Protein AF-0000000071900090 (afdb_homodimer)

Structure (mmCIF, N/CA/C/O backbone):
data_AF-0000000071900090-model_v1
#
loop_
_entity.id
_entity.type
_entity.pdbx_description
1 polymer 'Peptidase A1 domain-containing protein'
#
loop_
_atom_site.group_PDB
_atom_site.id
_atom_site.type_symbol
_atom_site.label_atom_id
_atom_site.label_alt_id
_atom_site.label_comp_id
_atom_site.label_asym_id
_atom_site.label_entity_id
_atom_site.label_seq_id
_atom_site.pdbx_PDB_ins_code
_atom_site.Cartn_x
_atom_site.Cartn_y
_atom_site.Cartn_z
_atom_site.occupancy
_atom_site.B_iso_or_equiv
_atom_site.auth_seq_id
_atom_site.auth_comp_id
_atom_site.auth_asym_id
_atom_site.auth_atom_id
_atom_site.pdbx_PDB_model_num
ATOM 1 N N . MET A 1 1 ? -19.812 -39.156 -26.391 1 20.19 1 MET A N 1
ATOM 2 C CA . MET A 1 1 ? -20.562 -38.875 -25.172 1 20.19 1 MET A CA 1
ATOM 3 C C . MET A 1 1 ? -20.594 -37.375 -24.891 1 20.19 1 MET A C 1
ATOM 5 O O . MET A 1 1 ? -19.562 -36.75 -24.641 1 20.19 1 MET A O 1
ATOM 9 N N . ALA A 1 2 ? -21.547 -36.656 -25.375 1 21.92 2 ALA A N 1
ATOM 10 C CA . ALA A 1 2 ? -21.875 -35.25 -25.453 1 21.92 2 ALA A CA 1
ATOM 11 C C . ALA A 1 2 ? -22.156 -34.688 -24.062 1 21.92 2 ALA A C 1
ATOM 13 O O . ALA A 1 2 ? -23.188 -34.969 -23.469 1 21.92 2 ALA A O 1
ATOM 14 N N . ALA A 1 3 ? -21.109 -34.5 -23.25 1 26.72 3 ALA A N 1
ATOM 15 C CA . ALA A 1 3 ? -21.359 -34.062 -21.875 1 26.72 3 ALA A CA 1
ATOM 16 C C . ALA A 1 3 ? -22.172 -32.781 -21.844 1 26.72 3 ALA A C 1
ATOM 18 O O . ALA A 1 3 ? -21.734 -31.734 -22.328 1 26.72 3 ALA A O 1
ATOM 19 N N . ARG A 1 4 ? -23.438 -32.844 -21.844 1 25.53 4 ARG A N 1
ATOM 20 C CA . ARG A 1 4 ? -24.484 -31.844 -21.641 1 25.53 4 ARG A CA 1
ATOM 21 C C . ARG A 1 4 ? -24.188 -30.984 -20.406 1 25.53 4 ARG A C 1
ATOM 23 O O . ARG A 1 4 ? -23.859 -31.516 -19.344 1 25.53 4 ARG A O 1
ATOM 30 N N . LEU A 1 5 ? -24.078 -29.734 -20.594 1 29.59 5 LEU A N 1
ATOM 31 C CA . LEU A 1 5 ? -23.922 -28.672 -19.609 1 29.59 5 LEU A CA 1
ATOM 32 C C . LEU A 1 5 ? -25.125 -28.609 -18.672 1 29.59 5 LEU A C 1
ATOM 34 O O . LEU A 1 5 ? -26.156 -28.047 -19.031 1 29.59 5 LEU A O 1
ATOM 38 N N . LEU A 1 6 ? -25.562 -29.75 -18.141 1 29.55 6 LEU A N 1
ATOM 39 C CA . LEU A 1 6 ? -26.781 -29.672 -17.344 1 29.55 6 LEU A CA 1
ATOM 40 C C . LEU A 1 6 ? -26.562 -28.75 -16.141 1 29.55 6 LEU A C 1
ATOM 42 O O . LEU A 1 6 ? -25.609 -28.922 -15.383 1 29.55 6 LEU A O 1
ATOM 46 N N . PHE A 1 7 ? -27.109 -27.531 -16.203 1 32.09 7 PHE A N 1
ATOM 47 C CA . PHE A 1 7 ? -27.266 -26.641 -15.062 1 32.09 7 PHE A CA 1
ATOM 48 C C . PHE A 1 7 ? -28.094 -27.297 -13.969 1 32.09 7 PHE A C 1
ATOM 50 O O . PHE A 1 7 ? -29.297 -27.5 -14.133 1 32.09 7 PHE A O 1
ATOM 57 N N . SER A 1 8 ? -27.781 -28.391 -13.422 1 30.91 8 SER A N 1
ATOM 58 C CA . SER A 1 8 ? -28.781 -28.797 -12.43 1 30.91 8 SER A CA 1
ATOM 59 C C . SER A 1 8 ? -28.906 -27.75 -11.328 1 30.91 8 SER A C 1
ATOM 61 O O . SER A 1 8 ? -28 -26.938 -11.125 1 30.91 8 SER A O 1
ATOM 63 N N . ALA A 1 9 ? -29.984 -27.75 -10.562 1 34.5 9 ALA A N 1
ATOM 64 C CA . ALA A 1 9 ? -30.297 -26.844 -9.461 1 34.5 9 ALA A CA 1
ATOM 65 C C . ALA A 1 9 ? -29.062 -26.547 -8.617 1 34.5 9 ALA A C 1
ATOM 67 O O . ALA A 1 9 ? -29.078 -25.672 -7.758 1 34.5 9 ALA A O 1
ATOM 68 N N . SER A 1 10 ? -28.188 -27.438 -8.312 1 38.09 10 SER A N 1
ATOM 69 C CA . SER A 1 10 ? -27.047 -27.516 -7.391 1 38.09 10 SER A CA 1
ATOM 70 C C . SER A 1 10 ? -25.844 -26.75 -7.934 1 38.09 10 SER A C 1
ATOM 72 O O . SER A 1 10 ? -25.828 -26.359 -9.102 1 38.09 10 SER A O 1
ATOM 74 N N . GLY A 1 11 ? -24.297 -26.922 -7.41 1 47.25 11 GLY A N 1
ATOM 75 C CA . GLY A 1 11 ? -23.062 -26.141 -7.418 1 47.25 11 GLY A CA 1
ATOM 76 C C . GLY A 1 11 ? -22.5 -25.938 -8.805 1 47.25 11 GLY A C 1
ATOM 77 O O . GLY A 1 11 ? -22.547 -26.844 -9.641 1 47.25 11 GLY A O 1
ATOM 78 N N . ARG A 1 12 ? -22.438 -24.75 -9.414 1 55.28 12 ARG A N 1
ATOM 79 C CA . ARG A 1 12 ? -21.969 -24.156 -10.664 1 55.28 12 ARG A CA 1
ATOM 80 C C . ARG A 1 12 ? -20.547 -24.641 -11 1 55.28 12 ARG A C 1
ATOM 82 O O . ARG A 1 12 ? -19.625 -24.406 -10.227 1 55.28 12 ARG A O 1
ATOM 89 N N . ALA A 1 13 ? -20.359 -25.766 -11.898 1 68.06 13 ALA A N 1
ATOM 90 C CA . ALA A 1 13 ? -19.062 -26.219 -12.391 1 68.06 13 ALA A CA 1
ATOM 91 C C . ALA A 1 13 ? -18.625 -25.406 -13.602 1 68.06 13 ALA A C 1
ATOM 93 O O . ALA A 1 13 ? -19.453 -25.016 -14.43 1 68.06 13 ALA A O 1
ATOM 94 N N . ALA A 1 14 ? -17.438 -24.812 -13.562 1 80.94 14 ALA A N 1
ATOM 95 C CA . ALA A 1 14 ? -16.828 -24.109 -14.688 1 80.94 14 ALA A CA 1
ATOM 96 C C . ALA A 1 14 ? -15.383 -24.547 -14.898 1 80.94 14 ALA A C 1
ATOM 98 O O . ALA A 1 14 ? -14.773 -25.141 -14 1 80.94 14 ALA A O 1
ATOM 99 N N . SER A 1 15 ? -15.016 -24.547 -16.141 1 87.94 15 SER A N 1
ATOM 100 C CA . SER A 1 15 ? -13.617 -24.797 -16.453 1 87.94 15 SER A CA 1
ATOM 101 C C . SER A 1 15 ? -13.055 -23.719 -17.375 1 87.94 15 SER A C 1
ATOM 103 O O . SER A 1 15 ? -13.805 -23.031 -18.062 1 87.94 15 SER A O 1
ATOM 105 N N . ALA A 1 16 ? -11.828 -23.484 -17.266 1 92.12 16 ALA A N 1
ATOM 106 C CA . ALA A 1 16 ? -11.141 -22.531 -18.125 1 92.12 16 ALA A CA 1
ATOM 107 C C . ALA A 1 16 ? -9.773 -23.062 -18.562 1 92.12 16 ALA A C 1
ATOM 109 O O . ALA A 1 16 ? -9.133 -23.797 -17.812 1 92.12 16 ALA A O 1
ATOM 110 N N . ARG A 1 17 ? -9.383 -22.672 -19.719 1 93.06 17 ARG A N 1
ATOM 111 C CA . ARG A 1 17 ? -8.086 -23.062 -20.25 1 93.06 17 ARG A CA 1
ATOM 112 C C . ARG A 1 17 ? -6.949 -22.375 -19.484 1 93.06 17 ARG A C 1
ATOM 114 O O . ARG A 1 17 ? -7.062 -21.219 -19.109 1 93.06 17 ARG A O 1
ATOM 121 N N . VAL A 1 18 ? -5.867 -23.109 -19.281 1 95.44 18 VAL A N 1
ATOM 122 C CA . VAL A 1 18 ? -4.652 -22.609 -18.656 1 95.44 18 VAL A CA 1
ATOM 123 C C . VAL A 1 18 ? -3.439 -22.953 -19.5 1 95.44 18 VAL A C 1
ATOM 125 O O . VAL A 1 18 ? -3.281 -24.109 -19.922 1 95.44 18 VAL A O 1
ATOM 128 N N . ASP A 1 19 ? -2.598 -21.906 -19.781 1 93.5 19 ASP A N 1
ATOM 129 C CA . ASP A 1 19 ? -1.373 -22.094 -20.547 1 93.5 19 ASP A CA 1
ATOM 130 C C . ASP A 1 19 ? -0.159 -21.562 -19.797 1 93.5 19 ASP A C 1
ATOM 132 O O . ASP A 1 19 ? -0.25 -20.562 -19.094 1 93.5 19 ASP A O 1
ATOM 136 N N . PRO A 1 20 ? 0.984 -22.375 -19.969 1 94.06 20 PRO A N 1
ATOM 137 C CA . PRO A 1 20 ? 2.193 -21.688 -19.516 1 94.06 20 PRO A CA 1
ATOM 138 C C . PRO A 1 20 ? 2.484 -20.406 -20.297 1 94.06 20 PRO A C 1
ATOM 140 O O . PRO A 1 20 ? 2.283 -20.375 -21.516 1 94.06 20 PRO A O 1
ATOM 143 N N . GLY A 1 21 ? 2.881 -19.391 -19.625 1 91.94 21 GLY A N 1
ATOM 144 C CA . GLY A 1 21 ? 3.309 -18.172 -20.312 1 91.94 21 GLY A CA 1
ATOM 145 C C . GLY A 1 21 ? 4.645 -18.312 -21.016 1 91.94 21 GLY A C 1
ATOM 146 O O . GLY A 1 21 ? 5.391 -19.266 -20.75 1 91.94 21 GLY A O 1
ATOM 147 N N . PRO A 1 22 ? 4.852 -17.375 -21.891 1 87.75 22 PRO A N 1
ATOM 148 C CA . PRO A 1 22 ? 6.184 -17.375 -22.5 1 87.75 22 PRO A CA 1
ATOM 149 C C . PRO A 1 22 ? 7.281 -16.938 -21.531 1 87.75 22 PRO A C 1
ATOM 151 O O . PRO A 1 22 ? 6.992 -16.312 -20.5 1 87.75 22 PRO A O 1
ATOM 154 N N . TYR A 1 23 ? 8.438 -17.422 -21.734 1 78.06 23 TYR A N 1
ATOM 155 C CA . TYR A 1 23 ? 9.578 -16.953 -20.953 1 78.06 23 TYR A CA 1
ATOM 156 C C . TYR A 1 23 ? 10.734 -16.562 -21.859 1 78.06 23 TYR A C 1
ATOM 158 O O . TYR A 1 23 ? 10.766 -16.938 -23.031 1 78.06 23 TYR A O 1
ATOM 166 N N . ALA A 1 24 ? 11.469 -15.633 -21.297 1 66.81 24 ALA A N 1
ATOM 167 C CA . ALA A 1 24 ? 12.594 -15.102 -22.062 1 66.81 24 ALA A CA 1
ATOM 168 C C . ALA A 1 24 ? 13.906 -15.766 -21.641 1 66.81 24 ALA A C 1
ATOM 170 O O . ALA A 1 24 ? 14.016 -16.281 -20.531 1 66.81 24 ALA A O 1
ATOM 171 N N . ASN A 1 25 ? 14.805 -15.727 -22.469 1 63.78 25 ASN A N 1
ATOM 172 C CA . ASN A 1 25 ? 16.234 -15.992 -22.281 1 63.78 25 ASN A CA 1
ATOM 173 C C . ASN A 1 25 ? 16.469 -17.438 -21.828 1 63.78 25 ASN A C 1
ATOM 175 O O . ASN A 1 25 ? 17.422 -17.703 -21.094 1 63.78 25 ASN A O 1
ATOM 179 N N . GLY A 1 26 ? 15.547 -18.234 -22.203 1 64.25 26 GLY A N 1
ATOM 180 C CA . GLY A 1 26 ? 15.773 -19.641 -21.891 1 64.25 26 GLY A CA 1
ATOM 181 C C . GLY A 1 26 ? 15.477 -19.984 -20.453 1 64.25 26 GLY A C 1
ATOM 182 O O . GLY A 1 26 ? 15.516 -21.156 -20.062 1 64.25 26 GLY A O 1
ATOM 183 N N . VAL A 1 27 ? 15.227 -18.969 -19.656 1 65.12 27 VAL A N 1
ATOM 184 C CA . VAL A 1 27 ? 14.906 -19.234 -18.266 1 65.12 27 VAL A CA 1
ATOM 185 C C . VAL A 1 27 ? 13.391 -19.281 -18.078 1 65.12 27 VAL A C 1
ATOM 187 O O . VAL A 1 27 ? 12.695 -18.297 -18.359 1 65.12 27 VAL A O 1
ATOM 190 N N . PRO A 1 28 ? 13.016 -20.453 -17.656 1 75.81 28 PRO A N 1
ATOM 191 C CA . PRO A 1 28 ? 11.562 -20.609 -17.609 1 75.81 28 PRO A CA 1
ATOM 192 C C . PRO A 1 28 ? 10.938 -20 -16.359 1 75.81 28 PRO A C 1
ATOM 194 O O . PRO A 1 28 ? 10.109 -20.641 -15.703 1 75.81 28 PRO A O 1
ATOM 197 N N . ASP A 1 29 ? 11.344 -18.766 -16.031 1 76.38 29 ASP A N 1
ATOM 198 C CA . ASP A 1 29 ? 10.688 -18.062 -14.938 1 76.38 29 ASP A CA 1
ATOM 199 C C . ASP A 1 29 ? 9.43 -17.344 -15.422 1 76.38 29 ASP A C 1
ATOM 201 O O . ASP A 1 29 ? 9.477 -16.172 -15.789 1 76.38 29 ASP A O 1
ATOM 205 N N . THR A 1 30 ? 8.352 -18.094 -15.484 1 86.19 30 THR A N 1
ATOM 206 C CA . THR A 1 30 ? 7.074 -17.594 -15.984 1 86.19 30 THR A CA 1
ATOM 207 C C . THR A 1 30 ? 5.914 -18.141 -15.148 1 86.19 30 THR A C 1
ATOM 209 O O . THR A 1 30 ? 6.133 -18.812 -14.148 1 86.19 30 THR A O 1
ATOM 212 N N . GLU A 1 31 ? 4.703 -17.609 -15.531 1 93.62 31 GLU A N 1
ATOM 213 C CA . GLU A 1 31 ? 3.498 -17.969 -14.789 1 93.62 31 GLU A CA 1
ATOM 214 C C . GLU A 1 31 ? 2.494 -18.688 -15.68 1 93.62 31 GLU A C 1
ATOM 216 O O . GLU A 1 31 ? 2.654 -18.734 -16.891 1 93.62 31 GLU A O 1
ATOM 221 N N . TYR A 1 32 ? 1.593 -19.406 -15.039 1 96.75 32 TYR A N 1
ATOM 222 C CA . TYR A 1 32 ? 0.483 -20.031 -15.75 1 96.75 32 TYR A CA 1
ATOM 223 C C . TYR A 1 32 ? -0.664 -19.047 -15.945 1 96.75 32 TYR A C 1
ATOM 225 O O . TYR A 1 32 ? -1.052 -18.344 -15.008 1 96.75 32 TYR A O 1
ATOM 233 N N . LEU A 1 33 ? -1.207 -19.031 -17.219 1 96.75 33 LEU A N 1
ATOM 234 C CA . LEU A 1 33 ? -2.238 -18.062 -17.578 1 96.75 33 LEU A CA 1
ATOM 235 C C . LEU A 1 33 ? -3.592 -18.75 -17.734 1 96.75 33 LEU A C 1
ATOM 237 O O . LEU A 1 33 ? -3.73 -19.688 -18.516 1 96.75 33 LEU A O 1
ATOM 241 N N . VAL A 1 34 ? -4.539 -18.312 -17.016 1 97.06 34 VAL A N 1
ATOM 242 C CA . VAL A 1 34 ? -5.918 -18.75 -17.219 1 97.06 34 VAL A CA 1
ATOM 243 C C . VAL A 1 34 ? -6.621 -17.797 -18.188 1 97.06 34 VAL A C 1
ATOM 245 O O . VAL A 1 34 ? -6.473 -16.578 -18.094 1 97.06 34 VAL A O 1
ATOM 248 N N . HIS A 1 35 ? -7.348 -18.375 -19.141 1 95.94 35 HIS A N 1
ATOM 249 C CA . HIS A 1 35 ? -8.039 -17.609 -20.172 1 95.94 35 HIS A CA 1
ATOM 250 C C . HIS A 1 35 ? -9.523 -17.469 -19.844 1 95.94 35 HIS A C 1
ATOM 252 O O . HIS A 1 35 ? -10.234 -18.453 -19.703 1 95.94 35 HIS A O 1
ATOM 258 N N . LEU A 1 36 ? -9.945 -16.203 -19.719 1 96.81 36 LEU A N 1
ATOM 259 C CA . LEU A 1 36 ? -11.328 -15.82 -19.438 1 96.81 36 LEU A CA 1
ATOM 260 C C . LEU A 1 36 ? -11.781 -14.711 -20.375 1 96.81 36 LEU A C 1
ATOM 262 O O . LEU A 1 36 ? -11.062 -14.352 -21.312 1 96.81 36 LEU A O 1
ATOM 266 N N . ALA A 1 37 ? -13 -14.375 -20.203 1 97.56 37 ALA A N 1
ATOM 267 C CA . ALA A 1 37 ? -13.508 -13.148 -20.828 1 97.56 37 ALA A CA 1
ATOM 268 C C . ALA A 1 37 ? -14.359 -12.352 -19.844 1 97.56 37 ALA A C 1
ATOM 270 O O . ALA A 1 37 ? -15.008 -12.93 -18.969 1 97.56 37 ALA A O 1
ATOM 271 N N . ILE A 1 38 ? -14.258 -11.031 -19.984 1 98.38 38 ILE A N 1
ATOM 272 C CA . ILE A 1 38 ? -14.961 -10.133 -19.078 1 98.38 38 ILE A CA 1
ATOM 273 C C . ILE A 1 38 ? -15.766 -9.117 -19.875 1 98.38 38 ILE A C 1
ATOM 275 O O . ILE A 1 38 ? -15.273 -8.547 -20.844 1 98.38 38 ILE A O 1
ATOM 279 N N . GLY A 1 39 ? -17.094 -8.977 -19.469 1 98.38 39 GLY A N 1
ATOM 280 C CA . GLY A 1 39 ? -17.922 -7.965 -20.094 1 98.38 39 GLY A CA 1
ATOM 281 C C . GLY A 1 39 ? -18.984 -8.547 -21 1 98.38 39 GLY A C 1
ATOM 282 O O . GLY A 1 39 ? -19.016 -9.758 -21.25 1 98.38 39 GLY A O 1
ATOM 283 N N . THR A 1 40 ? -19.828 -7.637 -21.438 1 98.19 40 THR A N 1
ATOM 284 C CA . THR A 1 40 ? -20.859 -7.902 -22.422 1 98.19 40 THR A CA 1
ATOM 285 C C . THR A 1 40 ? -20.812 -6.867 -23.547 1 98.19 40 THR A C 1
ATOM 287 O O . THR A 1 40 ? -21.266 -5.73 -23.359 1 98.19 40 THR A O 1
ATOM 290 N N . PRO A 1 41 ? -20.453 -7.234 -24.812 1 97.75 41 PRO A N 1
ATOM 291 C CA . PRO A 1 41 ? -20 -8.586 -25.141 1 97.75 41 PRO A CA 1
ATOM 292 C C . PRO A 1 41 ? -18.688 -8.953 -24.453 1 97.75 41 PRO A C 1
ATOM 294 O O . PRO A 1 41 ? -18 -8.078 -23.922 1 97.75 41 PRO A O 1
ATOM 297 N N . PRO A 1 42 ? -18.375 -10.242 -24.438 1 97.25 42 PRO A N 1
ATOM 298 C CA . PRO A 1 42 ? -17.172 -10.695 -23.75 1 97.25 42 PRO A CA 1
ATOM 299 C C . PRO A 1 42 ? -15.891 -10.172 -24.391 1 97.25 42 PRO A C 1
ATOM 301 O O . PRO A 1 42 ? -15.766 -10.18 -25.625 1 97.25 42 PRO A O 1
ATOM 304 N N . GLN A 1 43 ? -14.945 -9.656 -23.594 1 97.81 43 GLN A N 1
ATOM 305 C CA . GLN A 1 43 ? -13.594 -9.273 -23.984 1 97.81 43 GLN A CA 1
ATOM 306 C C . GLN A 1 43 ? -12.562 -10.234 -23.391 1 97.81 43 GLN A C 1
ATOM 308 O O . GLN A 1 43 ? -12.5 -10.422 -22.172 1 97.81 43 GLN A O 1
ATOM 313 N N . PRO A 1 44 ? -11.75 -10.867 -24.25 1 96.81 44 PRO A N 1
ATOM 314 C CA . PRO A 1 44 ? -10.805 -11.867 -23.766 1 96.81 44 PRO A CA 1
ATOM 315 C C . PRO A 1 44 ? -9.742 -11.266 -22.844 1 96.81 44 PRO A C 1
ATOM 317 O O . PRO A 1 44 ? -9.273 -10.148 -23.078 1 96.81 44 PRO A O 1
ATOM 320 N N . VAL A 1 45 ? -9.43 -11.992 -21.812 1 97.31 45 VAL A N 1
ATOM 321 C CA . VAL A 1 45 ? -8.312 -11.688 -20.922 1 97.31 45 VAL A CA 1
ATOM 322 C C . VAL A 1 45 ? -7.504 -12.953 -20.656 1 97.31 45 VAL A C 1
ATOM 324 O O . VAL A 1 45 ? -8.031 -14.062 -20.75 1 97.31 45 VAL A O 1
ATOM 327 N N . GLN A 1 46 ? -6.234 -12.859 -20.422 1 96.81 46 GLN A N 1
ATOM 328 C CA . GLN A 1 46 ? -5.355 -13.93 -19.969 1 96.81 46 GLN A CA 1
ATOM 329 C C . GLN A 1 46 ? -4.637 -13.531 -18.672 1 96.81 46 GLN A C 1
ATOM 331 O O . GLN A 1 46 ? -3.75 -12.672 -18.703 1 96.81 46 GLN A O 1
ATOM 336 N N . LEU A 1 47 ? -4.992 -14.18 -17.625 1 97.88 47 LEU A N 1
ATOM 337 C CA . LEU A 1 47 ? -4.605 -13.758 -16.281 1 97.88 47 LEU A CA 1
ATOM 338 C C . LEU A 1 47 ? -3.705 -14.797 -15.617 1 97.88 47 LEU A C 1
ATOM 340 O O . LEU A 1 47 ? -3.916 -16 -15.789 1 97.88 47 LEU A O 1
ATOM 344 N N . ILE A 1 48 ? -2.697 -14.32 -14.859 1 97.5 48 ILE A N 1
ATOM 345 C CA . ILE A 1 48 ? -1.915 -15.25 -14.047 1 97.5 48 ILE A CA 1
ATOM 346 C C . ILE A 1 48 ? -2.826 -15.945 -13.039 1 97.5 48 ILE A C 1
ATOM 348 O O . ILE A 1 48 ? -3.537 -15.289 -12.273 1 97.5 48 ILE A O 1
ATOM 352 N N . LEU A 1 49 ? -2.877 -17.281 -13.078 1 98.19 49 LEU A N 1
ATOM 353 C CA . LEU A 1 49 ? -3.586 -18.016 -12.039 1 98.19 49 LEU A CA 1
ATOM 354 C C . LEU A 1 49 ? -2.818 -17.969 -10.719 1 98.19 49 LEU A C 1
ATOM 356 O O . LEU A 1 49 ? -1.775 -18.625 -10.586 1 98.19 49 LEU A O 1
ATOM 360 N N . ASP A 1 50 ? -3.346 -17.219 -9.75 1 98.19 50 ASP A N 1
ATOM 361 C CA . ASP A 1 50 ? -2.576 -16.891 -8.555 1 98.19 50 ASP A CA 1
ATOM 362 C C . ASP A 1 50 ? -3.305 -17.359 -7.293 1 98.19 50 ASP A C 1
ATOM 364 O O . ASP A 1 50 ? -4.246 -16.703 -6.84 1 98.19 50 ASP A O 1
ATOM 368 N N . THR A 1 51 ? -2.779 -18.375 -6.645 1 98.06 51 THR A N 1
ATOM 369 C CA . THR A 1 51 ? -3.383 -18.891 -5.418 1 98.06 51 THR A CA 1
ATOM 370 C C . THR A 1 51 ? -2.826 -18.172 -4.199 1 98.06 51 THR A C 1
ATOM 372 O O . THR A 1 51 ? -3.248 -18.422 -3.068 1 98.06 51 THR A O 1
ATOM 375 N N . GLY A 1 52 ? -1.919 -17.234 -4.402 1 96.5 52 GLY A N 1
ATOM 376 C CA . GLY A 1 52 ? -1.323 -16.484 -3.311 1 96.5 52 GLY A CA 1
ATOM 377 C C . GLY A 1 52 ? -2.004 -15.141 -3.066 1 96.5 52 GLY A C 1
ATOM 378 O O . GLY A 1 52 ? -1.681 -14.445 -2.104 1 96.5 52 GLY A O 1
ATOM 379 N N . SER A 1 53 ? -2.969 -14.773 -3.896 1 95.94 53 SER A N 1
ATOM 380 C CA . SER A 1 53 ? -3.705 -13.523 -3.725 1 95.94 53 SER A CA 1
ATOM 381 C C . SER A 1 53 ? -5.184 -13.703 -4.059 1 95.94 53 SER A C 1
ATOM 383 O O . SER A 1 53 ? -5.586 -14.758 -4.566 1 95.94 53 SER A O 1
ATOM 385 N N . ASP A 1 54 ? -6.102 -12.719 -3.744 1 95.31 54 ASP A N 1
ATOM 386 C CA . ASP A 1 54 ? -7.523 -13.039 -3.812 1 95.31 54 ASP A CA 1
ATOM 387 C C . ASP A 1 54 ? -8.25 -12.102 -4.781 1 95.31 54 ASP A C 1
ATOM 389 O O . ASP A 1 54 ? -9.461 -12.234 -4.988 1 95.31 54 ASP A O 1
ATOM 393 N N . LEU A 1 55 ? -7.695 -11.148 -5.449 1 97.81 55 LEU A N 1
ATOM 394 C CA . LEU A 1 55 ? -8.422 -10.258 -6.344 1 97.81 55 LEU A CA 1
ATOM 395 C C . LEU A 1 55 ? -8.133 -10.594 -7.801 1 97.81 55 LEU A C 1
ATOM 397 O O . LEU A 1 55 ? -6.973 -10.797 -8.172 1 97.81 55 LEU A O 1
ATOM 401 N N . VAL A 1 56 ? -9.266 -10.727 -8.578 1 98.62 56 VAL A N 1
ATOM 402 C CA . VAL A 1 56 ? -9.109 -10.719 -10.023 1 98.62 56 VAL A CA 1
ATOM 403 C C . VAL A 1 56 ? -8.977 -9.273 -10.516 1 98.62 56 VAL A C 1
ATOM 405 O O . VAL A 1 56 ? -9.758 -8.406 -10.125 1 98.62 56 VAL A O 1
ATOM 408 N N . TRP A 1 57 ? -7.98 -9.039 -11.289 1 98.69 57 TRP A N 1
ATOM 409 C CA . TRP A 1 57 ? -7.879 -7.73 -11.922 1 98.69 57 TRP A CA 1
ATOM 410 C C . TRP A 1 57 ? -7.227 -7.836 -13.297 1 98.69 57 TRP A C 1
ATOM 412 O O . TRP A 1 57 ? -6.523 -8.812 -13.586 1 98.69 57 TRP A O 1
ATOM 422 N N . THR A 1 58 ? -7.512 -6.961 -14.188 1 98.56 58 THR A N 1
ATOM 423 C CA . THR A 1 58 ? -6.875 -6.789 -15.492 1 98.56 58 THR A CA 1
ATOM 424 C C . THR A 1 58 ? -6.688 -5.305 -15.805 1 98.56 58 THR A C 1
ATOM 426 O O . THR A 1 58 ? -7.309 -4.449 -15.18 1 98.56 58 THR A O 1
ATOM 429 N N . GLN A 1 59 ? -5.781 -5.016 -16.719 1 97.69 59 GLN A N 1
ATOM 430 C CA . GLN A 1 59 ? -5.602 -3.637 -17.156 1 97.69 59 GLN A CA 1
ATOM 431 C C . GLN A 1 59 ? -6.84 -3.123 -17.875 1 97.69 59 GLN A C 1
ATOM 433 O O . GLN A 1 59 ? -7.461 -3.854 -18.656 1 97.69 59 GLN A O 1
ATOM 438 N N . CYS A 1 60 ? -7.195 -1.896 -17.578 1 96.5 60 CYS A N 1
ATOM 439 C CA . CYS A 1 60 ? -8.398 -1.323 -18.172 1 96.5 60 CYS A CA 1
ATOM 440 C C . CYS A 1 60 ? -8.07 -0.032 -18.922 1 96.5 60 CYS A C 1
ATOM 442 O O . CYS A 1 60 ? -7.129 0.676 -18.562 1 96.5 60 CYS A O 1
ATOM 444 N N . ARG A 1 61 ? -8.883 0.21 -19.922 1 92.88 61 ARG A N 1
ATOM 445 C CA . ARG A 1 61 ? -8.836 1.497 -20.609 1 92.88 61 ARG A CA 1
ATOM 446 C C . ARG A 1 61 ? -9.625 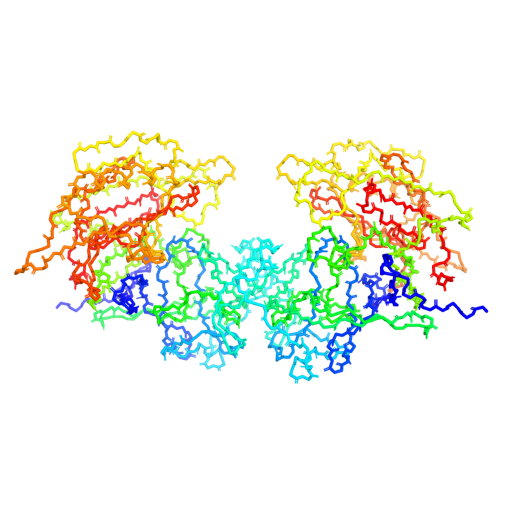2.555 -19.844 1 92.88 61 ARG A C 1
ATOM 448 O O . ARG A 1 61 ? -10.703 2.271 -19.328 1 92.88 61 ARG A O 1
ATOM 455 N N . PRO A 1 62 ? -9.164 3.846 -19.938 1 88.31 62 PRO A N 1
ATOM 456 C CA . PRO A 1 62 ? -7.793 4.227 -20.297 1 88.31 62 PRO A CA 1
ATOM 457 C C . PRO A 1 62 ? -6.758 3.705 -19.312 1 88.31 62 PRO A C 1
ATOM 459 O O . PRO A 1 62 ? -7.039 3.6 -18.109 1 88.31 62 PRO A O 1
ATOM 462 N N . CYS A 1 63 ? -5.699 3.342 -19.859 1 88.12 63 CYS A N 1
ATOM 463 C CA . CYS A 1 63 ? -4.652 2.76 -19.031 1 88.12 63 CYS A CA 1
ATOM 464 C C . CYS A 1 63 ? -3.406 3.637 -19.031 1 88.12 63 CYS A C 1
ATOM 466 O O . CYS A 1 63 ? -2.465 3.389 -19.797 1 88.12 63 CYS A O 1
ATOM 468 N N . PRO A 1 64 ? -3.334 4.547 -18.141 1 85.44 64 PRO A N 1
ATOM 469 C CA . PRO A 1 64 ? -2.219 5.5 -18.156 1 85.44 64 PRO A CA 1
ATOM 470 C C . PRO A 1 64 ? -0.881 4.844 -17.812 1 85.44 64 PRO A C 1
ATOM 472 O O . PRO A 1 64 ? 0.161 5.27 -18.328 1 85.44 64 PRO A O 1
ATOM 475 N N . VAL A 1 65 ? -0.917 3.945 -16.891 1 91.19 65 VAL A N 1
ATOM 476 C CA . VAL A 1 65 ? 0.288 3.201 -16.547 1 91.19 65 VAL A CA 1
ATOM 477 C C . VAL A 1 65 ? 0.041 1.705 -16.719 1 91.19 65 VAL A C 1
ATOM 479 O O . VAL A 1 65 ? -0.336 1.017 -15.766 1 91.19 65 VAL A O 1
ATOM 482 N N . CYS A 1 66 ? 0.329 1.271 -17.953 1 91.75 66 CYS A N 1
ATOM 483 C CA . CYS A 1 66 ? 0.093 -0.117 -18.328 1 91.75 66 CYS A CA 1
ATOM 484 C C . CYS A 1 66 ? 1.393 -0.797 -18.734 1 91.75 66 CYS A C 1
ATOM 486 O O . CYS A 1 66 ? 2.357 -0.128 -19.109 1 91.75 66 CYS A O 1
ATOM 488 N N . PHE A 1 67 ? 1.403 -2.076 -18.562 1 89.88 67 PHE A N 1
ATOM 489 C CA . PHE A 1 67 ? 2.502 -2.85 -19.125 1 89.88 67 PHE A CA 1
ATOM 490 C C . PHE A 1 67 ? 2.09 -3.484 -20.453 1 89.88 67 PHE A C 1
ATOM 492 O O . PHE A 1 67 ? 0.898 -3.617 -20.734 1 89.88 67 PHE A O 1
ATOM 499 N N . SER A 1 68 ? 3.148 -3.729 -21.297 1 80.56 68 SER A N 1
ATOM 500 C CA . SER A 1 68 ? 2.908 -4.234 -22.641 1 80.56 68 SER A CA 1
ATOM 501 C C . SER A 1 68 ? 2.449 -5.688 -22.625 1 80.56 68 SER A C 1
ATOM 503 O O . SER A 1 68 ? 2.977 -6.496 -21.844 1 80.56 68 SER A O 1
ATOM 505 N N . ARG A 1 69 ? 1.439 -5.883 -23.469 1 77.56 69 ARG A N 1
ATOM 506 C CA . ARG A 1 69 ? 0.88 -7.223 -23.625 1 77.56 69 ARG A CA 1
ATOM 507 C C . ARG A 1 69 ? 0.288 -7.41 -25.016 1 77.56 69 ARG A C 1
ATOM 509 O O . ARG A 1 69 ? 0.109 -6.441 -25.75 1 77.56 69 ARG A O 1
ATOM 516 N N . ALA A 1 70 ? 0.102 -8.734 -25.281 1 81.62 70 ALA A N 1
ATOM 517 C CA . ALA A 1 70 ? -0.475 -9.047 -26.578 1 81.62 70 ALA A CA 1
ATOM 518 C C . ALA A 1 70 ? -1.945 -8.641 -26.641 1 81.62 70 ALA A C 1
ATOM 520 O O . ALA A 1 70 ? -2.381 -8.008 -27.609 1 81.62 70 ALA A O 1
ATOM 521 N N . LEU A 1 71 ? -2.674 -9.008 -25.625 1 88.19 71 LEU A N 1
ATOM 522 C CA . LEU A 1 71 ? -4.078 -8.625 -25.531 1 88.19 71 LEU A CA 1
ATOM 523 C C . LEU A 1 71 ? -4.215 -7.23 -24.922 1 88.19 71 LEU A C 1
ATOM 525 O O . LEU A 1 71 ? -3.617 -6.941 -23.875 1 88.19 71 LEU A O 1
ATOM 529 N N . GLY A 1 72 ? -4.93 -6.355 -25.547 1 88.62 72 GLY A N 1
ATOM 530 C CA . GLY A 1 72 ? -5.125 -5.004 -25.047 1 88.62 72 GLY A CA 1
ATOM 531 C C . GLY A 1 72 ? -5.902 -4.965 -23.734 1 88.62 72 GLY A C 1
ATOM 532 O O . GLY A 1 72 ? -6.508 -5.965 -23.344 1 88.62 72 GLY A O 1
ATOM 533 N N . PRO A 1 73 ? -5.934 -3.811 -23.109 1 95.31 73 PRO A N 1
ATOM 534 C CA . PRO A 1 73 ? -6.691 -3.656 -21.875 1 95.31 73 PRO A CA 1
ATOM 535 C C . PRO A 1 73 ? -8.195 -3.787 -22.078 1 95.31 73 PRO A C 1
ATOM 537 O O . PRO A 1 73 ? -8.695 -3.541 -23.188 1 95.31 73 PRO A O 1
ATOM 540 N N . LEU A 1 74 ? -8.859 -4.25 -21.078 1 97.75 74 LEU A N 1
ATOM 541 C CA . LEU A 1 74 ? -10.32 -4.27 -21.078 1 97.75 74 LEU A CA 1
ATOM 542 C C . LEU A 1 74 ? -10.883 -2.865 -21.266 1 97.75 74 LEU A C 1
ATOM 544 O O . LEU A 1 74 ? -10.398 -1.91 -20.656 1 97.75 74 LEU A O 1
ATOM 548 N N . ASP A 1 75 ? -11.852 -2.752 -22.172 1 97.38 75 ASP A N 1
ATOM 549 C CA . ASP A 1 75 ? -12.531 -1.477 -22.375 1 97.38 75 ASP A CA 1
ATOM 550 C C . ASP A 1 75 ? -13.906 -1.469 -21.719 1 97.38 75 ASP A C 1
ATOM 552 O O . ASP A 1 75 ? -14.875 -1.982 -22.281 1 97.38 75 ASP A O 1
ATOM 556 N N . PRO A 1 76 ? -14.008 -0.839 -20.547 1 96.62 76 PRO A N 1
ATOM 557 C CA . PRO A 1 76 ? -15.297 -0.835 -19.859 1 96.62 76 PRO A CA 1
ATOM 558 C C . PRO A 1 76 ? -16.406 -0.209 -20.703 1 96.62 76 PRO A C 1
ATOM 560 O O . PRO A 1 76 ? -17.578 -0.612 -20.578 1 96.62 76 PRO A O 1
ATOM 563 N N . SER A 1 77 ? -16.125 0.725 -21.531 1 96.38 77 SER A N 1
ATOM 564 C CA . SER A 1 77 ? -17.141 1.429 -22.328 1 96.38 77 SER A CA 1
ATOM 565 C C . SER A 1 77 ? -17.766 0.508 -23.375 1 96.38 77 SER A C 1
ATOM 567 O O . SER A 1 77 ? -18.812 0.823 -23.922 1 96.38 77 SER A O 1
ATOM 569 N N . ASN A 1 78 ? -17.109 -0.591 -23.609 1 97.56 78 ASN A N 1
ATOM 570 C CA . ASN A 1 78 ? -17.609 -1.545 -24.594 1 97.56 78 ASN A CA 1
ATOM 571 C C . ASN A 1 78 ? -18.453 -2.641 -23.938 1 97.56 78 ASN A C 1
ATOM 573 O O . ASN A 1 78 ? -18.75 -3.656 -24.562 1 97.56 78 ASN A O 1
ATOM 577 N N . SER A 1 79 ? -18.75 -2.469 -22.719 1 98.25 79 SER A N 1
ATOM 578 C CA . SER A 1 79 ? -19.531 -3.48 -22.016 1 98.25 79 SER A CA 1
ATOM 579 C C . SER A 1 79 ? -20.828 -2.896 -21.469 1 98.25 79 SER A C 1
ATOM 581 O O . SER A 1 79 ? -20.828 -1.827 -20.859 1 98.25 79 SER A O 1
ATOM 583 N N . SER A 1 80 ? -21.953 -3.557 -21.641 1 98.38 80 SER A N 1
ATOM 584 C CA . SER A 1 80 ? -23.25 -3.115 -21.141 1 98.38 80 SER A CA 1
ATOM 585 C C . SER A 1 80 ? -23.469 -3.541 -19.688 1 98.38 80 SER A C 1
ATOM 587 O O . SER A 1 80 ? -24.422 -3.111 -19.047 1 98.38 80 SER A O 1
ATOM 589 N N . THR A 1 81 ? -22.547 -4.355 -19.078 1 98.38 81 THR A N 1
ATOM 590 C CA . THR A 1 81 ? -22.781 -4.883 -17.75 1 98.38 81 THR A CA 1
ATOM 591 C C . THR A 1 81 ? -21.781 -4.32 -16.75 1 98.38 81 THR A C 1
ATOM 593 O O . THR A 1 81 ? -21.781 -4.688 -15.578 1 98.38 81 THR A O 1
ATOM 596 N N . PHE A 1 82 ? -20.969 -3.438 -17.25 1 97.75 82 PHE A N 1
ATOM 597 C CA . PHE A 1 82 ? -19.938 -2.836 -16.406 1 97.75 82 PHE A CA 1
ATOM 598 C C . PHE A 1 82 ? -20.578 -1.956 -15.336 1 97.75 82 PHE A C 1
ATOM 600 O O . PHE A 1 82 ? -21.422 -1.117 -15.641 1 97.75 82 PHE A O 1
ATOM 607 N N . ASP A 1 83 ? -20.156 -2.188 -14.07 1 97.06 83 ASP A N 1
ATOM 608 C CA . ASP A 1 83 ? -20.688 -1.389 -12.961 1 97.06 83 ASP A CA 1
ATOM 609 C C . ASP A 1 83 ? -19.578 -1.011 -11.984 1 97.06 83 ASP A C 1
ATOM 611 O O . ASP A 1 83 ? -18.922 -1.886 -11.406 1 97.06 83 ASP A O 1
ATOM 615 N N . VAL A 1 84 ? -19.359 0.314 -11.773 1 96.62 84 VAL A N 1
ATOM 616 C CA . VAL A 1 84 ? -18.391 0.792 -10.812 1 96.62 84 VAL A CA 1
ATOM 617 C C . VAL A 1 84 ? -18.938 0.648 -9.391 1 96.62 84 VAL A C 1
ATOM 619 O O . VAL A 1 84 ? -20.047 1.113 -9.102 1 96.62 84 VAL A O 1
ATOM 622 N N . LEU A 1 85 ? -18.188 0.025 -8.516 1 97.62 85 LEU A N 1
ATOM 623 C CA . LEU A 1 85 ? -18.672 -0.23 -7.168 1 97.62 85 LEU A CA 1
ATOM 624 C C . LEU A 1 85 ? -18.375 0.943 -6.242 1 97.62 85 LEU A C 1
ATOM 626 O O . LEU A 1 85 ? -17.234 1.428 -6.203 1 97.62 85 LEU A O 1
ATOM 630 N N . PRO A 1 86 ? -19.391 1.399 -5.492 1 96.81 86 PRO A N 1
ATOM 631 C CA . PRO A 1 86 ? -19.172 2.494 -4.547 1 96.81 86 PRO A CA 1
ATOM 632 C C . PRO A 1 86 ? -18.484 2.035 -3.262 1 96.81 86 PRO A C 1
ATOM 634 O O . PRO A 1 86 ? -18.469 0.839 -2.957 1 96.81 86 PRO A O 1
ATOM 637 N N . CYS A 1 87 ? -17.969 2.959 -2.549 1 95.56 87 CYS A N 1
ATOM 638 C CA . CYS A 1 87 ? -17.328 2.678 -1.269 1 95.56 87 CYS A CA 1
ATOM 639 C C . CYS A 1 87 ? -18.328 2.066 -0.285 1 95.56 87 CYS A C 1
ATOM 641 O O . CYS A 1 87 ? -17.922 1.343 0.631 1 95.56 87 CYS A O 1
ATOM 643 N N . SER A 1 88 ? -19.531 2.332 -0.512 1 95.19 88 SER A N 1
ATOM 644 C CA . SER A 1 88 ? -20.547 1.819 0.398 1 95.19 88 SER A CA 1
ATOM 645 C C . SER A 1 88 ? -20.875 0.362 0.094 1 95.19 88 SER A C 1
ATOM 647 O O . SER A 1 88 ? -21.594 -0.289 0.859 1 95.19 88 SER A O 1
ATOM 649 N N . SER A 1 89 ? -20.344 -0.136 -1.008 1 95.5 89 SER A N 1
ATOM 650 C CA . SER A 1 89 ? -20.594 -1.536 -1.341 1 95.5 89 SER A CA 1
ATOM 651 C C . SER A 1 89 ? -19.953 -2.465 -0.311 1 95.5 89 SER A C 1
ATOM 653 O O . SER A 1 89 ? -18.797 -2.279 0.071 1 95.5 89 SER A O 1
ATOM 655 N N . PRO A 1 90 ? -20.672 -3.529 0.132 1 95.75 90 PRO A N 1
ATOM 656 C CA . PRO A 1 90 ? -20.062 -4.508 1.045 1 95.75 90 PRO A CA 1
ATOM 657 C C . PRO A 1 90 ? -18.828 -5.18 0.46 1 95.75 90 PRO A C 1
ATOM 659 O O . PRO A 1 90 ? -17.953 -5.609 1.206 1 95.75 90 PRO A O 1
ATOM 662 N N . VAL A 1 91 ? -18.766 -5.234 -0.857 1 96.62 91 VAL A N 1
ATOM 663 C CA . VAL A 1 91 ? -17.609 -5.836 -1.521 1 96.62 91 VAL A CA 1
ATOM 664 C C . VAL A 1 91 ? -16.359 -5.027 -1.203 1 96.62 91 VAL A C 1
ATOM 666 O O . VAL A 1 91 ? -15.266 -5.59 -1.057 1 96.62 91 VAL A O 1
ATOM 669 N N . CYS A 1 92 ? -16.5 -3.736 -1.052 1 96.69 92 CYS A N 1
ATOM 670 C CA . CYS A 1 92 ? -15.375 -2.863 -0.748 1 96.69 92 CYS A CA 1
ATOM 671 C C . CYS A 1 92 ? -14.781 -3.189 0.62 1 96.69 92 CYS A C 1
ATOM 673 O O . CYS A 1 92 ? -13.57 -3.082 0.82 1 96.69 92 CYS A O 1
ATOM 675 N N . ASP A 1 93 ? -15.602 -3.678 1.504 1 94.31 93 ASP A N 1
ATOM 676 C CA . ASP A 1 93 ? -15.18 -4.031 2.855 1 94.31 93 ASP A CA 1
ATOM 677 C C . ASP A 1 93 ? -14.297 -5.277 2.846 1 94.31 93 ASP A C 1
ATOM 679 O O . ASP A 1 93 ? -13.602 -5.562 3.826 1 94.31 93 ASP A O 1
ATOM 683 N N . ASN A 1 94 ? -14.312 -6.008 1.739 1 94.62 94 ASN A N 1
ATOM 684 C CA . ASN A 1 94 ? -13.539 -7.246 1.65 1 94.62 94 ASN A CA 1
ATOM 685 C C . ASN A 1 94 ? -12.094 -6.977 1.262 1 94.62 94 ASN A C 1
ATOM 687 O O . ASN A 1 94 ? -11.25 -7.871 1.33 1 94.62 94 ASN A O 1
ATOM 691 N N . LEU A 1 95 ? -11.82 -5.699 0.865 1 95.19 95 LEU A N 1
ATOM 692 C CA . LEU A 1 95 ? -10.445 -5.312 0.573 1 95.19 95 LEU A CA 1
ATOM 693 C C . LEU A 1 95 ? -9.648 -5.145 1.859 1 95.19 95 LEU A C 1
ATOM 695 O O . LEU A 1 95 ? -10.18 -4.68 2.871 1 95.19 95 LEU A O 1
ATOM 699 N N . THR A 1 96 ? -8.352 -5.574 1.783 1 88.75 96 THR A N 1
ATOM 700 C CA . THR A 1 96 ? -7.484 -5.332 2.928 1 88.75 96 THR A CA 1
ATOM 701 C C . THR A 1 96 ? -7.316 -3.834 3.168 1 88.75 96 THR A C 1
ATOM 703 O O . THR A 1 96 ? -7.176 -3.396 4.312 1 88.75 96 THR A O 1
ATOM 706 N N . TRP A 1 97 ? -7.328 -3.078 2.125 1 90.62 97 TRP A N 1
ATOM 707 C CA . TRP A 1 97 ? -7.246 -1.621 2.15 1 90.62 97 TRP A CA 1
ATOM 708 C C . TRP A 1 97 ? -7.961 -1.017 0.946 1 90.62 97 TRP A C 1
ATOM 710 O O . TRP A 1 97 ? -7.879 -1.55 -0.164 1 90.62 97 TRP A O 1
ATOM 720 N N . SER A 1 98 ? -8.648 0.048 1.202 1 94.94 98 SER A N 1
ATOM 721 C CA . SER A 1 98 ? -9.359 0.72 0.118 1 94.94 98 SER A CA 1
ATOM 722 C C . SER A 1 98 ? -9.297 2.236 0.272 1 94.94 98 SER A C 1
ATOM 724 O O . SER A 1 98 ? -9.023 2.744 1.361 1 94.94 98 SER A O 1
ATOM 726 N N . SER A 1 99 ? -9.344 2.902 -0.814 1 96.06 99 SER A N 1
ATOM 727 C CA . SER A 1 99 ? -9.445 4.355 -0.877 1 96.06 99 SER A CA 1
ATOM 728 C C . SER A 1 99 ? -10.75 4.793 -1.53 1 96.06 99 SER A C 1
ATOM 730 O O . SER A 1 99 ? -11.258 4.113 -2.428 1 96.06 99 SER A O 1
ATOM 732 N N . CYS A 1 100 ? -11.289 5.82 -0.991 1 94.25 100 CYS A N 1
ATOM 733 C CA . CYS A 1 100 ? -12.516 6.375 -1.551 1 94.25 100 CYS A CA 1
ATOM 734 C C . CYS A 1 100 ? -12.297 7.805 -2.025 1 94.25 100 CYS A C 1
ATOM 736 O O . CYS A 1 100 ? -11.586 8.578 -1.38 1 94.25 100 CYS A O 1
ATOM 738 N N . GLY A 1 101 ? -12.734 8.086 -3.119 1 90.5 101 GLY A N 1
ATOM 739 C CA . GLY A 1 101 ? -12.602 9.422 -3.674 1 90.5 101 GLY A CA 1
ATOM 740 C C . GLY A 1 101 ? -13.516 9.664 -4.863 1 90.5 101 GLY A C 1
ATOM 741 O O . GLY A 1 101 ? -14.406 8.859 -5.145 1 90.5 101 GLY A O 1
ATOM 742 N N . LYS A 1 102 ? -13.312 10.867 -5.426 1 88.25 102 LYS A N 1
ATOM 743 C CA . LYS A 1 102 ? -14.141 11.281 -6.551 1 88.25 102 LYS A CA 1
ATOM 744 C C . LYS A 1 102 ? -13.305 11.469 -7.812 1 88.25 102 LYS A C 1
ATOM 746 O O . LYS A 1 102 ? -12.273 12.148 -7.777 1 88.25 102 LYS A O 1
ATOM 751 N N . HIS A 1 103 ? -13.719 10.82 -8.867 1 90.5 103 HIS A N 1
ATOM 752 C CA . HIS A 1 103 ? -13.133 10.992 -10.188 1 90.5 103 HIS A CA 1
ATOM 753 C C . HIS A 1 103 ? -14.195 10.898 -11.281 1 90.5 103 HIS A C 1
ATOM 755 O O . HIS A 1 103 ? -15.391 10.875 -10.984 1 90.5 103 HIS A O 1
ATOM 761 N N . ASN A 1 104 ? -13.68 10.969 -12.531 1 84.12 104 ASN A N 1
ATOM 762 C CA . ASN A 1 104 ? -14.602 10.945 -13.664 1 84.12 104 ASN A CA 1
ATOM 763 C C . ASN A 1 104 ? -15.375 9.633 -13.719 1 84.12 104 ASN A C 1
ATOM 765 O O . ASN A 1 104 ? -16.453 9.57 -14.312 1 84.12 104 ASN A O 1
ATOM 769 N N . TRP A 1 105 ? -14.859 8.602 -13.07 1 84.69 105 TRP A N 1
ATOM 770 C CA . TRP A 1 105 ? -15.531 7.309 -13.109 1 84.69 105 TRP A CA 1
ATOM 771 C C . TRP A 1 105 ? -16.562 7.191 -11.992 1 84.69 105 TRP A C 1
ATOM 773 O O . TRP A 1 105 ? -17.328 6.223 -11.938 1 84.69 105 TRP A O 1
ATOM 783 N N . GLY A 1 106 ? -16.547 8.133 -11.078 1 86.06 106 GLY A N 1
ATOM 784 C CA . GLY A 1 106 ? -17.594 8.102 -10.07 1 86.06 106 GLY A CA 1
ATOM 785 C C . GLY A 1 106 ? -17.234 8.859 -8.812 1 86.06 106 GLY A C 1
ATOM 786 O O . GLY A 1 106 ? -16.109 9.336 -8.672 1 86.06 106 GLY A O 1
ATOM 787 N N . ASN A 1 107 ? -18.328 8.992 -7.98 1 89.38 107 ASN A N 1
ATOM 788 C CA . ASN A 1 107 ? -18.188 9.586 -6.66 1 89.38 107 ASN A CA 1
ATOM 789 C C . ASN A 1 107 ? -18.188 8.531 -5.559 1 89.38 107 ASN A C 1
ATOM 791 O O . ASN A 1 107 ? -19.047 7.645 -5.547 1 89.38 107 ASN A O 1
ATOM 795 N N . GLN A 1 108 ? -17.203 8.688 -4.703 1 92.62 108 GLN A N 1
ATOM 796 C CA . GLN A 1 108 ? -17.062 7.723 -3.617 1 92.62 108 GLN A CA 1
ATOM 797 C C . GLN A 1 108 ? -16.953 6.301 -4.156 1 92.62 108 GLN A C 1
ATOM 799 O O . GLN A 1 108 ? -17.688 5.406 -3.723 1 92.62 108 GLN A O 1
ATOM 804 N N . THR A 1 109 ? -16.094 6.199 -5.121 1 95.31 109 THR A N 1
ATOM 805 C CA . THR A 1 109 ? -15.82 4.906 -5.746 1 95.31 109 THR A CA 1
ATOM 806 C C . THR A 1 109 ? -14.766 4.133 -4.957 1 95.31 109 THR A C 1
ATOM 808 O O . THR A 1 109 ? -13.797 4.715 -4.473 1 95.31 109 THR A O 1
ATOM 811 N N . CYS A 1 11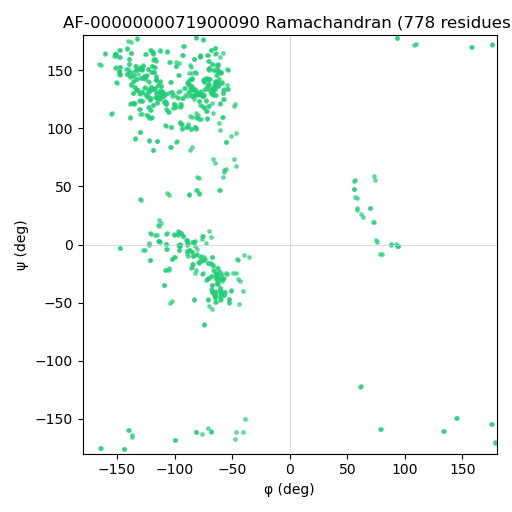0 ? -15 2.803 -4.906 1 97 110 CYS A N 1
ATOM 812 C CA . CYS A 1 110 ? -14.062 1.926 -4.211 1 97 110 CYS A CA 1
ATOM 813 C C . CYS A 1 110 ? -12.789 1.737 -5.023 1 97 110 CYS A C 1
ATOM 815 O O . CYS A 1 110 ? -12.828 1.233 -6.148 1 97 110 CYS A O 1
ATOM 817 N N . VAL A 1 111 ? -11.648 2.188 -4.445 1 97.31 111 VAL A N 1
ATOM 818 C CA . VAL A 1 111 ? -10.344 2.047 -5.082 1 97.31 111 VAL A CA 1
ATOM 819 C C . VAL A 1 111 ? -9.508 1.025 -4.316 1 97.31 111 VAL A C 1
ATOM 821 O O . VAL A 1 111 ? -9.453 1.051 -3.084 1 97.31 111 VAL A O 1
ATOM 824 N N . TYR A 1 112 ? -8.906 0.073 -5.086 1 97.12 112 TYR A N 1
ATOM 825 C CA . TYR A 1 112 ? -8.078 -0.962 -4.484 1 97.12 112 TYR A CA 1
ATOM 826 C C . TYR A 1 112 ? -6.598 -0.677 -4.723 1 97.12 112 TYR A C 1
ATOM 828 O O . TYR A 1 112 ? -6.242 0.089 -5.621 1 97.12 112 TYR A O 1
ATOM 836 N N . VAL A 1 113 ? -5.777 -1.262 -3.846 1 95.44 113 VAL A N 1
ATOM 837 C CA . VAL A 1 113 ? -4.332 -1.352 -4.023 1 95.44 113 VAL A CA 1
ATOM 838 C C . VAL A 1 113 ? -3.854 -2.76 -3.676 1 95.44 113 VAL A C 1
ATOM 840 O O . VAL A 1 113 ? -4.125 -3.262 -2.582 1 95.44 113 VAL A O 1
ATOM 843 N N . TYR A 1 114 ? -3.23 -3.381 -4.633 1 96.19 114 TYR A N 1
ATOM 844 C CA . TYR A 1 114 ? -2.623 -4.684 -4.387 1 96.19 114 TYR A CA 1
ATOM 845 C C . TYR A 1 114 ? -1.127 -4.652 -4.672 1 96.19 114 TYR A C 1
ATOM 847 O O . TYR A 1 114 ? -0.702 -4.215 -5.742 1 96.19 114 TYR A O 1
ATOM 855 N N . ALA A 1 115 ? -0.365 -5.039 -3.693 1 93.62 115 ALA A N 1
ATOM 856 C CA . ALA A 1 115 ? 1.08 -5.223 -3.809 1 93.62 115 ALA A CA 1
ATOM 857 C C . ALA A 1 115 ? 1.457 -6.695 -3.666 1 93.62 115 ALA A C 1
ATOM 859 O O . ALA A 1 115 ? 0.887 -7.414 -2.84 1 93.62 115 ALA A O 1
ATOM 860 N N . TYR A 1 116 ? 2.369 -7.047 -4.457 1 92.5 116 TYR A N 1
ATOM 861 C CA . TYR A 1 116 ? 2.752 -8.453 -4.484 1 92.5 116 TYR A CA 1
ATOM 862 C C . TYR A 1 116 ? 4.168 -8.648 -3.949 1 92.5 116 TYR A C 1
ATOM 864 O O . TYR A 1 116 ? 4.902 -7.672 -3.762 1 92.5 116 TYR A O 1
ATOM 872 N N . ALA A 1 117 ? 4.562 -9.922 -3.668 1 86 117 ALA A N 1
ATOM 873 C CA . ALA A 1 117 ? 5.832 -10.258 -3.029 1 86 117 ALA A CA 1
ATOM 874 C C . ALA A 1 117 ? 7.012 -9.859 -3.912 1 86 117 ALA A C 1
ATOM 876 O O . ALA A 1 117 ? 8.086 -9.539 -3.408 1 86 117 ALA A O 1
ATOM 877 N N . ASP A 1 118 ? 6.824 -9.797 -5.203 1 86.31 118 ASP A N 1
ATOM 878 C CA . ASP A 1 118 ? 7.93 -9.469 -6.098 1 86.31 118 ASP A CA 1
ATOM 879 C C . ASP A 1 118 ? 8.031 -7.957 -6.316 1 86.31 118 ASP A C 1
ATOM 881 O O . ASP A 1 118 ? 8.789 -7.496 -7.168 1 86.31 118 ASP A O 1
ATOM 885 N N . GLY A 1 119 ? 7.184 -7.234 -5.629 1 91.38 119 GLY A N 1
ATOM 886 C CA . GLY A 1 119 ? 7.234 -5.781 -5.695 1 91.38 119 GLY A CA 1
ATOM 887 C C . GLY A 1 119 ? 6.297 -5.199 -6.734 1 91.38 119 GLY A C 1
ATOM 888 O O . GLY A 1 119 ? 6.199 -3.979 -6.879 1 91.38 119 GLY A O 1
ATOM 889 N N . SER A 1 120 ? 5.582 -6.043 -7.453 1 94.88 120 SER A N 1
ATOM 890 C CA . SER A 1 120 ? 4.602 -5.535 -8.406 1 94.88 120 SER A CA 1
ATOM 891 C C . SER A 1 120 ? 3.404 -4.914 -7.691 1 94.88 120 SER A C 1
ATOM 893 O O . SER A 1 120 ? 3.09 -5.289 -6.559 1 94.88 120 SER A O 1
ATOM 895 N N . ILE A 1 121 ? 2.811 -3.959 -8.391 1 96.31 121 ILE A N 1
ATOM 896 C CA . ILE A 1 121 ? 1.669 -3.279 -7.789 1 96.31 121 ILE A CA 1
ATOM 897 C C . ILE A 1 121 ? 0.604 -3.016 -8.852 1 96.31 121 ILE A C 1
ATOM 899 O O . ILE A 1 121 ? 0.924 -2.848 -10.031 1 96.31 121 ILE A O 1
ATOM 903 N N . THR A 1 122 ? -0.627 -3.066 -8.43 1 97.12 122 THR A N 1
ATOM 904 C CA . THR A 1 122 ? -1.755 -2.609 -9.234 1 97.12 122 THR A CA 1
ATOM 905 C C . THR A 1 122 ? -2.707 -1.763 -8.398 1 97.12 122 THR A C 1
ATOM 907 O O . THR A 1 122 ? -2.938 -2.057 -7.223 1 97.12 122 THR A O 1
ATOM 910 N N . THR A 1 123 ? -3.123 -0.68 -8.969 1 96.44 123 THR A N 1
ATOM 911 C CA . THR A 1 123 ? -4.141 0.178 -8.367 1 96.44 123 THR A CA 1
ATOM 912 C C . THR A 1 123 ? -5.195 0.564 -9.398 1 96.44 123 THR A C 1
ATOM 914 O O . THR A 1 123 ? -4.883 0.752 -10.578 1 96.44 123 THR A O 1
ATOM 917 N N . GLY A 1 124 ? -6.406 0.623 -8.977 1 96.44 124 GLY A N 1
ATOM 918 C CA . GLY A 1 124 ? -7.547 0.98 -9.805 1 96.44 124 GLY A CA 1
ATOM 919 C C . GLY A 1 124 ? -8.867 0.929 -9.062 1 96.44 124 GLY A C 1
ATOM 920 O O . GLY A 1 124 ? -8.891 0.916 -7.828 1 96.44 124 GLY A O 1
ATOM 921 N N . HIS A 1 125 ? -9.938 1.047 -9.789 1 96.38 125 HIS A N 1
ATOM 922 C CA . HIS A 1 125 ? -11.227 0.991 -9.109 1 96.38 125 HIS A CA 1
ATOM 923 C C . HIS A 1 125 ? -11.82 -0.411 -9.172 1 96.38 125 HIS A C 1
ATOM 925 O O . HIS A 1 125 ? -11.57 -1.154 -10.125 1 96.38 125 HIS A O 1
ATOM 931 N N . LEU A 1 126 ? -12.516 -0.782 -8.125 1 97.94 126 LEU A N 1
ATOM 932 C CA . LEU A 1 126 ? -13.219 -2.055 -8.023 1 97.94 126 LEU A CA 1
ATOM 933 C C . LEU A 1 126 ? -14.57 -1.989 -8.734 1 97.94 126 LEU A C 1
ATOM 935 O O . LEU A 1 126 ? -15.328 -1.031 -8.555 1 97.94 126 LEU A O 1
ATOM 939 N N . ASP A 1 127 ? -14.852 -3.002 -9.562 1 98.25 127 ASP A N 1
ATOM 940 C CA . ASP A 1 127 ? -16.047 -3.004 -10.406 1 98.25 127 ASP A CA 1
ATOM 941 C C . ASP A 1 127 ? -16.703 -4.379 -10.414 1 98.25 127 ASP A C 1
ATOM 943 O O . ASP A 1 127 ? -16.156 -5.344 -9.875 1 98.25 127 ASP A O 1
ATOM 947 N N . ALA A 1 128 ? -17.922 -4.398 -10.875 1 98.44 128 ALA A N 1
ATOM 948 C CA . ALA A 1 128 ? -18.625 -5.648 -11.125 1 98.44 128 ALA A CA 1
ATOM 949 C C . ALA A 1 128 ? -18.844 -5.871 -12.617 1 98.44 128 ALA A C 1
ATOM 951 O O . ALA A 1 128 ? -19.141 -4.926 -13.352 1 98.44 128 ALA A O 1
ATOM 952 N N . GLU A 1 129 ? -18.625 -7.055 -13.055 1 98.56 129 GLU A N 1
ATOM 953 C CA . GLU A 1 129 ? -18.781 -7.395 -14.461 1 98.56 129 GLU A CA 1
ATOM 954 C C . GLU A 1 129 ? -19.234 -8.836 -14.633 1 98.56 129 GLU A C 1
ATOM 956 O O . GLU A 1 129 ? -19.234 -9.617 -13.672 1 98.56 129 GLU A O 1
ATOM 961 N N . THR A 1 130 ? -19.656 -9.156 -15.852 1 98.44 130 THR A N 1
ATOM 962 C CA . THR A 1 130 ? -19.969 -10.516 -16.266 1 98.44 130 THR A CA 1
ATOM 963 C C . THR A 1 130 ? -18.719 -11.242 -16.734 1 98.44 130 THR A C 1
ATOM 965 O O . THR A 1 130 ? -17.953 -10.727 -17.562 1 98.44 130 THR A O 1
ATOM 968 N N . PHE A 1 131 ? -18.5 -12.438 -16.156 1 98 131 PHE A N 1
ATOM 969 C CA . PHE A 1 131 ? -17.375 -13.273 -16.562 1 98 131 PHE A CA 1
ATOM 970 C C . PHE A 1 131 ? -17.844 -14.422 -17.453 1 98 131 PHE A C 1
ATOM 972 O O . PHE A 1 131 ? -18.891 -15.016 -17.203 1 98 131 PHE A O 1
ATOM 979 N N . THR A 1 132 ? -17.078 -14.688 -18.422 1 96.31 132 THR A N 1
ATOM 980 C CA . THR A 1 132 ? -17.312 -15.836 -19.297 1 96.31 132 THR A CA 1
ATOM 981 C C . THR A 1 132 ? -16.172 -16.844 -19.172 1 96.31 132 THR A C 1
ATOM 983 O O . THR A 1 132 ? -15 -16.484 -19.281 1 96.31 132 THR A O 1
ATOM 986 N N . PHE A 1 133 ? -16.578 -18.078 -18.875 1 92.94 133 PHE A N 1
ATOM 987 C CA . PHE A 1 133 ? -15.656 -19.219 -18.812 1 92.94 133 PHE A CA 1
ATOM 988 C C . PHE A 1 133 ? -15.844 -20.141 -20 1 92.94 133 PHE A C 1
ATOM 990 O O . PHE A 1 133 ? -16.969 -20.578 -20.281 1 92.94 133 PHE A O 1
ATOM 997 N N . ALA A 1 134 ? -14.805 -20.281 -20.703 1 86.06 134 ALA A N 1
ATOM 998 C CA . ALA A 1 134 ? -14.875 -21.234 -21.797 1 86.06 134 ALA A CA 1
ATOM 999 C C . ALA A 1 134 ? -13.992 -22.453 -21.531 1 86.06 134 ALA A C 1
ATOM 1001 O O . ALA A 1 134 ? -12.82 -22.312 -21.188 1 86.06 134 ALA A O 1
ATOM 1002 N N . ALA A 1 135 ? -14.688 -23.578 -21.656 1 76.5 135 ALA A N 1
ATOM 1003 C CA . ALA A 1 135 ? -13.953 -24.812 -21.438 1 76.5 135 ALA A CA 1
ATOM 1004 C C . ALA A 1 135 ? -12.859 -25 -22.484 1 76.5 135 ALA A C 1
ATOM 1006 O O . ALA A 1 135 ? -13.031 -24.609 -23.641 1 76.5 135 ALA A O 1
ATOM 1007 N N . ALA A 1 136 ? -11.742 -25.594 -22.062 1 70 136 ALA A N 1
ATOM 1008 C CA . ALA A 1 136 ? -10.594 -25.797 -22.938 1 70 136 ALA A CA 1
ATOM 1009 C C . ALA A 1 136 ? -10.961 -26.656 -24.141 1 70 136 ALA A C 1
ATOM 1011 O O . ALA A 1 136 ? -10.406 -26.484 -25.234 1 70 136 ALA A O 1
ATOM 1012 N N . ASP A 1 137 ? -11.914 -27.531 -23.938 1 67.12 137 ASP A N 1
ATOM 1013 C CA . ASP A 1 137 ? -12.234 -28.469 -25 1 67.12 137 ASP A CA 1
ATOM 1014 C C . ASP A 1 137 ? -13.352 -27.938 -25.891 1 67.12 137 ASP A C 1
ATOM 1016 O O . ASP A 1 137 ? -13.82 -28.641 -26.781 1 67.12 137 ASP A O 1
ATOM 1020 N N . GLY A 1 138 ? -13.711 -26.766 -25.688 1 68.06 138 GLY A N 1
ATOM 1021 C CA . GLY A 1 138 ? -14.695 -26.109 -26.531 1 68.06 138 GLY A CA 1
ATOM 1022 C C . GLY A 1 138 ? -16.109 -26.578 -26.281 1 68.06 138 GLY A C 1
ATOM 1023 O O . GLY A 1 138 ? -17.031 -26.219 -27 1 68.06 138 GLY A O 1
ATOM 1024 N N . THR A 1 139 ? -16.328 -27.438 -25.328 1 66.19 139 THR A N 1
ATOM 1025 C CA . THR A 1 139 ? -17.609 -28.125 -25.141 1 66.19 139 THR A CA 1
ATOM 1026 C C . THR A 1 139 ? -18.641 -27.188 -24.531 1 66.19 139 THR A C 1
ATOM 1028 O O . THR A 1 139 ? -19.844 -27.438 -24.625 1 66.19 139 THR A O 1
ATOM 1031 N N . GLY A 1 140 ? -18.094 -26.141 -23.797 1 76.12 140 GLY A N 1
ATOM 1032 C CA . GLY A 1 140 ? -19.125 -25.328 -23.156 1 76.12 140 GLY A CA 1
ATOM 1033 C C . GLY A 1 140 ? -18.594 -24 -22.656 1 76.12 140 GLY A C 1
ATOM 1034 O O . GLY A 1 140 ? -17.391 -23.781 -22.609 1 76.12 140 GLY A O 1
ATOM 1035 N N . GLN A 1 141 ? -19.625 -23.094 -22.594 1 85.62 141 GLN A N 1
ATOM 1036 C CA . GLN A 1 141 ? -19.375 -21.75 -22.062 1 85.62 141 GLN A CA 1
ATOM 1037 C C . GLN A 1 141 ? -20.328 -21.422 -20.922 1 85.62 141 GLN A C 1
ATOM 1039 O O . GLN A 1 141 ? -21.5 -21.797 -20.953 1 85.62 141 GLN A O 1
ATOM 1044 N N . ALA A 1 142 ? -19.703 -20.984 -19.844 1 89.06 142 ALA A N 1
ATOM 1045 C CA . ALA A 1 142 ? -20.516 -20.5 -18.719 1 89.06 142 ALA A CA 1
ATOM 1046 C C . ALA A 1 142 ? -20.297 -19 -18.5 1 89.06 142 ALA A C 1
ATOM 1048 O O . ALA A 1 142 ? -19.188 -18.5 -18.656 1 89.06 142 ALA A O 1
ATOM 1049 N N . THR A 1 143 ? -21.453 -18.328 -18.25 1 93.69 143 THR A N 1
ATOM 1050 C CA . THR A 1 143 ? -21.391 -16.906 -17.953 1 93.69 143 THR A CA 1
ATOM 1051 C C . THR A 1 143 ? -21.891 -16.641 -16.531 1 93.69 143 THR A C 1
ATOM 1053 O O . THR A 1 143 ? -22.891 -17.219 -16.094 1 93.69 143 THR A O 1
ATOM 1056 N N . VAL A 1 144 ? -21.156 -15.898 -15.781 1 95.75 144 VAL A N 1
ATOM 1057 C CA . VAL A 1 144 ? -21.516 -15.523 -14.422 1 95.75 144 VAL A CA 1
ATOM 1058 C C . VAL A 1 144 ? -21.531 -14 -14.289 1 95.75 144 VAL A C 1
ATOM 1060 O O . VAL A 1 144 ? -20.516 -13.344 -14.477 1 95.75 144 VAL A O 1
ATOM 1063 N N . PRO A 1 145 ? -22.688 -13.375 -13.961 1 97.25 145 PRO A N 1
ATOM 1064 C CA . PRO A 1 145 ? -22.766 -11.922 -13.805 1 97.25 145 PRO A CA 1
ATOM 1065 C C . PRO A 1 145 ? -22.328 -11.453 -12.422 1 97.25 145 PRO A C 1
ATOM 1067 O O . PRO A 1 145 ? -22.188 -12.266 -11.508 1 97.25 145 PRO A O 1
ATOM 1070 N N . ASP A 1 146 ? -21.969 -10.18 -12.281 1 97.5 146 ASP A N 1
ATOM 1071 C CA . ASP A 1 146 ? -21.844 -9.438 -11.031 1 97.5 146 ASP A CA 1
ATOM 1072 C C . ASP A 1 146 ? -20.656 -9.922 -10.211 1 97.5 146 ASP A C 1
ATOM 1074 O O . ASP A 1 146 ? -20.734 -9.992 -8.977 1 97.5 146 ASP A O 1
ATOM 1078 N N . LEU A 1 147 ? -19.594 -10.383 -10.914 1 98.06 147 LEU A N 1
ATOM 1079 C CA . LEU A 1 147 ? -18.359 -10.68 -10.195 1 98.06 147 LEU A CA 1
ATOM 1080 C C . LEU A 1 147 ? -17.516 -9.422 -10.031 1 98.06 147 LEU A C 1
ATOM 1082 O O . LEU A 1 147 ? -17.359 -8.641 -10.977 1 98.06 147 LEU A O 1
ATOM 1086 N N . ALA A 1 148 ? -17.031 -9.25 -8.789 1 98.62 148 ALA A N 1
ATOM 1087 C CA . ALA A 1 148 ? -16.141 -8.117 -8.508 1 98.62 148 ALA A CA 1
ATOM 1088 C C . ALA A 1 148 ? -14.758 -8.352 -9.094 1 98.62 148 ALA A C 1
ATOM 1090 O O . ALA A 1 148 ? -14.227 -9.461 -9.023 1 98.62 148 ALA A O 1
ATOM 1091 N N . PHE A 1 149 ? -14.203 -7.391 -9.75 1 98.62 149 PHE A N 1
ATOM 1092 C CA . PHE A 1 149 ? -12.828 -7.414 -10.242 1 98.62 149 PHE A CA 1
ATOM 1093 C C . PHE A 1 149 ? -12.227 -6.012 -10.227 1 98.62 149 PHE A C 1
ATOM 1095 O O . PHE A 1 149 ? -12.945 -5.023 -10.086 1 98.62 149 PHE A O 1
ATOM 1102 N N . GLY A 1 150 ? -10.914 -5.945 -10.281 1 98.5 150 GLY A N 1
ATOM 1103 C CA . GLY A 1 150 ? -10.227 -4.664 -10.344 1 98.5 150 GLY A CA 1
ATOM 1104 C C . GLY A 1 150 ? -9.93 -4.215 -11.758 1 98.5 150 GLY A C 1
ATOM 1105 O O . GLY A 1 150 ? -9.336 -4.961 -12.539 1 98.5 150 GLY A O 1
ATOM 1106 N N . CYS A 1 151 ? -10.352 -3.023 -12.086 1 97.31 151 CYS A N 1
ATOM 1107 C CA . CYS A 1 151 ? -9.875 -2.348 -13.289 1 97.31 151 CYS A CA 1
ATOM 1108 C C . CYS A 1 151 ? -8.578 -1.596 -13.016 1 97.31 151 CYS A C 1
ATOM 1110 O O . CYS A 1 151 ? -8.602 -0.486 -12.477 1 97.31 151 CYS A O 1
ATOM 1112 N N . GLY A 1 152 ? -7.457 -2.246 -13.406 1 96.94 152 GLY A N 1
ATOM 1113 C CA . GLY A 1 152 ? -6.145 -1.689 -13.117 1 96.94 152 GLY A CA 1
ATOM 1114 C C . GLY A 1 152 ? -5.809 -0.479 -13.969 1 96.94 152 GLY A C 1
ATOM 1115 O O . GLY A 1 152 ? -5.797 -0.562 -15.203 1 96.94 152 GLY A O 1
ATOM 1116 N N . LEU A 1 153 ? -5.492 0.628 -13.32 1 95.5 153 LEU A N 1
ATOM 1117 C CA . LEU A 1 153 ? -5.164 1.875 -14 1 95.5 153 LEU A CA 1
ATOM 1118 C C . LEU A 1 153 ? -3.68 2.199 -13.859 1 95.5 153 LEU A C 1
ATOM 1120 O O . LEU A 1 153 ? -3.098 2.867 -14.711 1 95.5 153 LEU A O 1
ATOM 1124 N N . PHE A 1 154 ? -3.154 1.868 -12.773 1 95.62 154 PHE A N 1
ATOM 1125 C CA . PHE A 1 154 ? -1.726 1.981 -12.508 1 95.62 154 PHE A CA 1
ATOM 1126 C C . PHE A 1 154 ? -1.126 0.619 -12.18 1 95.62 154 PHE A C 1
ATOM 1128 O O . PHE A 1 154 ? -1.371 0.067 -11.109 1 95.62 154 PHE A O 1
ATOM 1135 N N . ASN A 1 155 ? -0.346 0.091 -13.062 1 96.81 155 ASN A N 1
ATOM 1136 C CA . ASN A 1 155 ? 0.246 -1.238 -12.961 1 96.81 155 ASN A CA 1
ATOM 1137 C C . ASN A 1 155 ? 1.748 -1.206 -13.227 1 96.81 155 ASN A C 1
ATOM 1139 O O . ASN A 1 155 ? 2.182 -0.849 -14.32 1 96.81 155 ASN A O 1
ATOM 1143 N N . ASN A 1 156 ? 2.479 -1.567 -12.188 1 95.88 156 ASN A N 1
ATOM 1144 C CA . ASN A 1 156 ? 3.932 -1.515 -12.289 1 95.88 156 ASN A CA 1
ATOM 1145 C C . ASN A 1 156 ? 4.582 -2.742 -11.656 1 95.88 156 ASN A C 1
ATOM 1147 O O . ASN A 1 156 ? 4.145 -3.211 -10.609 1 95.88 156 ASN A O 1
ATOM 1151 N N . GLY A 1 157 ? 5.57 -3.266 -12.312 1 94.31 157 GLY A N 1
ATOM 1152 C CA . GLY A 1 157 ? 6.297 -4.395 -11.758 1 94.31 157 GLY A CA 1
ATOM 1153 C C . GLY A 1 157 ? 6.762 -5.387 -12.805 1 94.31 157 GLY A C 1
ATOM 1154 O O . GLY A 1 157 ? 7.148 -4.996 -13.906 1 94.31 157 GLY A O 1
ATOM 1155 N N . ILE A 1 158 ? 6.828 -6.609 -12.383 1 87.75 158 ILE A N 1
ATOM 1156 C CA . ILE A 1 158 ? 7.324 -7.684 -13.234 1 87.75 158 ILE A CA 1
ATOM 1157 C C . ILE A 1 158 ? 6.148 -8.438 -13.859 1 87.75 158 ILE A C 1
ATOM 1159 O O . ILE A 1 158 ? 5.652 -9.406 -13.289 1 87.75 158 ILE A O 1
ATOM 1163 N N . PHE A 1 159 ? 5.695 -7.953 -15.039 1 88.06 159 PHE A N 1
ATOM 1164 C CA . PHE A 1 159 ? 4.629 -8.562 -15.82 1 88.06 159 PHE A CA 1
ATOM 1165 C C . PHE A 1 159 ? 5.137 -8.992 -17.188 1 88.06 159 PHE A C 1
ATOM 1167 O O . PHE A 1 159 ? 4.941 -8.281 -18.188 1 88.06 159 PHE A O 1
ATOM 1174 N N . THR A 1 160 ? 5.801 -10.203 -17.172 1 86.12 160 THR A N 1
ATOM 1175 C CA . THR A 1 160 ? 6.527 -10.578 -18.391 1 86.12 160 THR A CA 1
ATOM 1176 C C . THR A 1 160 ? 6.004 -11.898 -18.938 1 86.12 160 THR A C 1
ATOM 1178 O O . THR A 1 160 ? 6.586 -12.461 -19.875 1 86.12 160 THR A O 1
ATOM 1181 N N . SER A 1 161 ? 4.934 -12.422 -18.453 1 87.19 161 SER A N 1
ATOM 1182 C CA . SER A 1 161 ? 4.418 -13.719 -18.875 1 87.19 161 SER A CA 1
ATOM 1183 C C . SER A 1 161 ? 3.322 -13.562 -19.922 1 87.19 161 SER A C 1
ATOM 1185 O O . SER A 1 161 ? 2.609 -14.516 -20.234 1 87.19 161 SER A O 1
ATOM 1187 N N . ASN A 1 162 ? 3.15 -12.344 -20.469 1 91 162 ASN A N 1
ATOM 1188 C CA . ASN A 1 162 ? 2.133 -12 -21.453 1 91 162 ASN A CA 1
ATOM 1189 C C . ASN A 1 162 ? 0.742 -11.938 -20.828 1 91 162 ASN A C 1
ATOM 1191 O O . ASN A 1 162 ? -0.263 -12.109 -21.516 1 91 162 ASN A O 1
ATOM 1195 N N . GLU A 1 163 ? 0.657 -11.812 -19.562 1 96.06 163 GLU A N 1
ATOM 1196 C CA . GLU A 1 163 ? -0.596 -11.648 -18.828 1 96.06 163 GLU A CA 1
ATOM 1197 C C . GLU A 1 163 ? -1.213 -10.281 -19.094 1 96.06 163 GLU A C 1
ATOM 1199 O O . GLU A 1 163 ? -0.517 -9.352 -19.5 1 96.06 163 GLU A O 1
ATOM 1204 N N . THR A 1 164 ? -2.52 -10.164 -18.875 1 97.31 164 THR A N 1
ATOM 1205 C CA . THR A 1 164 ? -3.193 -8.867 -18.844 1 97.31 164 THR A CA 1
ATOM 1206 C C . THR A 1 164 ? -3.477 -8.43 -17.406 1 97.31 164 THR A C 1
ATOM 1208 O O . THR A 1 164 ? -3.869 -7.289 -17.172 1 97.31 164 THR A O 1
ATOM 1211 N N . GLY A 1 165 ? -3.33 -9.305 -16.516 1 97.81 165 GLY A N 1
ATOM 1212 C CA . GLY A 1 165 ? -3.59 -9.125 -15.086 1 97.81 165 GLY A CA 1
ATOM 1213 C C . GLY A 1 165 ? -3.422 -10.398 -14.289 1 97.81 165 GLY A C 1
ATOM 1214 O O . GLY A 1 165 ? -2.605 -11.25 -14.633 1 97.81 165 GLY A O 1
ATOM 1215 N N . ILE A 1 166 ? -4.094 -10.469 -13.172 1 98.25 166 ILE A N 1
ATOM 1216 C CA . ILE A 1 166 ? -3.961 -11.602 -12.258 1 98.25 166 ILE A CA 1
ATOM 1217 C C . ILE A 1 166 ? -5.344 -12.094 -11.852 1 98.25 166 ILE A C 1
ATOM 1219 O O . ILE A 1 166 ? -6.246 -11.297 -11.586 1 98.25 166 ILE A O 1
ATOM 1223 N N . ALA A 1 167 ? -5.559 -13.391 -11.898 1 98.5 167 ALA A N 1
ATOM 1224 C CA . ALA A 1 167 ? -6.734 -14.031 -11.312 1 98.5 167 ALA A CA 1
ATOM 1225 C C . ALA A 1 167 ? -6.441 -14.555 -9.914 1 98.5 167 ALA A C 1
ATOM 1227 O O . ALA A 1 167 ? -5.836 -15.617 -9.758 1 98.5 167 ALA A O 1
ATOM 1228 N N . GLY A 1 168 ? -6.992 -13.789 -8.953 1 98.38 168 GLY A N 1
ATOM 1229 C CA . GLY A 1 168 ? -6.816 -14.258 -7.586 1 98.38 168 GLY A CA 1
ATOM 1230 C C . GLY A 1 168 ? -7.625 -15.5 -7.273 1 98.38 168 GLY A C 1
ATOM 1231 O O . GLY A 1 168 ? -8.852 -15.484 -7.348 1 98.38 168 GLY A O 1
ATOM 1232 N N . PHE A 1 169 ? -6.914 -16.578 -6.918 1 98.19 169 PHE A N 1
ATOM 1233 C CA . PHE A 1 169 ? -7.516 -17.844 -6.531 1 98.19 169 PHE A CA 1
ATOM 1234 C C . PHE A 1 169 ? -7.234 -18.156 -5.066 1 98.19 169 PHE A C 1
ATOM 1236 O O . PHE A 1 169 ? -7.383 -19.297 -4.625 1 98.19 169 PHE A O 1
ATOM 1243 N N . GLY A 1 170 ? -6.824 -17.125 -4.332 1 96.88 170 GLY A N 1
ATOM 1244 C CA . GLY A 1 170 ? -6.539 -17.312 -2.92 1 96.88 170 GLY A CA 1
ATOM 1245 C C . GLY A 1 170 ? -7.777 -17.609 -2.094 1 96.88 170 GLY A C 1
ATOM 1246 O O . GLY A 1 170 ? -8.789 -18.062 -2.627 1 96.88 170 GLY A O 1
ATOM 1247 N N . ARG A 1 171 ? -7.676 -17.391 -0.806 1 94 171 ARG A N 1
ATOM 1248 C CA . ARG A 1 171 ? -8.727 -17.797 0.123 1 94 171 ARG A CA 1
ATOM 1249 C C . ARG A 1 171 ? -9.609 -16.625 0.503 1 94 171 ARG A C 1
ATOM 1251 O O . ARG A 1 171 ? -10.656 -16.797 1.132 1 94 171 ARG A O 1
ATOM 1258 N N . GLY A 1 172 ? -9.203 -15.461 0.152 1 93.69 172 GLY A N 1
ATOM 1259 C CA . GLY A 1 172 ? -9.961 -14.281 0.531 1 93.69 172 GLY A CA 1
ATOM 1260 C C . GLY A 1 172 ? -11.305 -14.188 -0.163 1 93.69 172 GLY A C 1
ATOM 1261 O O . GLY A 1 172 ? -11.547 -14.883 -1.151 1 93.69 172 GLY A O 1
ATOM 1262 N N . ALA A 1 173 ? -12.125 -13.297 0.324 1 95 173 ALA A N 1
ATOM 1263 C CA . ALA A 1 173 ? -13.508 -13.156 -0.127 1 95 173 ALA A CA 1
ATOM 1264 C C . ALA A 1 173 ? -13.57 -12.688 -1.577 1 95 173 ALA A C 1
ATOM 1266 O O . ALA A 1 173 ? -14.531 -12.984 -2.293 1 95 173 ALA A O 1
ATOM 1267 N N . LEU A 1 174 ? -12.531 -12.07 -2.045 1 97.19 174 LEU A N 1
ATOM 1268 C CA . LEU A 1 174 ? -12.57 -11.484 -3.381 1 97.19 174 LEU A CA 1
ATOM 1269 C C . LEU A 1 174 ? -11.969 -12.438 -4.406 1 97.19 174 LEU A C 1
ATOM 1271 O O . LEU A 1 174 ? -11.977 -12.156 -5.605 1 97.19 174 LEU A O 1
ATOM 1275 N N . SER A 1 175 ? -11.516 -13.578 -3.99 1 97.44 175 SER A N 1
ATOM 1276 C CA . SER A 1 175 ? -10.969 -14.547 -4.93 1 97.44 175 SER A CA 1
ATOM 1277 C C . SER A 1 175 ? -12.055 -15.109 -5.84 1 97.44 175 SER A C 1
ATOM 1279 O O . SER A 1 175 ? -13.242 -15.086 -5.492 1 97.44 175 SER A O 1
ATOM 1281 N N . LEU A 1 176 ? -11.617 -15.562 -6.992 1 97.56 176 LEU A N 1
ATOM 1282 C CA . LEU A 1 176 ? -12.57 -16.094 -7.965 1 97.56 176 LEU A CA 1
ATOM 1283 C C . LEU A 1 176 ? -13.328 -17.281 -7.391 1 97.56 176 LEU A C 1
ATOM 1285 O O . LEU A 1 176 ? -14.562 -17.328 -7.449 1 97.56 176 LEU A O 1
ATOM 1289 N N . PRO A 1 177 ? -12.688 -18.297 -6.746 1 96.5 177 PRO A N 1
ATOM 1290 C CA . PRO A 1 177 ? -13.438 -19.406 -6.164 1 96.5 177 PRO A CA 1
ATOM 1291 C C . PRO A 1 177 ? -14.438 -18.953 -5.098 1 96.5 177 PRO A C 1
ATOM 1293 O O . PRO A 1 177 ? -15.555 -19.469 -5.031 1 96.5 177 PRO A O 1
ATOM 1296 N N . SER A 1 178 ? -14.055 -17.984 -4.254 1 95.56 178 SER A N 1
ATOM 1297 C CA . SER A 1 178 ? -14.945 -17.5 -3.205 1 95.56 178 SER A CA 1
ATOM 1298 C C . SER A 1 178 ? -16.172 -16.812 -3.795 1 95.56 178 SER A C 1
ATOM 1300 O O . SER A 1 178 ? -17.297 -17.031 -3.338 1 95.56 178 SER A O 1
ATOM 1302 N N . GLN A 1 179 ? -15.914 -16 -4.785 1 96.38 179 GLN A N 1
ATOM 1303 C CA . GLN A 1 179 ? -17.031 -15.273 -5.379 1 96.38 179 GLN A CA 1
ATOM 1304 C C . GLN A 1 179 ? -17.984 -16.219 -6.105 1 96.38 179 GLN A C 1
ATOM 1306 O O . GLN A 1 179 ? -19.188 -15.984 -6.137 1 96.38 179 GLN A O 1
ATOM 1311 N N . LEU A 1 180 ? -17.438 -17.266 -6.707 1 95.62 180 LEU A N 1
ATOM 1312 C CA . LEU A 1 180 ? -18.25 -18.25 -7.406 1 95.62 180 LEU A CA 1
ATOM 1313 C C . LEU A 1 180 ? -18.922 -19.203 -6.418 1 95.62 180 LEU A C 1
ATOM 1315 O O . LEU A 1 180 ? -19.766 -20.016 -6.805 1 95.62 180 LEU A O 1
ATOM 1319 N N . LYS A 1 181 ? -18.531 -19.156 -5.172 1 93.94 181 LYS A N 1
ATOM 1320 C CA . LYS A 1 181 ? -19.078 -19.969 -4.086 1 93.94 181 LYS A CA 1
ATOM 1321 C C . LYS A 1 181 ? -18.938 -21.453 -4.387 1 93.94 181 LYS A C 1
ATOM 1323 O O . LYS A 1 181 ? -19.891 -22.219 -4.203 1 93.94 181 LYS A O 1
ATOM 1328 N N . VAL A 1 182 ? -17.797 -21.75 -4.941 1 94.25 182 VAL A N 1
ATOM 1329 C CA . VAL A 1 182 ? -17.547 -23.156 -5.207 1 94.25 182 VAL A CA 1
ATOM 1330 C C . VAL A 1 182 ? -16.953 -23.828 -3.967 1 94.25 182 VAL A C 1
ATOM 1332 O O . VAL A 1 182 ? -16.219 -23.188 -3.209 1 94.25 182 VAL A O 1
ATOM 1335 N N . ASP A 1 183 ? -17.203 -25.141 -3.859 1 93.19 183 ASP A N 1
ATOM 1336 C CA . ASP A 1 183 ? -16.734 -25.891 -2.703 1 93.19 183 ASP A CA 1
ATOM 1337 C C . ASP A 1 183 ? -15.289 -26.359 -2.889 1 93.19 183 ASP A C 1
ATOM 1339 O O . ASP A 1 183 ? -14.625 -26.734 -1.924 1 93.19 183 ASP A O 1
ATOM 1343 N N . ASN A 1 184 ? -14.906 -26.359 -4.145 1 94.12 184 ASN A N 1
ATOM 1344 C CA . ASN A 1 184 ? -13.555 -26.781 -4.484 1 94.12 184 ASN A CA 1
ATOM 1345 C C . ASN A 1 184 ? -13.125 -26.281 -5.859 1 94.12 184 ASN A C 1
ATOM 1347 O O . ASN A 1 184 ? -13.953 -25.766 -6.617 1 94.12 184 ASN A O 1
ATOM 1351 N N . PHE A 1 185 ? -11.852 -26.328 -6.117 1 95.31 185 PHE A N 1
ATOM 1352 C CA . PHE A 1 185 ? -11.305 -26.156 -7.453 1 95.31 185 PHE A CA 1
ATOM 1353 C C . PHE A 1 185 ? -9.992 -26.906 -7.609 1 95.31 185 PHE A C 1
ATOM 1355 O O . PHE A 1 185 ? -9.422 -27.375 -6.621 1 95.31 185 PHE A O 1
ATOM 1362 N N . SER A 1 186 ? -9.594 -27.094 -8.859 1 94.38 186 SER A N 1
ATOM 1363 C CA . SER A 1 186 ? -8.352 -27.828 -9.102 1 94.38 186 SER A CA 1
ATOM 1364 C C . SER A 1 186 ? -7.656 -27.328 -10.367 1 94.38 186 SER A C 1
ATOM 1366 O O . SER A 1 186 ? -8.297 -26.75 -11.242 1 94.38 186 SER A O 1
ATOM 1368 N N . HIS A 1 187 ? -6.422 -27.406 -10.336 1 94.75 187 HIS A N 1
ATOM 1369 C CA . HIS A 1 187 ? -5.629 -27.203 -11.547 1 94.75 187 HIS A CA 1
ATOM 1370 C C . HIS A 1 187 ? -4.668 -28.359 -11.773 1 94.75 187 HIS A C 1
ATOM 1372 O O . HIS A 1 187 ? -4.367 -29.125 -10.852 1 94.75 187 HIS A O 1
ATOM 1378 N N . CYS A 1 188 ? -4.301 -28.578 -12.977 1 92.81 188 CYS A N 1
ATOM 1379 C CA . CYS A 1 188 ? -3.301 -29.547 -13.406 1 92.81 188 CYS A CA 1
ATOM 1380 C C . CYS A 1 188 ? -2.344 -28.938 -14.422 1 92.81 188 CYS A C 1
ATOM 1382 O O . CYS A 1 188 ? -2.553 -29.047 -15.633 1 92.81 188 CYS A O 1
ATOM 1384 N N . PHE A 1 189 ? -1.24 -28.375 -13.914 1 95.81 189 PHE A N 1
ATOM 1385 C CA . PHE A 1 189 ? -0.328 -27.625 -14.758 1 95.81 189 PHE A CA 1
ATOM 1386 C C . PHE A 1 189 ? 0.545 -28.547 -15.594 1 95.81 189 PHE A C 1
ATOM 1388 O O . PHE A 1 189 ? 1.062 -29.547 -15.086 1 95.81 189 PHE A O 1
ATOM 1395 N N . THR A 1 190 ? 0.632 -28.281 -16.828 1 94.94 190 THR A N 1
ATOM 1396 C CA . THR A 1 190 ? 1.614 -28.953 -17.688 1 94.94 190 THR A CA 1
ATOM 1397 C C . THR A 1 190 ? 3.012 -28.391 -17.438 1 94.94 190 THR A C 1
ATOM 1399 O O . THR A 1 190 ? 3.189 -27.5 -16.609 1 94.94 190 THR A O 1
ATOM 1402 N N . ALA A 1 191 ? 3.965 -28.984 -18.109 1 93 191 ALA A N 1
ATOM 1403 C CA . ALA A 1 191 ? 5.336 -28.516 -17.938 1 93 191 ALA A CA 1
ATOM 1404 C C . ALA A 1 191 ? 5.457 -27.031 -18.297 1 93 191 ALA A C 1
ATOM 1406 O O . ALA A 1 191 ? 5.008 -26.609 -19.359 1 93 191 ALA A O 1
ATOM 1407 N N . ILE A 1 192 ? 6.082 -26.266 -17.406 1 92.19 192 ILE A N 1
ATOM 1408 C CA . ILE A 1 192 ? 6.199 -24.812 -17.562 1 92.19 192 ILE A CA 1
ATOM 1409 C C . ILE A 1 192 ? 7.039 -24.5 -18.797 1 92.19 192 ILE A C 1
ATOM 1411 O O . ILE A 1 192 ? 6.91 -23.422 -19.375 1 92.19 192 ILE A O 1
ATOM 1415 N N . THR A 1 193 ? 7.914 -25.391 -19.219 1 87.06 193 THR A N 1
ATOM 1416 C CA . THR A 1 193 ? 8.797 -25.203 -20.359 1 87.06 193 THR A CA 1
ATOM 1417 C C . THR A 1 193 ? 8.109 -25.625 -21.656 1 87.06 193 THR A C 1
ATOM 1419 O O . THR A 1 193 ? 8.672 -25.453 -22.734 1 87.06 193 THR A O 1
ATOM 1422 N N . GLY A 1 194 ? 6.949 -26.141 -21.516 1 88.06 194 GLY A N 1
ATOM 1423 C CA . GLY A 1 194 ? 6.207 -26.578 -22.688 1 88.06 194 GLY A CA 1
ATOM 1424 C C . GLY A 1 194 ? 5.156 -25.578 -23.141 1 88.06 194 GLY A C 1
ATOM 1425 O O . GLY A 1 194 ? 5.152 -24.438 -22.688 1 88.06 194 GLY A O 1
ATOM 1426 N N . SER A 1 195 ? 4.293 -26.094 -24.062 1 88.06 195 SER A N 1
ATOM 1427 C CA . SER A 1 195 ? 3.248 -25.234 -24.609 1 88.06 195 SER A CA 1
ATOM 1428 C C . SER A 1 195 ? 1.874 -25.875 -24.469 1 88.06 195 SER A C 1
ATOM 1430 O O . SER A 1 195 ? 0.86 -25.266 -24.828 1 88.06 195 SER A O 1
ATOM 1432 N N . GLU A 1 196 ? 1.875 -27.078 -23.984 1 91 196 GLU A N 1
ATOM 1433 C CA . GLU A 1 196 ? 0.609 -27.797 -23.891 1 91 196 GLU A CA 1
ATOM 1434 C C . GLU A 1 196 ? -0.331 -27.156 -22.891 1 91 196 GLU A C 1
ATOM 1436 O O . GLU A 1 196 ? 0.065 -26.875 -21.75 1 91 196 GLU A O 1
ATOM 1441 N N . PRO A 1 197 ? -1.554 -26.953 -23.297 1 91 197 PRO A N 1
ATOM 1442 C CA . PRO A 1 197 ? -2.523 -26.359 -22.375 1 91 197 PRO A CA 1
ATOM 1443 C C . PRO A 1 197 ? -3.055 -27.359 -21.359 1 91 197 PRO A C 1
ATOM 1445 O O . PRO A 1 197 ? -2.863 -28.562 -21.516 1 91 197 PRO A O 1
ATOM 1448 N N . SER A 1 198 ? -3.607 -26.844 -20.328 1 90.75 198 SER A N 1
ATOM 1449 C CA . SER A 1 198 ? -4.359 -27.562 -19.312 1 90.75 198 SER A CA 1
ATOM 1450 C C . SER A 1 198 ? -5.629 -26.812 -18.922 1 90.75 198 SER A C 1
ATOM 1452 O O . SER A 1 198 ? -6.156 -26.031 -19.703 1 90.75 198 SER A O 1
ATOM 1454 N N . SER A 1 199 ? -6.219 -27.266 -17.75 1 88.38 199 SER A N 1
ATOM 1455 C CA . SER A 1 199 ? -7.457 -26.609 -17.344 1 88.38 199 SER A CA 1
ATOM 1456 C C . SER A 1 199 ? -7.48 -26.375 -15.836 1 88.38 199 SER A C 1
ATOM 1458 O O . SER A 1 199 ? -6.816 -27.078 -15.078 1 88.38 199 SER A O 1
ATOM 1460 N N . VAL A 1 200 ? -8.055 -25.312 -15.5 1 93.19 200 VAL A N 1
ATOM 1461 C CA . VAL A 1 200 ? -8.523 -25.156 -14.125 1 93.19 200 VAL A CA 1
ATOM 1462 C C . VAL A 1 200 ? -10.008 -25.516 -14.055 1 93.19 200 VAL A C 1
ATOM 1464 O O . VAL A 1 200 ? -10.781 -25.188 -14.953 1 93.19 200 VAL A O 1
ATOM 1467 N N . LEU A 1 201 ? -10.352 -26.344 -13.094 1 91.12 201 LEU A N 1
ATOM 1468 C CA . LEU A 1 201 ? -11.727 -26.781 -12.875 1 91.12 201 LEU A CA 1
ATOM 1469 C C . LEU A 1 201 ? -12.297 -26.156 -11.602 1 91.12 201 LEU A C 1
ATOM 1471 O O . LEU A 1 201 ? -11.656 -26.188 -10.547 1 91.12 201 LEU A O 1
ATOM 1475 N N . LEU A 1 202 ? -13.461 -25.547 -11.734 1 91.88 202 LEU A N 1
ATOM 1476 C CA . LEU A 1 202 ? -14.148 -24.938 -10.609 1 91.88 202 LEU A CA 1
ATOM 1477 C C . LEU A 1 202 ? -15.445 -25.656 -10.289 1 91.88 202 LEU A C 1
ATOM 1479 O O . LEU A 1 202 ? -16.328 -25.781 -11.156 1 91.88 202 LEU A O 1
ATOM 1483 N N . GLY A 1 203 ? -15.656 -26.094 -9.07 1 86.25 203 GLY A N 1
ATOM 1484 C CA . GLY A 1 203 ? -16.859 -26.812 -8.672 1 86.25 203 GLY A CA 1
ATOM 1485 C C . GLY A 1 203 ? -16.906 -28.234 -9.188 1 86.25 203 GLY A C 1
ATOM 1486 O O . GLY A 1 203 ? -17.859 -28.625 -9.859 1 86.25 203 GLY A O 1
ATOM 1487 N N . LEU A 1 204 ? -15.875 -28.984 -8.875 1 75.5 204 LEU A N 1
ATOM 1488 C CA . LEU A 1 204 ? -15.773 -30.375 -9.328 1 75.5 204 LEU A CA 1
ATOM 1489 C C . LEU A 1 204 ? -16.516 -31.312 -8.383 1 75.5 204 LEU A C 1
ATOM 1491 O O . LEU A 1 204 ? -16.719 -30.984 -7.211 1 75.5 204 LEU A O 1
ATOM 1495 N N . PRO A 1 205 ? -17.031 -32.375 -9.195 1 64.56 205 PRO A N 1
ATOM 1496 C CA . PRO A 1 205 ? -17.625 -33.375 -8.297 1 64.56 205 PRO A CA 1
ATOM 1497 C C . PRO A 1 205 ? -16.594 -33.969 -7.34 1 64.56 205 PRO A C 1
ATOM 1499 O O . PRO A 1 205 ? -15.391 -33.906 -7.594 1 64.56 205 PRO A O 1
ATOM 1502 N N . ALA A 1 206 ? -16.953 -34.344 -6.172 1 55.59 206 ALA A N 1
ATOM 1503 C CA . ALA A 1 206 ? -16.172 -34.875 -5.055 1 55.59 206 ALA A CA 1
ATOM 1504 C C . ALA A 1 206 ? -15.219 -35.969 -5.52 1 55.59 206 ALA A C 1
ATOM 1506 O O . ALA A 1 206 ? -14.172 -36.188 -4.906 1 55.59 206 ALA A O 1
ATOM 1507 N N . ASN A 1 207 ? -15.453 -36.656 -6.59 1 57.97 207 ASN A N 1
ATOM 1508 C CA . ASN A 1 207 ? -14.68 -37.844 -6.898 1 57.97 207 ASN A CA 1
ATOM 1509 C C . ASN A 1 207 ? -13.695 -37.594 -8.039 1 57.97 207 ASN A C 1
ATOM 1511 O O . ASN A 1 207 ? -13.469 -38.469 -8.867 1 57.97 207 ASN A O 1
ATOM 1515 N N . LEU A 1 208 ? -13.039 -36.5 -7.98 1 63.12 208 LEU A N 1
ATOM 1516 C CA . LEU A 1 208 ? -12.195 -36.125 -9.102 1 63.12 208 LEU A CA 1
ATOM 1517 C C . LEU A 1 208 ? -11.062 -37.125 -9.305 1 63.12 208 LEU A C 1
ATOM 1519 O O . LEU A 1 208 ? -10.648 -37.375 -10.438 1 63.12 208 LEU A O 1
ATOM 1523 N N . TYR A 1 209 ? -10.656 -37.75 -8.188 1 65.62 209 TYR A N 1
ATOM 1524 C CA . TYR A 1 209 ? -9.469 -38.594 -8.312 1 65.62 209 TYR A CA 1
ATOM 1525 C C . TYR A 1 209 ? -9.844 -40.062 -8.43 1 65.62 209 TYR A C 1
ATOM 1527 O O . TYR A 1 209 ? -9 -40.938 -8.258 1 65.62 209 TYR A O 1
ATOM 1535 N N . SER A 1 210 ? -11.062 -40.312 -8.57 1 59.12 210 SER A N 1
ATOM 1536 C CA . SER A 1 210 ? -11.484 -41.688 -8.57 1 59.12 210 SER A CA 1
ATOM 1537 C C . SER A 1 210 ? -10.719 -42.5 -9.609 1 59.12 210 SER A C 1
ATOM 1539 O O . SER A 1 210 ? -10.453 -43.688 -9.406 1 59.12 210 SER A O 1
ATOM 1541 N N . ASP A 1 211 ? -10.258 -41.875 -10.594 1 57.19 211 ASP A N 1
ATOM 1542 C CA . ASP A 1 211 ? -9.609 -42.625 -11.648 1 57.19 211 ASP A CA 1
ATOM 1543 C C . ASP A 1 211 ? -8.109 -42.344 -11.695 1 57.19 211 ASP A C 1
ATOM 1545 O O . ASP A 1 211 ? -7.438 -42.656 -12.68 1 57.19 211 ASP A O 1
ATOM 1549 N N . ALA A 1 212 ? -7.688 -41.844 -10.633 1 66 212 ALA A N 1
ATOM 1550 C CA . ALA A 1 212 ? -6.273 -41.469 -10.664 1 66 212 ALA A CA 1
ATOM 1551 C C . ALA A 1 212 ? -5.383 -42.688 -10.484 1 66 212 ALA A C 1
ATOM 1553 O O . ALA A 1 212 ? -5.699 -43.594 -9.695 1 66 212 ALA A O 1
ATOM 1554 N N . ASP A 1 213 ? -4.418 -42.906 -11.305 1 64.31 213 ASP A N 1
ATOM 1555 C CA . ASP A 1 213 ? -3.494 -44.031 -11.281 1 64.31 213 ASP A CA 1
ATOM 1556 C C . ASP A 1 213 ? -2.48 -43.906 -10.148 1 64.31 213 ASP A C 1
ATOM 1558 O O . ASP A 1 213 ? -1.908 -44.875 -9.695 1 64.31 213 ASP A O 1
ATOM 1562 N N . GLY A 1 214 ? -2.441 -42.719 -9.578 1 70.94 214 GLY A N 1
ATOM 1563 C CA . GLY A 1 214 ? -1.396 -42.531 -8.578 1 70.94 214 GLY A CA 1
ATOM 1564 C C . GLY A 1 214 ? -1.938 -42.281 -7.184 1 70.94 214 GLY A C 1
ATOM 1565 O O . GLY A 1 214 ? -3.145 -42.094 -7.004 1 70.94 214 GLY A O 1
ATOM 1566 N N . ALA A 1 215 ? -1.063 -42.562 -6.152 1 83.69 215 ALA A N 1
ATOM 1567 C CA . ALA A 1 215 ? -1.404 -42.344 -4.746 1 83.69 215 ALA A CA 1
ATOM 1568 C C . ALA A 1 215 ? -1.783 -40.875 -4.5 1 83.69 215 ALA A C 1
ATOM 1570 O O . ALA A 1 215 ? -1.076 -39.969 -4.93 1 83.69 215 ALA A O 1
ATOM 1571 N N . VAL A 1 216 ? -2.906 -40.688 -3.959 1 90.12 216 VAL A N 1
ATOM 1572 C CA . VAL A 1 216 ? -3.355 -39.375 -3.568 1 90.12 216 VAL A CA 1
ATOM 1573 C C . VAL A 1 216 ? -2.652 -38.938 -2.281 1 90.12 216 VAL A C 1
ATOM 1575 O O . VAL A 1 216 ? -2.631 -39.688 -1.302 1 90.12 216 VAL A O 1
ATOM 1578 N N . GLN A 1 217 ? -1.904 -37.844 -2.326 1 94.19 217 GLN A N 1
ATOM 1579 C CA . GLN A 1 217 ? -1.307 -37.219 -1.144 1 94.19 217 GLN A CA 1
ATOM 1580 C C . GLN A 1 217 ? -2.131 -36.031 -0.663 1 94.19 217 GLN A C 1
ATOM 1582 O O . GLN A 1 217 ? -2.287 -35.062 -1.387 1 94.19 217 GLN A O 1
ATOM 1587 N N . SER A 1 218 ? -2.637 -36.125 0.584 1 95.44 218 SER A N 1
ATOM 1588 C CA . SER A 1 218 ? -3.494 -35.062 1.087 1 95.44 218 SER A CA 1
ATOM 1589 C C . SER A 1 218 ? -2.934 -34.469 2.371 1 95.44 218 SER A C 1
ATOM 1591 O O . SER A 1 218 ? -2.389 -35.156 3.213 1 95.44 218 SER A O 1
ATOM 1593 N N . THR A 1 219 ? -2.996 -33.188 2.541 1 97.75 219 THR A N 1
ATOM 1594 C CA . THR A 1 219 ? -2.561 -32.469 3.727 1 97.75 219 THR A CA 1
ATOM 1595 C C . THR A 1 219 ? -3.6 -31.422 4.129 1 97.75 219 THR A C 1
ATOM 1597 O O . THR A 1 219 ? -4.215 -30.781 3.271 1 97.75 219 THR A O 1
ATOM 1600 N N . PRO A 1 220 ? -3.844 -31.25 5.473 1 96.75 220 PRO A N 1
ATOM 1601 C CA . PRO A 1 220 ? -4.789 -30.219 5.891 1 96.75 220 PRO A CA 1
ATOM 1602 C C . PRO A 1 220 ? -4.242 -28.797 5.68 1 96.75 220 PRO A C 1
ATOM 1604 O O . PRO A 1 220 ? -3.047 -28.562 5.871 1 96.75 220 PRO A O 1
ATOM 1607 N N . LEU A 1 221 ? -5.125 -27.875 5.262 1 96 221 LEU A N 1
ATOM 1608 C CA . LEU A 1 221 ? -4.801 -26.453 5.246 1 96 221 LEU A CA 1
ATOM 1609 C C . LEU A 1 221 ? -4.801 -25.875 6.656 1 96 221 LEU A C 1
ATOM 1611 O O . LEU A 1 221 ? -5.648 -26.234 7.477 1 96 221 LEU A O 1
ATOM 1615 N N . VAL A 1 222 ? -3.854 -25.016 6.902 1 92.81 222 VAL A N 1
ATOM 1616 C CA . VAL A 1 222 ? -3.781 -24.359 8.211 1 92.81 222 VAL A CA 1
ATOM 1617 C C . VAL A 1 222 ? -4.984 -23.438 8.398 1 92.81 222 VAL A C 1
ATOM 1619 O O . VAL A 1 222 ? -5.352 -22.688 7.488 1 92.81 222 VAL A O 1
ATOM 1622 N N . GLN A 1 223 ? -5.715 -23.438 9.562 1 83.88 223 GLN A N 1
ATOM 1623 C CA . GLN A 1 223 ? -6.957 -22.703 9.766 1 83.88 223 GLN A CA 1
ATOM 1624 C C . GLN A 1 223 ? -6.828 -21.719 10.938 1 83.88 223 GLN A C 1
ATOM 1626 O O . GLN A 1 223 ? -7.68 -20.859 11.117 1 83.88 223 GLN A O 1
ATOM 1631 N N . ASN A 1 224 ? -5.988 -21.719 11.688 1 66.75 224 ASN A N 1
ATOM 1632 C CA . ASN A 1 224 ? -6.008 -21.078 12.992 1 66.75 224 ASN A CA 1
ATOM 1633 C C . ASN A 1 224 ? -5.824 -19.562 12.875 1 66.75 224 ASN A C 1
ATOM 1635 O O . ASN A 1 224 ? -5.797 -18.859 13.891 1 66.75 224 ASN A O 1
ATOM 1639 N N . PHE A 1 225 ? -5.836 -19.156 11.719 1 66.69 225 PHE A N 1
ATOM 1640 C CA . PHE A 1 225 ? -5.68 -17.719 11.633 1 66.69 225 PHE A CA 1
ATOM 1641 C C . PHE A 1 225 ? -6.754 -17.109 10.734 1 66.69 225 PHE A C 1
ATOM 1643 O O . PHE A 1 225 ? -6.914 -17.516 9.586 1 66.69 225 PHE A O 1
ATOM 1650 N N . SER A 1 226 ? -7.836 -16.609 11.312 1 58.81 226 SER A N 1
ATOM 1651 C CA . SER A 1 226 ? -9.086 -16.172 10.695 1 58.81 226 SER A CA 1
ATOM 1652 C C . SER A 1 226 ? -8.836 -15.328 9.453 1 58.81 226 SER A C 1
ATOM 1654 O O . SER A 1 226 ? -9.68 -15.266 8.562 1 58.81 226 SER A O 1
ATOM 1656 N N . SER A 1 227 ? -7.754 -14.914 9.234 1 66.38 227 SER A N 1
ATOM 1657 C CA . SER A 1 227 ? -7.699 -13.891 8.195 1 66.38 227 SER A CA 1
ATOM 1658 C C . SER A 1 227 ? -6.645 -14.219 7.148 1 66.38 227 SER A C 1
ATOM 1660 O O . SER A 1 227 ? -6.125 -13.328 6.477 1 66.38 227 SER A O 1
ATOM 1662 N N . LEU A 1 228 ? -6.723 -15.562 6.988 1 76.62 228 LEU A N 1
ATOM 1663 C CA . LEU A 1 228 ? -5.676 -15.914 6.035 1 76.62 228 LEU A CA 1
ATOM 1664 C C . LEU A 1 228 ? -6.172 -15.773 4.602 1 76.62 228 LEU A C 1
ATOM 1666 O O . LEU A 1 228 ? -7.238 -16.297 4.258 1 76.62 228 LEU A O 1
ATOM 1670 N N . ARG A 1 229 ? -5.402 -15.172 3.73 1 87 229 ARG A N 1
ATOM 1671 C CA . ARG A 1 229 ? -5.793 -14.914 2.348 1 87 229 ARG A CA 1
ATOM 1672 C C . ARG A 1 229 ? -5.043 -15.828 1.388 1 87 229 ARG A C 1
ATOM 1674 O O . ARG A 1 229 ? -5.344 -15.867 0.193 1 87 229 ARG A O 1
ATOM 1681 N N . ALA A 1 230 ? -4.152 -16.609 1.916 1 93.5 230 ALA A N 1
ATOM 1682 C CA . ALA A 1 230 ? -3.422 -17.609 1.146 1 93.5 230 ALA A CA 1
ATOM 1683 C C . ALA A 1 230 ? -3.66 -19.016 1.709 1 93.5 230 ALA A C 1
ATOM 1685 O O . ALA A 1 230 ? -4.309 -19.172 2.744 1 93.5 230 ALA A O 1
ATOM 1686 N N . TYR A 1 231 ? -3.266 -20.016 0.959 1 96.94 231 TYR A N 1
ATOM 1687 C CA . TYR A 1 231 ? -3.357 -21.391 1.4 1 96.94 231 TYR A CA 1
ATOM 1688 C C . TYR A 1 231 ? -2.088 -21.828 2.127 1 96.94 231 TYR A C 1
ATOM 1690 O O . TYR A 1 231 ? -1.087 -22.156 1.494 1 96.94 231 TYR A O 1
ATOM 1698 N N . TYR A 1 232 ? -2.189 -21.844 3.457 1 96.56 232 TYR A N 1
ATOM 1699 C CA . TYR A 1 232 ? -1.054 -22.203 4.293 1 96.56 232 TYR A CA 1
ATOM 1700 C C . TYR A 1 232 ? -1.021 -23.719 4.535 1 96.56 232 TYR A C 1
ATOM 1702 O O . TYR A 1 232 ? -2.064 -24.344 4.746 1 96.56 232 TYR A O 1
ATOM 1710 N N . LEU A 1 233 ? 0.168 -24.25 4.477 1 97.38 233 LEU A N 1
ATOM 1711 C CA . LEU A 1 233 ? 0.409 -25.688 4.684 1 97.38 233 LEU A CA 1
ATOM 1712 C C . LEU A 1 233 ? 1.327 -25.906 5.879 1 97.38 233 LEU A C 1
ATOM 1714 O O . LEU A 1 233 ? 1.969 -24.969 6.363 1 97.38 233 LEU A O 1
ATOM 1718 N N . SER A 1 234 ? 1.302 -27.156 6.293 1 96.88 234 SER A N 1
ATOM 1719 C CA . SER A 1 234 ? 2.225 -27.578 7.34 1 96.88 234 SER A CA 1
ATOM 1720 C C . SER A 1 234 ? 3.383 -28.391 6.77 1 96.88 234 SER A C 1
ATOM 1722 O O . SER A 1 234 ? 3.344 -29.625 6.766 1 96.88 234 SER A O 1
ATOM 1724 N N . LEU A 1 235 ? 4.363 -27.688 6.309 1 98.5 235 LEU A N 1
ATOM 1725 C CA . LEU A 1 235 ? 5.602 -28.328 5.891 1 98.5 235 LEU A CA 1
ATOM 1726 C C . LEU A 1 235 ? 6.43 -28.75 7.102 1 98.5 235 LEU A C 1
ATOM 1728 O O . LEU A 1 235 ? 6.711 -27.938 7.98 1 98.5 235 LEU A O 1
ATOM 1732 N N . LYS A 1 236 ? 6.832 -30.016 7.137 1 98.19 236 LYS A N 1
ATOM 1733 C CA . LYS A 1 236 ? 7.488 -30.578 8.312 1 98.19 236 LYS A CA 1
ATOM 1734 C C . LYS A 1 236 ? 8.977 -30.812 8.055 1 98.19 236 LYS A C 1
ATOM 1736 O O . LYS A 1 236 ? 9.766 -30.922 9 1 98.19 236 LYS A O 1
ATOM 1741 N N . GLY A 1 237 ? 9.258 -30.906 6.797 1 98.5 237 GLY A N 1
ATOM 1742 C CA . GLY A 1 237 ? 10.656 -31.172 6.488 1 98.5 237 GLY A CA 1
ATOM 1743 C C . GLY A 1 237 ? 10.914 -31.375 5.008 1 98.5 237 GLY A C 1
ATOM 1744 O O . GLY A 1 237 ? 9.969 -31.422 4.211 1 98.5 237 GLY A O 1
ATOM 1745 N N . ILE A 1 238 ? 12.211 -31.453 4.691 1 98.88 238 ILE A N 1
ATOM 1746 C CA . ILE A 1 238 ? 12.688 -31.641 3.326 1 98.88 238 ILE A CA 1
ATOM 1747 C C . ILE A 1 238 ? 13.758 -32.719 3.301 1 98.88 238 ILE A C 1
ATOM 1749 O O . ILE A 1 238 ? 14.625 -32.781 4.176 1 98.88 238 ILE A O 1
ATOM 1753 N N . THR A 1 239 ? 13.641 -33.625 2.375 1 98.81 239 THR A N 1
ATOM 1754 C CA . THR A 1 239 ? 14.664 -34.625 2.133 1 98.81 239 THR A CA 1
ATOM 1755 C C . THR A 1 239 ? 15.336 -34.406 0.78 1 98.81 239 THR A C 1
ATOM 1757 O O . THR A 1 239 ? 14.656 -34.156 -0.22 1 98.81 239 THR A O 1
ATOM 1760 N N . VAL A 1 240 ? 16.594 -34.438 0.707 1 98.69 240 VAL A N 1
ATOM 1761 C CA . VAL A 1 240 ? 17.391 -34.406 -0.511 1 98.69 240 VAL A CA 1
ATOM 1762 C C . VAL A 1 240 ? 18.156 -35.719 -0.66 1 98.69 240 VAL A C 1
ATOM 1764 O O . VAL A 1 240 ? 18.953 -36.094 0.208 1 98.69 240 VAL A O 1
ATOM 1767 N N . GLY A 1 241 ? 17.859 -36.344 -1.847 1 97.94 241 GLY A N 1
ATOM 1768 C CA . GLY A 1 241 ? 18.375 -37.719 -1.92 1 97.94 241 GLY A CA 1
ATOM 1769 C C . GLY A 1 241 ? 17.797 -38.625 -0.86 1 97.94 241 GLY A C 1
ATOM 1770 O O . GLY A 1 241 ? 16.578 -38.781 -0.761 1 97.94 241 GLY A O 1
ATOM 1771 N N . SER A 1 242 ? 18.688 -39.156 -0.119 1 96.88 242 SER A N 1
ATOM 1772 C CA . SER A 1 242 ? 18.25 -40 0.975 1 96.88 242 SER A CA 1
ATOM 1773 C C . SER A 1 242 ? 18.422 -39.312 2.324 1 96.88 242 SER A C 1
ATOM 1775 O O . SER A 1 242 ? 18.203 -39.938 3.373 1 96.88 242 SER A O 1
ATOM 1777 N N . THR A 1 243 ? 18.719 -38.094 2.314 1 96.94 243 THR A N 1
ATOM 1778 C CA . THR A 1 243 ? 19.062 -37.375 3.543 1 96.94 243 THR A CA 1
ATOM 1779 C C . THR A 1 243 ? 17.906 -36.469 3.977 1 96.94 243 THR A C 1
ATOM 1781 O O . THR A 1 243 ? 17.578 -35.5 3.291 1 96.94 243 THR A O 1
ATOM 1784 N N . ARG A 1 244 ? 17.328 -36.812 5.113 1 98.12 244 ARG A N 1
ATOM 1785 C CA . ARG A 1 244 ? 16.422 -35.875 5.758 1 98.12 244 ARG A CA 1
ATOM 1786 C C . ARG A 1 244 ? 17.172 -34.688 6.371 1 98.12 244 ARG A C 1
ATOM 1788 O O . ARG A 1 244 ? 17.969 -34.875 7.297 1 98.12 244 ARG A O 1
ATOM 1795 N N . LEU A 1 245 ? 16.953 -33.469 5.852 1 98.69 245 LEU A N 1
ATOM 1796 C CA . LEU A 1 245 ? 17.734 -32.344 6.285 1 98.69 245 LEU A CA 1
ATOM 1797 C C . LEU A 1 245 ? 17.344 -31.906 7.699 1 98.69 245 LEU A C 1
ATOM 1799 O O . LEU A 1 245 ? 16.188 -32.031 8.086 1 98.69 245 LEU A O 1
ATOM 1803 N N . PRO A 1 246 ? 18.297 -31.484 8.516 1 98.38 246 PRO A N 1
ATOM 1804 C CA . PRO A 1 246 ? 18.016 -31.094 9.906 1 98.38 246 PRO A CA 1
ATOM 1805 C C . PRO A 1 246 ? 17.422 -29.688 10.016 1 98.38 246 PRO A C 1
ATOM 1807 O O . PRO A 1 246 ? 17.969 -28.828 10.695 1 98.38 246 PRO A O 1
ATOM 1810 N N . ILE A 1 247 ? 16.328 -29.469 9.367 1 98.38 247 ILE A N 1
ATOM 1811 C CA . ILE A 1 247 ? 15.602 -28.203 9.445 1 98.38 247 ILE A CA 1
ATOM 1812 C C . ILE A 1 247 ? 14.508 -28.281 10.508 1 98.38 247 ILE A C 1
ATOM 1814 O O . ILE A 1 247 ? 13.648 -29.172 10.453 1 98.38 247 ILE A O 1
ATOM 1818 N N . PRO A 1 248 ? 14.578 -27.406 11.508 1 97.88 248 PRO A N 1
ATOM 1819 C CA . PRO A 1 248 ? 13.484 -27.438 12.484 1 97.88 248 PRO A CA 1
ATOM 1820 C C . PRO A 1 248 ? 12.117 -27.188 11.852 1 97.88 248 PRO A C 1
ATOM 1822 O O . PRO A 1 248 ? 11.984 -26.312 10.992 1 97.88 248 PRO A O 1
ATOM 1825 N N . GLU A 1 249 ? 11.156 -27.938 12.297 1 97 249 GLU A N 1
ATOM 1826 C CA . GLU A 1 249 ? 9.805 -27.781 11.773 1 97 249 GLU A CA 1
ATOM 1827 C C . GLU A 1 249 ? 9.297 -26.359 11.953 1 97 249 GLU A C 1
ATOM 1829 O O . GLU A 1 249 ? 8.523 -25.859 11.133 1 97 249 GLU A O 1
ATOM 1834 N N . SER A 1 250 ? 9.773 -25.656 12.992 1 96.62 250 SER A N 1
ATOM 1835 C CA . SER A 1 250 ? 9.336 -24.297 13.328 1 96.62 250 SER A CA 1
ATOM 1836 C C . SER A 1 250 ? 9.758 -23.297 12.258 1 96.62 250 SER A C 1
ATOM 1838 O O . SER A 1 250 ? 9.18 -22.219 12.164 1 96.62 250 SER A O 1
ATOM 1840 N N . THR A 1 25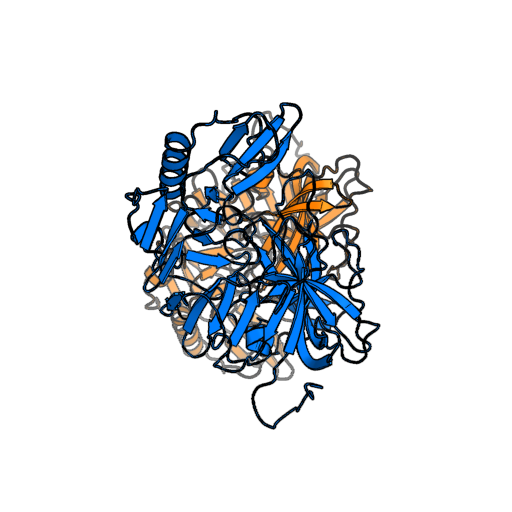1 ? 10.734 -23.688 11.422 1 97.56 251 THR A N 1
ATOM 1841 C CA . THR A 1 251 ? 11.211 -22.828 10.336 1 97.56 251 THR A CA 1
ATOM 1842 C C . THR A 1 251 ? 10.094 -22.562 9.336 1 97.56 251 THR A C 1
ATOM 1844 O O . THR A 1 251 ? 10.047 -21.5 8.719 1 97.56 251 THR A O 1
ATOM 1847 N N . PHE A 1 252 ? 9.172 -23.531 9.273 1 97.75 252 PHE A N 1
ATOM 1848 C CA . PHE A 1 252 ? 8.148 -23.469 8.234 1 97.75 252 PHE A CA 1
ATOM 1849 C C . PHE A 1 252 ? 6.797 -23.094 8.828 1 97.75 252 PHE A C 1
ATOM 1851 O O . PHE A 1 252 ? 5.797 -23.016 8.109 1 97.75 252 PHE A O 1
ATOM 1858 N N . ALA A 1 253 ? 6.758 -22.875 10.125 1 94.88 253 ALA A N 1
ATOM 1859 C CA . ALA A 1 253 ? 5.488 -22.688 10.82 1 94.88 253 ALA A CA 1
ATOM 1860 C C . ALA A 1 253 ? 5.047 -21.219 10.758 1 94.88 253 ALA A C 1
ATOM 1862 O O . ALA A 1 253 ? 5.879 -20.312 10.773 1 94.88 253 ALA A O 1
ATOM 1863 N N . LEU A 1 254 ? 3.771 -21.047 10.617 1 92.75 254 LEU A N 1
ATOM 1864 C CA . LEU A 1 254 ? 3.186 -19.719 10.758 1 92.75 254 LEU A CA 1
ATOM 1865 C C . LEU A 1 254 ? 3.27 -19.234 12.203 1 92.75 254 LEU A C 1
ATOM 1867 O O . LEU A 1 254 ? 2.879 -19.953 13.125 1 92.75 254 LEU A O 1
ATOM 1871 N N . LYS A 1 255 ? 3.746 -18.047 12.367 1 89.81 255 LYS A N 1
ATOM 1872 C CA . LYS A 1 255 ? 3.932 -17.5 13.703 1 89.81 255 LYS A CA 1
ATOM 1873 C C . LYS A 1 255 ? 2.699 -16.719 14.156 1 89.81 255 LYS A C 1
ATOM 1875 O O . LYS A 1 255 ? 1.864 -16.344 13.336 1 89.81 255 LYS A O 1
ATOM 1880 N N . GLN A 1 256 ? 2.68 -16.344 15.406 1 83.31 256 GLN A N 1
ATOM 1881 C CA . GLN A 1 256 ? 1.521 -15.695 16 1 83.31 256 GLN A CA 1
ATOM 1882 C C . GLN A 1 256 ? 1.36 -14.273 15.469 1 83.31 256 GLN A C 1
ATOM 1884 O O . GLN A 1 256 ? 0.243 -13.758 15.375 1 83.31 256 GLN A O 1
ATOM 1889 N N . ASP A 1 257 ? 2.459 -13.688 15.117 1 78.88 257 ASP A N 1
ATOM 1890 C CA . ASP A 1 257 ? 2.395 -12.312 14.648 1 78.88 257 ASP A CA 1
ATOM 1891 C C . ASP A 1 257 ? 2.037 -12.25 13.164 1 78.88 257 ASP A C 1
ATOM 1893 O O . ASP A 1 257 ? 2.006 -11.172 12.57 1 78.88 257 ASP A O 1
ATOM 1897 N N . GLY A 1 258 ? 1.811 -13.469 12.578 1 83.62 258 GLY A N 1
ATOM 1898 C CA . GLY A 1 258 ? 1.353 -13.539 11.203 1 83.62 258 GLY A CA 1
ATOM 1899 C C . GLY A 1 258 ? 2.486 -13.688 10.203 1 83.62 258 GLY A C 1
ATOM 1900 O O . GLY A 1 258 ? 2.25 -13.75 8.992 1 83.62 258 GLY A O 1
ATOM 1901 N N . THR A 1 259 ? 3.711 -13.711 10.719 1 87.31 259 THR A N 1
ATOM 1902 C CA . THR A 1 259 ? 4.852 -13.867 9.82 1 87.31 259 THR A CA 1
ATOM 1903 C C . THR A 1 259 ? 5.234 -15.336 9.672 1 87.31 259 THR A C 1
ATOM 1905 O O . THR A 1 259 ? 4.727 -16.188 10.398 1 87.31 259 THR A O 1
ATOM 1908 N N . GLY A 1 260 ? 5.969 -15.609 8.68 1 92.31 260 GLY A N 1
ATOM 1909 C CA . GLY A 1 260 ? 6.391 -16.984 8.438 1 92.31 260 GLY A CA 1
ATOM 1910 C C . GLY A 1 260 ? 5.312 -17.828 7.785 1 92.31 260 GLY A C 1
ATOM 1911 O O . GLY A 1 260 ? 4.473 -17.312 7.043 1 92.31 260 GLY A O 1
ATOM 1912 N N . GLY A 1 261 ? 5.516 -19.188 7.984 1 95.19 261 GLY A N 1
ATOM 1913 C CA . GLY A 1 261 ? 4.578 -20.141 7.402 1 95.19 261 GLY A CA 1
ATOM 1914 C C . GLY A 1 261 ? 5.008 -20.641 6.035 1 95.19 261 GLY A C 1
ATOM 1915 O O . GLY A 1 261 ? 6.086 -20.281 5.555 1 95.19 261 GLY A O 1
ATOM 1916 N N . THR A 1 262 ? 4.176 -21.531 5.539 1 97.31 262 THR A N 1
ATOM 1917 C CA . THR A 1 262 ? 4.359 -22.109 4.207 1 97.31 262 THR A CA 1
ATOM 1918 C C . THR A 1 262 ? 3.082 -21.984 3.385 1 97.31 262 THR A C 1
ATOM 1920 O O . THR A 1 262 ? 2.016 -22.422 3.816 1 97.31 262 THR A O 1
ATOM 1923 N N . ILE A 1 263 ? 3.236 -21.344 2.238 1 97.12 263 ILE A N 1
ATOM 1924 C CA . ILE A 1 263 ? 2.068 -21.281 1.369 1 97.12 263 ILE A CA 1
ATOM 1925 C C . ILE A 1 263 ? 2.361 -21.984 0.049 1 97.12 263 ILE A C 1
ATOM 1927 O O . ILE A 1 263 ? 3.523 -22.125 -0.342 1 97.12 263 ILE A O 1
ATOM 1931 N N . ILE A 1 264 ? 1.329 -22.562 -0.533 1 97.94 264 ILE A N 1
ATOM 1932 C CA . ILE A 1 264 ? 1.403 -22.953 -1.937 1 97.94 264 ILE A CA 1
ATOM 1933 C C . ILE A 1 264 ? 0.913 -21.812 -2.818 1 97.94 264 ILE A C 1
ATOM 1935 O O . ILE A 1 264 ? -0.153 -21.25 -2.57 1 97.94 264 ILE A O 1
ATOM 1939 N N . ASP A 1 265 ? 1.704 -21.469 -3.775 1 97.5 265 ASP A N 1
ATOM 1940 C CA . ASP A 1 265 ? 1.426 -20.266 -4.574 1 97.5 265 ASP A CA 1
ATOM 1941 C C . ASP A 1 265 ? 1.701 -20.531 -6.055 1 97.5 265 ASP A C 1
ATOM 1943 O O . ASP A 1 265 ? 2.855 -20.5 -6.488 1 97.5 265 ASP A O 1
ATOM 1947 N N . SER A 1 266 ? 0.622 -20.594 -6.863 1 97.5 266 SER A N 1
ATOM 1948 C CA . SER A 1 266 ? 0.758 -20.844 -8.297 1 97.5 266 SER A CA 1
ATOM 1949 C C . SER A 1 266 ? 1.202 -19.594 -9.031 1 97.5 266 SER A C 1
ATOM 1951 O O . SER A 1 266 ? 1.606 -19.656 -10.195 1 97.5 266 SER A O 1
ATOM 1953 N N . GLY A 1 267 ? 1.136 -18.406 -8.43 1 96.19 267 GLY A N 1
ATOM 1954 C CA . GLY A 1 267 ? 1.514 -17.156 -9.055 1 96.19 267 GLY A CA 1
ATOM 1955 C C . GLY A 1 267 ? 2.979 -16.812 -8.867 1 96.19 267 GLY A C 1
ATOM 1956 O O . GLY A 1 267 ? 3.408 -15.703 -9.188 1 96.19 267 GLY A O 1
ATOM 1957 N N . THR A 1 268 ? 3.688 -17.672 -8.25 1 93.62 268 THR A N 1
ATOM 1958 C CA . THR A 1 268 ? 5.129 -17.562 -8.078 1 93.62 268 THR A CA 1
ATOM 1959 C C . THR A 1 268 ? 5.848 -18.719 -8.781 1 93.62 268 THR A C 1
ATOM 1961 O O . THR A 1 268 ? 5.445 -19.875 -8.656 1 93.62 268 THR A O 1
ATOM 1964 N N . GLY A 1 269 ? 6.926 -18.391 -9.523 1 91.06 269 GLY A N 1
ATOM 1965 C CA . GLY A 1 269 ? 7.652 -19.422 -10.242 1 91.06 269 GLY A CA 1
ATOM 1966 C C . GLY A 1 269 ? 8.508 -20.297 -9.344 1 91.06 269 GLY A C 1
ATOM 1967 O O . GLY A 1 269 ? 8.117 -21.406 -8.992 1 91.06 269 GLY A O 1
ATOM 1968 N N . MET A 1 270 ? 9.539 -19.734 -8.805 1 91.56 270 MET A N 1
ATOM 1969 C CA . MET A 1 270 ? 10.508 -20.484 -8.008 1 91.56 270 MET A CA 1
ATOM 1970 C C . MET A 1 270 ? 10.062 -20.547 -6.547 1 91.56 270 MET A C 1
ATOM 1972 O O . MET A 1 270 ? 9.562 -19.578 -6 1 91.56 270 MET A O 1
ATOM 1976 N N . THR A 1 271 ? 10.242 -21.734 -6.016 1 95.75 271 THR A N 1
ATOM 1977 C CA . THR A 1 271 ? 10.047 -21.891 -4.582 1 95.75 271 THR A CA 1
ATOM 1978 C C . THR A 1 271 ? 11.062 -21.062 -3.803 1 95.75 271 THR A C 1
ATOM 1980 O O . THR A 1 271 ? 12.234 -21 -4.18 1 95.75 271 THR A O 1
ATOM 1983 N N . THR A 1 272 ? 10.609 -20.438 -2.734 1 95.94 272 THR A N 1
ATOM 1984 C CA . THR A 1 272 ? 11.516 -19.719 -1.851 1 95.94 272 THR A CA 1
ATOM 1985 C C . THR A 1 272 ? 11.461 -20.297 -0.436 1 95.94 272 THR A C 1
ATOM 1987 O O . THR A 1 272 ? 10.383 -20.609 0.073 1 95.94 272 THR A O 1
ATOM 1990 N N . LEU A 1 273 ? 12.656 -20.484 0.179 1 97.56 273 LEU A N 1
ATOM 1991 C CA . LEU A 1 273 ? 12.82 -20.953 1.547 1 97.56 273 LEU A CA 1
ATOM 1992 C C . LEU A 1 273 ? 13.516 -19.906 2.412 1 97.56 273 LEU A C 1
ATOM 1994 O O . LEU A 1 273 ? 14.305 -19.109 1.909 1 97.56 273 LEU A O 1
ATOM 1998 N N . PRO A 1 274 ? 13.18 -20 3.701 1 97.31 274 PRO A N 1
ATOM 1999 C CA . PRO A 1 274 ? 14.008 -19.188 4.582 1 97.31 274 PRO A CA 1
ATOM 2000 C C . PRO A 1 274 ? 15.5 -19.453 4.41 1 97.31 274 PRO A C 1
ATOM 2002 O O . PRO A 1 274 ? 15.898 -20.578 4.121 1 97.31 274 PRO A O 1
ATOM 2005 N N . GLN A 1 275 ? 16.281 -18.453 4.66 1 96.38 275 GLN A N 1
ATOM 2006 C CA . GLN A 1 275 ? 17.703 -18.453 4.332 1 96.38 275 GLN A CA 1
ATOM 2007 C C . GLN A 1 275 ? 18.406 -19.688 4.91 1 96.38 275 GLN A C 1
ATOM 2009 O O . GLN A 1 275 ? 19.141 -20.359 4.207 1 96.38 275 GLN A O 1
ATOM 2014 N N . ASP A 1 276 ? 18.141 -19.984 6.16 1 96.81 276 ASP A N 1
ATOM 2015 C CA . ASP A 1 276 ? 18.828 -21.094 6.805 1 96.81 276 ASP A CA 1
ATOM 2016 C C . ASP A 1 276 ? 18.406 -22.422 6.199 1 96.81 276 ASP A C 1
ATOM 2018 O O . ASP A 1 276 ? 19.219 -23.328 6.027 1 96.81 276 ASP A O 1
ATOM 2022 N N . ALA A 1 277 ? 17.156 -22.547 5.938 1 98.19 277 ALA A N 1
ATOM 2023 C CA . ALA A 1 277 ? 16.672 -23.766 5.301 1 98.19 277 ALA A CA 1
ATOM 2024 C C . ALA A 1 277 ? 17.234 -23.922 3.893 1 98.19 277 ALA A C 1
ATOM 2026 O O . ALA A 1 277 ? 17.641 -25.016 3.498 1 98.19 277 ALA A O 1
ATOM 2027 N N . TYR A 1 278 ? 17.266 -22.797 3.119 1 97.94 278 TYR A N 1
ATOM 2028 C CA . TYR A 1 278 ? 17.812 -22.828 1.764 1 97.94 278 TYR A CA 1
ATOM 2029 C C . TYR A 1 278 ? 19.266 -23.266 1.77 1 97.94 278 TYR A C 1
ATOM 2031 O O . TYR A 1 278 ? 19.703 -24.031 0.906 1 97.94 278 TYR A O 1
ATOM 2039 N N . LYS A 1 279 ? 20 -22.75 2.691 1 97.12 279 LYS A N 1
ATOM 2040 C CA . LYS A 1 279 ? 21.406 -23.094 2.771 1 97.12 279 LYS A CA 1
ATOM 2041 C C . LYS A 1 279 ? 21.594 -24.609 2.908 1 97.12 279 LYS A C 1
ATOM 2043 O O . LYS A 1 279 ? 22.484 -25.188 2.279 1 97.12 279 LYS A O 1
ATOM 2048 N N . LEU A 1 280 ? 20.781 -25.25 3.76 1 98.31 280 LEU A N 1
ATOM 2049 C CA . LEU A 1 280 ? 20.875 -26.703 3.947 1 98.31 280 LEU A CA 1
ATOM 2050 C C . LEU A 1 280 ? 20.516 -27.438 2.662 1 98.31 280 LEU A C 1
ATOM 2052 O O . LEU A 1 280 ? 21.156 -28.422 2.311 1 98.31 280 LEU A O 1
ATOM 2056 N N . VAL A 1 281 ? 19.531 -27 1.938 1 98.25 281 VAL A N 1
ATOM 2057 C CA . VAL A 1 281 ? 19.141 -27.594 0.663 1 98.25 281 VAL A CA 1
ATOM 2058 C C . VAL A 1 281 ? 20.266 -27.406 -0.355 1 98.25 281 VAL A C 1
ATOM 2060 O O . VAL A 1 281 ? 20.672 -28.359 -1.026 1 98.25 281 VAL A O 1
ATOM 2063 N N . HIS A 1 282 ? 20.719 -26.141 -0.424 1 96.25 282 HIS A N 1
ATOM 2064 C CA . HIS A 1 282 ? 21.812 -25.781 -1.313 1 96.25 282 HIS A CA 1
ATOM 2065 C C . HIS A 1 282 ? 23.016 -26.688 -1.095 1 96.25 282 HIS A C 1
ATOM 2067 O O . HIS A 1 282 ? 23.562 -27.25 -2.049 1 96.25 282 HIS A O 1
ATOM 2073 N N . ASP A 1 283 ? 23.406 -26.828 0.134 1 96.94 283 ASP A N 1
ATOM 2074 C CA . ASP A 1 283 ? 24.578 -27.625 0.468 1 96.94 283 ASP A CA 1
ATOM 2075 C C . ASP A 1 283 ? 24.359 -29.109 0.134 1 96.94 283 ASP A C 1
ATOM 2077 O O . ASP A 1 283 ? 25.281 -29.781 -0.351 1 96.94 283 ASP A O 1
ATOM 2081 N N . ALA A 1 284 ? 23.219 -29.609 0.458 1 98.06 284 ALA A N 1
ATOM 2082 C CA . ALA A 1 284 ? 22.906 -31.016 0.172 1 98.06 284 ALA A CA 1
ATOM 2083 C C . ALA A 1 284 ? 22.969 -31.297 -1.326 1 98.06 284 ALA A C 1
ATOM 2085 O O . ALA A 1 284 ? 23.531 -32.312 -1.751 1 98.06 284 ALA A O 1
ATOM 2086 N N . PHE A 1 285 ? 22.406 -30.438 -2.162 1 97.19 285 PHE A N 1
ATOM 2087 C CA . PHE A 1 285 ? 22.453 -30.609 -3.609 1 97.19 285 PHE A CA 1
ATOM 2088 C C . PHE A 1 285 ? 23.891 -30.5 -4.117 1 97.19 285 PHE A C 1
ATOM 2090 O O . PHE A 1 285 ? 24.312 -31.281 -4.965 1 97.19 285 PHE A O 1
ATOM 2097 N N . THR A 1 286 ? 24.562 -29.5 -3.635 1 95.19 286 THR A N 1
ATOM 2098 C CA . THR A 1 286 ? 25.953 -29.328 -4.039 1 95.19 286 THR A CA 1
ATOM 2099 C C . THR A 1 286 ? 26.766 -30.578 -3.746 1 95.19 286 THR A C 1
ATOM 2101 O O . THR A 1 286 ? 27.594 -30.984 -4.559 1 95.19 286 THR A O 1
ATOM 2104 N N . ALA A 1 287 ? 26.547 -31.188 -2.637 1 96.12 287 ALA A N 1
ATOM 2105 C CA . ALA A 1 287 ? 27.297 -32.375 -2.205 1 96.12 287 ALA A CA 1
ATOM 2106 C C . ALA A 1 287 ? 26.922 -33.594 -3.027 1 96.12 287 ALA A C 1
ATOM 2108 O O . ALA A 1 287 ? 27.75 -34.469 -3.26 1 96.12 287 ALA A O 1
ATOM 2109 N N . GLN A 1 288 ? 25.719 -33.594 -3.477 1 96.19 288 GLN A N 1
ATOM 2110 C CA . GLN A 1 288 ? 25.219 -34.875 -4.023 1 96.19 288 GLN A CA 1
ATOM 2111 C C . GLN A 1 288 ? 25.188 -34.844 -5.547 1 96.19 288 GLN A C 1
ATOM 2113 O O . GLN A 1 288 ? 25.125 -35.875 -6.199 1 96.19 288 GLN A O 1
ATOM 2118 N N . VAL A 1 289 ? 25.156 -33.562 -6.082 1 92.94 289 VAL A N 1
ATOM 2119 C CA . VAL A 1 289 ? 25.188 -33.438 -7.539 1 92.94 289 VAL A CA 1
ATOM 2120 C C . VAL A 1 289 ? 26.609 -33.594 -8.047 1 92.94 289 VAL A C 1
ATOM 2122 O O . VAL A 1 289 ? 27.516 -32.906 -7.574 1 92.94 289 VAL A O 1
ATOM 2125 N N . ARG A 1 290 ? 27.062 -34.531 -8.719 1 89.06 290 ARG A N 1
ATOM 2126 C CA . ARG A 1 290 ? 28.406 -34.812 -9.219 1 89.06 290 ARG A CA 1
ATOM 2127 C C . ARG A 1 290 ? 28.703 -33.969 -10.461 1 89.06 290 ARG A C 1
ATOM 2129 O O . ARG A 1 290 ? 29.156 -34.5 -11.477 1 89.06 290 ARG A O 1
ATOM 2136 N N . LEU A 1 291 ? 28.344 -32.75 -10.406 1 90.62 291 LEU A N 1
ATOM 2137 C CA . LEU A 1 291 ? 28.656 -31.766 -11.445 1 90.62 291 LEU A CA 1
ATOM 2138 C C . LEU A 1 291 ? 29.266 -30.5 -10.844 1 90.62 291 LEU A C 1
ATOM 2140 O O . LEU A 1 291 ? 29 -30.172 -9.68 1 90.62 291 LEU A O 1
ATOM 2144 N N . PRO A 1 292 ? 30.125 -29.797 -11.648 1 89.75 292 PRO A N 1
ATOM 2145 C CA . PRO A 1 292 ? 30.656 -28.531 -11.141 1 89.75 292 PRO A CA 1
ATOM 2146 C C . PRO A 1 292 ? 29.594 -27.453 -10.984 1 89.75 292 PRO A C 1
ATOM 2148 O O . PRO A 1 292 ? 28.75 -27.281 -11.867 1 89.75 292 PRO A O 1
ATOM 2151 N N . VAL A 1 293 ? 29.656 -26.766 -9.812 1 89.88 293 VAL A N 1
ATOM 2152 C CA . VAL A 1 293 ? 28.781 -25.609 -9.602 1 89.88 293 VAL A CA 1
ATOM 2153 C C . VAL A 1 293 ? 29.125 -24.5 -10.594 1 89.88 293 VAL A C 1
ATOM 2155 O O . VAL A 1 293 ? 30.297 -24.203 -10.812 1 89.88 293 VAL A O 1
ATOM 2158 N N . ASP A 1 294 ? 28.094 -24.062 -11.227 1 85.31 294 ASP A N 1
ATOM 2159 C CA . ASP A 1 294 ? 28.266 -22.953 -12.148 1 85.31 294 ASP A CA 1
ATOM 2160 C C . ASP A 1 294 ? 27.984 -21.609 -11.469 1 85.31 294 ASP A C 1
ATOM 2162 O O . ASP A 1 294 ? 26.828 -21.203 -11.336 1 85.31 294 ASP A O 1
ATOM 2166 N N . ASN A 1 295 ? 28.938 -20.906 -11.055 1 71.5 295 ASN A N 1
ATOM 2167 C CA . ASN A 1 295 ? 28.766 -19.656 -10.32 1 71.5 295 ASN A CA 1
ATOM 2168 C C . ASN A 1 295 ? 28.484 -18.484 -11.258 1 71.5 295 ASN A C 1
ATOM 2170 O O . ASN A 1 295 ? 28.031 -17.422 -10.82 1 71.5 295 ASN A O 1
ATOM 2174 N N . ALA A 1 296 ? 28.875 -18.703 -12.453 1 58.75 296 ALA A N 1
ATOM 2175 C CA . ALA A 1 296 ? 28.781 -17.594 -13.414 1 58.75 296 ALA A CA 1
ATOM 2176 C C . ALA A 1 296 ? 27.328 -17.297 -13.742 1 58.75 296 ALA A C 1
ATOM 2178 O O . ALA A 1 296 ? 26.938 -16.125 -13.867 1 58.75 296 ALA A O 1
ATOM 2179 N N . THR A 1 297 ? 26.781 -18.359 -14.109 1 55.22 297 THR A N 1
ATOM 2180 C CA . THR A 1 297 ? 25.422 -18.203 -14.602 1 55.22 297 THR A CA 1
ATOM 2181 C C . THR A 1 297 ? 24.469 -17.922 -13.445 1 55.22 297 THR A C 1
ATOM 2183 O O . THR A 1 297 ? 23.25 -17.906 -13.633 1 55.22 297 THR A O 1
ATOM 2186 N N . SER A 1 298 ? 25.109 -17.859 -12.25 1 48.31 298 SER A N 1
ATOM 2187 C CA . SER A 1 298 ? 24.125 -17.562 -11.211 1 48.31 298 SER A CA 1
ATOM 2188 C C . SER A 1 298 ? 23.234 -16.391 -11.609 1 48.31 298 SER A C 1
ATOM 2190 O O . SER A 1 298 ? 23.734 -15.281 -11.828 1 48.31 298 SER A O 1
ATOM 2192 N N . SER A 1 299 ? 22.375 -16.688 -12.523 1 53.41 299 SER A N 1
ATOM 2193 C CA . SER A 1 299 ? 21.375 -15.734 -12.984 1 53.41 299 SER A CA 1
ATOM 2194 C C . SER A 1 299 ? 20.469 -15.289 -11.836 1 53.41 299 SER A C 1
ATOM 2196 O O . SER A 1 299 ? 20.469 -15.914 -10.773 1 53.41 299 SER A O 1
ATOM 2198 N N . SER A 1 300 ? 20.078 -14.117 -11.953 1 55.22 300 SER A N 1
ATOM 2199 C CA . SER A 1 300 ? 19.125 -13.453 -11.07 1 55.22 300 SER A CA 1
ATOM 2200 C C . SER A 1 300 ? 18 -14.391 -10.664 1 55.22 300 SER A C 1
ATOM 2202 O O . SER A 1 300 ? 17.375 -14.203 -9.617 1 55.22 300 SER A O 1
ATOM 2204 N N . LEU A 1 301 ? 17.922 -15.586 -11.297 1 58.94 301 LEU A N 1
ATOM 2205 C CA . LEU A 1 301 ? 16.719 -16.375 -11.109 1 58.94 301 LEU A CA 1
ATOM 2206 C C . LEU A 1 301 ? 16.969 -17.531 -10.156 1 58.94 301 LEU A C 1
ATOM 2208 O O . LEU A 1 301 ? 16.172 -17.766 -9.242 1 58.94 301 LEU A O 1
ATOM 2212 N N . SER A 1 302 ? 18.141 -18.344 -10.469 1 67.5 302 SER A N 1
ATOM 2213 C CA . SER A 1 302 ? 18.438 -19.422 -9.539 1 67.5 302 SER A CA 1
ATOM 2214 C C . SER A 1 302 ? 19.781 -19.203 -8.844 1 67.5 302 SER A C 1
ATOM 2216 O O . SER A 1 302 ? 20.766 -18.797 -9.477 1 67.5 302 SER A O 1
ATOM 2218 N N . ARG A 1 303 ? 19.703 -19.641 -7.617 1 73.62 303 ARG A N 1
ATOM 2219 C CA . ARG A 1 303 ? 20.891 -19.406 -6.805 1 73.62 303 ARG A CA 1
ATOM 2220 C C . ARG A 1 303 ? 21.781 -20.641 -6.77 1 73.62 303 ARG A C 1
ATOM 2222 O O . ARG A 1 303 ? 22.766 -20.688 -6.027 1 73.62 303 ARG A O 1
ATOM 2229 N N . LEU A 1 304 ? 21.422 -21.641 -7.621 1 90.31 304 LEU A N 1
ATOM 2230 C CA . LEU A 1 304 ? 22.25 -22.844 -7.676 1 90.31 304 LEU A CA 1
ATOM 2231 C C . LEU A 1 304 ? 22.109 -23.547 -9.023 1 90.31 304 LEU A C 1
ATOM 2233 O O . LEU A 1 304 ? 21.062 -24.125 -9.328 1 90.31 304 LEU A O 1
ATOM 2237 N N . CYS A 1 305 ? 23.25 -23.516 -9.781 1 90.56 305 CYS A N 1
ATOM 2238 C CA . CYS A 1 305 ? 23.297 -24.141 -11.102 1 90.56 305 CYS A CA 1
ATOM 2239 C C . CYS A 1 305 ? 24.562 -24.969 -11.266 1 90.56 305 CYS A C 1
ATOM 2241 O O . CYS A 1 305 ? 25.562 -24.734 -10.586 1 90.56 305 CYS A O 1
ATOM 2243 N N . PHE A 1 306 ? 24.469 -25.969 -12.133 1 90.69 306 PHE A N 1
ATOM 2244 C CA . PHE A 1 306 ? 25.562 -26.875 -12.422 1 90.69 306 PHE A CA 1
ATOM 2245 C C . PHE A 1 306 ? 25.844 -26.938 -13.922 1 90.69 306 PHE A C 1
ATOM 2247 O O . PHE A 1 306 ? 24.906 -26.969 -14.727 1 90.69 306 PHE A O 1
ATOM 2254 N N . SER A 1 307 ? 27.109 -26.875 -14.258 1 88.38 307 SER A N 1
ATOM 2255 C CA . SER A 1 307 ? 27.5 -27.016 -15.664 1 88.38 307 SER A CA 1
ATOM 2256 C C . SER A 1 307 ? 27.734 -28.469 -16.031 1 88.38 307 SER A C 1
ATOM 2258 O O . SER A 1 307 ? 28.266 -29.25 -15.227 1 88.38 307 SER A O 1
ATOM 2260 N N . PHE A 1 308 ? 27.281 -28.812 -17.203 1 86.06 308 PHE A N 1
ATOM 2261 C CA . PHE A 1 308 ? 27.547 -30.172 -17.656 1 86.06 308 PHE A CA 1
ATOM 2262 C C . PHE A 1 308 ? 27.703 -30.203 -19.172 1 86.06 308 PHE A C 1
ATOM 2264 O O . PHE A 1 308 ? 27.359 -29.234 -19.859 1 86.06 308 PHE A O 1
ATOM 2271 N N . SER A 1 309 ? 28.609 -31.125 -19.703 1 77.75 309 SER A N 1
ATOM 2272 C CA . SER A 1 309 ? 28.828 -31.297 -21.141 1 77.75 309 SER A CA 1
ATOM 2273 C C . SER A 1 309 ? 27.812 -32.25 -21.75 1 77.75 309 SER A C 1
ATOM 2275 O O . SER A 1 309 ? 27.453 -33.25 -21.125 1 77.75 309 SER A O 1
ATOM 2277 N N . VAL A 1 310 ? 26.938 -31.734 -22.516 1 62.81 310 VAL A N 1
ATOM 2278 C CA . VAL A 1 310 ? 25.844 -32.5 -23.109 1 62.81 310 VAL A CA 1
ATOM 2279 C C . VAL A 1 310 ? 26.406 -33.688 -23.891 1 62.81 310 VAL A C 1
ATOM 2281 O O . VAL A 1 310 ? 27.078 -33.5 -24.906 1 62.81 310 VAL A O 1
ATOM 2284 N N . PRO A 1 311 ? 27.078 -34.75 -23.375 1 55.66 311 PRO A N 1
ATOM 2285 C CA . PRO A 1 311 ? 27.016 -35.781 -24.406 1 55.66 311 PRO A CA 1
ATOM 2286 C C . PRO A 1 311 ? 25.609 -35.969 -24.969 1 55.66 311 PRO A C 1
ATOM 2288 O O . PRO A 1 311 ? 24.641 -35.438 -24.406 1 55.66 311 PRO A O 1
ATOM 2291 N N . ARG A 1 312 ? 25.422 -37.031 -25.703 1 54.38 312 ARG A N 1
ATOM 2292 C CA . ARG A 1 312 ? 24.141 -37.344 -26.328 1 54.38 312 ARG A CA 1
ATOM 2293 C C . ARG A 1 312 ? 22.984 -37 -25.391 1 54.38 312 ARG A C 1
ATOM 2295 O O . ARG A 1 312 ? 23.203 -36.719 -24.219 1 54.38 312 ARG A O 1
ATOM 2302 N N . ARG A 1 313 ? 21.766 -37.688 -25.406 1 55.91 313 ARG A N 1
ATOM 2303 C CA . ARG A 1 313 ? 20.344 -37.5 -25.125 1 55.91 313 ARG A CA 1
ATOM 2304 C C . ARG A 1 313 ? 20.094 -37.5 -23.609 1 55.91 313 ARG A C 1
ATOM 2306 O O . ARG A 1 313 ? 18.953 -37.406 -23.172 1 55.91 313 ARG A O 1
ATOM 2313 N N . ALA A 1 314 ? 21.156 -37.562 -22.5 1 67.56 314 ALA A N 1
ATOM 2314 C CA . ALA A 1 314 ? 20.656 -37.906 -21.172 1 67.56 314 ALA A CA 1
ATOM 2315 C C . ALA A 1 314 ? 20.828 -36.75 -20.203 1 67.56 314 ALA A C 1
ATOM 2317 O O . ALA A 1 314 ? 21.844 -36.031 -20.25 1 67.56 314 ALA A O 1
ATOM 2318 N N . LYS A 1 315 ? 19.797 -36.219 -19.406 1 81.06 315 LYS A N 1
ATOM 2319 C CA . LYS A 1 315 ? 19.844 -35.25 -18.297 1 81.06 315 LYS A CA 1
ATOM 2320 C C . LYS A 1 315 ? 20.672 -35.812 -17.141 1 81.06 315 LYS A C 1
ATOM 2322 O O . LYS A 1 315 ? 20.625 -37 -16.844 1 81.06 315 LYS A O 1
ATOM 2327 N N . PRO A 1 316 ? 21.516 -34.906 -16.594 1 86.44 316 PRO A N 1
ATOM 2328 C CA . PRO A 1 316 ? 22.328 -35.375 -15.477 1 86.44 316 PRO A CA 1
ATOM 2329 C C . PRO A 1 316 ? 21.5 -35.875 -14.289 1 86.44 316 PRO A C 1
ATOM 2331 O O . PRO A 1 316 ? 20.375 -35.375 -14.086 1 86.44 316 PRO A O 1
ATOM 2334 N N . ASP A 1 317 ? 22.094 -36.844 -13.625 1 90.06 317 ASP A N 1
ATOM 2335 C CA . ASP A 1 317 ? 21.453 -37.312 -12.406 1 90.06 317 ASP A CA 1
ATOM 2336 C C . ASP A 1 317 ? 21.531 -36.25 -11.297 1 90.06 317 ASP A C 1
ATOM 2338 O O . ASP A 1 317 ? 22.547 -35.594 -11.133 1 90.06 317 ASP A O 1
ATOM 2342 N N . VAL A 1 318 ? 20.438 -36.031 -10.641 1 95.06 318 VAL A N 1
ATOM 2343 C CA . VAL A 1 318 ? 20.375 -35.156 -9.461 1 95.06 318 VAL A CA 1
ATOM 2344 C C . VAL A 1 318 ? 19.656 -35.906 -8.328 1 95.06 318 VAL A C 1
ATOM 2346 O O . VAL A 1 318 ? 18.906 -36.844 -8.562 1 95.06 318 VAL A O 1
ATOM 2349 N N . PRO A 1 319 ? 20.016 -35.5 -7.051 1 97.62 319 PRO A N 1
ATOM 2350 C CA . PRO A 1 319 ? 19.312 -36.156 -5.945 1 97.62 319 PRO A CA 1
ATOM 2351 C C . PRO A 1 319 ? 17.812 -35.875 -5.941 1 97.62 319 PRO A C 1
ATOM 2353 O O . PRO A 1 319 ? 17.375 -34.844 -6.453 1 97.62 319 PRO A O 1
ATOM 2356 N N . LYS A 1 320 ? 17.094 -36.844 -5.363 1 97.69 320 LYS A N 1
ATOM 2357 C CA . LYS A 1 320 ? 15.656 -36.625 -5.184 1 97.69 320 LYS A CA 1
ATOM 2358 C C . LYS A 1 320 ? 15.375 -35.438 -4.277 1 97.69 320 LYS A C 1
ATOM 2360 O O . LYS A 1 320 ? 16.188 -35.094 -3.408 1 97.69 320 LYS A O 1
ATOM 2365 N N . LEU A 1 321 ? 14.297 -34.812 -4.523 1 98.44 321 LEU A N 1
ATOM 2366 C CA . LEU A 1 321 ? 13.758 -33.812 -3.627 1 98.44 321 LEU A CA 1
ATOM 2367 C C . LEU A 1 321 ? 12.375 -34.219 -3.115 1 98.44 321 LEU A C 1
ATOM 2369 O O . LEU A 1 321 ? 11.453 -34.406 -3.902 1 98.44 321 LEU A O 1
ATOM 2373 N N . VAL A 1 322 ? 12.258 -34.344 -1.855 1 98.56 322 VAL A N 1
ATOM 2374 C CA . VAL A 1 322 ? 11.008 -34.781 -1.242 1 98.56 322 VAL A CA 1
ATOM 2375 C C . VAL A 1 322 ? 10.539 -33.75 -0.228 1 98.56 322 VAL A C 1
ATOM 2377 O O . VAL A 1 322 ? 11.312 -33.312 0.634 1 98.56 322 VAL A O 1
ATOM 2380 N N . LEU A 1 323 ? 9.336 -33.281 -0.319 1 98.69 323 LEU A N 1
ATOM 2381 C CA . LEU A 1 323 ? 8.703 -32.406 0.646 1 98.69 323 LEU A CA 1
ATOM 2382 C C . LEU A 1 323 ? 7.758 -33.188 1.561 1 98.69 323 LEU A C 1
ATOM 2384 O O . LEU A 1 323 ? 6.902 -33.906 1.084 1 98.69 323 LEU A O 1
ATOM 2388 N N . HIS A 1 324 ? 7.965 -32.969 2.852 1 98.62 324 HIS A N 1
ATOM 2389 C CA . HIS A 1 324 ? 7.141 -33.688 3.836 1 98.62 324 HIS A CA 1
ATOM 2390 C C . HIS A 1 324 ? 6.137 -32.719 4.48 1 98.62 324 HIS A C 1
ATOM 2392 O O . HIS A 1 324 ? 6.523 -31.797 5.188 1 98.62 324 HIS A O 1
ATOM 2398 N N . PHE A 1 325 ? 4.875 -33 4.238 1 98.44 325 PHE A N 1
ATOM 2399 C CA . PHE A 1 325 ? 3.805 -32.25 4.871 1 98.44 325 PHE A CA 1
ATOM 2400 C C . PHE A 1 325 ? 3.121 -33.062 5.957 1 98.44 325 PHE A C 1
ATOM 2402 O O . PHE A 1 325 ? 3.391 -34.25 6.102 1 98.44 325 PHE A O 1
ATOM 2409 N N . GLU A 1 326 ? 2.314 -32.312 6.785 1 97.88 326 GLU A N 1
ATOM 2410 C CA . GLU A 1 326 ? 1.426 -33.062 7.672 1 97.88 326 GLU A CA 1
ATOM 2411 C C . GLU A 1 326 ? 0.486 -33.969 6.875 1 97.88 326 GLU A C 1
ATOM 2413 O O . GLU A 1 326 ? -0.346 -33.5 6.105 1 97.88 326 GLU A O 1
ATOM 2418 N N . GLY A 1 327 ? 0.669 -35.219 6.934 1 96.88 327 GLY A N 1
ATOM 2419 C CA . GLY A 1 327 ? -0.245 -36.188 6.32 1 96.88 327 GLY A CA 1
ATOM 2420 C C . GLY A 1 327 ? 0.089 -36.5 4.875 1 96.88 327 GLY A C 1
ATOM 2421 O O . GLY A 1 327 ? -0.594 -37.281 4.23 1 96.88 327 GLY A O 1
ATOM 2422 N N . ALA A 1 328 ? 1.104 -35.906 4.332 1 97.06 328 ALA A N 1
ATOM 2423 C CA . ALA A 1 328 ? 1.423 -36.094 2.924 1 97.06 328 ALA A CA 1
ATOM 2424 C C . ALA A 1 328 ? 2.926 -36 2.68 1 97.06 328 ALA A C 1
ATOM 2426 O O . ALA A 1 328 ? 3.629 -35.281 3.383 1 97.06 328 ALA A O 1
ATOM 2427 N N . THR A 1 329 ? 3.391 -36.75 1.734 1 97.12 329 THR A N 1
ATOM 2428 C CA . THR A 1 329 ? 4.766 -36.688 1.25 1 97.12 329 THR A CA 1
ATOM 2429 C C . THR A 1 329 ? 4.797 -36.594 -0.271 1 97.12 329 THR A C 1
ATOM 2431 O O . THR A 1 329 ? 4.227 -37.406 -0.978 1 97.12 329 THR A O 1
ATOM 2434 N N . LEU A 1 330 ? 5.461 -35.562 -0.726 1 96.94 330 LEU A N 1
ATOM 2435 C CA . LEU A 1 330 ? 5.59 -35.344 -2.164 1 96.94 330 LEU A CA 1
ATOM 2436 C C . LEU A 1 330 ? 7.008 -35.656 -2.637 1 96.94 330 LEU A C 1
ATOM 2438 O O . LEU A 1 330 ? 7.93 -34.875 -2.383 1 96.94 330 LEU A O 1
ATOM 2442 N N . ASP A 1 331 ? 7.133 -36.781 -3.221 1 96.5 331 ASP A N 1
ATOM 2443 C CA . ASP A 1 331 ? 8.352 -37.125 -3.947 1 96.5 331 ASP A CA 1
ATOM 2444 C C . ASP A 1 331 ? 8.328 -36.531 -5.359 1 96.5 331 ASP A C 1
ATOM 2446 O O . ASP A 1 331 ? 7.707 -37.094 -6.258 1 96.5 331 ASP A O 1
ATOM 2450 N N . LEU A 1 332 ? 9.023 -35.438 -5.566 1 97 332 LEU A N 1
ATOM 2451 C CA . LEU A 1 332 ? 8.867 -34.656 -6.781 1 97 332 LEU A CA 1
ATOM 2452 C C . LEU A 1 332 ? 9.688 -35.219 -7.926 1 97 332 LEU A C 1
ATOM 2454 O O . LEU A 1 332 ? 10.828 -35.656 -7.727 1 97 332 LEU A O 1
ATOM 2458 N N . PRO A 1 333 ? 9.055 -35.344 -9.078 1 94.25 333 PRO A N 1
ATOM 2459 C CA . PRO A 1 333 ? 9.906 -35.656 -10.234 1 94.25 333 PRO A CA 1
ATOM 2460 C C . PRO A 1 333 ? 10.93 -34.562 -10.523 1 94.25 333 PRO A C 1
ATOM 2462 O O . PRO A 1 333 ? 10.703 -33.406 -10.203 1 94.25 333 PRO A O 1
ATOM 2465 N N . ARG A 1 334 ? 11.961 -34.906 -11.125 1 94.44 334 ARG A N 1
ATOM 2466 C CA . ARG A 1 334 ? 13.102 -34.031 -11.391 1 94.44 334 ARG A CA 1
ATOM 2467 C C . ARG A 1 334 ? 12.648 -32.719 -12.047 1 94.44 334 ARG A C 1
ATOM 2469 O O . ARG A 1 334 ? 13.141 -31.656 -11.719 1 94.44 334 ARG A O 1
ATOM 2476 N N . GLU A 1 335 ? 11.688 -32.781 -12.977 1 92.31 335 GLU A N 1
ATOM 2477 C CA . GLU A 1 335 ? 11.234 -31.641 -13.758 1 92.31 335 GLU A CA 1
ATOM 2478 C C . GLU A 1 335 ? 10.516 -30.625 -12.883 1 92.31 335 GLU A C 1
ATOM 2480 O O . GLU A 1 335 ? 10.289 -29.484 -13.297 1 92.31 335 GLU A O 1
ATOM 2485 N N . ASN A 1 336 ? 10.227 -31 -11.648 1 96.25 336 ASN A N 1
ATOM 2486 C CA . ASN A 1 336 ? 9.516 -30.109 -10.742 1 96.25 336 ASN A CA 1
ATOM 2487 C C . ASN A 1 336 ? 10.469 -29.328 -9.844 1 96.25 336 ASN A C 1
ATOM 2489 O O . ASN A 1 336 ? 10.039 -28.547 -9 1 96.25 336 ASN A O 1
ATOM 2493 N N . TYR A 1 337 ? 11.773 -29.578 -10 1 95.69 337 TYR A N 1
ATOM 2494 C CA . TYR A 1 337 ? 12.664 -28.797 -9.141 1 95.69 337 TYR A CA 1
ATOM 2495 C C . TYR A 1 337 ? 13.992 -28.516 -9.844 1 95.69 337 TYR A C 1
ATOM 2497 O O . TYR A 1 337 ? 14.852 -27.828 -9.289 1 95.69 337 TYR A O 1
ATOM 2505 N N . MET A 1 338 ? 14.156 -29.031 -11.023 1 92.62 338 MET A N 1
ATOM 2506 C CA . MET A 1 338 ? 15.312 -28.719 -11.859 1 92.62 338 MET A CA 1
ATOM 2507 C C . MET A 1 338 ? 14.875 -28.188 -13.219 1 92.62 338 MET A C 1
ATOM 2509 O O . MET A 1 338 ? 13.859 -28.625 -13.766 1 92.62 338 MET A O 1
ATOM 2513 N N . PHE A 1 339 ? 15.617 -27.297 -13.781 1 88.94 339 PHE A N 1
ATOM 2514 C CA . PHE A 1 339 ? 15.43 -26.859 -15.156 1 88.94 339 PHE A CA 1
ATOM 2515 C C . PHE A 1 339 ? 16.766 -26.672 -15.859 1 88.94 339 PHE A C 1
ATOM 2517 O O . PHE A 1 339 ? 17.797 -26.469 -15.203 1 88.94 339 PHE A O 1
ATOM 2524 N N . GLU A 1 340 ? 16.734 -26.781 -17.141 1 85.12 340 GLU A N 1
ATOM 2525 C CA . GLU A 1 340 ? 17.953 -26.688 -17.938 1 85.12 340 GLU A CA 1
ATOM 2526 C C . GLU A 1 340 ? 17.875 -25.531 -18.938 1 85.12 340 GLU A C 1
ATOM 2528 O O . GLU A 1 340 ? 16.781 -25.188 -19.406 1 85.12 340 GLU A O 1
ATOM 2533 N N . PHE A 1 341 ? 18.984 -24.984 -19.188 1 81.06 341 PHE A N 1
ATOM 2534 C CA . PHE A 1 341 ? 19.109 -24.078 -20.328 1 81.06 341 PHE A CA 1
ATOM 2535 C C . PHE A 1 341 ? 20.531 -24.094 -20.875 1 81.06 341 PHE A C 1
ATOM 2537 O O . PHE A 1 341 ? 21.438 -24.672 -20.281 1 81.06 341 PHE A O 1
ATOM 2544 N N . GLU A 1 342 ? 20.656 -23.562 -22.109 1 78.12 342 GLU A N 1
ATOM 2545 C CA . GLU A 1 342 ? 21.953 -23.516 -22.781 1 78.12 342 GLU A CA 1
ATOM 2546 C C . GLU A 1 342 ? 22.609 -22.141 -22.609 1 78.12 342 GLU A C 1
ATOM 2548 O O . GLU A 1 342 ? 21.922 -21.125 -22.688 1 78.12 342 GLU A O 1
ATOM 2553 N N . ASP A 1 343 ? 23.828 -22.172 -22.125 1 73.19 343 ASP A N 1
ATOM 2554 C CA . ASP A 1 343 ? 24.609 -20.938 -22.094 1 73.19 343 ASP A CA 1
ATOM 2555 C C . ASP A 1 343 ? 25.875 -21.062 -22.906 1 73.19 343 ASP A C 1
ATOM 2557 O O . ASP A 1 343 ? 26.141 -22.109 -23.5 1 73.19 343 ASP A O 1
ATOM 2561 N N . ALA A 1 344 ? 26.672 -19.891 -23.297 1 67.31 344 ALA A N 1
ATOM 2562 C CA . ALA A 1 344 ? 27.859 -19.844 -24.141 1 67.31 344 ALA A CA 1
ATOM 2563 C C . ALA A 1 344 ? 28.828 -20.984 -23.781 1 67.31 344 ALA A C 1
ATOM 2565 O O . ALA A 1 344 ? 29.547 -21.484 -24.641 1 67.31 344 ALA A O 1
ATOM 2566 N N . GLY A 1 345 ? 28.812 -21.359 -22.516 1 65.69 345 GLY A N 1
ATOM 2567 C CA . GLY A 1 345 ? 29.797 -22.344 -22.078 1 65.69 345 GLY A CA 1
ATOM 2568 C C . GLY A 1 345 ? 29.266 -23.766 -22.078 1 65.69 345 GLY A C 1
ATOM 2569 O O . GLY A 1 345 ? 30 -24.703 -21.797 1 65.69 345 GLY A O 1
ATOM 2570 N N . GLY A 1 346 ? 27.984 -23.891 -22.453 1 78 346 GLY A N 1
ATOM 2571 C CA . GLY A 1 346 ? 27.422 -25.234 -22.484 1 78 346 GLY A CA 1
ATOM 2572 C C . GLY A 1 346 ? 26.062 -25.328 -21.828 1 78 346 GLY A C 1
ATOM 2573 O O . GLY A 1 346 ? 25.328 -24.344 -21.766 1 78 346 GLY A O 1
ATOM 2574 N N . SER A 1 347 ? 25.719 -26.703 -21.453 1 82.44 347 SER A N 1
ATOM 2575 C CA . SER A 1 347 ? 24.422 -26.953 -20.828 1 82.44 347 SER A CA 1
ATOM 2576 C C . SER A 1 347 ? 24.469 -26.734 -19.328 1 82.44 347 SER A C 1
ATOM 2578 O O . SER A 1 347 ? 25.453 -27.094 -18.672 1 82.44 347 SER A O 1
ATOM 2580 N N . VAL A 1 348 ? 23.484 -26.094 -18.812 1 86.56 348 VAL A N 1
ATOM 2581 C CA . VAL A 1 348 ? 23.391 -25.812 -17.375 1 86.56 348 VAL A CA 1
ATOM 2582 C C . VAL A 1 348 ? 22.078 -26.391 -16.828 1 86.56 348 VAL A C 1
ATOM 2584 O O . VAL A 1 348 ? 21.047 -26.359 -17.516 1 86.56 348 VAL A O 1
ATOM 2587 N N . THR A 1 349 ? 22.156 -27.062 -15.719 1 89.12 349 THR A N 1
ATOM 2588 C CA . THR A 1 349 ? 20.969 -27.469 -14.977 1 89.12 349 THR A CA 1
ATOM 2589 C C . THR A 1 349 ? 20.891 -26.719 -13.648 1 89.12 349 THR A C 1
ATOM 2591 O O . THR A 1 349 ? 21.891 -26.562 -12.953 1 89.12 349 THR A O 1
ATOM 2594 N N . CYS A 1 350 ? 19.719 -26.156 -13.344 1 90.81 350 CYS A N 1
ATOM 2595 C CA . CYS A 1 350 ? 19.578 -25.281 -12.18 1 90.81 350 CYS A CA 1
ATOM 2596 C C . CYS A 1 350 ? 18.453 -25.766 -11.266 1 90.81 350 CYS A C 1
ATOM 2598 O O . CYS A 1 350 ? 17.469 -26.328 -11.734 1 90.81 350 CYS A O 1
ATOM 2600 N N . LEU A 1 351 ? 18.688 -25.578 -9.961 1 93.88 351 LEU A N 1
ATOM 2601 C CA . LEU A 1 351 ? 17.672 -25.844 -8.953 1 93.88 351 LEU A CA 1
ATOM 2602 C C . LEU A 1 351 ? 16.609 -24.734 -8.945 1 93.88 351 LEU A C 1
ATOM 2604 O O . LEU A 1 351 ? 16.953 -23.547 -8.922 1 93.88 351 LEU A O 1
ATOM 2608 N N . ALA A 1 352 ? 15.32 -25.078 -9.008 1 93.38 352 ALA A N 1
ATOM 2609 C CA . ALA A 1 352 ? 14.219 -24.109 -9.023 1 93.38 352 ALA A CA 1
ATOM 2610 C C . ALA A 1 352 ? 13.781 -23.75 -7.605 1 93.38 352 ALA A C 1
ATOM 2612 O O . ALA A 1 352 ? 12.586 -23.75 -7.297 1 93.38 352 ALA A O 1
ATOM 2613 N N . ILE A 1 353 ? 14.711 -23.531 -6.707 1 95.19 353 ILE A N 1
ATOM 2614 C CA . ILE A 1 353 ? 14.516 -23.125 -5.324 1 95.19 353 ILE A CA 1
ATOM 2615 C C . ILE A 1 353 ? 15.516 -22.031 -4.965 1 95.19 353 ILE A C 1
ATOM 2617 O O . ILE A 1 353 ? 16.703 -22.141 -5.254 1 95.19 353 ILE A O 1
ATOM 2621 N N . ASN A 1 354 ? 15 -20.953 -4.391 1 93.19 354 ASN A N 1
ATOM 2622 C CA . ASN A 1 354 ? 15.844 -19.828 -3.992 1 93.19 354 ASN A CA 1
ATOM 2623 C C . ASN A 1 354 ? 15.656 -19.484 -2.518 1 93.19 354 ASN A C 1
ATOM 2625 O O . ASN A 1 354 ? 14.719 -19.969 -1.878 1 93.19 354 ASN A O 1
ATOM 2629 N N . ALA A 1 355 ? 16.641 -18.703 -2.01 1 94.19 355 ALA A N 1
ATOM 2630 C CA . ALA A 1 355 ? 16.469 -18.141 -0.671 1 94.19 355 ALA A CA 1
ATOM 2631 C C . ALA A 1 355 ? 15.469 -16.984 -0.681 1 94.19 355 ALA A C 1
ATOM 2633 O O . ALA A 1 355 ? 15.398 -16.234 -1.647 1 94.19 355 ALA A O 1
ATOM 2634 N N . GLY A 1 356 ? 14.688 -16.906 0.297 1 92.25 356 GLY A N 1
ATOM 2635 C CA . GLY A 1 356 ? 13.742 -15.82 0.472 1 92.25 356 GLY A CA 1
ATOM 2636 C C . GLY A 1 356 ? 13.633 -15.352 1.911 1 92.25 356 GLY A C 1
ATOM 2637 O O . GLY A 1 356 ? 14.562 -15.523 2.701 1 92.25 356 GLY A O 1
ATOM 2638 N N . ASP A 1 357 ? 12.578 -14.727 2.176 1 90.12 357 ASP A N 1
ATOM 2639 C CA . ASP A 1 357 ? 12.305 -14.234 3.521 1 90.12 357 ASP A CA 1
ATOM 2640 C C . ASP A 1 357 ? 11.742 -15.336 4.414 1 90.12 357 ASP A C 1
ATOM 2642 O O . ASP A 1 357 ? 11.93 -16.531 4.129 1 90.12 357 ASP A O 1
ATOM 2646 N N . ASP A 1 358 ? 11.125 -14.961 5.496 1 93.5 358 ASP A N 1
ATOM 2647 C CA . ASP A 1 358 ? 10.648 -15.906 6.5 1 93.5 358 ASP A CA 1
ATOM 2648 C C . ASP A 1 358 ? 9.5 -16.75 5.953 1 93.5 358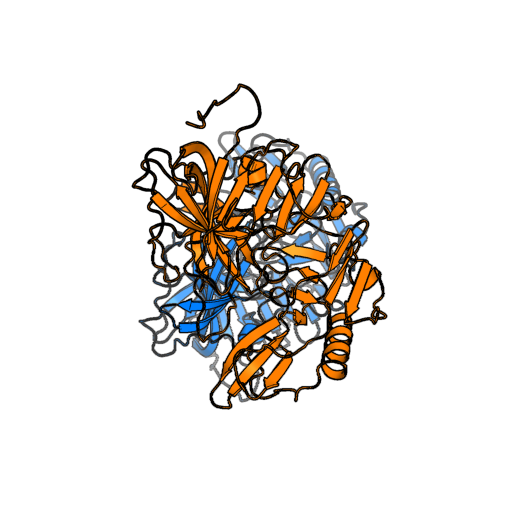 ASP A C 1
ATOM 2650 O O . ASP A 1 358 ? 9.281 -17.875 6.414 1 93.5 358 ASP A O 1
ATOM 2654 N N . LEU A 1 359 ? 8.781 -16.25 5.027 1 94.94 359 LEU A N 1
ATOM 2655 C CA . LEU A 1 359 ? 7.676 -16.984 4.418 1 94.94 359 LEU A CA 1
ATOM 2656 C C . LEU A 1 359 ? 8.195 -18 3.393 1 94.94 359 LEU A C 1
ATOM 2658 O O . LEU A 1 359 ? 8.938 -17.625 2.48 1 94.94 359 LEU A O 1
ATOM 2662 N N . THR A 1 360 ? 7.832 -19.219 3.6 1 97.62 360 THR A N 1
ATOM 2663 C CA . THR A 1 360 ? 8.102 -20.25 2.598 1 97.62 360 THR A CA 1
ATOM 2664 C C . THR A 1 360 ? 7.031 -20.234 1.51 1 97.62 360 THR A C 1
ATOM 2666 O O . THR A 1 360 ? 5.836 -20.266 1.807 1 97.62 360 THR A O 1
ATOM 2669 N N . ILE A 1 361 ? 7.457 -20.188 0.28 1 97.06 361 ILE A N 1
ATOM 2670 C CA . ILE A 1 361 ? 6.52 -20.234 -0.837 1 97.06 361 ILE A CA 1
ATOM 2671 C C . ILE A 1 361 ? 6.828 -21.422 -1.731 1 97.06 361 ILE A C 1
ATOM 2673 O O . ILE A 1 361 ? 7.922 -21.531 -2.295 1 97.06 361 ILE A O 1
ATOM 2677 N N . ILE A 1 362 ? 5.887 -22.359 -1.806 1 98.12 362 ILE A N 1
ATOM 2678 C CA . ILE A 1 362 ? 5.988 -23.422 -2.797 1 98.12 362 ILE A CA 1
ATOM 2679 C C . ILE A 1 362 ? 5.5 -22.922 -4.152 1 98.12 362 ILE A C 1
ATOM 2681 O O . ILE A 1 362 ? 4.297 -22.734 -4.355 1 98.12 362 ILE A O 1
ATOM 2685 N N . GLY A 1 363 ? 6.391 -22.734 -5.062 1 96.56 363 GLY A N 1
ATOM 2686 C CA . GLY A 1 363 ? 6.105 -22.125 -6.355 1 96.56 363 GLY A CA 1
ATOM 2687 C C . GLY A 1 363 ? 5.504 -23.109 -7.348 1 96.56 363 GLY A C 1
ATOM 2688 O O . GLY A 1 363 ? 5.355 -24.297 -7.051 1 96.56 363 GLY A O 1
ATOM 2689 N N . ASN A 1 364 ? 5.199 -22.578 -8.531 1 96.38 364 ASN A N 1
ATOM 2690 C CA . ASN A 1 364 ? 4.453 -23.359 -9.5 1 96.38 364 ASN A CA 1
ATOM 2691 C C . ASN A 1 364 ? 5.336 -24.422 -10.156 1 96.38 364 ASN A C 1
ATOM 2693 O O . ASN A 1 364 ? 4.832 -25.391 -10.727 1 96.38 364 ASN A O 1
ATOM 2697 N N . TYR A 1 365 ? 6.672 -24.375 -10.016 1 94.25 365 TYR A N 1
ATOM 2698 C CA . TYR A 1 365 ? 7.551 -25.438 -10.5 1 94.25 365 TYR A CA 1
ATOM 2699 C C . TYR A 1 365 ? 7.23 -26.766 -9.82 1 94.25 365 TYR A C 1
ATOM 2701 O O . TYR A 1 365 ? 7.305 -27.828 -10.445 1 94.25 365 TYR A O 1
ATOM 2709 N N . GLN A 1 366 ? 6.926 -26.641 -8.617 1 96.88 366 GLN A N 1
ATOM 2710 C CA . GLN A 1 366 ? 6.691 -27.844 -7.832 1 96.88 366 GLN A CA 1
ATOM 2711 C C . GLN A 1 366 ? 5.27 -28.359 -8.031 1 96.88 366 GLN A C 1
ATOM 2713 O O . GLN A 1 366 ? 4.898 -29.391 -7.461 1 96.88 366 GLN A O 1
ATOM 2718 N N . GLN A 1 367 ? 4.531 -27.719 -8.867 1 96.75 367 GLN A N 1
ATOM 2719 C CA . GLN A 1 367 ? 3.121 -28.062 -9.016 1 96.75 367 GLN A CA 1
ATOM 2720 C C . GLN A 1 367 ? 2.842 -28.672 -10.391 1 96.75 367 GLN A C 1
ATOM 2722 O O . GLN A 1 367 ? 1.709 -29.047 -10.688 1 96.75 367 GLN A O 1
ATOM 2727 N N . GLN A 1 368 ? 3.906 -28.828 -11.188 1 95.62 368 GLN A N 1
ATOM 2728 C CA . GLN A 1 368 ? 3.77 -29.344 -12.547 1 95.62 368 GLN A CA 1
ATOM 2729 C C . GLN A 1 368 ? 3.402 -30.828 -12.547 1 95.62 368 GLN A C 1
ATOM 2731 O O . GLN A 1 368 ? 3.908 -31.594 -11.727 1 95.62 368 GLN A O 1
ATOM 2736 N N . ASN A 1 369 ? 2.496 -31.156 -13.422 1 93.06 369 ASN A N 1
ATOM 2737 C CA . ASN A 1 369 ? 2.086 -32.531 -13.664 1 93.06 369 ASN A CA 1
ATOM 2738 C C . ASN A 1 369 ? 1.544 -33.188 -12.391 1 93.06 369 ASN A C 1
ATOM 2740 O O . ASN A 1 369 ? 1.81 -34.375 -12.125 1 93.06 369 ASN A O 1
ATOM 2744 N N . LEU A 1 370 ? 1.005 -32.438 -11.586 1 93.19 370 LEU A N 1
ATOM 2745 C CA . LEU A 1 370 ? 0.194 -32.812 -10.438 1 93.19 370 LEU A CA 1
ATOM 2746 C C . LEU A 1 370 ? -1.212 -32.219 -10.547 1 93.19 370 LEU A C 1
ATOM 2748 O O . LEU A 1 370 ? -1.378 -31.062 -10.898 1 93.19 370 LEU A O 1
ATOM 2752 N N . HIS A 1 371 ? -2.113 -33.094 -10.438 1 93.06 371 HIS A N 1
ATOM 2753 C CA . HIS A 1 371 ? -3.465 -32.594 -10.234 1 93.06 371 HIS A CA 1
ATOM 2754 C C . HIS A 1 371 ? -3.682 -32.125 -8.797 1 93.06 371 HIS A C 1
ATOM 2756 O O . HIS A 1 371 ? -3.756 -32.969 -7.887 1 93.06 371 HIS A O 1
ATOM 2762 N N . VAL A 1 372 ? -3.762 -30.875 -8.617 1 95.06 372 VAL A N 1
ATOM 2763 C CA . VAL A 1 372 ? -3.863 -30.266 -7.289 1 95.06 372 VAL A CA 1
ATOM 2764 C C . VAL A 1 372 ? -5.312 -29.875 -7.012 1 95.06 372 VAL A C 1
ATOM 2766 O O . VAL A 1 372 ? -5.891 -29.062 -7.727 1 95.06 372 VAL A O 1
ATOM 2769 N N . LEU A 1 373 ? -5.895 -30.484 -5.996 1 94.81 373 LEU A N 1
ATOM 2770 C CA . LEU A 1 373 ? -7.281 -30.219 -5.625 1 94.81 373 LEU A CA 1
ATOM 2771 C C . LEU A 1 373 ? -7.355 -29.422 -4.328 1 94.81 373 LEU A C 1
ATOM 2773 O O . LEU A 1 373 ? -6.797 -29.828 -3.309 1 94.81 373 LEU A O 1
ATOM 2777 N N . TYR A 1 374 ? -7.98 -28.281 -4.398 1 96.06 374 TYR A N 1
ATOM 2778 C CA . TYR A 1 374 ? -8.312 -27.484 -3.23 1 96.06 374 TYR A CA 1
ATOM 2779 C C . TYR A 1 374 ? -9.727 -27.781 -2.742 1 96.06 374 TYR A C 1
ATOM 2781 O O . TYR A 1 374 ? -10.703 -27.391 -3.375 1 96.06 374 TYR A O 1
ATOM 2789 N N . ASP A 1 375 ? -9.812 -28.531 -1.675 1 94.5 375 ASP A N 1
ATOM 2790 C CA . ASP A 1 375 ? -11.094 -28.781 -1.021 1 94.5 375 ASP A CA 1
ATOM 2791 C C . ASP A 1 375 ? -11.391 -27.703 0.03 1 94.5 375 ASP A C 1
ATOM 2793 O O . ASP A 1 375 ? -10.883 -27.766 1.149 1 94.5 375 ASP A O 1
ATOM 2797 N N . LEU A 1 376 ? -12.242 -26.797 -0.267 1 93.44 376 LEU A N 1
ATOM 2798 C CA . LEU A 1 376 ? -12.438 -25.594 0.543 1 93.44 376 LEU A CA 1
ATOM 2799 C C . LEU A 1 376 ? -13.406 -25.859 1.689 1 93.44 376 LEU A C 1
ATOM 2801 O O . LEU A 1 376 ? -13.461 -25.094 2.654 1 93.44 376 LEU A O 1
ATOM 2805 N N . VAL A 1 377 ? -14.133 -26.906 1.585 1 92.25 377 VAL A N 1
ATOM 2806 C CA . VAL A 1 377 ? -15.07 -27.281 2.641 1 92.25 377 VAL A CA 1
ATOM 2807 C C . VAL A 1 377 ? -14.336 -28.047 3.738 1 92.25 377 VAL A C 1
ATOM 2809 O O . VAL A 1 377 ? -14.453 -27.719 4.922 1 92.25 377 VAL A O 1
ATOM 2812 N N . ARG A 1 378 ? -13.539 -29 3.338 1 94.12 378 ARG A N 1
ATOM 2813 C CA . ARG A 1 378 ? -12.836 -29.844 4.305 1 94.12 378 ARG A CA 1
ATOM 2814 C C . ARG A 1 378 ? -11.492 -29.234 4.676 1 94.12 378 ARG A C 1
ATOM 2816 O O . ARG A 1 378 ? -10.781 -29.75 5.535 1 94.12 378 ARG A O 1
ATOM 2823 N N . ASN A 1 379 ? -11.148 -28.156 4.004 1 93.94 379 ASN A N 1
ATOM 2824 C CA . ASN A 1 379 ? -9.867 -27.484 4.219 1 93.94 379 ASN A CA 1
ATOM 2825 C C . ASN A 1 379 ? -8.695 -28.438 4.02 1 93.94 379 ASN A C 1
ATOM 2827 O O . ASN A 1 379 ? -7.836 -28.578 4.898 1 93.94 379 ASN A O 1
ATOM 2831 N N . MET A 1 380 ? -8.688 -29.047 2.842 1 95.12 380 MET A N 1
ATOM 2832 C CA . MET A 1 380 ? -7.664 -30.016 2.473 1 95.12 380 MET A CA 1
ATOM 2833 C C . MET A 1 380 ? -7.062 -29.672 1.112 1 95.12 380 MET A C 1
ATOM 2835 O O . MET A 1 380 ? -7.766 -29.203 0.216 1 95.12 380 MET A O 1
ATOM 2839 N N . LEU A 1 381 ? -5.824 -29.891 0.985 1 96.56 381 LEU A N 1
ATOM 2840 C CA . LEU A 1 381 ? -5.117 -29.859 -0.289 1 96.56 381 LEU A CA 1
ATOM 2841 C C . LEU A 1 381 ? -4.637 -31.25 -0.682 1 96.56 381 LEU A C 1
ATOM 2843 O O . LEU A 1 381 ? -4.027 -31.953 0.127 1 96.56 381 LEU A O 1
ATOM 2847 N N . SER A 1 382 ? -4.906 -31.688 -1.936 1 95 382 SER A N 1
ATOM 2848 C CA . SER A 1 382 ? -4.512 -33 -2.396 1 95 382 SER A CA 1
ATOM 2849 C C . SER A 1 382 ? -3.707 -32.938 -3.689 1 95 382 SER A C 1
ATOM 2851 O O . SER A 1 382 ? -3.992 -32.094 -4.555 1 95 382 SER A O 1
ATOM 2853 N N . PHE A 1 383 ? -2.756 -33.844 -3.779 1 94.44 383 PHE A N 1
ATOM 2854 C CA . PHE A 1 383 ? -1.884 -33.938 -4.941 1 94.44 383 PHE A CA 1
ATOM 2855 C C . PHE A 1 383 ? -1.973 -35.344 -5.555 1 94.44 383 PHE A C 1
ATOM 2857 O O . PHE A 1 383 ? -1.905 -36.344 -4.84 1 94.44 383 PHE A O 1
ATOM 2864 N N . VAL A 1 384 ? -2.146 -35.375 -6.852 1 91.19 384 VAL A N 1
ATOM 2865 C CA . VAL A 1 384 ? -2.123 -36.625 -7.578 1 91.19 384 VAL A CA 1
ATOM 2866 C C . VAL A 1 384 ? -1.296 -36.469 -8.852 1 91.19 384 VAL A C 1
ATOM 2868 O O . VAL A 1 384 ? -1.567 -35.594 -9.68 1 91.19 384 VAL A O 1
ATOM 2871 N N . PRO A 1 385 ? -0.257 -37.312 -8.945 1 90.75 385 PRO A N 1
ATOM 2872 C CA . PRO A 1 385 ? 0.41 -37.281 -10.25 1 90.75 385 PRO A CA 1
ATOM 2873 C C . PRO A 1 385 ? -0.552 -37.531 -11.406 1 90.75 385 PRO A C 1
ATOM 2875 O O . PRO A 1 385 ? -1.431 -38.406 -11.312 1 90.75 385 PRO A O 1
ATOM 2878 N N . ALA A 1 386 ? -0.437 -36.688 -12.438 1 88.69 386 ALA A N 1
ATOM 2879 C CA . ALA A 1 386 ? -1.377 -36.781 -13.547 1 88.69 386 ALA A CA 1
ATOM 2880 C C . ALA A 1 386 ? -0.744 -36.312 -14.852 1 88.69 386 ALA A C 1
ATOM 2882 O O . ALA A 1 386 ? 0.264 -35.594 -14.836 1 88.69 386 ALA A O 1
ATOM 2883 N N . GLN A 1 387 ? -1.302 -36.906 -15.977 1 87.12 387 GLN A N 1
ATOM 2884 C CA . GLN A 1 387 ? -1.026 -36.312 -17.281 1 87.12 387 GLN A CA 1
ATOM 2885 C C . GLN A 1 387 ? -1.94 -35.125 -17.562 1 87.12 387 GLN A C 1
ATOM 2887 O O . GLN A 1 387 ? -3.039 -35.281 -18.094 1 87.12 387 GLN A O 1
ATOM 2892 N N . CYS A 1 388 ? -1.462 -33.969 -17.359 1 88.88 388 CYS A N 1
ATOM 2893 C CA . CYS A 1 388 ? -2.301 -32.781 -17.203 1 88.88 388 CYS A CA 1
ATOM 2894 C C . CYS A 1 388 ? -2.779 -32.25 -18.562 1 88.88 388 CYS A C 1
ATOM 2896 O O . CYS A 1 388 ? -3.73 -31.484 -18.625 1 88.88 388 CYS A O 1
ATOM 2898 N N . ASN A 1 389 ? -2.172 -32.688 -19.641 1 85.62 389 ASN A N 1
ATOM 2899 C CA . ASN A 1 389 ? -2.654 -32.281 -20.953 1 85.62 389 ASN A CA 1
ATOM 2900 C C . ASN A 1 389 ? -3.84 -33.156 -21.391 1 85.62 389 ASN A C 1
ATOM 2902 O O . ASN A 1 389 ? -4.426 -32.906 -22.453 1 85.62 389 ASN A O 1
ATOM 2906 N N . ARG A 1 390 ? -4.227 -34.125 -20.562 1 77.94 390 ARG A N 1
ATOM 2907 C CA . ARG A 1 390 ? -5.281 -35.062 -20.953 1 77.94 390 ARG A CA 1
ATOM 2908 C C . ARG A 1 390 ? -6.492 -34.938 -20.031 1 77.94 390 ARG A C 1
ATOM 2910 O O . ARG A 1 390 ? -7.387 -35.781 -20.062 1 77.94 390 ARG A O 1
ATOM 2917 N N . LEU A 1 391 ? -6.457 -34 -19.234 1 74.25 391 LEU A N 1
ATOM 2918 C CA . LEU A 1 391 ? -7.582 -33.844 -18.312 1 74.25 391 LEU A CA 1
ATOM 2919 C C . LEU A 1 391 ? -8.656 -32.938 -18.938 1 74.25 391 LEU A C 1
ATOM 2921 O O . LEU A 1 391 ? -8.352 -32.031 -19.703 1 74.25 391 LEU A O 1
ATOM 2925 N N . MET B 1 1 ? 16.125 48.031 6.824 1 20.55 1 MET B N 1
ATOM 2926 C CA . MET B 1 1 ? 17.125 47.031 7.234 1 20.55 1 MET B CA 1
ATOM 2927 C C . MET B 1 1 ? 17.094 45.812 6.316 1 20.55 1 MET B C 1
ATOM 2929 O O . MET B 1 1 ? 16.125 45.062 6.301 1 20.55 1 MET B O 1
ATOM 2933 N N . ALA B 1 2 ? 17.797 45.812 5.266 1 23.11 2 ALA B N 1
ATOM 2934 C CA . ALA B 1 2 ? 18 45 4.055 1 23.11 2 ALA B CA 1
ATOM 2935 C C . ALA B 1 2 ? 18.562 43.625 4.391 1 23.11 2 ALA B C 1
ATOM 2937 O O . ALA B 1 2 ? 19.75 43.5 4.727 1 23.11 2 ALA B O 1
ATOM 2938 N N . ALA B 1 3 ? 17.766 42.75 5.016 1 27.7 3 ALA B N 1
ATOM 2939 C CA . ALA B 1 3 ? 18.297 41.469 5.484 1 27.7 3 ALA B CA 1
ATOM 2940 C C . ALA B 1 3 ? 18.953 40.688 4.34 1 27.7 3 ALA B C 1
ATOM 2942 O O . ALA B 1 3 ? 18.281 40.312 3.379 1 27.7 3 ALA B O 1
ATOM 2943 N N . ARG B 1 4 ? 20.172 40.875 4.07 1 26.25 4 ARG B N 1
ATOM 2944 C CA . ARG B 1 4 ? 21.109 40.188 3.186 1 26.25 4 ARG B CA 1
ATOM 2945 C C . ARG B 1 4 ? 21.047 38.688 3.4 1 26.25 4 ARG B C 1
ATOM 2947 O O . ARG B 1 4 ? 21.078 38.219 4.539 1 26.25 4 ARG B O 1
ATOM 2954 N N . LEU B 1 5 ? 20.703 37.969 2.393 1 29.38 5 LEU B N 1
ATOM 2955 C CA . LEU B 1 5 ? 20.672 36.531 2.27 1 29.38 5 LEU B CA 1
ATOM 2956 C C . LEU B 1 5 ? 22.078 35.938 2.471 1 29.38 5 LEU B C 1
ATOM 2958 O O . LEU B 1 5 ? 22.875 35.906 1.539 1 29.38 5 LEU B O 1
ATOM 2962 N N . LEU B 1 6 ? 22.781 36.375 3.502 1 30.06 6 LEU B N 1
ATOM 2963 C CA . LEU B 1 6 ? 24.141 35.906 3.615 1 30.06 6 LEU B CA 1
ATOM 2964 C C . LEU B 1 6 ? 24.156 34.375 3.758 1 30.06 6 LEU B C 1
ATOM 2966 O O . LEU B 1 6 ? 23.5 33.812 4.637 1 30.06 6 LEU B O 1
ATOM 2970 N N . PHE B 1 7 ? 24.406 33.656 2.617 1 32.25 7 PHE B N 1
ATOM 2971 C CA . PHE B 1 7 ? 24.734 32.219 2.646 1 32.25 7 PHE B CA 1
ATOM 2972 C C . PHE B 1 7 ? 25.969 31.984 3.523 1 32.25 7 PHE B C 1
ATOM 2974 O O . PHE B 1 7 ? 27.047 32.469 3.238 1 32.25 7 PHE B O 1
ATOM 2981 N N . SER B 1 8 ? 26 32.219 4.801 1 31.28 8 SER B N 1
ATOM 2982 C CA . SER B 1 8 ? 27.281 31.859 5.387 1 31.28 8 SER B CA 1
ATOM 2983 C C . SER B 1 8 ? 27.594 30.391 5.145 1 31.28 8 SER B C 1
ATOM 2985 O O . SER B 1 8 ? 26.688 29.594 4.875 1 31.28 8 SER B O 1
ATOM 2987 N N . ALA B 1 9 ? 28.844 29.953 5.332 1 33.78 9 ALA B N 1
ATOM 2988 C CA . ALA B 1 9 ? 29.375 28.609 5.129 1 33.78 9 ALA B CA 1
ATOM 2989 C C . ALA B 1 9 ? 28.422 27.562 5.695 1 33.78 9 ALA B C 1
ATOM 2991 O O . ALA B 1 9 ? 28.578 26.375 5.422 1 33.78 9 ALA B O 1
ATOM 2992 N N . SER B 1 10 ? 28 27.703 6.902 1 39.25 10 SER B N 1
ATOM 2993 C CA . SER B 1 10 ? 27.297 26.703 7.703 1 39.25 10 SER B CA 1
ATOM 2994 C C . SER B 1 10 ? 25.875 26.484 7.18 1 39.25 10 SER B C 1
ATOM 2996 O O . SER B 1 10 ? 25.391 27.234 6.332 1 39.25 10 SER B O 1
ATOM 2998 N N . GLY B 1 11 ? 24.641 25.891 7.98 1 46.31 11 GLY B N 1
ATOM 2999 C CA . GLY B 1 11 ? 23.391 25.203 7.652 1 46.31 11 GLY B CA 1
ATOM 3000 C C . GLY B 1 11 ? 22.406 26.094 6.922 1 46.31 11 GLY B C 1
ATOM 3001 O O . GLY B 1 11 ? 22.312 27.281 7.188 1 46.31 11 GLY B O 1
ATOM 3002 N N . ARG B 1 12 ? 21.859 25.844 5.668 1 56.38 12 ARG B N 1
ATOM 3003 C CA . ARG B 1 12 ? 20.938 26.375 4.668 1 56.38 12 ARG B CA 1
ATOM 3004 C C . ARG B 1 12 ? 19.594 26.734 5.301 1 56.38 12 ARG B C 1
ATOM 3006 O O . ARG B 1 12 ? 18.922 25.891 5.867 1 56.38 12 ARG B O 1
ATOM 3013 N N . ALA B 1 13 ? 19.359 28.109 5.762 1 69.88 13 ALA B N 1
ATOM 3014 C CA . ALA B 1 13 ? 18.078 28.609 6.238 1 69.88 13 ALA B CA 1
ATOM 3015 C C . ALA B 1 13 ? 17.156 28.938 5.074 1 69.88 13 ALA B C 1
ATOM 3017 O O . ALA B 1 13 ? 17.594 29.453 4.043 1 69.88 13 ALA B O 1
ATOM 3018 N N . ALA B 1 14 ? 15.898 28.438 5.051 1 81.19 14 ALA B N 1
ATOM 3019 C CA . ALA B 1 14 ? 14.867 28.75 4.07 1 81.19 14 ALA B CA 1
ATOM 3020 C C . ALA B 1 14 ? 13.516 28.984 4.746 1 81.19 14 ALA B C 1
ATOM 3022 O O . ALA B 1 14 ? 13.32 28.594 5.906 1 81.19 14 ALA B O 1
ATOM 3023 N N . SER B 1 15 ? 12.758 29.844 4.141 1 87.88 15 SER B N 1
ATOM 3024 C CA . SER B 1 15 ? 11.383 30.031 4.594 1 87.88 15 SER B CA 1
ATOM 3025 C C . SER B 1 15 ? 10.398 29.938 3.43 1 87.88 15 SER B C 1
ATOM 3027 O O . SER B 1 15 ? 10.773 30.141 2.273 1 87.88 15 SER B O 1
ATOM 3029 N N . ALA B 1 16 ? 9.258 29.531 3.707 1 92.12 16 ALA B N 1
ATOM 3030 C CA . ALA B 1 16 ? 8.195 29.453 2.707 1 92.12 16 ALA B CA 1
ATOM 3031 C C . ALA B 1 16 ? 6.863 29.906 3.291 1 92.12 16 ALA B C 1
ATOM 3033 O O . ALA B 1 16 ? 6.605 29.734 4.484 1 92.12 16 ALA B O 1
ATOM 3034 N N . ARG B 1 17 ? 6.074 30.469 2.449 1 93.06 17 ARG B N 1
ATOM 3035 C CA . ARG B 1 17 ? 4.746 30.922 2.848 1 93.06 17 ARG B CA 1
ATOM 3036 C C . ARG B 1 17 ? 3.826 29.734 3.143 1 93.06 17 ARG B C 1
ATOM 3038 O O . ARG B 1 17 ? 3.877 28.719 2.451 1 93.06 17 ARG B O 1
ATOM 3045 N N . VAL B 1 18 ? 2.986 29.891 4.16 1 95.38 18 VAL B N 1
ATOM 3046 C CA . VAL B 1 18 ? 1.974 28.906 4.531 1 95.38 18 VAL B CA 1
ATOM 3047 C C . VAL B 1 18 ? 0.621 29.609 4.695 1 95.38 18 VAL B C 1
ATOM 3049 O O . VAL B 1 18 ? 0.52 30.641 5.359 1 95.38 18 VAL B O 1
ATOM 3052 N N . ASP B 1 19 ? -0.412 29.016 4.027 1 93.44 19 ASP B N 1
ATOM 3053 C CA . ASP B 1 19 ? -1.772 29.531 4.129 1 93.44 19 ASP B CA 1
ATOM 3054 C C . ASP B 1 19 ? -2.752 28.438 4.527 1 93.44 19 ASP B C 1
ATOM 3056 O O . ASP B 1 19 ? -2.594 27.281 4.125 1 93.44 19 ASP B O 1
ATOM 3060 N N . PRO B 1 20 ? -3.77 28.891 5.383 1 93.81 20 PRO B N 1
ATOM 3061 C CA . PRO B 1 20 ? -4.855 27.922 5.512 1 93.81 20 PRO B CA 1
ATOM 3062 C C . PRO B 1 20 ? -5.566 27.656 4.188 1 93.81 20 PRO B C 1
ATOM 3064 O O . PRO B 1 20 ? -5.777 28.578 3.396 1 93.81 20 PRO B O 1
ATOM 3067 N N . GLY B 1 21 ? -5.871 26.422 3.934 1 91.88 21 GLY B N 1
ATOM 3068 C CA . GLY B 1 21 ? -6.672 26.094 2.766 1 91.88 21 GLY B CA 1
ATOM 3069 C C . GLY B 1 21 ? -8.125 26.516 2.898 1 91.88 21 GLY B C 1
ATOM 3070 O O . GLY B 1 21 ? -8.586 26.812 4 1 91.88 21 GLY B O 1
ATOM 3071 N N . PRO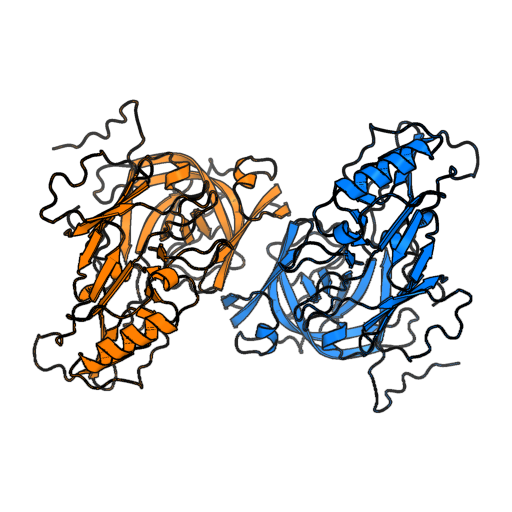 B 1 22 ? -8.742 26.547 1.749 1 87.56 22 PRO B N 1
ATOM 3072 C CA . PRO B 1 22 ? -10.18 26.797 1.817 1 87.56 22 PRO B CA 1
ATOM 3073 C C . PRO B 1 22 ? -10.961 25.625 2.404 1 87.56 22 PRO B C 1
ATOM 3075 O O . PRO B 1 22 ? -10.469 24.5 2.426 1 87.56 22 PRO B O 1
ATOM 3078 N N . TYR B 1 23 ? -12.031 25.906 3.027 1 77.81 23 TYR B N 1
ATOM 3079 C CA . TYR B 1 23 ? -12.914 24.844 3.486 1 77.81 23 TYR B CA 1
ATOM 3080 C C . TYR B 1 23 ? -14.352 25.094 3.029 1 77.81 23 TYR B C 1
ATOM 3082 O O . TYR B 1 23 ? -14.703 26.219 2.666 1 77.81 23 TYR B O 1
ATOM 3090 N N . ALA B 1 24 ? -14.969 23.938 2.873 1 65.44 24 ALA B N 1
ATOM 3091 C CA . ALA B 1 24 ? -16.344 23.984 2.381 1 65.44 24 ALA B CA 1
ATOM 3092 C C . ALA B 1 24 ? -17.344 23.922 3.533 1 65.44 24 ALA B C 1
ATOM 3094 O O . ALA B 1 24 ? -17.031 23.422 4.609 1 65.44 24 ALA B O 1
ATOM 3095 N N . ASN B 1 25 ? -18.453 24.391 3.305 1 63.22 25 ASN B N 1
ATOM 3096 C CA . ASN B 1 25 ? -19.688 24.203 4.066 1 63.22 25 ASN B CA 1
ATOM 3097 C C . ASN B 1 25 ? -19.562 24.781 5.477 1 63.22 25 ASN B C 1
ATOM 3099 O O . ASN B 1 25 ? -20.188 24.281 6.41 1 63.22 25 ASN B O 1
ATOM 3103 N N . GLY B 1 26 ? -18.672 25.688 5.555 1 64 26 GLY B N 1
ATOM 3104 C CA . GLY B 1 26 ? -18.578 26.344 6.855 1 64 26 GLY B CA 1
ATOM 3105 C C . GLY B 1 26 ? -17.797 25.516 7.871 1 64 26 GLY B C 1
ATOM 3106 O O . GLY B 1 26 ? -17.547 25.984 8.984 1 64 26 GLY B O 1
ATOM 3107 N N . VAL B 1 27 ? -17.484 24.312 7.488 1 64.69 27 VAL B N 1
ATOM 3108 C CA . VAL B 1 27 ? -16.703 23.484 8.398 1 64.69 27 VAL B CA 1
ATOM 3109 C C . VAL B 1 27 ? -15.219 23.609 8.07 1 64.69 27 VAL B C 1
ATOM 3111 O O . VAL B 1 27 ? -14.805 23.312 6.945 1 64.69 27 VAL B O 1
ATOM 3114 N N . PRO B 1 28 ? -14.57 24.094 9.086 1 74.94 28 PRO B N 1
ATOM 3115 C CA . PRO B 1 28 ? -13.164 24.391 8.789 1 74.94 28 PRO B CA 1
ATOM 3116 C C . PRO B 1 28 ? -12.281 23.141 8.852 1 74.94 28 PRO B C 1
ATOM 3118 O O . PRO B 1 28 ? -11.211 23.172 9.461 1 74.94 28 PRO B O 1
ATOM 3121 N N . ASP B 1 29 ? -12.742 22.062 8.211 1 76.06 29 ASP B N 1
ATOM 3122 C CA . ASP B 1 29 ? -11.875 20.875 8.117 1 76.06 29 ASP B CA 1
ATOM 3123 C C . ASP B 1 29 ? -10.953 20.969 6.91 1 76.06 29 ASP B C 1
ATOM 3125 O O . ASP B 1 29 ? -11.266 20.469 5.836 1 76.06 29 ASP B O 1
ATOM 3129 N N . THR B 1 30 ? -9.867 21.703 7.102 1 85.75 30 THR B N 1
ATOM 3130 C CA . THR B 1 30 ? -8.906 21.953 6.035 1 85.75 30 THR B CA 1
ATOM 3131 C C . THR B 1 30 ? -7.477 21.844 6.559 1 85.75 30 THR B C 1
ATOM 3133 O O . THR B 1 30 ? -7.262 21.5 7.727 1 85.75 30 THR B O 1
ATOM 3136 N N . GLU B 1 31 ? -6.547 21.953 5.559 1 93.5 31 GLU B N 1
ATOM 3137 C CA . GLU B 1 31 ? -5.129 21.797 5.867 1 93.5 31 GLU B CA 1
ATOM 3138 C C . GLU B 1 31 ? -4.359 23.094 5.586 1 93.5 31 GLU B C 1
ATOM 3140 O O . GLU B 1 31 ? -4.891 24.016 4.965 1 93.5 31 GLU B O 1
ATOM 3145 N N . TYR B 1 32 ? -3.203 23.203 6.207 1 96.69 32 TYR B N 1
ATOM 3146 C CA . TYR B 1 32 ? -2.297 24.312 5.91 1 96.69 32 TYR B CA 1
ATOM 3147 C C . TYR B 1 32 ? -1.433 23.984 4.695 1 96.69 32 TYR B C 1
ATOM 3149 O O . TYR B 1 32 ? -0.877 22.891 4.59 1 96.69 32 TYR B O 1
ATOM 3157 N N . LEU B 1 33 ? -1.338 25.016 3.773 1 96.75 33 LEU B N 1
ATOM 3158 C CA . LEU B 1 33 ? -0.637 24.828 2.508 1 96.75 33 LEU B CA 1
ATOM 3159 C C . LEU B 1 33 ? 0.687 25.578 2.504 1 96.75 33 LEU B C 1
ATOM 3161 O O . LEU B 1 33 ? 0.714 26.797 2.727 1 96.75 33 LEU B O 1
ATOM 3165 N N . VAL B 1 34 ? 1.746 24.906 2.289 1 97.06 34 VAL B N 1
ATOM 3166 C CA . VAL B 1 34 ? 3.035 25.547 2.061 1 97.06 34 VAL B CA 1
ATOM 3167 C C . VAL B 1 34 ? 3.242 25.781 0.564 1 97.06 34 VAL B C 1
ATOM 3169 O O . VAL B 1 34 ? 2.941 24.891 -0.25 1 97.06 34 VAL B O 1
ATOM 3172 N N . HIS B 1 35 ? 3.705 26.984 0.217 1 95.88 35 HIS B N 1
ATOM 3173 C CA . HIS B 1 35 ? 3.908 27.359 -1.176 1 95.88 35 HIS B CA 1
ATOM 3174 C C . HIS B 1 35 ? 5.379 27.25 -1.569 1 95.88 35 HIS B C 1
ATOM 3176 O O . HIS B 1 35 ? 6.242 27.891 -0.962 1 95.88 35 HIS B O 1
ATOM 3182 N N . LEU B 1 36 ? 5.617 26.406 -2.57 1 96.81 36 LEU B N 1
ATOM 3183 C CA . LEU B 1 36 ? 6.941 26.156 -3.139 1 96.81 36 LEU B CA 1
ATOM 3184 C C . LEU B 1 36 ? 6.895 26.219 -4.664 1 96.81 36 LEU B C 1
ATOM 3186 O O . LEU B 1 36 ? 5.871 26.578 -5.246 1 96.81 36 LEU B O 1
ATOM 3190 N N . ALA B 1 37 ? 8.047 26.062 -5.207 1 97.5 37 ALA B N 1
ATOM 3191 C CA . ALA B 1 37 ? 8.141 25.812 -6.641 1 97.5 37 ALA B CA 1
ATOM 3192 C C . ALA B 1 37 ? 9.125 24.688 -6.941 1 97.5 37 ALA B C 1
ATOM 3194 O O . ALA B 1 37 ? 10.102 24.5 -6.211 1 97.5 37 ALA B O 1
ATOM 3195 N N . ILE B 1 38 ? 8.781 23.922 -7.992 1 98.38 38 ILE B N 1
ATOM 3196 C CA . ILE B 1 38 ? 9.594 22.781 -8.359 1 98.38 38 ILE B CA 1
ATOM 3197 C C . ILE B 1 38 ? 9.945 22.844 -9.844 1 98.38 38 ILE B C 1
ATOM 3199 O O . ILE B 1 38 ? 9.078 23.141 -10.68 1 98.38 38 ILE B O 1
ATOM 3203 N N . GLY B 1 39 ? 11.297 22.641 -10.133 1 98.38 39 GLY B N 1
ATOM 3204 C CA . GLY B 1 39 ? 11.727 22.578 -11.523 1 98.38 39 GLY B CA 1
ATOM 3205 C C . GLY B 1 39 ? 12.508 23.812 -11.953 1 98.38 39 GLY B C 1
ATOM 3206 O O . GLY B 1 39 ? 12.641 24.766 -11.195 1 98.38 39 GLY B O 1
ATOM 3207 N N . THR B 1 40 ? 13.039 23.688 -13.148 1 98.19 40 THR B N 1
ATOM 3208 C CA . THR B 1 40 ? 13.727 24.75 -13.852 1 98.19 40 THR B CA 1
ATOM 3209 C C . THR B 1 40 ? 13.172 24.922 -15.266 1 98.19 40 THR B C 1
ATOM 3211 O O . THR B 1 40 ? 13.469 24.109 -16.156 1 98.19 40 THR B O 1
ATOM 3214 N N . PRO B 1 41 ? 12.477 26.047 -15.602 1 97.69 41 PRO B N 1
ATOM 3215 C CA . PRO B 1 41 ? 12.148 27.094 -14.633 1 97.69 41 PRO B CA 1
ATOM 3216 C C . PRO B 1 41 ? 11.195 26.625 -13.539 1 97.69 41 PRO B C 1
ATOM 3218 O O . PRO B 1 41 ? 10.586 25.562 -13.672 1 97.69 41 PRO B O 1
ATOM 3221 N N . PRO B 1 42 ? 11.109 27.391 -12.469 1 97.25 42 PRO B N 1
ATOM 3222 C CA . PRO B 1 42 ? 10.258 26.984 -11.344 1 97.25 42 PRO B CA 1
ATOM 3223 C C . PRO B 1 42 ? 8.781 26.938 -11.711 1 97.25 42 PRO B C 1
ATOM 3225 O O . PRO B 1 42 ? 8.281 27.844 -12.383 1 97.25 42 PRO B O 1
ATOM 3228 N N . GLN B 1 43 ? 8.086 25.859 -11.328 1 97.75 43 GLN B N 1
ATOM 3229 C CA . GLN B 1 43 ? 6.637 25.703 -11.414 1 97.75 43 GLN B CA 1
ATOM 3230 C C . GLN B 1 43 ? 6 25.734 -10.031 1 97.75 43 GLN B C 1
ATOM 3232 O O . GLN B 1 43 ? 6.355 24.938 -9.156 1 97.75 43 GLN B O 1
ATOM 3237 N N . PRO B 1 44 ? 5.062 26.656 -9.797 1 96.81 44 PRO B N 1
ATOM 3238 C CA . PRO B 1 44 ? 4.484 26.781 -8.453 1 96.81 44 PRO B CA 1
ATOM 3239 C C . PRO B 1 44 ? 3.691 25.547 -8.031 1 96.81 44 PRO B C 1
ATOM 3241 O O . PRO B 1 44 ? 3.004 24.938 -8.859 1 96.81 44 PRO B O 1
ATOM 3244 N N . VAL B 1 45 ? 3.834 25.188 -6.785 1 97.25 45 VAL B N 1
ATOM 3245 C CA . VAL B 1 45 ? 3.025 24.156 -6.145 1 97.25 45 VAL B CA 1
ATOM 3246 C C . VAL B 1 45 ? 2.539 24.656 -4.781 1 97.25 45 VAL B C 1
ATOM 3248 O O . VAL B 1 45 ? 3.166 25.531 -4.172 1 97.25 45 VAL B O 1
ATOM 3251 N N . GLN B 1 46 ? 1.416 24.234 -4.316 1 96.81 46 GLN B N 1
ATOM 3252 C CA . GLN B 1 46 ? 0.902 24.438 -2.967 1 96.81 46 GLN B CA 1
ATOM 3253 C C . GLN B 1 46 ? 0.573 23.109 -2.295 1 96.81 46 GLN B C 1
ATOM 3255 O O . GLN B 1 46 ? -0.391 22.438 -2.67 1 96.81 46 GLN B O 1
ATOM 3260 N N . LEU B 1 47 ? 1.339 22.781 -1.31 1 97.88 47 LEU B N 1
ATOM 3261 C CA . LEU B 1 47 ? 1.341 21.438 -0.725 1 97.88 47 LEU B CA 1
ATOM 3262 C C . LEU B 1 47 ? 0.865 21.484 0.724 1 97.88 47 LEU B C 1
ATOM 3264 O O . LEU B 1 47 ? 1.19 22.422 1.463 1 97.88 47 LEU B O 1
ATOM 3268 N N . ILE B 1 48 ? 0.097 20.453 1.122 1 97.44 48 ILE B N 1
ATOM 3269 C CA . ILE B 1 48 ? -0.235 20.312 2.537 1 97.44 48 ILE B CA 1
ATOM 3270 C C . ILE B 1 48 ? 1.044 20.141 3.354 1 97.44 48 ILE B C 1
ATOM 3272 O O . ILE B 1 48 ? 1.855 19.266 3.072 1 97.44 48 ILE B O 1
ATOM 3276 N N . LEU B 1 49 ? 1.283 21.047 4.316 1 98.19 49 LEU B N 1
ATOM 3277 C CA . LEU B 1 49 ? 2.389 20.844 5.246 1 98.19 49 LEU B CA 1
ATOM 3278 C C . LEU B 1 49 ? 2.082 19.719 6.219 1 98.19 49 LEU B C 1
ATOM 3280 O O . LEU B 1 49 ? 1.249 19.875 7.117 1 98.19 49 LEU B O 1
ATOM 3284 N N . ASP B 1 50 ? 2.768 18.562 6.051 1 98.12 50 ASP B N 1
ATOM 3285 C CA . ASP B 1 50 ? 2.379 17.344 6.742 1 98.12 50 ASP B CA 1
ATOM 3286 C C . ASP B 1 50 ? 3.529 16.797 7.59 1 98.12 50 ASP B C 1
ATOM 3288 O O . ASP B 1 50 ? 4.457 16.188 7.066 1 98.12 50 ASP B O 1
ATOM 3292 N N . THR B 1 51 ? 3.395 16.906 8.906 1 98.06 51 THR B N 1
ATOM 3293 C CA . THR B 1 51 ? 4.426 16.406 9.805 1 98.06 51 THR B CA 1
ATOM 3294 C C . THR B 1 51 ? 4.18 14.938 10.148 1 98.06 51 THR B C 1
ATOM 3296 O O . THR B 1 51 ? 4.973 14.32 10.859 1 98.06 51 THR B O 1
ATOM 3299 N N . GLY B 1 52 ? 3.123 14.352 9.602 1 96.44 52 GLY B N 1
ATOM 3300 C CA . GLY B 1 52 ? 2.799 12.953 9.859 1 96.44 52 GLY B CA 1
ATOM 3301 C C . GLY B 1 52 ? 3.316 12.016 8.789 1 96.44 52 GLY B C 1
ATOM 3302 O O . GLY B 1 52 ? 3.219 10.797 8.93 1 96.44 52 GLY B O 1
ATOM 3303 N N . SER B 1 53 ? 3.9 12.555 7.734 1 95.88 53 SER B N 1
ATOM 3304 C CA . SER B 1 53 ? 4.453 11.734 6.66 1 95.88 53 SER B CA 1
ATOM 3305 C C . SER B 1 53 ? 5.758 12.32 6.133 1 95.88 53 SER B C 1
ATOM 3307 O O . SER B 1 53 ? 6.141 13.43 6.504 1 95.88 53 SER B O 1
ATOM 3309 N N . ASP B 1 54 ? 6.578 11.602 5.281 1 95.12 54 ASP B N 1
ATOM 3310 C CA . ASP B 1 54 ? 7.938 12.07 5.027 1 95.12 54 ASP B CA 1
ATOM 3311 C C . ASP B 1 54 ? 8.164 12.297 3.533 1 95.12 54 ASP B C 1
ATOM 3313 O O . ASP B 1 54 ? 9.258 12.695 3.123 1 95.12 54 ASP B O 1
ATOM 3317 N N . LEU B 1 55 ? 7.273 12.125 2.605 1 97.75 55 LEU B N 1
ATOM 3318 C CA . LEU B 1 55 ? 7.535 12.328 1.186 1 97.75 55 LEU B CA 1
ATOM 3319 C C . LEU B 1 55 ? 6.848 13.594 0.682 1 97.75 55 LEU B C 1
ATOM 3321 O O . LEU B 1 55 ? 5.676 13.828 0.988 1 97.75 55 LEU B O 1
ATOM 3325 N N . VAL B 1 56 ? 7.688 14.438 -0.018 1 98.62 56 VAL B N 1
ATOM 3326 C CA . VAL B 1 56 ? 7.074 15.492 -0.818 1 98.62 56 VAL B CA 1
ATOM 3327 C C . VAL B 1 56 ? 6.578 14.914 -2.143 1 98.62 56 VAL B C 1
ATOM 3329 O O . VAL B 1 56 ? 7.305 14.18 -2.816 1 98.62 56 VAL B O 1
ATOM 3332 N N . TRP B 1 57 ? 5.375 15.188 -2.451 1 98.69 57 TRP B N 1
ATOM 3333 C CA . TRP B 1 57 ? 4.879 14.797 -3.77 1 98.69 57 TRP B CA 1
ATOM 3334 C C . TRP B 1 57 ? 3.846 15.805 -4.277 1 98.69 57 TRP B C 1
ATOM 3336 O O . TRP B 1 57 ? 3.246 16.531 -3.488 1 98.69 57 TRP B O 1
ATOM 3346 N N . THR B 1 58 ? 3.699 15.953 -5.543 1 98.56 58 THR B N 1
ATOM 3347 C CA . THR B 1 58 ? 2.666 16.719 -6.223 1 98.56 58 THR B CA 1
ATOM 3348 C C . THR B 1 58 ? 2.166 15.984 -7.461 1 98.56 58 THR B C 1
ATOM 3350 O O . THR B 1 58 ? 2.82 15.055 -7.941 1 98.56 58 THR B O 1
ATOM 3353 N N . GLN B 1 59 ? 0.978 16.344 -7.922 1 97.69 59 GLN B N 1
ATOM 3354 C CA . GLN B 1 59 ? 0.463 15.758 -9.156 1 97.69 59 GLN B CA 1
ATOM 3355 C C . GLN B 1 59 ? 1.316 16.156 -10.352 1 97.69 59 GLN B C 1
ATOM 3357 O O . GLN B 1 59 ? 1.767 17.297 -10.445 1 97.69 59 GLN B O 1
ATOM 3362 N N . CYS B 1 60 ? 1.562 15.188 -11.211 1 96.5 60 CYS B N 1
ATOM 3363 C CA . CYS B 1 60 ? 2.406 15.453 -12.367 1 96.5 60 CYS B CA 1
ATOM 3364 C C . CYS B 1 60 ? 1.67 15.133 -13.664 1 96.5 60 CYS B C 1
ATOM 3366 O O . CYS B 1 60 ? 0.801 14.258 -13.688 1 96.5 60 CYS B O 1
ATOM 3368 N N . ARG B 1 61 ? 2.08 15.875 -14.68 1 92.81 61 ARG B N 1
ATOM 3369 C CA . ARG B 1 61 ? 1.625 15.555 -16.031 1 92.81 61 ARG B CA 1
ATOM 3370 C C . ARG B 1 61 ? 2.445 14.422 -16.625 1 92.81 61 ARG B C 1
ATOM 3372 O O . ARG B 1 61 ? 3.664 14.367 -16.438 1 92.81 61 ARG B O 1
ATOM 3379 N N . PRO B 1 62 ? 1.79 13.578 -17.5 1 88.25 62 PRO B N 1
ATOM 3380 C CA . PRO B 1 62 ? 0.338 13.391 -17.578 1 88.25 62 PRO B CA 1
ATOM 3381 C C . PRO B 1 62 ? -0.244 12.828 -16.281 1 88.25 62 PRO B C 1
ATOM 3383 O O . PRO B 1 62 ? 0.413 12.039 -15.594 1 88.25 62 PRO B O 1
ATOM 3386 N N . CYS B 1 63 ? -1.351 13.328 -15.984 1 88 63 CYS B N 1
ATOM 3387 C CA . CYS B 1 63 ? -1.984 12.922 -14.734 1 88 63 CYS B CA 1
ATOM 3388 C C . CYS B 1 63 ? -3.287 12.18 -15 1 88 63 CYS B C 1
ATOM 3390 O O . CYS B 1 63 ? -4.367 12.773 -14.953 1 88 63 CYS B O 1
ATOM 3392 N N . PRO B 1 64 ? -3.213 10.906 -15.156 1 84.88 64 PRO B N 1
ATOM 3393 C CA . PRO B 1 64 ? -4.41 10.148 -15.523 1 84.88 64 PRO B CA 1
ATOM 3394 C C . PRO B 1 64 ? -5.457 10.117 -14.414 1 84.88 64 PRO B C 1
ATOM 3396 O O . PRO B 1 64 ? -6.656 10.078 -14.688 1 84.88 64 PRO B O 1
ATOM 3399 N N . VAL B 1 65 ? -4.988 9.992 -13.211 1 91.25 65 VAL B N 1
ATOM 3400 C CA . VAL B 1 65 ? -5.887 10.016 -12.07 1 91.25 65 VAL B CA 1
ATOM 3401 C C . VAL B 1 65 ? -5.484 11.148 -11.117 1 91.25 65 VAL B C 1
ATOM 3403 O O . VAL B 1 65 ? -4.719 10.93 -10.172 1 91.25 65 VAL B O 1
ATOM 3406 N N . CYS B 1 66 ? -6.074 12.305 -11.398 1 91.81 66 CYS B N 1
ATOM 3407 C CA . CYS B 1 66 ? -5.766 13.516 -10.648 1 91.81 66 CYS B CA 1
ATOM 3408 C C . CYS B 1 66 ? -7.012 14.07 -9.969 1 91.81 66 CYS B C 1
ATOM 3410 O O . CYS B 1 66 ? -8.133 13.781 -10.391 1 91.81 66 CYS B O 1
ATOM 3412 N N . PHE B 1 67 ? -6.777 14.758 -8.906 1 89.81 67 PHE B N 1
ATOM 3413 C CA . PHE B 1 67 ? -7.867 15.516 -8.312 1 89.81 67 PHE B CA 1
ATOM 3414 C C . PHE B 1 67 ? -7.801 16.984 -8.727 1 89.81 67 PHE B C 1
ATOM 3416 O O . PHE B 1 67 ? -6.75 17.453 -9.164 1 89.81 67 PHE B O 1
ATOM 3423 N N . SER B 1 68 ? -9.008 17.609 -8.719 1 80.5 68 SER B N 1
ATOM 3424 C CA . SER B 1 68 ? -9.133 18.984 -9.195 1 80.5 68 SER B CA 1
ATOM 3425 C C . SER B 1 68 ? -8.484 19.969 -8.227 1 80.5 68 SER B C 1
ATOM 3427 O O . SER B 1 68 ? -8.633 19.844 -7.012 1 80.5 68 SER B O 1
ATOM 3429 N N . ARG B 1 69 ? -7.773 20.875 -8.891 1 77.62 69 ARG B N 1
ATOM 3430 C CA . ARG B 1 69 ? -7.109 21.938 -8.141 1 77.62 69 ARG B CA 1
ATOM 3431 C C . ARG B 1 69 ? -6.961 23.203 -9 1 77.62 69 ARG B C 1
ATOM 3433 O O . ARG B 1 69 ? -7.172 23.156 -10.211 1 77.62 69 ARG B O 1
ATOM 3440 N N . ALA B 1 70 ? -6.676 24.266 -8.211 1 81.62 70 ALA B N 1
ATOM 3441 C CA . ALA B 1 70 ? -6.5 25.531 -8.914 1 81.62 70 ALA B CA 1
ATOM 3442 C C . ALA B 1 70 ? -5.203 25.547 -9.719 1 81.62 70 ALA B C 1
ATOM 3444 O O . ALA B 1 70 ? -5.191 25.938 -10.891 1 81.62 70 ALA B O 1
ATOM 3445 N N . LEU B 1 71 ? -4.141 25.125 -9.078 1 87.94 71 LEU B N 1
ATOM 3446 C CA . LEU B 1 71 ? -2.855 25.016 -9.758 1 87.94 71 LEU B CA 1
ATOM 3447 C C . LEU B 1 71 ? -2.746 23.688 -10.5 1 87.94 71 LEU B C 1
ATOM 3449 O O . LEU B 1 71 ? -3.02 22.625 -9.93 1 87.94 71 LEU B O 1
ATOM 3453 N N . GLY B 1 72 ? -2.424 23.688 -11.75 1 88.69 72 GLY B N 1
ATOM 3454 C CA . GLY B 1 72 ? -2.281 22.469 -12.531 1 88.69 72 GLY B CA 1
ATOM 3455 C C . GLY B 1 72 ? -1.144 21.594 -12.055 1 88.69 72 GLY B C 1
ATOM 3456 O O . GLY B 1 72 ? -0.303 22.016 -11.258 1 88.69 72 GLY B O 1
ATOM 3457 N N . PRO B 1 73 ? -1.096 20.375 -12.562 1 95.31 73 PRO B N 1
ATOM 3458 C CA . PRO B 1 73 ? -0.01 19.469 -12.203 1 95.31 73 PRO B CA 1
ATOM 3459 C C . PRO B 1 73 ? 1.353 19.938 -12.711 1 95.31 73 PRO B C 1
ATOM 3461 O O . PRO B 1 73 ? 1.428 20.688 -13.688 1 95.31 73 PRO B O 1
ATOM 3464 N N . LEU B 1 74 ? 2.369 19.594 -11.992 1 97.75 74 LEU B N 1
ATOM 3465 C CA . LEU B 1 74 ? 3.736 19.828 -12.438 1 97.75 74 LEU B CA 1
ATOM 3466 C C . LEU B 1 74 ? 3.988 19.156 -13.781 1 97.75 74 LEU B C 1
ATOM 3468 O O . LEU B 1 74 ? 3.58 18 -13.992 1 97.75 74 LEU B O 1
ATOM 3472 N N . ASP B 1 75 ? 4.602 19.891 -14.703 1 97.38 75 ASP B N 1
ATOM 3473 C CA . ASP B 1 75 ? 4.977 19.328 -16 1 97.38 75 ASP B CA 1
ATOM 3474 C C . ASP B 1 75 ? 6.473 19.031 -16.062 1 97.38 75 ASP B C 1
ATOM 3476 O O . ASP B 1 75 ? 7.277 19.938 -16.312 1 97.38 75 ASP B O 1
ATOM 3480 N N . PRO B 1 76 ? 6.832 17.766 -15.883 1 96.62 76 PRO B N 1
ATOM 3481 C CA . PRO B 1 76 ? 8.258 17.438 -15.891 1 96.62 76 PRO B CA 1
ATOM 3482 C C . PRO B 1 76 ? 8.945 17.828 -17.203 1 96.62 76 PRO B C 1
ATOM 3484 O O . PRO B 1 76 ? 10.125 18.188 -17.203 1 96.62 76 PRO B O 1
ATOM 3487 N N . SER B 1 77 ? 8.273 17.828 -18.312 1 96.38 77 SER B N 1
ATOM 3488 C CA . SER B 1 77 ? 8.859 18.125 -19.609 1 96.38 77 SER B CA 1
ATOM 3489 C C . SER B 1 77 ? 9.266 19.594 -19.719 1 96.38 77 SER B C 1
ATOM 3491 O O . SER B 1 77 ? 10.023 19.969 -20.609 1 96.38 77 SER B O 1
ATOM 3493 N N . ASN B 1 78 ? 8.734 20.375 -18.844 1 97.56 78 ASN B N 1
ATOM 3494 C CA . ASN B 1 78 ? 9.039 21.797 -18.859 1 97.56 78 ASN B CA 1
ATOM 3495 C C . ASN B 1 78 ? 10.188 22.141 -17.906 1 97.56 78 ASN B C 1
ATOM 3497 O O . ASN B 1 78 ? 10.422 23.312 -17.594 1 97.56 78 ASN B O 1
ATOM 3501 N N . SER B 1 79 ? 10.82 21.141 -17.422 1 98.25 79 SER B N 1
ATOM 3502 C CA . SER B 1 79 ? 11.93 21.375 -16.5 1 98.25 79 SER B CA 1
ATOM 3503 C C . SER B 1 79 ? 13.234 20.797 -17.047 1 98.25 79 SER B C 1
ATOM 3505 O O . SER B 1 79 ? 13.266 19.656 -17.484 1 98.25 79 SER B O 1
ATOM 3507 N N . SER B 1 80 ? 14.328 21.531 -17 1 98.38 80 SER B N 1
ATOM 3508 C CA . SER B 1 80 ? 15.641 21.062 -17.469 1 98.38 80 SER B CA 1
ATOM 3509 C C . SER B 1 80 ? 16.359 20.281 -16.375 1 98.38 80 SER B C 1
ATOM 3511 O O . SER B 1 80 ? 17.406 19.672 -16.625 1 98.38 80 SER B O 1
ATOM 3513 N N . THR B 1 81 ? 15.828 20.219 -15.109 1 98.44 81 THR B N 1
ATOM 3514 C CA . THR B 1 81 ? 16.562 19.594 -14.008 1 98.44 81 THR B CA 1
ATOM 3515 C C . THR B 1 81 ? 15.836 18.328 -13.539 1 98.44 81 THR B C 1
ATOM 3517 O O . THR B 1 81 ? 16.266 17.688 -12.578 1 98.44 81 THR B O 1
ATOM 3520 N N . PHE B 1 82 ? 14.781 18.016 -14.227 1 97.75 82 PHE B N 1
ATOM 3521 C CA . PHE B 1 82 ? 14 16.844 -13.867 1 97.75 82 PHE B CA 1
ATOM 3522 C C . PHE B 1 82 ? 14.805 15.562 -14.109 1 97.75 82 PHE B C 1
ATOM 3524 O O . PHE B 1 82 ? 15.375 15.383 -15.188 1 97.75 82 PHE B O 1
ATOM 3531 N N . ASP B 1 83 ? 14.852 14.703 -13.062 1 97.06 83 ASP B N 1
ATOM 3532 C CA . ASP B 1 83 ? 15.578 13.438 -13.195 1 97.06 83 ASP B CA 1
ATOM 3533 C C . ASP B 1 83 ? 14.789 12.289 -12.555 1 97.06 83 ASP B C 1
ATOM 3535 O O . ASP B 1 83 ? 14.516 12.312 -11.359 1 97.06 83 ASP B O 1
ATOM 3539 N N . VAL B 1 84 ? 14.461 11.25 -13.375 1 96.69 84 VAL B N 1
ATOM 3540 C CA . VAL B 1 84 ? 13.773 10.062 -12.859 1 96.69 84 VAL B CA 1
ATOM 3541 C C . VAL B 1 84 ? 14.766 9.18 -12.109 1 96.69 84 VAL B C 1
ATOM 3543 O O . VAL B 1 84 ? 15.828 8.836 -12.641 1 96.69 84 VAL B O 1
ATOM 3546 N N . LEU B 1 85 ? 14.43 8.805 -10.891 1 97.62 85 LEU B N 1
ATOM 3547 C CA . LEU B 1 85 ? 15.359 8.031 -10.078 1 97.62 85 LEU B CA 1
ATOM 3548 C C . LEU B 1 85 ? 15.188 6.539 -10.32 1 97.62 85 LEU B C 1
ATOM 3550 O O . LEU B 1 85 ? 14.07 6.027 -10.305 1 97.62 85 LEU B O 1
ATOM 3554 N N . PRO B 1 86 ? 16.312 5.836 -10.555 1 96.81 86 PRO B N 1
ATOM 3555 C CA . PRO B 1 86 ? 16.25 4.387 -10.766 1 96.81 86 PRO B CA 1
ATOM 3556 C C . PRO B 1 86 ? 16.094 3.613 -9.461 1 96.81 86 PRO B C 1
ATOM 3558 O O . PRO B 1 86 ? 16.359 4.148 -8.383 1 96.81 86 PRO B O 1
ATOM 3561 N N . CYS B 1 87 ? 15.688 2.396 -9.578 1 95.69 87 CYS B N 1
ATOM 3562 C CA . CYS B 1 87 ? 15.539 1.515 -8.422 1 95.69 87 CYS B CA 1
ATOM 3563 C C . CYS B 1 87 ? 16.875 1.316 -7.711 1 95.69 87 CYS B C 1
ATOM 3565 O O . CYS B 1 87 ? 16.906 1.027 -6.516 1 95.69 87 CYS B O 1
ATOM 3567 N N . SER B 1 88 ? 17.891 1.508 -8.422 1 95.25 88 SER B N 1
ATOM 3568 C CA . SER B 1 88 ? 19.203 1.309 -7.84 1 95.25 88 SER B CA 1
ATOM 3569 C C . SER B 1 88 ? 19.641 2.523 -7.023 1 95.25 88 SER B C 1
ATOM 3571 O O . SER B 1 88 ? 20.656 2.479 -6.32 1 95.25 88 SER B O 1
ATOM 3573 N N . SER B 1 89 ? 18.875 3.59 -7.121 1 95.5 89 SER B N 1
ATOM 3574 C CA . SER B 1 89 ? 19.203 4.777 -6.34 1 95.5 89 SER B CA 1
ATOM 3575 C C . SER B 1 89 ? 19.078 4.504 -4.844 1 95.5 89 SER B C 1
ATOM 3577 O O . SER B 1 89 ? 18.094 3.92 -4.395 1 95.5 89 SER B O 1
ATOM 3579 N N . PRO B 1 90 ? 20.047 4.973 -4.016 1 95.69 90 PRO B N 1
ATOM 3580 C CA . PRO B 1 90 ? 19.938 4.828 -2.564 1 95.69 90 PRO B CA 1
ATOM 3581 C C . PRO B 1 90 ? 18.688 5.508 -2.004 1 95.69 90 PRO B C 1
ATOM 3583 O O . PRO B 1 90 ? 18.172 5.094 -0.965 1 95.69 90 PRO B O 1
ATOM 3586 N N . VAL B 1 91 ? 18.219 6.52 -2.699 1 96.62 91 VAL B N 1
ATOM 3587 C CA . VAL B 1 91 ? 17.016 7.227 -2.268 1 96.62 91 VAL B CA 1
ATOM 3588 C C . VAL B 1 91 ? 15.82 6.277 -2.291 1 96.62 91 VAL B C 1
ATOM 3590 O O . VAL B 1 91 ? 14.938 6.363 -1.436 1 96.62 91 VAL B O 1
ATOM 3593 N N . CYS B 1 92 ? 15.805 5.363 -3.225 1 96.69 92 CYS B N 1
ATOM 3594 C CA . CYS B 1 92 ? 14.719 4.402 -3.348 1 96.69 92 CYS B CA 1
ATOM 3595 C C . CYS B 1 92 ? 14.648 3.496 -2.123 1 96.69 92 CYS B C 1
ATOM 3597 O O . CYS B 1 92 ? 13.562 3.092 -1.704 1 96.69 92 CYS B O 1
ATOM 3599 N N . ASP B 1 93 ? 15.766 3.266 -1.502 1 94.31 93 ASP B N 1
ATOM 3600 C CA . ASP B 1 93 ? 15.852 2.412 -0.32 1 94.31 93 ASP B CA 1
ATOM 3601 C C . ASP B 1 93 ? 15.211 3.084 0.891 1 94.31 93 ASP B C 1
ATOM 3603 O O . ASP B 1 93 ? 14.922 2.424 1.892 1 94.31 93 ASP B O 1
ATOM 3607 N N . ASN B 1 94 ? 14.984 4.391 0.803 1 94.56 94 ASN B N 1
ATOM 3608 C CA . ASN B 1 94 ? 14.422 5.137 1.925 1 94.56 94 ASN B CA 1
ATOM 3609 C C . ASN B 1 94 ? 12.898 5.035 1.957 1 94.56 94 ASN B C 1
ATOM 3611 O O . ASN B 1 94 ? 12.266 5.426 2.941 1 94.56 94 ASN B O 1
ATOM 3615 N N . LEU B 1 95 ? 12.328 4.465 0.849 1 95.12 95 LEU B N 1
ATOM 3616 C CA . LEU B 1 95 ? 10.883 4.227 0.828 1 95.12 95 LEU B CA 1
ATOM 3617 C C . LEU B 1 95 ? 10.516 3.031 1.702 1 95.12 95 LEU B C 1
ATOM 3619 O O . LEU B 1 95 ? 11.266 2.055 1.771 1 95.12 95 LEU B O 1
ATOM 3623 N N . THR B 1 96 ? 9.352 3.186 2.398 1 88.69 96 THR B N 1
ATOM 3624 C CA . THR B 1 96 ? 8.867 2.037 3.156 1 88.69 96 THR B CA 1
ATOM 3625 C C . THR B 1 96 ? 8.562 0.866 2.227 1 88.69 96 THR B C 1
ATOM 3627 O O . THR B 1 96 ? 8.734 -0.295 2.604 1 88.69 96 THR B O 1
ATOM 3630 N N . TRP B 1 97 ? 8.109 1.17 1.058 1 90.62 97 TRP B N 1
ATOM 3631 C CA . TRP B 1 97 ? 7.824 0.203 0.003 1 90.62 97 TRP B CA 1
ATOM 3632 C C . TRP B 1 97 ? 8.016 0.827 -1.375 1 90.62 97 TRP B C 1
ATOM 3634 O O . TRP B 1 97 ? 7.66 1.987 -1.593 1 90.62 97 TRP B O 1
ATOM 3644 N N . SER B 1 98 ? 8.602 0.056 -2.242 1 94.94 98 SER B N 1
ATOM 3645 C CA . SER B 1 98 ? 8.82 0.546 -3.6 1 94.94 98 SER B CA 1
ATOM 3646 C C . SER B 1 98 ? 8.578 -0.552 -4.629 1 94.94 98 SER B C 1
ATOM 3648 O O . SER B 1 98 ? 8.594 -1.738 -4.293 1 94.94 98 SER B O 1
ATOM 3650 N N . SER B 1 99 ? 8.172 -0.153 -5.777 1 96.12 99 SER B N 1
ATOM 3651 C CA . SER B 1 99 ? 8.023 -1.023 -6.938 1 96.12 99 SER B CA 1
ATOM 3652 C C . SER B 1 99 ? 8.969 -0.616 -8.062 1 96.12 99 SER B C 1
ATOM 3654 O O . SER B 1 99 ? 9.273 0.568 -8.227 1 96.12 99 SER B O 1
ATOM 3656 N N . CYS B 1 100 ? 9.484 -1.6 -8.695 1 94.38 100 CYS B N 1
ATOM 3657 C CA . CYS B 1 100 ? 10.375 -1.348 -9.828 1 94.38 100 CYS B CA 1
ATOM 3658 C C . CYS B 1 100 ? 9.797 -1.943 -11.109 1 94.38 100 CYS B C 1
ATOM 3660 O O . CYS B 1 100 ? 9.227 -3.033 -11.094 1 94.38 100 CYS B O 1
ATOM 3662 N N . GLY B 1 101 ? 9.812 -1.231 -12.094 1 90.81 101 GLY B N 1
ATOM 3663 C CA . GLY B 1 101 ? 9.312 -1.692 -13.375 1 90.81 101 GLY B CA 1
ATOM 3664 C C . GLY B 1 101 ? 9.758 -0.822 -14.539 1 90.81 101 GLY B C 1
ATOM 3665 O O . GLY B 1 101 ? 10.633 0.033 -14.383 1 90.81 101 GLY B O 1
ATOM 3666 N N . LYS B 1 102 ? 9.203 -1.195 -15.703 1 88.5 102 LYS B N 1
ATOM 3667 C CA . LYS B 1 102 ? 9.555 -0.492 -16.938 1 88.5 102 LYS B CA 1
ATOM 3668 C C . LYS B 1 102 ? 8.344 0.201 -17.547 1 88.5 102 LYS B C 1
ATOM 3670 O O . LYS B 1 102 ? 7.289 -0.417 -17.719 1 88.5 102 LYS B O 1
ATOM 3675 N N . HIS B 1 103 ? 8.508 1.477 -17.797 1 90.88 103 HIS B N 1
ATOM 3676 C CA . HIS B 1 103 ? 7.508 2.275 -18.5 1 90.88 103 HIS B CA 1
ATOM 3677 C C . HIS B 1 103 ? 8.172 3.312 -19.406 1 90.88 103 HIS B C 1
ATOM 3679 O O . HIS B 1 103 ? 9.391 3.277 -19.594 1 90.88 103 HIS B O 1
ATOM 3685 N N . ASN B 1 104 ? 7.293 4.148 -20.016 1 84.44 104 ASN B N 1
ATOM 3686 C CA . ASN B 1 104 ? 7.805 5.152 -20.938 1 84.44 104 ASN B CA 1
ATOM 3687 C C . ASN B 1 104 ? 8.719 6.152 -20.234 1 84.44 104 ASN B C 1
ATOM 3689 O O . ASN B 1 104 ? 9.547 6.801 -20.875 1 84.44 104 ASN B O 1
ATOM 3693 N N . TRP B 1 105 ? 8.594 6.238 -18.938 1 85.06 105 TRP B N 1
ATOM 3694 C CA . TRP B 1 105 ? 9.414 7.207 -18.203 1 85.06 105 TRP B CA 1
ATOM 3695 C C . TRP B 1 105 ? 10.742 6.586 -17.781 1 85.06 105 TRP B C 1
ATOM 3697 O O . TRP B 1 105 ? 11.617 7.277 -17.25 1 85.06 105 TRP B O 1
ATOM 3707 N N . GLY B 1 106 ? 10.875 5.293 -17.969 1 86.06 106 GLY B N 1
ATOM 3708 C CA . GLY B 1 106 ? 12.18 4.707 -17.688 1 86.06 106 GLY B CA 1
ATOM 3709 C C . GLY B 1 106 ? 12.117 3.217 -17.406 1 86.06 106 GLY B C 1
ATOM 3710 O O . GLY B 1 106 ? 11.031 2.643 -17.312 1 86.06 106 GLY B O 1
ATOM 3711 N N . ASN B 1 107 ? 13.383 2.674 -17.375 1 89.31 107 ASN B N 1
ATOM 3712 C CA . ASN B 1 107 ? 13.586 1.274 -17.016 1 89.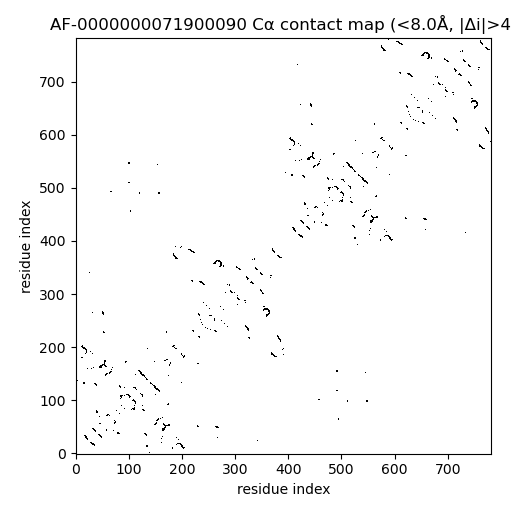31 107 ASN B CA 1
ATOM 3713 C C . ASN B 1 107 ? 14.086 1.129 -15.586 1 89.31 107 ASN B C 1
ATOM 3715 O O . ASN B 1 107 ? 15.023 1.818 -15.18 1 89.31 107 ASN B O 1
ATOM 3719 N N . GLN B 1 108 ? 13.398 0.231 -14.891 1 92.56 108 GLN B N 1
ATOM 3720 C CA . GLN B 1 108 ? 13.758 0.013 -13.492 1 92.56 108 GLN B CA 1
ATOM 3721 C C . GLN B 1 108 ? 13.703 1.317 -12.703 1 92.56 108 GLN B C 1
ATOM 3723 O O . GLN B 1 108 ? 14.664 1.672 -12.016 1 92.56 108 GLN B O 1
ATOM 3728 N N . THR B 1 109 ? 12.609 1.983 -12.914 1 95.38 109 THR B N 1
ATOM 3729 C CA . THR B 1 109 ? 12.359 3.24 -12.219 1 95.38 109 THR B CA 1
ATOM 3730 C C . THR B 1 109 ? 11.742 2.982 -10.844 1 95.38 109 THR B C 1
ATOM 3732 O O . THR B 1 109 ? 10.891 2.102 -10.695 1 95.38 109 THR B O 1
ATOM 3735 N N . CYS B 1 110 ? 12.172 3.838 -9.883 1 97 110 CYS B N 1
ATOM 3736 C CA . CYS B 1 110 ? 11.648 3.736 -8.523 1 97 110 CYS B CA 1
ATOM 3737 C C . CYS B 1 110 ? 10.227 4.273 -8.453 1 97 110 CYS B C 1
ATOM 3739 O O . CYS B 1 110 ? 9.984 5.445 -8.742 1 97 110 CYS B O 1
ATOM 3741 N N . VAL B 1 111 ? 9.281 3.375 -8.086 1 97.31 111 VAL B N 1
ATOM 3742 C CA . VAL B 1 111 ? 7.875 3.744 -7.938 1 97.31 111 VAL B CA 1
ATOM 3743 C C . VAL B 1 111 ? 7.488 3.703 -6.461 1 97.31 111 VAL B C 1
ATOM 3745 O O . VAL B 1 111 ? 7.832 2.756 -5.746 1 97.31 111 VAL B O 1
ATOM 3748 N N . TYR B 1 112 ? 6.836 4.809 -6.004 1 97.12 112 TYR B N 1
ATOM 3749 C CA . TYR B 1 112 ? 6.402 4.898 -4.613 1 97.12 112 TYR B CA 1
ATOM 3750 C C . TYR B 1 112 ? 4.898 4.668 -4.492 1 97.12 112 TYR B C 1
ATOM 3752 O O . TYR B 1 112 ? 4.164 4.797 -5.477 1 97.12 112 TYR B O 1
ATOM 3760 N N . VAL B 1 113 ? 4.488 4.258 -3.291 1 95.44 113 VAL B N 1
ATOM 3761 C CA . VAL B 1 113 ? 3.094 4.23 -2.865 1 95.44 113 VAL B CA 1
ATOM 3762 C C . VAL B 1 113 ? 2.971 4.805 -1.456 1 95.44 113 VAL B C 1
ATOM 3764 O O . VAL B 1 113 ? 3.648 4.348 -0.532 1 95.44 113 VAL B O 1
ATOM 3767 N N . TYR B 1 114 ? 2.186 5.828 -1.337 1 96.19 114 TYR B N 1
ATOM 3768 C CA . TYR B 1 114 ? 1.893 6.391 -0.024 1 96.19 114 TYR B CA 1
ATOM 3769 C C . TYR B 1 114 ? 0.396 6.359 0.262 1 96.19 114 TYR B C 1
ATOM 3771 O O . TYR B 1 114 ? -0.407 6.824 -0.549 1 96.19 114 TYR B O 1
ATOM 3779 N N . ALA B 1 115 ? 0.05 5.754 1.354 1 93.69 115 ALA B N 1
ATOM 3780 C CA . ALA B 1 115 ? -1.311 5.742 1.886 1 93.69 115 ALA B CA 1
ATOM 3781 C C . ALA B 1 115 ? -1.396 6.523 3.193 1 93.69 115 ALA B C 1
ATOM 3783 O O . ALA B 1 115 ? -0.494 6.449 4.031 1 93.69 115 ALA B O 1
ATOM 3784 N N . TYR B 1 116 ? -2.438 7.207 3.291 1 92.5 116 TYR B N 1
ATOM 3785 C CA . TYR B 1 116 ? -2.594 8.07 4.453 1 92.5 116 TYR B CA 1
ATOM 3786 C C . TYR B 1 116 ? -3.717 7.578 5.355 1 92.5 116 TYR B C 1
ATOM 3788 O O . TYR B 1 116 ? -4.496 6.703 4.965 1 92.5 116 TYR B O 1
ATOM 3796 N N . ALA B 1 117 ? -3.799 8.117 6.602 1 86 117 ALA B N 1
ATOM 3797 C CA . ALA B 1 117 ? -4.734 7.668 7.629 1 86 117 ALA B CA 1
ATOM 3798 C C . ALA B 1 117 ? -6.18 7.895 7.191 1 86 117 ALA B C 1
ATOM 3800 O O . ALA B 1 117 ? -7.078 7.148 7.586 1 86 117 ALA B O 1
ATOM 3801 N N . ASP B 1 118 ? -6.426 8.852 6.348 1 86.31 118 ASP B N 1
ATOM 3802 C CA . ASP B 1 118 ? -7.793 9.148 5.934 1 86.31 118 ASP B CA 1
ATOM 3803 C C . ASP B 1 118 ? -8.188 8.328 4.707 1 86.31 118 ASP B C 1
ATOM 3805 O O . ASP B 1 118 ? -9.242 8.562 4.109 1 86.31 118 ASP B O 1
ATOM 3809 N N . GLY B 1 119 ? -7.301 7.473 4.289 1 91.31 119 GLY B N 1
ATOM 3810 C CA . GLY B 1 119 ? -7.594 6.586 3.176 1 91.31 119 GLY B CA 1
ATOM 3811 C C . GLY B 1 119 ? -7.129 7.133 1.839 1 91.31 119 GLY B C 1
ATOM 3812 O O . GLY B 1 119 ? -7.27 6.465 0.81 1 91.31 119 GLY B O 1
ATOM 3813 N N . SER B 1 120 ? -6.562 8.32 1.831 1 94.88 120 SER B N 1
ATOM 3814 C CA . SER B 1 120 ? -6.023 8.859 0.588 1 94.88 120 SER B CA 1
ATOM 3815 C C . SER B 1 120 ? -4.77 8.102 0.156 1 94.88 120 SER B C 1
ATOM 3817 O O . SER B 1 120 ? -4.066 7.531 0.991 1 94.88 120 SER B O 1
ATOM 3819 N N . ILE B 1 121 ? -4.574 8.109 -1.165 1 96.31 121 ILE B N 1
ATOM 3820 C CA . ILE B 1 121 ? -3.418 7.391 -1.688 1 96.31 121 ILE B CA 1
ATOM 3821 C C . ILE B 1 121 ? -2.797 8.18 -2.838 1 96.31 121 ILE B C 1
ATOM 3823 O O . ILE B 1 121 ? -3.492 8.906 -3.545 1 96.31 121 ILE B O 1
ATOM 3827 N N . THR B 1 122 ? -1.502 8.086 -2.945 1 97.06 122 THR B N 1
ATOM 3828 C CA . THR B 1 122 ? -0.768 8.562 -4.113 1 97.06 122 THR B CA 1
ATOM 3829 C C . THR B 1 122 ? 0.26 7.527 -4.566 1 97.06 122 THR B C 1
ATOM 3831 O O . THR B 1 122 ? 0.89 6.867 -3.738 1 97.06 122 THR B O 1
ATOM 3834 N N . THR B 1 123 ? 0.299 7.32 -5.844 1 96.44 123 THR B N 1
ATOM 3835 C CA . THR B 1 123 ? 1.31 6.477 -6.469 1 96.44 123 THR B CA 1
ATOM 3836 C C . THR B 1 123 ? 1.914 7.164 -7.688 1 96.44 123 THR B C 1
ATOM 3838 O O . THR B 1 123 ? 1.218 7.883 -8.406 1 96.44 123 THR B O 1
ATOM 3841 N N . GLY B 1 124 ? 3.172 6.988 -7.867 1 96.5 124 GLY B N 1
ATOM 3842 C CA . GLY B 1 124 ? 3.92 7.559 -8.977 1 96.5 124 GLY B CA 1
ATOM 3843 C C . GLY B 1 124 ? 5.398 7.23 -8.93 1 96.5 124 GLY B C 1
ATOM 3844 O O . GLY B 1 124 ? 5.816 6.32 -8.211 1 96.5 124 GLY B O 1
ATOM 3845 N N . HIS B 1 125 ? 6.16 7.863 -9.773 1 96.44 125 HIS B N 1
ATOM 3846 C CA . HIS B 1 125 ? 7.59 7.586 -9.75 1 96.44 125 HIS B CA 1
ATOM 3847 C C . HIS B 1 125 ? 8.336 8.625 -8.922 1 96.44 125 HIS B C 1
ATOM 3849 O O . HIS B 1 125 ? 7.91 9.781 -8.828 1 96.44 125 HIS B O 1
ATOM 3855 N N . LEU B 1 126 ? 9.367 8.18 -8.266 1 98 126 LEU B N 1
ATOM 3856 C CA . LEU B 1 126 ? 10.258 9.023 -7.473 1 98 126 LEU B CA 1
ATOM 3857 C C . LEU B 1 126 ? 11.281 9.719 -8.367 1 98 126 LEU B C 1
ATOM 3859 O O . LEU B 1 126 ? 11.898 9.086 -9.219 1 98 126 LEU B O 1
ATOM 3863 N N . ASP B 1 127 ? 11.438 11.031 -8.164 1 98.25 127 ASP B N 1
ATOM 3864 C CA . ASP B 1 127 ? 12.289 11.844 -9.031 1 98.25 127 ASP B CA 1
ATOM 3865 C C . ASP B 1 127 ? 13.117 12.836 -8.219 1 98.25 127 ASP B C 1
ATOM 3867 O O . ASP B 1 127 ? 12.914 12.969 -7.008 1 98.25 127 ASP B O 1
ATOM 3871 N N . ALA B 1 128 ? 14.109 13.375 -8.852 1 98.44 128 ALA B N 1
ATOM 3872 C CA . ALA B 1 128 ? 14.883 14.477 -8.289 1 98.44 128 ALA B CA 1
ATOM 3873 C C . ALA B 1 128 ? 14.648 15.773 -9.062 1 98.44 128 ALA B C 1
ATOM 3875 O O . ALA B 1 128 ? 14.539 15.758 -10.289 1 98.44 128 ALA B O 1
ATOM 3876 N N . GLU B 1 129 ? 14.477 16.828 -8.344 1 98.56 129 GLU B N 1
ATOM 3877 C CA . GLU B 1 129 ? 14.227 18.141 -8.961 1 98.56 129 GLU B CA 1
ATOM 3878 C C . GLU B 1 129 ? 14.82 19.266 -8.125 1 98.56 129 GLU B C 1
ATOM 3880 O O . GLU B 1 129 ? 15.25 19.047 -6.988 1 98.56 129 GLU B O 1
ATOM 3885 N N . THR B 1 130 ? 14.867 20.438 -8.727 1 98.44 130 THR B N 1
ATOM 3886 C CA . THR B 1 130 ? 15.234 21.672 -8.039 1 98.44 130 THR B CA 1
ATOM 3887 C C . THR B 1 130 ? 14.023 22.297 -7.359 1 98.44 130 THR B C 1
ATOM 3889 O O . THR B 1 130 ? 12.977 22.469 -7.988 1 98.44 130 THR B O 1
ATOM 3892 N N . PHE B 1 131 ? 14.18 22.609 -6.062 1 97.94 131 PHE B N 1
ATOM 3893 C CA . PHE B 1 131 ? 13.125 23.281 -5.316 1 97.94 131 PHE B CA 1
ATOM 3894 C C . PHE B 1 131 ? 13.461 24.75 -5.109 1 97.94 131 PHE B C 1
ATOM 3896 O O . PHE B 1 131 ? 14.617 25.094 -4.867 1 97.94 131 PHE B O 1
ATOM 3903 N N . THR B 1 132 ? 12.469 25.531 -5.242 1 96.31 132 THR B N 1
ATOM 3904 C CA . THR B 1 132 ? 12.594 26.969 -4.957 1 96.31 132 THR B CA 1
ATOM 3905 C C . THR B 1 132 ? 11.719 27.359 -3.77 1 96.31 132 THR B C 1
ATOM 3907 O O . THR B 1 132 ? 10.531 27.031 -3.736 1 96.31 132 THR B O 1
ATOM 3910 N N . PHE B 1 133 ? 12.375 27.984 -2.807 1 92.88 133 PHE B N 1
ATOM 3911 C CA . PHE B 1 133 ? 11.703 28.516 -1.624 1 92.88 133 PHE B CA 1
ATOM 3912 C C . PHE B 1 133 ? 11.648 30.031 -1.674 1 92.88 133 PHE B C 1
ATOM 3914 O O . PHE B 1 133 ? 12.672 30.703 -1.862 1 92.88 133 PHE B O 1
ATOM 3921 N N . ALA B 1 134 ? 10.469 30.5 -1.642 1 85.94 134 ALA B N 1
ATOM 3922 C CA . ALA B 1 134 ? 10.328 31.953 -1.586 1 85.94 134 ALA B CA 1
ATOM 3923 C C . ALA B 1 134 ? 9.773 32.406 -0.235 1 85.94 134 ALA B C 1
ATOM 3925 O O . ALA B 1 134 ? 8.766 31.859 0.234 1 85.94 134 ALA B O 1
ATOM 3926 N N . ALA B 1 135 ? 10.539 33.312 0.305 1 76.69 135 ALA B N 1
ATOM 3927 C CA . ALA B 1 135 ? 10.109 33.844 1.601 1 76.69 135 ALA B CA 1
ATOM 3928 C C . ALA B 1 135 ? 8.781 34.562 1.479 1 76.69 135 ALA B C 1
ATOM 3930 O O . ALA B 1 135 ? 8.516 35.219 0.464 1 76.69 135 ALA B O 1
ATOM 3931 N N . ALA B 1 136 ? 7.98 34.469 2.52 1 70.06 136 ALA B N 1
ATOM 3932 C CA . ALA B 1 136 ? 6.652 35.094 2.533 1 70.06 136 ALA B CA 1
ATOM 3933 C C . ALA B 1 136 ? 6.746 36.594 2.371 1 70.06 136 ALA B C 1
ATOM 3935 O O . ALA B 1 136 ? 5.855 37.219 1.792 1 70.06 136 ALA B O 1
ATOM 3936 N N . ASP B 1 137 ? 7.832 37.125 2.84 1 67 137 ASP B N 1
ATOM 3937 C CA . ASP B 1 137 ? 7.938 38.594 2.83 1 67 137 ASP B CA 1
ATOM 3938 C C . ASP B 1 137 ? 8.617 39.094 1.557 1 67 137 ASP B C 1
ATOM 3940 O O . ASP B 1 137 ? 8.875 40.281 1.406 1 67 137 ASP B O 1
ATOM 3944 N N . GLY B 1 138 ? 8.844 38.219 0.677 1 68.06 138 GLY B N 1
ATOM 3945 C CA . GLY B 1 138 ? 9.398 38.594 -0.616 1 68.06 138 GLY B CA 1
ATOM 3946 C C . GLY B 1 138 ? 10.875 38.906 -0.559 1 68.06 138 GLY B C 1
ATOM 3947 O O . GLY B 1 138 ? 11.461 39.375 -1.549 1 68.06 138 GLY B O 1
ATOM 3948 N N . THR B 1 139 ? 11.508 38.781 0.562 1 66.31 139 THR B N 1
ATOM 3949 C CA . THR B 1 139 ? 12.859 39.281 0.771 1 66.31 139 THR B CA 1
ATOM 3950 C C . THR B 1 139 ? 13.883 38.375 0.099 1 66.31 139 THR B C 1
ATOM 3952 O O . THR B 1 139 ? 15.016 38.781 -0.156 1 66.31 139 THR B O 1
ATOM 3955 N N . GLY B 1 140 ? 13.453 37.062 -0.067 1 75.94 140 GLY B N 1
ATOM 3956 C CA . GLY B 1 140 ? 14.492 36.219 -0.626 1 75.94 140 GLY B CA 1
ATOM 3957 C C . GLY B 1 140 ? 13.961 34.906 -1.179 1 75.94 140 GLY B C 1
ATOM 3958 O O . GLY B 1 140 ? 12.805 34.562 -0.948 1 75.94 140 GLY B O 1
ATOM 3959 N N . GLN B 1 141 ? 14.82 34.438 -2.152 1 85.62 141 GLN B N 1
ATOM 3960 C CA . GLN B 1 141 ? 14.547 33.125 -2.775 1 85.62 141 GLN B CA 1
ATOM 3961 C C . GLN B 1 141 ? 15.75 32.219 -2.658 1 85.62 141 GLN B C 1
ATOM 3963 O O . GLN B 1 141 ? 16.891 32.656 -2.77 1 85.62 141 GLN B O 1
ATOM 3968 N N . ALA B 1 142 ? 15.445 31.031 -2.168 1 89 142 ALA B N 1
ATOM 3969 C CA . ALA B 1 142 ? 16.484 30 -2.137 1 89 142 ALA B CA 1
ATOM 3970 C C . ALA B 1 142 ? 16.125 28.828 -3.066 1 89 142 ALA B C 1
ATOM 3972 O O . ALA B 1 142 ? 14.961 28.453 -3.186 1 89 142 ALA B O 1
ATOM 3973 N N . THR B 1 143 ? 17.188 28.391 -3.787 1 93.62 143 THR B N 1
ATOM 3974 C CA . THR B 1 143 ? 17.016 27.234 -4.664 1 93.62 143 THR B CA 1
ATOM 3975 C C . THR B 1 143 ? 17.891 26.078 -4.207 1 93.62 143 THR B C 1
ATOM 3977 O O . THR B 1 143 ? 19.047 26.266 -3.84 1 93.62 143 THR B O 1
ATOM 3980 N N . VAL B 1 144 ? 17.312 24.938 -4.09 1 95.69 144 VAL B N 1
ATOM 3981 C CA . VAL B 1 144 ? 18.031 23.719 -3.699 1 95.69 144 VAL B CA 1
ATOM 3982 C C . VAL B 1 144 ? 17.859 22.656 -4.773 1 95.69 144 VAL B C 1
ATOM 3984 O O . VAL B 1 144 ? 16.734 22.203 -5.051 1 95.69 144 VAL B O 1
ATOM 3987 N N . PRO B 1 145 ? 18.953 22.188 -5.414 1 97.19 145 PRO B N 1
ATOM 3988 C CA . PRO B 1 145 ? 18.859 21.141 -6.441 1 97.19 145 PRO B CA 1
ATOM 3989 C C . PRO B 1 145 ? 18.812 19.734 -5.852 1 97.19 145 PRO B C 1
ATOM 3991 O O . PRO B 1 145 ? 19.094 19.547 -4.664 1 97.19 145 PRO B O 1
ATOM 3994 N N . ASP B 1 146 ? 18.328 18.75 -6.613 1 97.5 146 ASP B N 1
ATOM 3995 C CA . ASP B 1 146 ? 18.5 17.328 -6.414 1 97.5 146 ASP B CA 1
ATOM 3996 C C . ASP B 1 146 ? 17.719 16.844 -5.195 1 97.5 146 ASP B C 1
ATOM 3998 O O . ASP B 1 146 ? 18.188 15.977 -4.449 1 97.5 146 ASP B O 1
ATOM 4002 N N . LEU B 1 147 ? 16.562 17.516 -4.914 1 98.06 147 LEU B N 1
ATOM 4003 C CA . LEU B 1 147 ? 15.68 16.984 -3.887 1 98.06 147 LEU B CA 1
ATOM 4004 C C . LEU B 1 147 ? 14.75 15.922 -4.465 1 98.06 147 LEU B C 1
ATOM 4006 O O . LEU B 1 147 ? 14.195 16.094 -5.551 1 98.06 147 LEU B O 1
ATOM 4010 N N . ALA B 1 148 ? 14.672 14.797 -3.719 1 98.62 148 ALA B N 1
ATOM 4011 C CA . ALA B 1 148 ? 13.766 13.727 -4.125 1 98.62 148 ALA B CA 1
ATOM 4012 C C . ALA B 1 148 ? 12.312 14.109 -3.846 1 98.62 148 ALA B C 1
ATOM 4014 O O . ALA B 1 148 ? 12.008 14.695 -2.807 1 98.62 148 ALA B O 1
ATOM 4015 N N . PHE B 1 149 ? 11.438 13.891 -4.773 1 98.62 149 PHE B N 1
ATOM 4016 C CA . PHE B 1 149 ? 10 14.07 -4.602 1 98.62 149 PHE B CA 1
ATOM 4017 C C . PHE B 1 149 ? 9.227 13.07 -5.457 1 98.62 149 PHE B C 1
ATOM 4019 O O . PHE B 1 149 ? 9.797 12.438 -6.348 1 98.62 149 PHE B O 1
ATOM 4026 N N . GLY B 1 150 ? 7.973 12.867 -5.121 1 98.5 150 GLY B N 1
ATOM 4027 C CA . GLY B 1 150 ? 7.117 11.992 -5.906 1 98.5 150 GLY B CA 1
ATOM 4028 C C . GLY B 1 150 ? 6.32 12.719 -6.969 1 98.5 150 GLY B C 1
ATOM 4029 O O . GLY B 1 150 ? 5.621 13.695 -6.668 1 98.5 150 GLY B O 1
ATOM 4030 N N . CYS B 1 151 ? 6.43 12.266 -8.18 1 97.31 151 CYS B N 1
ATOM 4031 C CA . CYS B 1 151 ? 5.5 12.664 -9.234 1 97.31 151 CYS B CA 1
ATOM 4032 C C . CYS B 1 151 ? 4.258 11.781 -9.227 1 97.31 151 CYS B C 1
ATOM 4034 O O . CYS B 1 151 ? 4.273 10.68 -9.773 1 97.31 151 CYS B O 1
ATOM 4036 N N . GLY B 1 152 ? 3.184 12.328 -8.602 1 96.94 152 GLY B N 1
ATOM 4037 C CA . GLY B 1 152 ? 1.963 11.555 -8.438 1 96.94 152 GLY B CA 1
ATOM 4038 C C . GLY B 1 152 ? 1.193 11.367 -9.727 1 96.94 152 GLY B C 1
ATOM 4039 O O . GLY B 1 152 ? 0.795 12.344 -10.367 1 96.94 152 GLY B O 1
ATOM 4040 N N . LEU B 1 153 ? 0.946 10.117 -10.094 1 95.5 153 LEU B N 1
ATOM 4041 C CA . LEU B 1 153 ? 0.232 9.781 -11.32 1 95.5 153 LEU B CA 1
ATOM 4042 C C . LEU B 1 153 ? -1.159 9.242 -11.008 1 95.5 153 LEU B C 1
ATOM 4044 O O . LEU B 1 153 ? -2.076 9.375 -11.82 1 95.5 153 LEU B O 1
ATOM 4048 N N . PHE B 1 154 ? -1.26 8.562 -9.969 1 95.62 154 PHE B N 1
ATOM 4049 C CA . PHE B 1 154 ? -2.529 8.07 -9.445 1 95.62 154 PHE B CA 1
ATOM 4050 C C . PHE B 1 154 ? -2.783 8.617 -8.047 1 95.62 154 PHE B C 1
ATOM 4052 O O . PHE B 1 154 ? -2.129 8.203 -7.086 1 95.62 154 PHE B O 1
ATOM 4059 N N . ASN B 1 155 ? -3.719 9.492 -7.91 1 96.81 155 ASN B N 1
ATOM 4060 C CA . ASN B 1 155 ? -4.039 10.18 -6.664 1 96.81 155 ASN B CA 1
ATOM 4061 C C . ASN B 1 155 ? -5.535 10.125 -6.363 1 96.81 155 ASN B C 1
ATOM 4063 O O . ASN B 1 155 ? -6.344 10.648 -7.133 1 96.81 155 ASN B O 1
ATOM 4067 N N . ASN B 1 156 ? -5.84 9.477 -5.262 1 95.94 156 ASN B N 1
ATOM 4068 C CA . ASN B 1 156 ? -7.242 9.297 -4.898 1 95.94 156 ASN B CA 1
ATOM 4069 C C . ASN B 1 156 ? -7.465 9.516 -3.404 1 95.94 156 ASN B C 1
ATOM 4071 O O . ASN B 1 156 ? -6.648 9.102 -2.582 1 95.94 156 ASN B O 1
ATOM 4075 N N . GLY B 1 157 ? -8.508 10.203 -3.08 1 94.25 157 GLY B N 1
ATOM 4076 C CA . GLY B 1 157 ? -8.844 10.398 -1.677 1 94.25 157 GLY B CA 1
ATOM 4077 C C . GLY B 1 157 ? -9.453 11.75 -1.392 1 94.25 157 GLY B C 1
ATOM 4078 O O . GLY B 1 157 ? -10.219 12.281 -2.203 1 94.25 157 GLY B O 1
ATOM 4079 N N . ILE B 1 158 ? -9.195 12.211 -0.209 1 87.94 158 ILE B N 1
ATOM 4080 C CA . ILE B 1 158 ? -9.766 13.469 0.269 1 87.94 158 ILE B CA 1
ATOM 4081 C C . ILE B 1 158 ? -8.75 14.594 0.103 1 87.94 158 ILE B C 1
ATOM 4083 O O . ILE B 1 158 ? -7.961 14.867 1.012 1 87.94 158 ILE B O 1
ATOM 4087 N N . PHE B 1 159 ? -8.773 15.234 -1.088 1 88.31 159 PHE B N 1
ATOM 4088 C CA . PHE B 1 159 ? -7.93 16.375 -1.415 1 88.31 159 PHE B CA 1
ATOM 4089 C C . PHE B 1 159 ? -8.773 17.609 -1.729 1 88.31 159 PHE B C 1
ATOM 4091 O O . PHE B 1 159 ? -9.008 17.922 -2.898 1 88.31 159 PHE B O 1
ATOM 4098 N N . THR B 1 160 ? -9.211 18.266 -0.596 1 86.12 160 THR B N 1
ATOM 4099 C CA . THR B 1 160 ? -10.219 19.312 -0.783 1 86.12 160 THR B CA 1
ATOM 4100 C C . THR B 1 160 ? -9.711 20.656 -0.283 1 86.12 160 THR B C 1
ATOM 4102 O O . THR B 1 160 ? -10.469 21.625 -0.212 1 86.12 160 THR B O 1
ATOM 4105 N N . SER B 1 161 ? -8.469 20.781 0.058 1 87.25 161 SER B N 1
ATOM 4106 C CA . SER B 1 161 ? -7.926 22.016 0.618 1 87.25 161 SER B CA 1
ATOM 4107 C C . SER B 1 161 ? -7.266 22.875 -0.46 1 87.25 161 SER B C 1
ATOM 4109 O O . SER B 1 161 ? -6.547 23.828 -0.152 1 87.25 161 SER B O 1
ATOM 4111 N N . ASN B 1 162 ? -7.465 22.516 -1.734 1 91.06 162 ASN B N 1
ATOM 4112 C CA . ASN B 1 162 ? -6.879 23.188 -2.891 1 91.06 162 ASN B CA 1
ATOM 4113 C C . ASN B 1 162 ? -5.387 22.891 -3.016 1 91.06 162 ASN B C 1
ATOM 4115 O O . ASN B 1 162 ? -4.637 23.688 -3.596 1 91.06 162 ASN B O 1
ATOM 4119 N N . GLU B 1 163 ? -4.926 21.875 -2.42 1 96 163 GLU B N 1
ATOM 4120 C CA . GLU B 1 163 ? -3.547 21.406 -2.516 1 96 163 GLU B CA 1
ATOM 4121 C C . GLU B 1 163 ? -3.258 20.812 -3.891 1 96 163 GLU B C 1
ATOM 4123 O O . GLU B 1 163 ? -4.18 20.422 -4.605 1 96 163 GLU B O 1
ATOM 4128 N N . THR B 1 164 ? -1.976 20.781 -4.262 1 97.31 164 THR B N 1
ATOM 4129 C CA . THR B 1 164 ? -1.532 20.031 -5.43 1 97.31 164 THR B CA 1
ATOM 4130 C C . THR B 1 164 ? -0.88 18.703 -5.016 1 97.31 164 THR B C 1
ATOM 4132 O O . THR B 1 164 ? -0.607 17.859 -5.859 1 97.31 164 THR B O 1
ATOM 4135 N N . GLY B 1 165 ? -0.611 18.562 -3.797 1 97.75 165 GLY B N 1
ATOM 4136 C CA . GLY B 1 165 ? 0.058 17.422 -3.193 1 97.75 165 GLY B CA 1
ATOM 4137 C C . GLY B 1 165 ? 0.349 17.609 -1.716 1 97.75 165 GLY B C 1
ATOM 4138 O O . GLY B 1 165 ? -0.394 18.297 -1.017 1 97.75 165 GLY B O 1
ATOM 4139 N N . ILE B 1 166 ? 1.348 16.922 -1.235 1 98.25 166 ILE B N 1
ATOM 4140 C CA . ILE B 1 166 ? 1.684 16.938 0.184 1 98.25 166 ILE B CA 1
ATOM 4141 C C . ILE B 1 166 ? 3.186 17.156 0.355 1 98.25 166 ILE B C 1
ATOM 4143 O O . ILE B 1 166 ? 3.99 16.578 -0.377 1 98.25 166 ILE B O 1
ATOM 4147 N N . ALA B 1 167 ? 3.564 18.062 1.232 1 98.5 167 ALA B N 1
ATOM 4148 C CA . ALA B 1 167 ? 4.949 18.219 1.672 1 98.5 167 ALA B CA 1
ATOM 4149 C C . ALA B 1 167 ? 5.199 17.453 2.973 1 98.5 167 ALA B C 1
ATOM 4151 O O . ALA B 1 167 ? 4.852 17.938 4.055 1 98.5 167 ALA B O 1
ATOM 4152 N N . GLY B 1 168 ? 5.898 16.312 2.781 1 98.31 168 GLY B N 1
ATOM 4153 C CA . GLY B 1 168 ? 6.238 15.57 3.979 1 98.31 168 GLY B CA 1
ATOM 4154 C C . GLY B 1 168 ? 7.285 16.25 4.836 1 98.31 168 GLY B C 1
ATOM 4155 O O . GLY B 1 168 ? 8.406 16.484 4.387 1 98.31 168 GLY B O 1
ATOM 4156 N N . PHE B 1 169 ? 6.906 16.578 6.078 1 98.19 169 PHE B N 1
ATOM 4157 C CA . PHE B 1 169 ? 7.785 17.188 7.062 1 98.19 169 PHE B CA 1
ATOM 4158 C C . PHE B 1 169 ? 8.039 16.25 8.227 1 98.19 169 PHE B C 1
ATOM 4160 O O . PHE B 1 169 ? 8.5 16.672 9.289 1 98.19 169 PHE B O 1
ATOM 4167 N N . GLY B 1 170 ? 7.727 14.977 8.008 1 96.81 170 GLY B N 1
ATOM 4168 C CA . GLY B 1 170 ? 7.938 13.992 9.055 1 96.81 170 GLY B CA 1
ATOM 4169 C C . GLY B 1 170 ? 9.406 13.742 9.359 1 96.81 170 GLY B C 1
ATOM 4170 O O . GLY B 1 170 ? 10.25 14.594 9.07 1 96.81 170 GLY B O 1
ATOM 4171 N N . ARG B 1 171 ? 9.688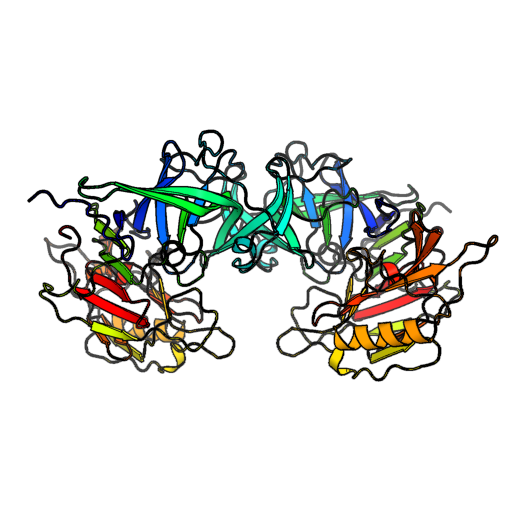 12.633 9.984 1 93.94 171 ARG B N 1
ATOM 4172 C CA . ARG B 1 171 ? 11.023 12.359 10.5 1 93.94 171 ARG B CA 1
ATOM 4173 C C . ARG B 1 171 ? 11.797 11.445 9.555 1 93.94 171 ARG B C 1
ATOM 4175 O O . ARG B 1 171 ? 13 11.25 9.719 1 93.94 171 ARG B O 1
ATOM 4182 N N . GLY B 1 172 ? 11.125 10.898 8.609 1 93.62 172 GLY B N 1
ATOM 4183 C CA . GLY B 1 172 ? 11.781 9.969 7.703 1 93.62 172 GLY B CA 1
ATOM 4184 C C . GLY B 1 172 ? 12.805 10.633 6.805 1 93.62 172 GLY B C 1
ATOM 4185 O O . GLY B 1 172 ? 12.828 11.852 6.676 1 93.62 172 GLY B O 1
ATOM 4186 N N . ALA B 1 173 ? 13.594 9.82 6.156 1 94.94 173 ALA B N 1
ATOM 4187 C CA . ALA B 1 173 ? 14.727 10.281 5.348 1 94.94 173 ALA B CA 1
ATOM 4188 C C . ALA B 1 173 ? 14.242 11.07 4.133 1 94.94 173 ALA B C 1
ATOM 4190 O O . ALA B 1 173 ? 14.961 11.945 3.635 1 94.94 173 ALA B O 1
ATOM 4191 N N . LEU B 1 174 ? 13.023 10.867 3.73 1 97.19 174 LEU B N 1
ATOM 4192 C CA . LEU B 1 174 ? 12.539 11.5 2.51 1 97.19 174 LEU B CA 1
ATOM 4193 C C . LEU B 1 174 ? 11.805 12.797 2.822 1 97.19 174 LEU B C 1
ATOM 4195 O O . LEU B 1 174 ? 11.391 13.516 1.911 1 97.19 174 LEU B O 1
ATOM 4199 N N . SER B 1 175 ? 11.688 13.141 4.059 1 97.44 175 SER B N 1
ATOM 4200 C CA . SER B 1 175 ? 11.023 14.391 4.422 1 97.44 175 SER B CA 1
ATOM 4201 C C . SER B 1 175 ? 11.836 15.602 3.969 1 97.44 175 SER B C 1
ATOM 4203 O O . SER B 1 175 ? 13.047 15.508 3.777 1 97.44 175 SER B O 1
ATOM 4205 N N . LEU B 1 176 ? 11.125 16.688 3.779 1 97.5 176 LEU B N 1
ATOM 4206 C CA . LEU B 1 176 ? 11.789 17.906 3.311 1 97.5 176 LEU B CA 1
ATOM 4207 C C . LEU B 1 176 ? 12.859 18.344 4.293 1 97.5 176 LEU B C 1
ATOM 4209 O O . LEU B 1 176 ? 14 18.609 3.898 1 97.5 176 LEU B O 1
ATOM 4213 N N . PRO B 1 177 ? 12.617 18.406 5.637 1 96.44 177 PRO B N 1
ATOM 4214 C CA . PRO B 1 177 ? 13.68 18.797 6.566 1 96.44 177 PRO B CA 1
ATOM 4215 C C . PRO B 1 177 ? 14.883 17.859 6.52 1 96.44 177 PRO B C 1
ATOM 4217 O O . PRO B 1 177 ? 16.031 18.312 6.586 1 96.44 177 PRO B O 1
ATOM 4220 N N . SER B 1 178 ? 14.641 16.547 6.41 1 95.5 178 SER B N 1
ATOM 4221 C CA . SER B 1 178 ? 15.742 15.586 6.371 1 95.5 178 SER B CA 1
ATOM 4222 C C . SER B 1 178 ? 16.594 15.766 5.117 1 95.5 178 SER B C 1
ATOM 4224 O O . SER B 1 178 ? 17.828 15.734 5.188 1 95.5 178 SER B O 1
ATOM 4226 N N . GLN B 1 179 ? 15.914 15.953 4.016 1 96.31 179 GLN B N 1
ATOM 4227 C CA . GLN B 1 179 ? 16.656 16.094 2.77 1 96.31 179 GLN B CA 1
ATOM 4228 C C . GLN B 1 179 ? 17.469 17.406 2.756 1 96.31 179 GLN B C 1
ATOM 4230 O O . GLN B 1 179 ? 18.547 17.453 2.18 1 96.31 179 GLN B O 1
ATOM 4235 N N . LEU B 1 180 ? 16.922 18.438 3.363 1 95.56 180 LEU B N 1
ATOM 4236 C CA . LEU B 1 180 ? 17.609 19.734 3.443 1 95.56 180 LEU B CA 1
ATOM 4237 C C . LEU B 1 180 ? 18.703 19.703 4.516 1 95.56 180 LEU B C 1
ATOM 4239 O O . LEU B 1 180 ? 19.5 20.641 4.625 1 95.56 180 LEU B O 1
ATOM 4243 N N . LYS B 1 181 ? 18.734 18.672 5.312 1 93.88 181 LYS B N 1
ATOM 4244 C CA . LYS B 1 181 ? 19.703 18.469 6.379 1 93.88 181 LYS B CA 1
ATOM 4245 C C . LYS B 1 181 ? 19.703 19.625 7.363 1 93.88 181 LYS B C 1
ATOM 4247 O O . LYS B 1 181 ? 20.766 20.125 7.742 1 93.88 181 LYS B O 1
ATOM 4252 N N . VAL B 1 182 ? 18.5 20.047 7.629 1 94.25 182 VAL B N 1
ATOM 4253 C CA . VAL B 1 182 ? 18.406 21.125 8.617 1 94.25 182 VAL B CA 1
ATOM 4254 C C . VAL B 1 182 ? 18.344 20.531 10.016 1 94.25 182 VAL B C 1
ATOM 4256 O O . VAL B 1 182 ? 17.797 19.438 10.219 1 94.25 182 VAL B O 1
ATOM 4259 N N . ASP B 1 183 ? 18.781 21.328 11 1 93.12 183 ASP B N 1
ATOM 4260 C CA . ASP B 1 183 ? 18.844 20.875 12.391 1 93.12 183 ASP B CA 1
ATOM 4261 C C . ASP B 1 183 ? 17.5 21.094 13.078 1 93.12 183 ASP B C 1
ATOM 4263 O O . ASP B 1 183 ? 17.234 20.516 14.133 1 93.12 183 ASP B O 1
ATOM 4267 N N . ASN B 1 184 ? 16.734 21.984 12.477 1 94.06 184 ASN B N 1
ATOM 4268 C CA . ASN B 1 184 ? 15.438 22.312 13.031 1 94.06 184 ASN B CA 1
ATOM 4269 C C . ASN B 1 184 ? 14.523 22.953 11.992 1 94.06 184 ASN B C 1
ATOM 4271 O O . ASN B 1 184 ? 14.977 23.312 10.906 1 94.06 184 ASN B O 1
ATOM 4275 N N . PHE B 1 185 ? 13.266 23 12.289 1 95.31 185 PHE B N 1
ATOM 4276 C CA . PHE B 1 185 ? 12.297 23.797 11.547 1 95.31 185 PHE B CA 1
ATOM 4277 C C . PHE B 1 185 ? 11.125 24.203 12.445 1 95.31 185 PHE B C 1
ATOM 4279 O O . PHE B 1 185 ? 10.977 23.672 13.547 1 95.31 185 PHE B O 1
ATOM 4286 N N . SER B 1 186 ? 10.391 25.203 11.992 1 94.38 186 SER B N 1
ATOM 4287 C CA . SER B 1 186 ? 9.258 25.672 12.789 1 94.38 186 SER B CA 1
ATOM 4288 C C . SER B 1 186 ? 8.133 26.188 11.906 1 94.38 186 SER B C 1
ATOM 4290 O O . SER B 1 186 ? 8.367 26.562 10.758 1 94.38 186 SER B O 1
ATOM 4292 N N . HIS B 1 187 ? 7 26.031 12.383 1 94.75 187 HIS B N 1
ATOM 4293 C CA . HIS B 1 187 ? 5.844 26.672 11.781 1 94.75 187 HIS B CA 1
ATOM 4294 C C . HIS B 1 187 ? 5.043 27.453 12.82 1 94.75 187 HIS B C 1
ATOM 4296 O O . HIS B 1 187 ? 5.168 27.203 14.023 1 94.75 187 HIS B O 1
ATOM 4302 N N . CYS B 1 188 ? 4.352 28.438 12.391 1 92.75 188 CYS B N 1
ATOM 4303 C CA . CYS B 1 188 ? 3.424 29.234 13.188 1 92.75 188 CYS B CA 1
ATOM 4304 C C . CYS B 1 188 ? 2.113 29.453 12.445 1 92.75 188 CYS B C 1
ATOM 4306 O O . CYS B 1 188 ? 1.943 30.469 11.766 1 92.75 188 CYS B O 1
ATOM 4308 N N . PHE B 1 189 ? 1.156 28.547 12.688 1 95.81 189 PHE B N 1
ATOM 4309 C CA . PHE B 1 189 ? -0.081 28.547 11.922 1 95.81 189 PHE B CA 1
ATOM 4310 C C . PHE B 1 189 ? -1.023 29.641 12.414 1 95.81 189 PHE B C 1
ATOM 4312 O O . PHE B 1 189 ? -1.194 29.828 13.625 1 95.81 189 PHE B O 1
ATOM 4319 N N . THR B 1 190 ? -1.535 30.391 11.508 1 94.94 190 THR B N 1
ATOM 4320 C CA . THR B 1 190 ? -2.623 31.312 11.836 1 94.94 190 THR B CA 1
ATOM 4321 C C . THR B 1 190 ? -3.936 30.547 12.008 1 94.94 190 THR B C 1
ATOM 4323 O O . THR B 1 190 ? -3.975 29.328 11.867 1 94.94 190 THR B O 1
ATOM 4326 N N . ALA B 1 191 ? -4.965 31.297 12.367 1 92.88 191 ALA B N 1
ATOM 4327 C CA . ALA B 1 191 ? -6.266 30.656 12.547 1 92.88 191 ALA B CA 1
ATOM 4328 C C . ALA B 1 191 ? -6.715 29.953 11.273 1 92.88 191 ALA B C 1
ATOM 4330 O O . ALA B 1 191 ? -6.691 30.547 10.188 1 92.88 191 ALA B O 1
ATOM 4331 N N . ILE B 1 192 ? -7.129 28.688 11.414 1 92.19 192 ILE B N 1
ATOM 4332 C CA . ILE B 1 192 ? -7.504 27.859 10.273 1 92.19 192 ILE B CA 1
ATOM 4333 C C . ILE B 1 192 ? -8.734 28.453 9.586 1 92.19 192 ILE B C 1
ATOM 4335 O O . ILE B 1 192 ? -8.953 28.234 8.398 1 92.19 192 ILE B O 1
ATOM 4339 N N . THR B 1 193 ? -9.547 29.219 10.297 1 86.88 193 THR B N 1
ATOM 4340 C CA . THR B 1 193 ? -10.766 29.812 9.773 1 86.88 193 THR B CA 1
ATOM 4341 C C . THR B 1 193 ? -10.477 31.156 9.117 1 86.88 193 THR B C 1
ATOM 4343 O O . THR B 1 193 ? -11.367 31.781 8.539 1 86.88 193 THR B O 1
ATOM 4346 N N . GLY B 1 194 ? -9.266 31.578 9.219 1 87.75 194 GLY B N 1
ATOM 4347 C CA . GLY B 1 194 ? -8.883 32.844 8.625 1 87.75 194 GLY B CA 1
ATOM 4348 C C . GLY B 1 194 ? -8.188 32.688 7.289 1 87.75 194 GLY B C 1
ATOM 4349 O O . GLY B 1 194 ? -8.219 31.625 6.684 1 87.75 194 GLY B O 1
ATOM 4350 N N . SER B 1 195 ? -7.605 33.844 6.852 1 87.81 195 SER B N 1
ATOM 4351 C CA . SER B 1 195 ? -6.93 33.875 5.559 1 87.81 195 SER B CA 1
ATOM 4352 C C . SER B 1 195 ? -5.504 34.375 5.684 1 87.81 195 SER B C 1
ATOM 4354 O O . SER B 1 195 ? -4.762 34.406 4.703 1 87.81 195 SER B O 1
ATOM 4356 N N . GLU B 1 196 ? -5.164 34.781 6.879 1 90.94 196 GLU B N 1
ATOM 4357 C CA . GLU B 1 196 ? -3.846 35.375 7.066 1 90.94 196 GLU B CA 1
ATOM 4358 C C . GLU B 1 196 ? -2.74 34.344 6.863 1 90.94 196 GLU B C 1
ATOM 4360 O O . GLU B 1 196 ? -2.793 33.25 7.434 1 90.94 196 GLU B O 1
ATOM 4365 N N . PRO B 1 197 ? -1.762 34.719 6.066 1 91.06 197 PRO B N 1
ATOM 4366 C CA . PRO B 1 197 ? -0.648 33.781 5.848 1 91.06 197 PRO B CA 1
ATOM 4367 C C . PRO B 1 197 ? 0.329 33.75 7.02 1 91.06 197 PRO B C 1
ATOM 4369 O O . PRO B 1 197 ? 0.292 34.625 7.887 1 91.06 197 PRO B O 1
ATOM 4372 N N . SER B 1 198 ? 1.091 32.719 7.059 1 90.69 198 SER B N 1
ATOM 4373 C CA . SER B 1 198 ? 2.23 32.562 7.953 1 90.69 198 SER B CA 1
ATOM 4374 C C . SER B 1 198 ? 3.428 31.969 7.211 1 90.69 198 SER B C 1
ATOM 4376 O O . SER B 1 198 ? 3.549 32.125 5.996 1 90.69 198 SER B O 1
ATOM 4378 N N . SER B 1 199 ? 4.426 31.469 8.047 1 88.31 199 SER B N 1
ATOM 4379 C CA . SER B 1 199 ? 5.617 30.938 7.398 1 88.31 199 SER B CA 1
ATOM 4380 C C . SER B 1 199 ? 6.078 29.656 8.086 1 88.31 199 SER B C 1
ATOM 4382 O O . SER B 1 199 ? 5.805 29.438 9.266 1 88.31 199 SER B O 1
ATOM 4384 N N . VAL B 1 200 ? 6.559 28.781 7.289 1 93.19 200 VAL B N 1
ATOM 4385 C CA . VAL B 1 200 ? 7.418 27.734 7.824 1 93.19 200 VAL B CA 1
ATOM 4386 C C . VAL B 1 200 ? 8.883 28.141 7.664 1 93.19 200 VAL B C 1
ATOM 4388 O O . VAL B 1 200 ? 9.266 28.719 6.648 1 93.19 200 VAL B O 1
ATOM 4391 N N . LEU B 1 201 ? 9.625 28 8.727 1 91.12 201 LEU B N 1
ATOM 4392 C CA . LEU B 1 201 ? 11.047 28.328 8.75 1 91.12 201 LEU B CA 1
ATOM 4393 C C . LEU B 1 201 ? 11.891 27.062 8.836 1 91.12 201 LEU B C 1
ATOM 4395 O O . LEU B 1 201 ? 11.633 26.188 9.672 1 91.12 201 LEU B O 1
ATOM 4399 N N . LEU B 1 202 ? 12.852 26.922 7.934 1 91.94 202 LEU B N 1
ATOM 4400 C CA . LEU B 1 202 ? 13.758 25.797 7.898 1 91.94 202 LEU B CA 1
ATOM 4401 C C . LEU B 1 202 ? 15.188 26.219 8.219 1 91.94 202 LEU B C 1
ATOM 4403 O O . LEU B 1 202 ? 15.742 27.078 7.535 1 91.94 202 LEU B O 1
ATOM 4407 N N . GLY B 1 203 ? 15.828 25.625 9.18 1 86.31 203 GLY B N 1
ATOM 4408 C CA . GLY B 1 203 ? 17.188 25.984 9.57 1 86.31 203 GLY B CA 1
ATOM 4409 C C . GLY B 1 203 ? 17.266 27.297 10.32 1 86.31 203 GLY B C 1
ATOM 4410 O O . GLY B 1 203 ? 17.953 28.219 9.891 1 86.31 203 GLY B O 1
ATOM 4411 N N . LEU B 1 204 ? 16.562 27.359 11.43 1 75.75 204 LEU B N 1
ATOM 4412 C CA . LEU B 1 204 ? 16.516 28.578 12.242 1 75.75 204 LEU B CA 1
ATOM 4413 C C . LEU B 1 204 ? 17.672 28.609 13.242 1 75.75 204 LEU B C 1
ATOM 4415 O O . LEU B 1 204 ? 18.219 27.562 13.609 1 75.75 204 LEU B O 1
ATOM 4419 N N . PRO B 1 205 ? 18 29.984 13.398 1 64.81 205 PRO B N 1
ATOM 4420 C CA . PRO B 1 205 ? 19 30.062 14.469 1 64.81 205 PRO B CA 1
ATOM 4421 C C . PRO B 1 205 ? 18.453 29.562 15.812 1 64.81 205 PRO B C 1
ATOM 4423 O O . PRO B 1 205 ? 17.234 29.5 16 1 64.81 205 PRO B O 1
ATOM 4426 N N . ALA B 1 206 ? 19.25 29.031 16.656 1 56.44 206 ALA B N 1
ATOM 4427 C CA . ALA B 1 206 ? 18.969 28.422 17.953 1 56.44 206 ALA B CA 1
ATOM 4428 C C . ALA B 1 206 ? 18.094 29.328 18.797 1 56.44 206 ALA B C 1
ATOM 4430 O O . ALA B 1 206 ? 17.344 28.859 19.656 1 56.44 206 ALA B O 1
ATOM 4431 N N . ASN B 1 207 ? 18.078 30.594 18.594 1 58.31 207 ASN B N 1
ATOM 4432 C CA . ASN B 1 207 ? 17.422 31.5 19.547 1 58.31 207 ASN B CA 1
ATOM 4433 C C . ASN B 1 207 ? 16.094 32 19 1 58.31 207 ASN B C 1
ATOM 4435 O O . ASN B 1 207 ? 15.711 33.156 19.266 1 58.31 207 ASN B O 1
ATOM 4439 N N . LEU B 1 208 ? 15.359 31.172 18.438 1 63.44 208 LEU B N 1
ATOM 4440 C CA . LEU B 1 208 ? 14.141 31.594 17.766 1 63.44 208 LEU B CA 1
ATOM 4441 C C . LEU B 1 208 ? 13.164 32.219 18.75 1 63.44 208 LEU B C 1
ATOM 4443 O O . LEU B 1 208 ? 12.469 33.188 18.422 1 63.44 208 LEU B O 1
ATOM 4447 N N . TYR B 1 209 ? 13.227 31.734 20 1 66.25 209 TYR B N 1
ATOM 4448 C CA . TYR B 1 209 ? 12.188 32.188 20.938 1 66.25 209 TYR B CA 1
ATOM 4449 C C . TYR B 1 209 ? 12.719 33.281 21.844 1 66.25 209 TYR B C 1
ATOM 4451 O O . TYR B 1 209 ? 12.117 33.594 22.891 1 66.25 209 TYR B O 1
ATOM 4459 N N . SER B 1 210 ? 13.836 33.75 21.562 1 59.56 210 SER B N 1
ATOM 4460 C CA . SER B 1 210 ? 14.438 34.719 22.469 1 59.56 210 SER B CA 1
ATOM 4461 C C . SER B 1 210 ? 13.5 35.906 22.719 1 59.56 210 SER B C 1
ATOM 4463 O O . SER B 1 210 ? 13.492 36.469 23.812 1 59.56 210 SER B O 1
ATOM 4465 N N . ASP B 1 211 ? 12.656 36.125 21.828 1 57.59 211 ASP B N 1
ATOM 4466 C CA . ASP B 1 211 ? 11.812 37.312 22 1 57.59 211 ASP B CA 1
ATOM 4467 C C . ASP B 1 211 ? 10.352 36.906 22.219 1 57.59 211 ASP B C 1
ATOM 4469 O O . ASP B 1 211 ? 9.453 37.719 22.078 1 57.59 211 ASP B O 1
ATOM 4473 N N . ALA B 1 212 ? 10.25 35.75 22.609 1 66.19 212 ALA B N 1
ATOM 4474 C CA . ALA B 1 212 ? 8.867 35.281 22.766 1 66.19 212 ALA B CA 1
ATOM 4475 C C . ALA B 1 212 ? 8.266 35.812 24.062 1 66.19 212 ALA B C 1
ATOM 4477 O O . ALA B 1 212 ? 8.945 35.875 25.078 1 66.19 212 ALA B O 1
ATOM 4478 N N . ASP B 1 213 ? 7.117 36.406 24.031 1 65.12 213 ASP B N 1
ATOM 4479 C CA . ASP B 1 213 ? 6.422 36.969 25.172 1 65.12 213 ASP B CA 1
ATOM 4480 C C . ASP B 1 213 ? 5.812 35.875 26.047 1 65.12 213 ASP B C 1
ATOM 4482 O O . ASP B 1 213 ? 5.555 36.094 27.234 1 65.12 213 ASP B O 1
ATOM 4486 N N . GLY B 1 214 ? 5.809 34.688 25.547 1 71.5 214 GLY B N 1
ATOM 4487 C CA . GLY B 1 214 ? 5.125 33.656 26.328 1 71.5 214 GLY B CA 1
ATOM 4488 C C . GLY B 1 214 ? 6.039 32.531 26.766 1 71.5 214 GLY B C 1
ATOM 4489 O O . GLY B 1 214 ? 7.199 32.469 26.359 1 71.5 214 GLY B O 1
ATOM 4490 N N . ALA B 1 215 ? 5.574 31.812 27.844 1 83.88 215 ALA B N 1
ATOM 4491 C CA . ALA B 1 215 ? 6.305 30.656 28.391 1 83.88 215 ALA B CA 1
ATOM 4492 C C . ALA B 1 215 ? 6.527 29.594 27.312 1 83.88 215 ALA B C 1
ATOM 4494 O O . ALA B 1 215 ? 5.594 29.219 26.594 1 83.88 215 ALA B O 1
ATOM 4495 N N . VAL B 1 216 ? 7.734 29.25 27.156 1 90.25 216 VAL B N 1
ATOM 4496 C CA . VAL B 1 216 ? 8.078 28.172 26.234 1 90.25 216 VAL B CA 1
ATOM 4497 C C . VAL B 1 216 ? 7.766 26.828 26.891 1 90.25 216 VAL B C 1
ATOM 4499 O O . VAL B 1 216 ? 8.172 26.562 28.031 1 90.25 216 VAL B O 1
ATOM 4502 N N . GLN B 1 217 ? 6.887 26.031 26.281 1 94.19 217 GLN B N 1
ATOM 4503 C CA . GLN B 1 217 ? 6.613 24.656 26.688 1 94.19 217 GLN B CA 1
ATOM 4504 C C . GLN B 1 217 ? 7.363 23.656 25.812 1 94.19 217 GLN B C 1
ATOM 4506 O O . GLN B 1 217 ? 7.141 23.594 24.609 1 94.19 217 GLN B O 1
ATOM 4511 N N . SER B 1 218 ? 8.227 22.859 26.453 1 95.5 218 SER B N 1
ATOM 4512 C CA . SER B 1 218 ? 9.031 21.922 25.672 1 95.5 218 SER B CA 1
ATOM 4513 C C . SER B 1 218 ? 8.82 20.484 26.141 1 95.5 218 SER B C 1
ATOM 4515 O O . SER B 1 218 ? 8.688 20.234 27.328 1 95.5 218 SER B O 1
ATOM 4517 N N . THR B 1 219 ? 8.758 19.547 25.25 1 97.75 219 THR B N 1
ATOM 4518 C CA . THR B 1 219 ? 8.617 18.125 25.531 1 97.75 219 THR B CA 1
ATOM 4519 C C . THR B 1 219 ? 9.562 17.312 24.656 1 97.75 219 THR B C 1
ATOM 4521 O O . THR B 1 219 ? 9.766 17.641 23.484 1 97.75 219 THR B O 1
ATOM 4524 N N . PRO B 1 220 ? 10.188 16.234 25.234 1 96.69 220 PRO B N 1
ATOM 4525 C CA . PRO B 1 220 ? 11.047 15.398 24.391 1 96.69 220 PRO B CA 1
ATOM 4526 C C . PRO B 1 220 ? 10.258 14.562 23.391 1 96.69 220 PRO B C 1
ATOM 4528 O O . PRO B 1 220 ? 9.172 14.078 23.703 1 96.69 220 PRO B O 1
ATOM 4531 N N . LEU B 1 221 ? 10.812 14.406 22.172 1 95.94 221 LEU B N 1
ATOM 4532 C CA . LEU B 1 221 ? 10.289 13.461 21.188 1 95.94 221 LEU B CA 1
ATOM 4533 C C . LEU B 1 221 ? 10.648 12.031 21.578 1 95.94 221 LEU B C 1
ATOM 4535 O O . LEU B 1 221 ? 11.758 11.773 22.047 1 95.94 221 LEU B O 1
ATOM 4539 N N . VAL B 1 222 ? 9.711 11.156 21.375 1 92.62 222 VAL B N 1
ATOM 4540 C CA . VAL B 1 222 ? 9.953 9.75 21.656 1 92.62 222 VAL B CA 1
ATOM 4541 C C . VAL B 1 222 ? 11 9.195 20.688 1 92.62 222 VAL B C 1
ATOM 4543 O O . VAL B 1 222 ? 10.938 9.453 19.484 1 92.62 222 VAL B O 1
ATOM 4546 N N . GLN B 1 223 ? 12.062 8.43 21.125 1 83.62 223 GLN B N 1
ATOM 4547 C CA . GLN B 1 223 ? 13.18 7.992 20.297 1 83.62 223 GLN B CA 1
ATOM 4548 C C . GLN B 1 223 ? 13.289 6.473 20.281 1 83.62 223 GLN B C 1
ATOM 4550 O O . GLN B 1 223 ? 14.008 5.902 19.469 1 83.62 223 GLN B O 1
ATOM 4555 N N . ASN B 1 224 ? 12.75 5.793 20.984 1 66.69 224 ASN B N 1
ATOM 4556 C CA . ASN B 1 224 ? 13.094 4.398 21.25 1 66.69 224 ASN B CA 1
ATOM 4557 C C . ASN B 1 224 ? 12.664 3.488 20.109 1 66.69 224 ASN B C 1
ATOM 4559 O O . ASN B 1 224 ? 12.852 2.271 20.172 1 66.69 224 ASN B O 1
ATOM 4563 N N . PHE B 1 225 ? 12.242 4.098 19.141 1 66.25 225 PHE B N 1
ATOM 4564 C CA . PHE B 1 225 ? 11.852 3.213 18.047 1 66.25 225 PHE B CA 1
ATOM 4565 C C . PHE B 1 225 ? 12.484 3.664 16.734 1 66.25 225 PHE B C 1
ATOM 4567 O O . PHE B 1 225 ? 12.336 4.82 16.328 1 66.25 225 PHE B O 1
ATOM 4574 N N . SER B 1 226 ? 13.586 3.08 16.344 1 58.25 226 SER B N 1
ATOM 4575 C CA . SER B 1 226 ? 14.5 3.457 15.273 1 58.25 226 SER B CA 1
ATOM 4576 C C . SER B 1 226 ? 13.742 3.812 14 1 58.25 226 SER B C 1
ATOM 4578 O O . SER B 1 226 ? 14.242 4.57 13.164 1 58.25 226 SER B O 1
ATOM 4580 N N . SER B 1 227 ? 12.609 3.551 13.898 1 66.19 227 SER B N 1
ATOM 4581 C CA . SER B 1 227 ? 12.078 3.67 12.547 1 66.19 227 SER B CA 1
ATOM 4582 C C . SER B 1 227 ? 10.797 4.496 12.523 1 66.19 227 SER B C 1
ATOM 4584 O O . SER B 1 227 ? 9.969 4.344 11.625 1 66.19 227 SER B O 1
ATOM 4586 N N . LEU B 1 228 ? 11.031 5.488 13.414 1 76.38 228 LEU B N 1
ATOM 4587 C CA . LEU B 1 228 ? 9.789 6.258 13.453 1 76.38 228 LEU B CA 1
ATOM 4588 C C . LEU B 1 228 ? 9.773 7.32 12.367 1 76.38 228 LEU B C 1
ATOM 4590 O O . LEU B 1 228 ? 10.734 8.07 12.203 1 76.38 228 LEU B O 1
ATOM 4594 N N . ARG B 1 229 ? 8.672 7.457 11.641 1 86.69 229 ARG B N 1
ATOM 4595 C CA . ARG B 1 229 ? 8.547 8.391 10.523 1 86.69 229 ARG B CA 1
ATOM 4596 C C . ARG B 1 229 ? 7.676 9.586 10.906 1 86.69 229 ARG B C 1
ATOM 4598 O O . ARG B 1 229 ? 7.574 10.547 10.148 1 86.69 229 ARG B O 1
ATOM 4605 N N . ALA B 1 230 ? 7.137 9.555 12.086 1 93.44 230 ALA B N 1
ATOM 4606 C CA . ALA B 1 230 ? 6.359 10.664 12.633 1 93.44 230 ALA B CA 1
ATOM 4607 C C . ALA B 1 230 ? 6.973 11.172 13.93 1 93.44 230 ALA B C 1
ATOM 4609 O O . ALA B 1 230 ? 7.934 10.594 14.438 1 93.44 230 ALA B O 1
ATOM 4610 N N . TYR B 1 231 ? 6.52 12.32 14.367 1 96.94 231 TYR B N 1
ATOM 4611 C CA . TYR B 1 231 ? 6.957 12.891 15.633 1 96.94 231 TYR B CA 1
ATOM 4612 C C . TYR B 1 231 ? 6.062 12.422 16.781 1 96.94 231 TYR B C 1
ATOM 4614 O O . TYR B 1 231 ? 4.98 12.977 17 1 96.94 231 TYR B O 1
ATOM 4622 N N . TYR B 1 232 ? 6.586 11.438 17.516 1 96.56 232 TYR B N 1
ATOM 4623 C CA . TYR B 1 232 ? 5.848 10.875 18.641 1 96.56 232 TYR B CA 1
ATOM 4624 C C . TYR B 1 232 ? 6.121 11.656 19.922 1 96.56 232 TYR B C 1
ATOM 4626 O O . TYR B 1 232 ? 7.258 12.062 20.188 1 96.56 232 TYR B O 1
ATOM 4634 N N . LEU B 1 233 ? 5.074 11.875 20.672 1 97.31 233 LEU B N 1
ATOM 4635 C CA . LEU B 1 233 ? 5.129 12.602 21.938 1 97.31 233 LEU B CA 1
ATOM 4636 C C . LEU B 1 233 ? 4.688 11.711 23.094 1 97.31 233 LEU B C 1
ATOM 4638 O O . LEU B 1 233 ? 4.09 10.656 22.875 1 97.31 233 LEU B O 1
ATOM 4642 N N . SER B 1 234 ? 5.039 12.203 24.266 1 96.75 234 SER B N 1
ATOM 4643 C CA . SER B 1 234 ? 4.574 11.547 25.484 1 96.75 234 SER B CA 1
ATOM 4644 C C . SER B 1 234 ? 3.43 12.32 26.125 1 96.75 234 SER B C 1
ATOM 4646 O O . SER B 1 234 ? 3.648 13.117 27.047 1 96.75 234 SER B O 1
ATOM 4648 N N . LEU B 1 235 ? 2.258 12.062 25.641 1 98.44 235 LEU B N 1
ATOM 4649 C CA . LEU B 1 235 ? 1.062 12.602 26.281 1 98.44 235 LEU B CA 1
ATOM 4650 C C . LEU B 1 235 ? 0.732 11.836 27.562 1 98.44 235 LEU B C 1
ATOM 4652 O O . LEU B 1 235 ? 0.627 10.609 27.531 1 98.44 235 LEU B O 1
ATOM 4656 N N . LYS B 1 236 ? 0.562 12.57 28.656 1 98.12 236 LYS B N 1
ATOM 4657 C CA . LYS B 1 236 ? 0.405 11.945 29.969 1 98.12 236 LYS B CA 1
ATOM 4658 C C . LYS B 1 236 ? -1.032 12.062 30.469 1 98.12 236 LYS B C 1
ATOM 4660 O O . LYS B 1 236 ? -1.455 11.305 31.344 1 98.12 236 LYS B O 1
ATOM 4665 N N . GLY B 1 237 ? -1.676 13.023 29.906 1 98.5 237 GLY B N 1
ATOM 4666 C CA . GLY B 1 237 ? -3.043 13.211 30.359 1 98.5 237 GLY B CA 1
ATOM 4667 C C . GLY B 1 237 ? -3.727 14.414 29.734 1 98.5 237 GLY B C 1
ATOM 4668 O O . GLY B 1 237 ? -3.096 15.188 29.016 1 98.5 237 GLY B O 1
ATOM 4669 N N . ILE B 1 238 ? -5.043 14.5 30.031 1 98.88 238 ILE B N 1
ATOM 4670 C CA . ILE B 1 238 ? -5.898 15.57 29.531 1 98.88 238 ILE B CA 1
ATOM 4671 C C . ILE B 1 238 ? -6.742 16.125 30.688 1 98.88 238 ILE B C 1
ATOM 4673 O O . ILE B 1 238 ? -7.266 15.367 31.5 1 98.88 238 ILE B O 1
ATOM 4677 N N . THR B 1 239 ? -6.793 17.406 30.766 1 98.81 239 THR B N 1
ATOM 4678 C CA . THR B 1 239 ? -7.672 18.094 31.719 1 98.81 239 THR B CA 1
ATOM 4679 C C . THR B 1 239 ? -8.766 18.859 30.984 1 98.81 239 THR B C 1
ATOM 4681 O O . THR B 1 239 ? -8.492 19.547 30 1 98.81 239 THR B O 1
ATOM 4684 N N . VAL B 1 240 ? -9.977 18.734 31.359 1 98.69 240 VAL B N 1
ATOM 4685 C CA . VAL B 1 240 ? -11.117 19.516 30.891 1 98.69 240 VAL B CA 1
ATOM 4686 C C . VAL B 1 240 ? -11.688 20.344 32.031 1 98.69 240 VAL B C 1
ATOM 4688 O O . VAL B 1 240 ? -12.094 19.812 33.062 1 98.69 240 VAL B O 1
ATOM 4691 N N . GLY B 1 241 ? -11.688 21.703 31.734 1 97.94 241 GLY B N 1
ATOM 4692 C CA . GLY B 1 241 ? -11.992 22.547 32.875 1 97.94 241 GLY B CA 1
ATOM 4693 C C . GLY B 1 241 ? -10.977 22.422 34 1 97.94 241 GLY B C 1
ATOM 4694 O O . GLY B 1 241 ? -9.781 22.641 33.781 1 97.94 241 GLY B O 1
ATOM 4695 N N . SER B 1 242 ? -11.484 22.062 35.094 1 96.88 242 SER B N 1
ATOM 4696 C CA . SER B 1 242 ? -10.594 21.859 36.219 1 96.88 242 SER B CA 1
ATOM 4697 C C . SER B 1 242 ? -10.43 20.375 36.531 1 96.88 242 SER B C 1
ATOM 4699 O O . SER B 1 242 ? -9.789 20.016 37.531 1 96.88 242 SER B O 1
ATOM 4701 N N . THR B 1 243 ? -10.898 19.547 35.719 1 96.94 243 THR B N 1
ATOM 4702 C CA . THR B 1 243 ? -10.93 18.125 36 1 96.94 243 THR B CA 1
ATOM 4703 C C . THR B 1 243 ? -9.852 17.391 35.188 1 96.94 243 THR B C 1
ATOM 4705 O O . THR B 1 243 ? -9.906 17.328 33.969 1 96.94 243 THR B O 1
ATOM 4708 N N . ARG B 1 244 ? -8.883 16.844 35.906 1 98.12 244 ARG B N 1
ATOM 4709 C CA . ARG B 1 244 ? -7.969 15.898 35.281 1 98.12 244 ARG B CA 1
ATOM 4710 C C . ARG B 1 244 ? -8.656 14.57 35.031 1 98.12 244 ARG B C 1
ATOM 4712 O O . ARG B 1 244 ? -9.078 13.875 35.938 1 98.12 244 ARG B O 1
ATOM 4719 N N . LEU B 1 245 ? -8.797 14.227 33.75 1 98.69 245 LEU B N 1
ATOM 4720 C CA . LEU B 1 245 ? -9.57 13.039 33.375 1 98.69 245 LEU B CA 1
ATOM 4721 C C . LEU B 1 245 ? -8.812 11.766 33.75 1 98.69 245 LEU B C 1
ATOM 4723 O O . LEU B 1 245 ? -7.586 11.727 33.688 1 98.69 245 LEU B O 1
ATOM 4727 N N . PRO B 1 246 ? -9.5 10.734 34.188 1 98.44 246 PRO B N 1
ATOM 4728 C CA . PRO B 1 246 ? -8.859 9.484 34.625 1 98.44 246 PRO B CA 1
ATOM 4729 C C . PRO B 1 246 ? -8.477 8.594 33.438 1 98.44 246 PRO B C 1
ATOM 4731 O O . PRO B 1 246 ? -8.906 7.445 33.375 1 98.44 246 PRO B O 1
ATOM 4734 N N . ILE B 1 247 ? -7.684 9.102 32.562 1 98.38 247 ILE B N 1
ATOM 4735 C CA . ILE B 1 247 ? -7.172 8.344 31.422 1 98.38 247 ILE B CA 1
ATOM 4736 C C . ILE B 1 247 ? -5.801 7.766 31.766 1 98.38 247 ILE B C 1
ATOM 4738 O O . ILE B 1 247 ? -4.883 8.508 32.125 1 98.38 247 ILE B O 1
ATOM 4742 N N . PRO B 1 248 ? -5.688 6.441 31.703 1 97.88 248 PRO B N 1
ATOM 4743 C CA . PRO B 1 248 ? -4.348 5.898 31.938 1 97.88 248 PRO B CA 1
ATOM 4744 C C . PRO B 1 248 ? -3.309 6.422 30.953 1 97.88 248 PRO B C 1
ATOM 4746 O O . PRO B 1 248 ? -3.588 6.527 29.766 1 97.88 248 PRO B O 1
ATOM 4749 N N . GLU B 1 249 ? -2.145 6.695 31.469 1 97 249 GLU B N 1
ATOM 4750 C CA . GLU B 1 249 ? -1.066 7.199 30.625 1 97 249 GLU B CA 1
ATOM 4751 C C . GLU B 1 249 ? -0.754 6.223 29.484 1 97 249 GLU B C 1
ATOM 4753 O O . GLU B 1 249 ? -0.371 6.637 28.391 1 97 249 GLU B O 1
ATOM 4758 N N . SER B 1 250 ? -0.977 4.926 29.719 1 96.62 250 SER B N 1
ATOM 4759 C CA . SER B 1 250 ? -0.662 3.871 28.75 1 96.62 250 SER B CA 1
ATOM 4760 C C . SER B 1 250 ? -1.546 3.969 27.516 1 96.62 250 SER B C 1
ATOM 4762 O O . SER B 1 250 ? -1.206 3.432 26.453 1 96.62 250 SER B O 1
ATOM 4764 N N . THR B 1 251 ? -2.676 4.703 27.641 1 97.56 251 THR B N 1
ATOM 4765 C CA . THR B 1 251 ? -3.594 4.895 26.516 1 97.56 251 THR B CA 1
ATOM 4766 C C . THR B 1 251 ? -2.912 5.645 25.375 1 97.56 251 THR B C 1
ATOM 4768 O O . THR B 1 251 ? -3.225 5.422 24.219 1 97.56 251 THR B O 1
ATOM 4771 N N . PHE B 1 252 ? -1.914 6.449 25.781 1 97.75 252 PHE B N 1
ATOM 4772 C CA . PHE B 1 252 ? -1.297 7.344 24.812 1 97.75 252 PHE B CA 1
ATOM 4773 C C . PHE B 1 252 ? 0.099 6.859 24.438 1 97.75 252 PHE B C 1
ATOM 4775 O O . PHE B 1 252 ? 0.795 7.504 23.656 1 97.75 252 PHE B O 1
ATOM 4782 N N . ALA B 1 253 ? 0.517 5.754 25 1 94.88 253 ALA B N 1
ATOM 4783 C CA . ALA B 1 253 ? 1.897 5.301 24.859 1 94.88 253 ALA B CA 1
ATOM 4784 C C . ALA B 1 253 ? 2.072 4.477 23.594 1 94.88 253 ALA B C 1
ATOM 4786 O O . ALA B 1 253 ? 1.162 3.75 23.188 1 94.88 253 ALA B O 1
ATOM 4787 N N . LEU B 1 254 ? 3.191 4.648 22.969 1 92.69 254 LEU B N 1
ATOM 4788 C CA . LEU B 1 254 ? 3.584 3.779 21.875 1 92.69 254 LEU B CA 1
ATOM 4789 C C . LEU B 1 254 ? 3.898 2.375 22.375 1 92.69 254 LEU B C 1
ATOM 4791 O O . LEU B 1 254 ? 4.676 2.207 23.312 1 92.69 254 LEU B O 1
ATOM 4795 N N . LYS B 1 255 ? 3.334 1.423 21.734 1 89.69 255 LYS B N 1
ATOM 4796 C CA . LYS B 1 255 ? 3.512 0.038 22.172 1 89.69 255 LYS B CA 1
ATOM 4797 C C . LYS B 1 255 ? 4.691 -0.611 21.453 1 89.69 255 LYS B C 1
ATOM 4799 O O . LYS B 1 255 ? 5.148 -0.111 20.422 1 89.69 255 LYS B O 1
ATOM 4804 N N . GLN B 1 256 ? 5.051 -1.785 21.906 1 83.25 256 GLN B N 1
ATOM 4805 C CA . GLN B 1 256 ? 6.227 -2.475 21.391 1 83.25 256 GLN B CA 1
ATOM 4806 C C . GLN B 1 256 ? 5.992 -2.969 19.953 1 83.25 256 GLN B C 1
ATOM 4808 O O . GLN B 1 256 ? 6.934 -3.061 19.172 1 83.25 256 GLN B O 1
ATOM 4813 N N . ASP B 1 257 ? 4.746 -3.238 19.656 1 78.88 257 ASP B N 1
ATOM 4814 C CA . ASP B 1 257 ? 4.449 -3.764 18.328 1 78.88 257 ASP B CA 1
ATOM 4815 C C . ASP B 1 257 ? 4.301 -2.633 17.312 1 78.88 257 ASP B C 1
ATOM 4817 O O . ASP B 1 257 ? 3.975 -2.875 16.156 1 78.88 257 ASP B O 1
ATOM 4821 N N . GLY B 1 258 ? 4.52 -1.38 17.812 1 83.62 258 GLY B N 1
ATOM 4822 C CA . GLY B 1 258 ? 4.52 -0.229 16.922 1 83.62 258 GLY B CA 1
ATOM 4823 C C . GLY B 1 258 ? 3.158 0.436 16.812 1 83.62 258 GLY B C 1
ATOM 4824 O O . GLY B 1 258 ? 3.004 1.426 16.094 1 83.62 258 GLY B O 1
ATOM 4825 N N . THR B 1 259 ? 2.178 -0.115 17.531 1 87.38 259 THR B N 1
ATOM 4826 C CA . THR B 1 259 ? 0.847 0.478 17.469 1 87.38 259 THR B CA 1
ATOM 4827 C C . THR B 1 259 ? 0.656 1.475 18.609 1 87.38 259 THR B C 1
ATOM 4829 O O . THR B 1 259 ? 1.488 1.555 19.516 1 87.38 259 THR B O 1
ATOM 4832 N N . GLY B 1 260 ? -0.303 2.279 18.469 1 92.31 260 GLY B N 1
ATOM 4833 C CA . GLY B 1 260 ? -0.573 3.283 19.484 1 92.31 260 GLY B CA 1
ATOM 4834 C C . GLY B 1 260 ? 0.355 4.48 19.406 1 92.31 260 GLY B C 1
ATOM 4835 O O . GLY B 1 260 ? 0.836 4.828 18.328 1 92.31 260 GLY B O 1
ATOM 4836 N N . GLY B 1 261 ? 0.432 5.18 20.594 1 95.12 261 GLY B N 1
ATOM 4837 C CA . GLY B 1 261 ? 1.264 6.371 20.672 1 95.12 261 GLY B CA 1
ATOM 4838 C C . GLY B 1 261 ? 0.5 7.652 20.391 1 95.12 261 GLY B C 1
ATOM 4839 O O . GLY B 1 261 ? -0.714 7.621 20.188 1 95.12 261 GLY B O 1
ATOM 4840 N N . THR B 1 262 ? 1.248 8.727 20.516 1 97.31 262 THR B N 1
ATOM 4841 C CA . THR B 1 262 ? 0.737 10.07 20.234 1 97.31 262 THR B CA 1
ATOM 4842 C C . THR B 1 262 ? 1.655 10.805 19.266 1 97.31 262 THR B C 1
ATOM 4844 O O . THR B 1 262 ? 2.855 10.938 19.516 1 97.31 262 THR B O 1
ATOM 4847 N N . ILE B 1 263 ? 1.057 11.234 18.172 1 97.06 263 ILE B N 1
ATOM 4848 C CA . ILE B 1 263 ? 1.862 12.023 17.25 1 97.06 263 ILE B CA 1
ATOM 4849 C C . ILE B 1 263 ? 1.273 13.422 17.109 1 97.06 263 ILE B C 1
ATOM 4851 O O . ILE B 1 263 ? 0.083 13.633 17.359 1 97.06 263 ILE B O 1
ATOM 4855 N N . ILE B 1 264 ? 2.133 14.391 16.891 1 97.94 264 ILE B N 1
ATOM 4856 C CA . ILE B 1 264 ? 1.675 15.688 16.391 1 97.94 264 ILE B CA 1
ATOM 4857 C C . ILE B 1 264 ? 1.677 15.68 14.867 1 97.94 264 ILE B C 1
ATOM 4859 O O . ILE B 1 264 ? 2.664 15.289 14.242 1 97.94 264 ILE B O 1
ATOM 4863 N N . ASP B 1 265 ? 0.581 16.047 14.305 1 97.44 265 ASP B N 1
ATOM 4864 C CA . ASP B 1 265 ? 0.406 15.93 12.859 1 97.44 265 ASP B CA 1
ATOM 4865 C C . ASP B 1 265 ? -0.288 17.156 12.281 1 97.44 265 ASP B C 1
ATOM 4867 O O . ASP B 1 265 ? -1.509 17.297 12.383 1 97.44 265 ASP B O 1
ATOM 4871 N N . SER B 1 266 ? 0.475 17.984 11.523 1 97.44 266 SER B N 1
ATOM 4872 C CA . SER B 1 266 ? -0.072 19.188 10.922 1 97.44 266 SER B CA 1
ATOM 4873 C C . SER B 1 266 ? -0.911 18.875 9.688 1 97.44 266 SER B C 1
ATOM 4875 O O . SER B 1 266 ? -1.65 19.719 9.195 1 97.44 266 SER B O 1
ATOM 4877 N N . GLY B 1 267 ? -0.836 17.672 9.133 1 96.12 267 GLY B N 1
ATOM 4878 C CA . GLY B 1 267 ? -1.579 17.266 7.949 1 96.12 267 GLY B CA 1
ATOM 4879 C C . GLY B 1 267 ? -2.941 16.688 8.266 1 96.12 267 GLY B C 1
ATOM 4880 O O . GLY B 1 267 ? -3.615 16.156 7.379 1 96.12 267 GLY B O 1
ATOM 4881 N N . THR B 1 268 ? -3.271 16.672 9.492 1 93.62 268 THR B N 1
ATOM 4882 C CA . THR B 1 268 ? -4.582 16.25 9.969 1 93.62 268 THR B CA 1
ATOM 4883 C C . THR B 1 268 ? -5.305 17.406 10.656 1 93.62 268 THR B C 1
ATOM 4885 O O . THR B 1 268 ? -4.711 18.109 11.477 1 93.62 268 THR B O 1
ATOM 4888 N N . GLY B 1 269 ? -6.598 17.594 10.328 1 91 269 GLY B N 1
ATOM 4889 C CA . GLY B 1 269 ? -7.352 18.688 10.922 1 91 269 GLY B CA 1
ATOM 4890 C C . GLY B 1 269 ? -7.734 18.438 12.367 1 91 269 GLY B C 1
ATOM 4891 O O . GLY B 1 269 ? -7.102 18.969 13.289 1 91 269 GLY B O 1
ATOM 4892 N N . MET B 1 270 ? -8.609 17.5 12.586 1 91.62 270 MET B N 1
ATOM 4893 C CA . MET B 1 270 ? -9.148 17.234 13.914 1 91.62 270 MET B CA 1
ATOM 4894 C C . MET B 1 270 ? -8.258 16.25 14.672 1 91.62 270 MET B C 1
ATOM 4896 O O . MET B 1 270 ? -7.762 15.281 14.094 1 91.62 270 MET B O 1
ATOM 4900 N N . THR B 1 271 ? -8.078 16.594 15.93 1 95.81 271 THR B N 1
ATOM 4901 C CA . THR B 1 271 ? -7.41 15.641 16.812 1 95.81 271 THR B CA 1
ATOM 4902 C C . THR B 1 271 ? -8.242 14.375 16.969 1 95.81 271 THR B C 1
ATOM 4904 O O . THR B 1 271 ? -9.469 14.438 17.062 1 95.81 271 THR B O 1
ATOM 4907 N N . THR B 1 272 ? -7.566 13.242 16.969 1 96 272 THR B N 1
ATOM 4908 C CA . THR B 1 272 ? -8.242 11.977 17.234 1 96 272 THR B CA 1
ATOM 4909 C C . THR B 1 272 ? -7.652 11.289 18.453 1 96 272 THR B C 1
ATOM 4911 O O . THR B 1 272 ? -6.434 11.273 18.641 1 96 272 THR B O 1
ATOM 4914 N N . LEU B 1 273 ? -8.547 10.766 19.344 1 97.69 273 LEU B N 1
ATOM 4915 C CA . LEU B 1 273 ? -8.195 10.023 20.547 1 97.69 273 LEU B CA 1
ATOM 4916 C C . LEU B 1 273 ? -8.719 8.594 20.469 1 97.69 273 LEU B C 1
ATOM 4918 O O . LEU B 1 273 ? -9.742 8.336 19.828 1 97.69 273 LEU B O 1
ATOM 4922 N N . PRO B 1 274 ? -7.973 7.742 21.188 1 97.38 274 PRO B N 1
ATOM 4923 C CA . PRO B 1 274 ? -8.594 6.422 21.344 1 97.38 274 PRO B CA 1
ATOM 4924 C C . PRO B 1 274 ? -10.008 6.5 21.922 1 97.38 274 PRO B C 1
ATOM 4926 O O . PRO B 1 274 ? -10.297 7.383 22.734 1 97.38 274 PRO B O 1
ATOM 4929 N N . GLN B 1 275 ? -10.805 5.535 21.562 1 96.44 275 GLN B N 1
ATOM 4930 C CA . GLN B 1 275 ? -12.242 5.562 21.828 1 96.44 275 GLN B CA 1
ATOM 4931 C C . GLN B 1 275 ? -12.523 5.816 23.312 1 96.44 275 GLN B C 1
ATOM 4933 O O . GLN B 1 275 ? -13.344 6.664 23.656 1 96.44 275 GLN B O 1
ATOM 4938 N N . ASP B 1 276 ? -11.836 5.109 24.172 1 96.81 276 ASP B N 1
ATOM 4939 C CA . ASP B 1 276 ? -12.102 5.238 25.594 1 96.81 276 ASP B CA 1
ATOM 4940 C C . ASP B 1 276 ? -11.695 6.617 26.109 1 96.81 276 ASP B C 1
ATOM 4942 O O . ASP B 1 276 ? -12.383 7.203 26.953 1 96.81 276 ASP B O 1
ATOM 4946 N N . ALA B 1 277 ? -10.625 7.094 25.672 1 98.31 277 ALA B N 1
ATOM 4947 C CA . ALA B 1 277 ? -10.188 8.43 26.062 1 98.31 277 ALA B CA 1
ATOM 4948 C C . ALA B 1 277 ? -11.141 9.5 25.531 1 98.31 277 ALA B C 1
ATOM 4950 O O . ALA B 1 277 ? -11.5 10.438 26.25 1 98.31 277 ALA B O 1
ATOM 4951 N N . TYR B 1 278 ? -11.57 9.305 24.234 1 97.62 278 TYR B N 1
ATOM 4952 C CA . TYR B 1 278 ? -12.508 10.258 23.656 1 97.62 278 TYR B CA 1
ATOM 4953 C C . TYR B 1 278 ? -13.805 10.305 24.453 1 97.62 278 TYR B C 1
ATOM 4955 O O . TYR B 1 278 ? -14.367 11.383 24.656 1 97.62 278 TYR B O 1
ATOM 4963 N N . LYS B 1 279 ? -14.25 9.188 24.828 1 97.19 279 LYS B N 1
ATOM 4964 C CA . LYS B 1 279 ? -15.492 9.133 25.594 1 97.19 279 LYS B CA 1
ATOM 4965 C C . LYS B 1 279 ? -15.391 9.977 26.859 1 97.19 279 LYS B C 1
ATOM 4967 O O . LYS B 1 279 ? -16.344 10.688 27.219 1 97.19 279 LYS B O 1
ATOM 4972 N N . LEU B 1 280 ? -14.281 9.898 27.562 1 98.31 280 LEU B N 1
ATOM 4973 C CA . LEU B 1 280 ? -14.086 10.672 28.781 1 98.31 280 LEU B CA 1
ATOM 4974 C C . LEU B 1 280 ? -14.055 12.172 28.484 1 98.31 280 LEU B C 1
ATOM 4976 O O . LEU B 1 280 ? -14.625 12.969 29.234 1 98.31 280 LEU B O 1
ATOM 4980 N N . VAL B 1 281 ? -13.422 12.586 27.438 1 98.25 281 VAL B N 1
ATOM 4981 C CA . VAL B 1 281 ? -13.383 13.984 27.016 1 98.25 281 VAL B CA 1
ATOM 4982 C C . VAL B 1 281 ? -14.789 14.453 26.641 1 98.25 281 VAL B C 1
ATOM 4984 O O . VAL B 1 281 ? -15.242 15.508 27.094 1 98.25 281 VAL B O 1
ATOM 4987 N N . HIS B 1 282 ? -15.43 13.625 25.797 1 96.38 282 HIS B N 1
ATOM 4988 C CA . HIS B 1 282 ? -16.797 13.891 25.359 1 96.38 282 HIS B CA 1
ATOM 4989 C C . HIS B 1 282 ? -17.719 14.125 26.547 1 96.38 282 HIS B C 1
ATOM 4991 O O . HIS B 1 282 ? -18.453 15.117 26.594 1 96.38 282 HIS B O 1
ATOM 4997 N N . ASP B 1 283 ? -17.656 13.234 27.5 1 96.88 283 ASP B N 1
ATOM 4998 C CA . ASP B 1 283 ? -18.531 13.312 28.656 1 96.88 283 ASP B CA 1
ATOM 4999 C C . ASP B 1 283 ? -18.219 14.547 29.5 1 96.88 283 ASP B C 1
ATOM 5001 O O . ASP B 1 283 ? -19.109 15.203 30.031 1 96.88 283 ASP B O 1
ATOM 5005 N N . ALA B 1 284 ? -16.969 14.812 29.703 1 98.06 284 ALA B N 1
ATOM 5006 C CA . ALA B 1 284 ? -16.562 15.969 30.5 1 98.06 284 ALA B CA 1
ATOM 5007 C C . ALA B 1 284 ? -17.062 17.266 29.859 1 98.06 284 ALA B C 1
ATOM 5009 O O . ALA B 1 284 ? -17.562 18.156 30.547 1 98.06 284 ALA B O 1
ATOM 5010 N N . PHE B 1 285 ? -16.922 17.438 28.531 1 97.12 285 PHE B N 1
ATOM 5011 C CA . PHE B 1 285 ? -17.406 18.625 27.844 1 97.12 285 PHE B CA 1
ATOM 5012 C C . PHE B 1 285 ? -18.922 18.703 27.922 1 97.12 285 PHE B C 1
ATOM 5014 O O . PHE B 1 285 ? -19.484 19.781 28.156 1 97.12 285 PHE B O 1
ATOM 5021 N N . THR B 1 286 ? -19.562 17.609 27.688 1 95.19 286 THR B N 1
ATOM 5022 C CA . THR B 1 286 ? -21.016 17.578 27.75 1 95.19 286 THR B CA 1
ATOM 5023 C C . THR B 1 286 ? -21.5 18.047 29.125 1 95.19 286 THR B C 1
ATOM 5025 O O . THR B 1 286 ? -22.484 18.781 29.234 1 95.19 286 THR B O 1
ATOM 5028 N N . ALA B 1 287 ? -20.828 17.641 30.156 1 96.06 287 ALA B N 1
ATOM 5029 C CA . ALA B 1 287 ? -21.219 17.953 31.531 1 96.06 287 ALA B CA 1
ATOM 5030 C C . ALA B 1 287 ? -20.953 19.422 31.844 1 96.06 287 ALA B C 1
ATOM 5032 O O . ALA B 1 287 ? -21.672 20.031 32.656 1 96.06 287 ALA B O 1
ATOM 5033 N N . GLN B 1 288 ? -19.953 19.953 31.203 1 96.12 288 GLN B N 1
ATOM 5034 C CA . GLN B 1 288 ? -19.484 21.25 31.688 1 96.12 288 GLN B CA 1
ATOM 5035 C C . GLN B 1 288 ? -19.938 22.375 30.766 1 96.12 288 GLN B C 1
ATOM 5037 O O . GLN B 1 288 ? -19.953 23.531 31.156 1 96.12 288 GLN B O 1
ATOM 5042 N N . VAL B 1 289 ? -20.281 21.953 29.484 1 92.88 289 VAL B N 1
ATOM 5043 C CA . VAL B 1 289 ? -20.781 22.969 28.578 1 92.88 289 VAL B CA 1
ATOM 5044 C C . VAL B 1 289 ? -22.266 23.219 28.844 1 92.88 289 VAL B C 1
ATOM 5046 O O . VAL B 1 289 ? -23.062 22.281 28.891 1 92.88 289 VAL B O 1
ATOM 5049 N N . ARG B 1 290 ? -22.75 24.281 29.297 1 89 290 ARG B N 1
ATOM 5050 C CA . ARG B 1 290 ? -24.125 24.625 29.641 1 89 290 ARG B CA 1
ATOM 5051 C C . ARG B 1 290 ? -24.938 24.969 28.391 1 89 290 ARG B C 1
ATOM 5053 O O . ARG B 1 290 ? -25.594 26.016 28.344 1 89 290 ARG B O 1
ATOM 5060 N N . LEU B 1 291 ? -24.781 24.172 27.391 1 90.5 291 LEU B N 1
ATOM 5061 C CA . LEU B 1 291 ? -25.547 24.281 26.141 1 90.5 291 LEU B CA 1
ATOM 5062 C C . LEU B 1 291 ? -26.094 22.922 25.734 1 90.5 291 LEU B C 1
ATOM 5064 O O . LEU B 1 291 ? -25.531 21.891 26.078 1 90.5 291 LEU B O 1
ATOM 5068 N N . PRO B 1 292 ? -27.266 22.938 25.016 1 89.62 292 PRO B N 1
ATOM 5069 C CA . PRO B 1 292 ? -27.797 21.656 24.531 1 89.62 292 PRO B CA 1
ATOM 5070 C C . PRO B 1 292 ? -26.906 21.016 23.469 1 89.62 292 PRO B C 1
ATOM 5072 O O . PRO B 1 292 ? -26.406 21.703 22.578 1 89.62 292 PRO B O 1
ATOM 5075 N N . VAL B 1 293 ? -26.703 19.688 23.656 1 89.75 293 VAL B N 1
ATOM 5076 C CA . VAL B 1 293 ? -25.984 18.922 22.641 1 89.75 293 VAL B CA 1
ATOM 5077 C C . VAL B 1 293 ? -26.781 18.906 21.344 1 89.75 293 VAL B C 1
ATOM 5079 O O . VAL B 1 293 ? -28 18.688 21.359 1 89.75 293 VAL B O 1
ATOM 5082 N N . ASP B 1 294 ? -26.094 19.25 20.328 1 85.19 294 ASP B N 1
ATOM 5083 C CA . ASP B 1 294 ? -26.719 19.203 19 1 85.19 294 ASP B CA 1
ATOM 5084 C C . ASP B 1 294 ? -26.438 17.875 18.312 1 85.19 294 ASP B C 1
ATOM 5086 O O . ASP B 1 294 ? -25.375 17.672 17.734 1 85.19 294 ASP B O 1
ATOM 5090 N N . ASN B 1 295 ? -27.312 16.984 18.312 1 71.75 295 ASN B N 1
ATOM 5091 C CA . ASN B 1 295 ? -27.125 15.648 17.75 1 71.75 295 ASN B CA 1
ATOM 5092 C C . ASN B 1 295 ? -27.344 15.648 16.234 1 71.75 295 ASN B C 1
ATOM 5094 O O . ASN B 1 295 ? -26.953 14.695 15.555 1 71.75 295 ASN B O 1
ATOM 5098 N N . ALA B 1 296 ? -28.078 16.594 15.844 1 58.34 296 ALA B N 1
ATOM 5099 C CA . ALA B 1 296 ? -28.453 16.625 14.43 1 58.34 296 ALA B CA 1
ATOM 5100 C C . ALA B 1 296 ? -27.25 16.891 13.539 1 58.34 296 ALA B C 1
ATOM 5102 O O . ALA B 1 296 ? -27.109 16.297 12.469 1 58.34 296 ALA B O 1
ATOM 5103 N N . THR B 1 297 ? -26.734 17.953 13.953 1 55.12 297 THR B N 1
ATOM 5104 C CA . THR B 1 297 ? -25.641 18.406 13.094 1 55.12 297 THR B CA 1
ATOM 5105 C C . THR B 1 297 ? -24.422 17.484 13.219 1 55.12 297 THR B C 1
ATOM 5107 O O . THR B 1 297 ? -23.328 17.844 12.812 1 55.12 297 THR B O 1
ATOM 5110 N N . SER B 1 298 ? -24.734 16.328 13.898 1 48.69 298 SER B N 1
ATOM 5111 C CA . SER B 1 298 ? -23.547 15.477 13.93 1 48.69 298 SER B CA 1
ATOM 5112 C C . SER B 1 298 ? -22.891 15.383 12.555 1 48.69 298 SER B C 1
ATOM 5114 O O . SER B 1 298 ? -23.516 14.898 11.602 1 48.69 298 SER B O 1
ATOM 5116 N N . SER B 1 299 ? -22.375 16.5 12.156 1 52.41 299 SER B N 1
ATOM 5117 C CA . SER B 1 299 ? -21.609 16.484 10.906 1 52.41 299 SER B CA 1
ATOM 5118 C C . SER B 1 299 ? -20.5 15.438 10.945 1 52.41 299 SER B C 1
ATOM 5120 O O . SER B 1 299 ? -20.109 14.984 12.023 1 52.41 299 SER B O 1
ATOM 5122 N N . SER B 1 300 ? -20.375 14.766 9.891 1 55.62 300 SER B N 1
ATOM 5123 C CA . SER B 1 300 ? -19.328 13.797 9.602 1 55.62 300 SER B CA 1
ATOM 5124 C C . SER B 1 300 ? -18 14.227 10.203 1 55.62 300 SER B C 1
ATOM 5126 O O . SER B 1 300 ? -17.125 13.391 10.469 1 55.62 300 SER B O 1
ATOM 5128 N N . LEU B 1 301 ? -17.938 15.5 10.695 1 58.72 301 LEU B N 1
ATOM 5129 C CA . LEU B 1 301 ? -16.609 16.031 11.008 1 58.72 301 LEU B CA 1
ATOM 5130 C C . LEU B 1 301 ? -16.359 15.992 12.508 1 58.72 301 LEU B C 1
ATOM 5132 O O . LEU B 1 301 ? -15.273 15.594 12.953 1 58.72 301 LEU B O 1
ATOM 5136 N N . SER B 1 302 ? -17.422 16.531 13.32 1 67.94 302 SER B N 1
ATOM 5137 C CA . SER B 1 302 ? -17.25 16.484 14.766 1 67.94 302 SER B CA 1
ATOM 5138 C C . SER B 1 302 ? -18.297 15.602 15.43 1 67.94 302 SER B C 1
ATOM 5140 O O . SER B 1 302 ? -19.484 15.664 15.07 1 67.94 302 SER B O 1
ATOM 5142 N N . ARG B 1 303 ? -17.766 14.984 16.438 1 73.5 303 ARG B N 1
ATOM 5143 C CA . ARG B 1 303 ? -18.656 14.047 17.109 1 73.5 303 ARG B CA 1
ATOM 5144 C C . ARG B 1 303 ? -19.281 14.68 18.344 1 73.5 303 ARG B C 1
ATOM 5146 O O . ARG B 1 303 ? -19.969 14.008 19.109 1 73.5 303 ARG B O 1
ATOM 5153 N N . LEU B 1 304 ? -19.062 16.016 18.484 1 90.25 304 LEU B N 1
ATOM 5154 C CA . LEU B 1 304 ? -19.672 16.719 19.609 1 90.25 304 LEU B CA 1
ATOM 5155 C C . LEU B 1 304 ? -19.875 18.188 19.297 1 90.25 304 LEU B C 1
ATOM 5157 O O . LEU B 1 304 ? -18.906 18.953 19.234 1 90.25 304 LEU B O 1
ATOM 5161 N N . CYS B 1 305 ? -21.172 18.562 19.203 1 90.56 305 CYS B N 1
ATOM 5162 C CA . CYS B 1 305 ? -21.547 19.953 18.922 1 90.56 305 CYS B CA 1
ATOM 5163 C C . CYS B 1 305 ? -22.656 20.422 19.859 1 90.56 305 CYS B C 1
ATOM 5165 O O . CYS B 1 305 ? -23.406 19.594 20.391 1 90.56 305 CYS B O 1
ATOM 5167 N N . PHE B 1 306 ? -22.688 21.719 20.078 1 90.56 306 PHE B N 1
ATOM 5168 C CA . PHE B 1 306 ? -23.672 22.344 20.938 1 90.56 306 PHE B CA 1
ATOM 5169 C C . PHE B 1 306 ? -24.406 23.469 20.188 1 90.56 306 PHE B C 1
ATOM 5171 O O . PHE B 1 306 ? -23.781 24.234 19.453 1 90.56 306 PHE B O 1
ATOM 5178 N N . SER B 1 307 ? -25.719 23.484 20.359 1 88.5 307 SER B N 1
ATOM 5179 C CA . SER B 1 307 ? -26.5 24.578 19.781 1 88.5 307 SER B CA 1
ATOM 5180 C C . SER B 1 307 ? -26.609 25.75 20.734 1 88.5 307 SER B C 1
ATOM 5182 O O . SER B 1 307 ? -26.75 25.562 21.938 1 88.5 307 SER B O 1
ATOM 5184 N N . PHE B 1 308 ? -26.516 26.906 20.172 1 85.88 308 PHE B N 1
ATOM 5185 C CA . PHE B 1 308 ? -26.703 28.078 21 1 85.88 308 PHE B CA 1
ATOM 5186 C C . PHE B 1 308 ? -27.344 29.219 20.203 1 85.88 308 PHE B C 1
ATOM 5188 O O . PHE B 1 308 ? -27.391 29.156 18.969 1 85.88 308 PHE B O 1
ATOM 5195 N N . SER B 1 309 ? -28.203 30.078 20.859 1 77.62 309 SER B N 1
ATOM 5196 C CA . SER B 1 309 ? -28.844 31.219 20.219 1 77.62 309 SER B CA 1
ATOM 5197 C C . SER B 1 309 ? -27.953 32.438 20.266 1 77.62 309 SER B C 1
ATOM 5199 O O . SER B 1 309 ? -27.266 32.688 21.25 1 77.62 309 SER B O 1
ATOM 5201 N N . VAL B 1 310 ? -27.469 32.812 19.141 1 62.53 310 VAL B N 1
ATOM 5202 C CA . VAL B 1 310 ? -26.531 33.906 19.031 1 62.53 310 VAL B CA 1
ATOM 5203 C C . VAL B 1 310 ? -27.125 35.188 19.625 1 62.53 310 VAL B C 1
ATOM 5205 O O . VAL B 1 310 ? -28.109 35.719 19.109 1 62.53 310 VAL B O 1
ATOM 5208 N N . PRO B 1 311 ? -27.484 35.375 20.922 1 55.5 311 PRO B N 1
ATOM 5209 C CA . PRO B 1 311 ? -27.609 36.812 21.062 1 55.5 311 PRO B CA 1
ATOM 5210 C C . PRO B 1 311 ? -26.422 37.562 20.453 1 55.5 311 PRO B C 1
ATOM 5212 O O . PRO B 1 311 ? -25.422 36.938 20.078 1 55.5 311 PRO B O 1
ATOM 5215 N N . ARG B 1 312 ? -26.25 38.812 20.844 1 54.25 312 ARG B N 1
ATOM 5216 C CA . ARG B 1 312 ? -25.172 39.688 20.391 1 54.25 312 ARG B CA 1
ATOM 5217 C C . ARG B 1 312 ? -23.859 38.906 20.312 1 54.25 312 ARG B C 1
ATOM 5219 O O . ARG B 1 312 ? -23.75 37.781 20.781 1 54.25 312 ARG B O 1
ATOM 5226 N N . ARG B 1 313 ? -22.625 39.562 20.281 1 55.81 313 ARG B N 1
ATOM 5227 C CA . ARG B 1 313 ? -21.234 39.438 19.844 1 55.81 313 ARG B CA 1
ATOM 5228 C C . ARG B 1 313 ? -20.5 38.375 20.656 1 55.81 313 ARG B C 1
ATOM 5230 O O . ARG B 1 313 ? -19.297 38.156 20.484 1 55.81 313 ARG B O 1
ATOM 5237 N N . ALA B 1 314 ? -21.156 37.438 21.688 1 67.31 314 ALA B N 1
ATOM 5238 C CA . ALA B 1 314 ? -20.234 36.719 22.578 1 67.31 314 ALA B CA 1
ATOM 5239 C C . ALA B 1 314 ? -20.266 35.219 22.312 1 67.31 314 ALA B C 1
ATOM 5241 O O . ALA B 1 314 ? -21.328 34.656 22.094 1 67.31 314 ALA B O 1
ATOM 5242 N N . LYS B 1 315 ? -19.141 34.469 22.062 1 80.5 315 LYS B N 1
ATOM 5243 C CA . LYS B 1 315 ? -18.953 33 22 1 80.5 315 LYS B CA 1
ATOM 5244 C C . LYS B 1 315 ? -19.281 32.375 23.359 1 80.5 315 LYS B C 1
ATOM 5246 O O . LYS B 1 315 ? -18.953 32.938 24.406 1 80.5 315 LYS B O 1
ATOM 5251 N N . PRO B 1 316 ? -20.016 31.266 23.266 1 86 316 PRO B N 1
ATOM 5252 C CA . PRO B 1 316 ? -20.359 30.609 24.516 1 86 316 PRO B CA 1
ATOM 5253 C C . PRO B 1 316 ? -19.125 30.156 25.297 1 86 316 PRO B C 1
ATOM 5255 O O . PRO B 1 316 ? -18.094 29.859 24.703 1 86 316 PRO B O 1
ATOM 5258 N N . ASP B 1 317 ? -19.328 30.188 26.609 1 89.75 317 ASP B N 1
ATOM 5259 C CA . ASP B 1 317 ? -18.266 29.688 27.469 1 89.75 317 ASP B CA 1
ATOM 5260 C C . ASP B 1 317 ? -18.141 28.172 27.344 1 89.75 317 ASP B C 1
ATOM 5262 O O . ASP B 1 317 ? -19.156 27.453 27.281 1 89.75 317 ASP B O 1
ATOM 5266 N N . VAL B 1 318 ? -16.938 27.703 27.188 1 95 318 VAL B N 1
ATOM 5267 C CA . VAL B 1 318 ? -16.641 26.281 27.203 1 95 318 VAL B CA 1
ATOM 5268 C C . VAL B 1 318 ? -15.5 26 28.188 1 95 318 VAL B C 1
ATOM 5270 O O . VAL B 1 318 ? -14.719 26.891 28.516 1 95 318 VAL B O 1
ATOM 5273 N N . PRO B 1 319 ? -15.484 24.734 28.766 1 97.56 319 PRO B N 1
ATOM 5274 C CA . PRO B 1 319 ? -14.375 24.438 29.672 1 97.56 319 PRO B CA 1
ATOM 5275 C C . PRO B 1 319 ? -13.016 24.484 28.984 1 97.56 319 PRO B C 1
ATOM 5277 O O . PRO B 1 319 ? -12.93 24.266 27.766 1 97.56 319 PRO B O 1
ATOM 5280 N N . LYS B 1 320 ? -12.008 24.75 29.812 1 97.62 320 LYS B N 1
ATOM 5281 C CA . LYS B 1 320 ? -10.641 24.719 29.312 1 97.62 320 LYS B CA 1
ATOM 5282 C C . LYS B 1 320 ? -10.266 23.312 28.844 1 97.62 320 LYS B C 1
ATOM 5284 O O . LYS B 1 320 ? -10.797 22.328 29.359 1 97.62 320 LYS B O 1
ATOM 5289 N N . LEU B 1 321 ? -9.43 23.266 27.906 1 98.44 321 LEU B N 1
ATOM 5290 C CA . LEU B 1 321 ? -8.789 22.031 27.484 1 98.44 321 LEU B CA 1
ATOM 5291 C C . LEU B 1 321 ? -7.273 22.125 27.656 1 98.44 321 LEU B C 1
ATOM 5293 O O . LEU B 1 321 ? -6.625 22.969 27.047 1 98.44 321 LEU B O 1
ATOM 5297 N N . VAL B 1 322 ? -6.742 21.281 28.438 1 98.56 322 VAL B N 1
ATOM 5298 C CA . VAL B 1 322 ? -5.309 21.297 28.719 1 98.56 322 VAL B CA 1
ATOM 5299 C C . VAL B 1 322 ? -4.707 19.922 28.375 1 98.56 322 VAL B C 1
ATOM 5301 O O . VAL B 1 322 ? -5.219 18.891 28.812 1 98.56 322 VAL B O 1
ATOM 5304 N N . LEU B 1 323 ? -3.672 19.891 27.609 1 98.69 323 LEU B N 1
ATOM 5305 C CA . LEU B 1 323 ? -2.902 18.688 27.297 1 98.69 323 LEU B CA 1
ATOM 5306 C C . LEU B 1 323 ? -1.611 18.641 28.109 1 98.69 323 LEU B C 1
ATOM 5308 O O . LEU B 1 323 ? -0.848 19.609 28.109 1 98.69 323 LEU B O 1
ATOM 5312 N N . HIS B 1 324 ? -1.424 17.516 28.766 1 98.62 324 HIS B N 1
ATOM 5313 C CA . HIS B 1 324 ? -0.234 17.359 29.594 1 98.62 324 HIS B CA 1
ATOM 5314 C C . HIS B 1 324 ? 0.768 16.406 28.938 1 98.62 324 HIS B C 1
ATOM 5316 O O . HIS B 1 324 ? 0.495 15.219 28.781 1 98.62 324 HIS B O 1
ATOM 5322 N N . PHE B 1 325 ? 1.917 16.969 28.609 1 98.44 325 PHE B N 1
ATOM 5323 C CA . PHE B 1 325 ? 3.008 16.172 28.062 1 98.44 325 PHE B CA 1
ATOM 5324 C C . PHE B 1 325 ? 4.117 15.992 29.094 1 98.44 325 PHE B C 1
ATOM 5326 O O . PHE B 1 325 ? 4.086 16.609 30.156 1 98.44 325 PHE B O 1
ATOM 5333 N N . GLU B 1 326 ? 5.02 15 28.75 1 97.88 326 GLU B N 1
ATOM 5334 C CA . GLU B 1 326 ? 6.246 14.953 29.547 1 97.88 326 GLU B CA 1
ATOM 5335 C C . GLU B 1 326 ? 7.008 16.281 29.469 1 97.88 326 GLU B C 1
ATOM 5337 O O . GLU B 1 326 ? 7.465 16.672 28.391 1 97.88 326 GLU B O 1
ATOM 5342 N N . GLY B 1 327 ? 7.035 17.016 30.5 1 96.88 327 GLY B N 1
ATOM 5343 C CA . GLY B 1 327 ? 7.84 18.219 30.578 1 96.88 327 GLY B CA 1
ATOM 5344 C C . GLY B 1 327 ? 7.113 19.453 30.062 1 96.88 327 GLY B C 1
ATOM 5345 O O . GLY B 1 327 ? 7.664 20.562 30.078 1 96.88 327 GLY B O 1
ATOM 5346 N N . ALA B 1 328 ? 5.898 19.328 29.625 1 97.12 328 ALA B N 1
ATOM 5347 C CA . ALA B 1 328 ? 5.184 20.469 29.078 1 97.12 328 ALA B CA 1
ATOM 5348 C C . ALA B 1 328 ? 3.684 20.359 29.344 1 97.12 328 ALA B C 1
ATOM 5350 O O . ALA B 1 328 ? 3.141 19.266 29.422 1 97.12 328 ALA B O 1
ATOM 5351 N N . THR B 1 329 ? 3.059 21.484 29.484 1 97.12 329 THR B N 1
ATOM 5352 C CA . THR B 1 329 ? 1.609 21.609 29.609 1 97.12 329 THR B CA 1
ATOM 5353 C C . THR B 1 329 ? 1.073 22.656 28.656 1 97.12 329 THR B C 1
ATOM 5355 O O . THR B 1 329 ? 1.505 23.812 28.688 1 97.12 329 THR B O 1
ATOM 5358 N N . LEU B 1 330 ? 0.163 22.25 27.844 1 96.94 330 LEU B N 1
ATOM 5359 C CA . LEU B 1 330 ? -0.444 23.172 26.891 1 96.94 330 LEU B CA 1
ATOM 5360 C C . LEU B 1 330 ? -1.876 23.5 27.297 1 96.94 330 LEU B C 1
ATOM 5362 O O . LEU B 1 330 ? -2.779 22.688 27.125 1 96.94 330 LEU B O 1
ATOM 5366 N N . ASP B 1 331 ? -2.01 24.656 27.844 1 96.44 331 ASP B N 1
ATOM 5367 C CA . ASP B 1 331 ? -3.338 25.234 28.062 1 96.44 331 ASP B CA 1
ATOM 5368 C C . ASP B 1 331 ? -3.85 25.906 26.797 1 96.44 331 ASP B C 1
ATOM 5370 O O . ASP B 1 331 ? -3.484 27.047 26.5 1 96.44 331 ASP B O 1
ATOM 5374 N N . LEU B 1 332 ? -4.742 25.25 26.062 1 97 332 LEU B N 1
ATOM 5375 C CA . LEU B 1 332 ? -5.102 25.672 24.719 1 97 332 LEU B CA 1
ATOM 5376 C C . LEU B 1 332 ? -6.145 26.781 24.766 1 97 332 LEU B C 1
ATOM 5378 O O . LEU B 1 332 ? -7.09 26.719 25.547 1 97 332 LEU B O 1
ATOM 5382 N N . PRO B 1 333 ? -5.91 27.812 23.969 1 94.25 333 PRO B N 1
ATOM 5383 C CA . PRO B 1 333 ? -7.023 28.75 23.812 1 94.25 333 PRO B CA 1
ATOM 5384 C C . PRO B 1 333 ? -8.242 28.109 23.141 1 94.25 333 PRO B C 1
ATOM 5386 O O . PRO B 1 333 ? -8.102 27.156 22.375 1 94.25 333 PRO B O 1
ATOM 5389 N N . ARG B 1 334 ? -9.359 28.625 23.391 1 94.31 334 ARG B N 1
ATOM 5390 C CA . ARG B 1 334 ? -10.633 28.078 22.938 1 94.31 334 ARG B CA 1
ATOM 5391 C C . ARG B 1 334 ? -10.609 27.812 21.438 1 94.31 334 ARG B C 1
ATOM 5393 O O . ARG B 1 334 ? -11.141 26.797 20.984 1 94.31 334 ARG B O 1
ATOM 5400 N N . GLU B 1 335 ? -10 28.688 20.641 1 92.31 335 GLU B N 1
ATOM 5401 C CA . GLU B 1 335 ? -10 28.609 19.188 1 92.31 335 GLU B CA 1
ATOM 5402 C C . GLU B 1 335 ? -9.203 27.406 18.703 1 92.31 335 GLU B C 1
ATOM 5404 O O . GLU B 1 335 ? -9.297 27.016 17.531 1 92.31 335 GLU B O 1
ATOM 5409 N N . ASN B 1 336 ? -8.484 26.781 19.609 1 96.19 336 ASN B N 1
ATOM 5410 C CA . ASN B 1 336 ? -7.66 25.625 19.234 1 96.19 336 ASN B CA 1
ATOM 5411 C C . ASN B 1 336 ? -8.383 24.312 19.484 1 96.19 336 ASN B C 1
ATOM 5413 O O . ASN B 1 336 ? -7.828 23.234 19.234 1 96.19 336 ASN B O 1
ATOM 5417 N N . TYR B 1 337 ? -9.609 24.391 19.984 1 95.62 337 TYR B N 1
ATOM 5418 C CA . TYR B 1 337 ? -10.281 23.109 20.188 1 95.62 337 TYR B CA 1
ATOM 5419 C C . TYR B 1 337 ? -11.781 23.234 19.984 1 95.62 337 TYR B C 1
ATOM 5421 O O . TYR B 1 337 ? -12.523 22.25 20.062 1 95.62 337 TYR B O 1
ATOM 5429 N N . MET B 1 338 ? -12.242 24.438 19.734 1 92.44 338 MET B N 1
ATOM 5430 C CA . MET B 1 338 ? -13.641 24.688 19.391 1 92.44 338 MET B CA 1
ATOM 5431 C C . MET B 1 338 ? -13.742 25.438 18.062 1 92.44 338 MET B C 1
ATOM 5433 O O . MET B 1 338 ? -12.906 26.281 17.75 1 92.44 338 MET B O 1
ATOM 5437 N N . PHE B 1 339 ? -14.75 25.156 17.297 1 88.94 339 PHE B N 1
ATOM 5438 C CA . PHE B 1 339 ? -15.078 25.938 16.109 1 88.94 339 PHE B CA 1
ATOM 5439 C C . PHE B 1 339 ? -16.578 26.125 15.992 1 88.94 339 PHE B C 1
ATOM 5441 O O . PHE B 1 339 ? -17.359 25.344 16.547 1 88.94 339 PHE B O 1
ATOM 5448 N N . GLU B 1 340 ? -16.938 27.188 15.312 1 85.06 340 GLU B N 1
ATOM 5449 C CA . GLU B 1 340 ? -18.344 27.531 15.164 1 85.06 340 GLU B CA 1
ATOM 5450 C C . GLU B 1 340 ? -18.75 27.547 13.695 1 85.06 340 GLU B C 1
ATOM 5452 O O . GLU B 1 340 ? -17.938 27.844 12.82 1 85.06 340 GLU B O 1
ATOM 5457 N N . PHE B 1 341 ? -19.969 27.203 13.484 1 80.94 341 PHE B N 1
ATOM 5458 C CA . PHE B 1 341 ? -20.578 27.438 12.188 1 80.94 341 PHE B CA 1
ATOM 5459 C C . PHE B 1 341 ? -22.094 27.656 12.328 1 80.94 341 PHE B C 1
ATOM 5461 O O . PHE B 1 341 ? -22.656 27.438 13.406 1 80.94 341 PHE B O 1
ATOM 5468 N N . GLU B 1 342 ? -22.672 28.234 11.266 1 78.12 342 GLU B N 1
ATOM 5469 C CA . GLU B 1 342 ? -24.094 28.5 11.25 1 78.12 342 GLU B CA 1
ATOM 5470 C C . GLU B 1 342 ? -24.859 27.406 10.516 1 78.12 342 GLU B C 1
ATOM 5472 O O . GLU B 1 342 ? -24.391 26.891 9.492 1 78.12 342 GLU B O 1
ATOM 5477 N N . ASP B 1 343 ? -25.844 26.859 11.203 1 73.06 343 ASP B N 1
ATOM 5478 C CA . ASP B 1 343 ? -26.75 25.906 10.539 1 73.06 343 ASP B CA 1
ATOM 5479 C C . ASP B 1 343 ? -28.188 26.422 10.562 1 73.06 343 ASP B C 1
ATOM 5481 O O . ASP B 1 343 ? -28.469 27.5 11.102 1 73.06 343 ASP B O 1
ATOM 5485 N N . ALA B 1 344 ? -29.203 25.828 9.711 1 66.94 344 ALA B N 1
ATOM 5486 C CA . ALA B 1 344 ? -30.594 26.266 9.57 1 66.94 344 ALA B CA 1
ATOM 5487 C C . ALA B 1 344 ? -31.219 26.562 10.93 1 66.94 344 ALA B C 1
ATOM 5489 O O . ALA B 1 344 ? -32.094 27.422 11.047 1 66.94 344 ALA B O 1
ATOM 5490 N N . GLY B 1 345 ? -30.75 25.875 11.938 1 65.69 345 GLY B N 1
ATOM 5491 C CA . GLY B 1 345 ? -31.391 26.016 13.234 1 65.69 345 GLY B CA 1
ATOM 5492 C C . GLY B 1 345 ? -30.672 27 14.141 1 65.69 345 GLY B C 1
ATOM 5493 O O . GLY B 1 345 ? -31.141 27.281 15.25 1 65.69 345 GLY B O 1
ATOM 5494 N N . GLY B 1 346 ? -29.594 27.562 13.625 1 77.94 346 GLY B N 1
ATOM 5495 C CA . GLY B 1 346 ? -28.875 28.531 14.445 1 77.94 346 GLY B CA 1
ATOM 5496 C C . GLY B 1 346 ? -27.375 28.312 14.461 1 77.94 346 GLY B C 1
ATOM 5497 O O . GLY B 1 346 ? -26.812 27.75 13.523 1 77.94 346 GLY B O 1
ATOM 5498 N N . SER B 1 347 ? -26.734 28.969 15.609 1 82.44 347 SER B N 1
ATOM 5499 C CA . SER B 1 347 ? -25.281 28.875 15.742 1 82.44 347 SER B CA 1
ATOM 5500 C C . SER B 1 347 ? -24.891 27.594 16.469 1 82.44 347 SER B C 1
ATOM 5502 O O . SER B 1 347 ? -25.547 27.188 17.422 1 82.44 347 SER B O 1
ATOM 5504 N N . VAL B 1 348 ? -23.906 26.938 15.984 1 86.62 348 VAL B N 1
ATOM 5505 C CA . VAL B 1 348 ? -23.391 25.703 16.562 1 86.62 348 VAL B CA 1
ATOM 5506 C C . VAL B 1 348 ? -21.906 25.859 16.906 1 86.62 348 VAL B C 1
ATOM 5508 O O . VAL B 1 348 ? -21.172 26.516 16.156 1 86.62 348 VAL B O 1
ATOM 5511 N N . THR B 1 349 ? -21.531 25.469 18.078 1 89.06 349 THR B N 1
ATOM 5512 C CA . THR B 1 349 ? -20.125 25.359 18.438 1 89.06 349 THR B CA 1
ATOM 5513 C C . THR B 1 349 ? -19.719 23.891 18.609 1 89.06 349 THR B C 1
ATOM 5515 O O . THR B 1 349 ? -20.469 23.109 19.219 1 89.06 349 THR B O 1
ATOM 5518 N N . CYS B 1 350 ? -18.609 23.484 18 1 90.75 350 CYS B N 1
ATOM 5519 C CA . CYS B 1 350 ? -18.25 22.062 17.969 1 90.75 350 CYS B CA 1
ATOM 5520 C C . CYS B 1 350 ? -16.828 21.859 18.516 1 90.75 350 CYS B C 1
ATOM 5522 O O . CYS B 1 350 ? -15.969 22.719 18.359 1 90.75 350 CYS B O 1
ATOM 5524 N N . LEU B 1 351 ? -16.672 20.719 19.203 1 93.81 351 LEU B N 1
ATOM 5525 C CA . LEU B 1 351 ? -15.352 20.281 19.656 1 93.81 351 LEU B CA 1
ATOM 5526 C C . LEU B 1 351 ? -14.523 19.734 18.5 1 93.81 351 LEU B C 1
ATOM 5528 O O . LEU B 1 351 ? -15.008 18.906 17.734 1 93.81 351 LEU B O 1
ATOM 5532 N N . ALA B 1 352 ? -13.273 20.203 18.312 1 93.38 352 ALA B N 1
ATOM 5533 C CA . ALA B 1 352 ? -12.391 19.766 17.234 1 93.38 352 ALA B CA 1
ATOM 5534 C C . ALA B 1 352 ? -11.586 18.547 17.641 1 93.38 352 ALA B C 1
ATOM 5536 O O . ALA B 1 352 ? -10.367 18.5 17.453 1 93.38 352 ALA B O 1
ATOM 5537 N N . ILE B 1 353 ? -12.203 17.594 18.297 1 95.19 353 ILE B N 1
ATOM 5538 C CA . ILE B 1 353 ? -11.641 16.312 18.719 1 95.19 353 ILE B CA 1
ATOM 5539 C C . ILE B 1 353 ? -12.625 15.188 18.438 1 95.19 353 ILE B C 1
ATOM 5541 O O . ILE B 1 353 ? -13.812 15.297 18.75 1 95.19 353 ILE B O 1
ATOM 5545 N N . ASN B 1 354 ? -12.125 14.156 17.797 1 93.19 354 ASN B N 1
ATOM 5546 C CA . ASN B 1 354 ? -12.961 13.008 17.453 1 93.19 354 ASN B CA 1
ATOM 5547 C C . ASN B 1 354 ? -12.367 11.703 17.984 1 93.19 354 ASN B C 1
ATOM 5549 O O . ASN B 1 354 ? -11.219 11.68 18.422 1 93.19 354 ASN B O 1
ATOM 5553 N N . ALA B 1 355 ? -13.242 10.664 18 1 94.31 355 ALA B N 1
ATOM 5554 C CA . ALA B 1 355 ? -12.742 9.32 18.297 1 94.31 355 ALA B CA 1
ATOM 5555 C C . ALA B 1 355 ? -11.977 8.742 17.109 1 94.31 355 ALA B C 1
ATOM 5557 O O . ALA B 1 355 ? -12.336 8.992 15.961 1 94.31 355 ALA B O 1
ATOM 5558 N N . GLY B 1 356 ? -10.945 8.078 17.375 1 92.38 356 GLY B N 1
ATOM 5559 C CA . GLY B 1 356 ? -10.172 7.387 16.359 1 92.38 356 GLY B CA 1
ATOM 5560 C C . GLY B 1 356 ? -9.672 6.023 16.812 1 92.38 356 GLY B C 1
ATOM 5561 O O . GLY B 1 356 ? -10.266 5.402 17.703 1 92.38 356 GLY B O 1
ATOM 5562 N N . ASP B 1 357 ? -8.695 5.586 16.156 1 90.19 357 ASP B N 1
ATOM 5563 C CA . ASP B 1 357 ? -8.086 4.301 16.484 1 90.19 357 ASP B CA 1
ATOM 5564 C C . ASP B 1 357 ? -7.113 4.434 17.656 1 90.19 357 ASP B C 1
ATOM 5566 O O . ASP B 1 357 ? -7.184 5.395 18.422 1 90.19 357 ASP B O 1
ATOM 5570 N N . ASP B 1 358 ? -6.254 3.477 17.797 1 93.44 358 ASP B N 1
ATOM 5571 C CA . ASP B 1 358 ? -5.344 3.406 18.922 1 93.44 358 ASP B CA 1
ATOM 5572 C C . ASP B 1 358 ? -4.316 4.535 18.875 1 93.44 358 ASP B C 1
ATOM 5574 O O . ASP B 1 358 ? -3.779 4.938 19.906 1 93.44 358 ASP B O 1
ATOM 5578 N N . LEU B 1 359 ? -4.012 5.012 17.734 1 94.88 359 LEU B N 1
ATOM 5579 C CA . LEU B 1 359 ? -3.064 6.109 17.578 1 94.88 359 LEU B CA 1
ATOM 5580 C C . LEU B 1 359 ? -3.725 7.445 17.906 1 94.88 359 LEU B C 1
ATOM 5582 O O . LEU B 1 359 ? -4.766 7.785 17.344 1 94.88 359 LEU B O 1
ATOM 5586 N N . THR B 1 360 ? -3.141 8.141 18.844 1 97.69 360 THR B N 1
ATOM 5587 C CA . THR B 1 360 ? -3.553 9.516 19.109 1 97.69 360 THR B CA 1
ATOM 5588 C C . THR B 1 360 ? -2.9 10.484 18.141 1 97.69 360 THR B C 1
ATOM 5590 O O . THR B 1 360 ? -1.683 10.461 17.938 1 97.69 360 THR B O 1
ATOM 5593 N N . ILE B 1 361 ? -3.699 11.312 17.516 1 97 361 ILE B N 1
ATOM 5594 C CA . ILE B 1 361 ? -3.174 12.32 16.594 1 97 361 ILE B CA 1
ATOM 5595 C C . ILE B 1 361 ? -3.566 13.711 17.078 1 97 361 ILE B C 1
ATOM 5597 O O . ILE B 1 361 ? -4.754 14.031 17.172 1 97 361 ILE B O 1
ATOM 5601 N N . ILE B 1 362 ? -2.564 14.5 17.438 1 98.12 362 ILE B N 1
ATOM 5602 C CA . ILE B 1 362 ? -2.818 15.906 17.703 1 98.12 362 ILE B CA 1
ATOM 5603 C C . ILE B 1 362 ? -2.869 16.672 16.391 1 98.12 362 ILE B C 1
ATOM 5605 O O . ILE B 1 362 ? -1.837 16.891 15.75 1 98.12 362 ILE B O 1
ATOM 5609 N N . GLY B 1 363 ? -4.023 17.125 16 1 96.56 363 GLY B N 1
ATOM 5610 C CA . GLY B 1 363 ? -4.262 17.75 14.711 1 96.56 363 GLY B CA 1
ATOM 5611 C C . GLY B 1 363 ? -3.869 19.203 14.68 1 96.56 363 GLY B C 1
ATOM 5612 O O . GLY B 1 363 ? -3.457 19.766 15.695 1 96.56 363 GLY B O 1
ATOM 5613 N N . ASN B 1 364 ? -4.031 19.797 13.492 1 96.31 364 ASN B N 1
ATOM 5614 C CA . ASN B 1 364 ? -3.523 21.156 13.297 1 96.31 364 ASN B CA 1
ATOM 5615 C C . ASN B 1 364 ? -4.398 22.188 14 1 96.31 364 ASN B C 1
ATOM 5617 O O . ASN B 1 364 ? -3.961 23.312 14.25 1 96.31 364 ASN B O 1
ATOM 5621 N N . TYR B 1 365 ? -5.613 21.844 14.461 1 94.25 365 TYR B N 1
ATOM 5622 C CA . TYR B 1 365 ? -6.434 22.75 15.258 1 94.25 365 TYR B CA 1
ATOM 5623 C C . TYR B 1 365 ? -5.719 23.141 16.547 1 94.25 365 TYR B C 1
ATOM 5625 O O . TYR B 1 365 ? -5.84 24.281 17.016 1 94.25 365 TYR B O 1
ATOM 5633 N N . GLN B 1 366 ? -5.062 22.203 17.047 1 96.88 366 GLN B N 1
ATOM 5634 C CA . GLN B 1 366 ? -4.41 22.422 18.328 1 96.88 366 GLN B CA 1
ATOM 5635 C C . GLN B 1 366 ? -3.064 23.125 18.156 1 96.88 366 GLN B C 1
ATOM 5637 O O . GLN B 1 366 ? -2.375 23.406 19.141 1 96.88 366 GLN B O 1
ATOM 5642 N N . GLN B 1 367 ? -2.744 23.453 16.953 1 96.75 367 GLN B N 1
ATOM 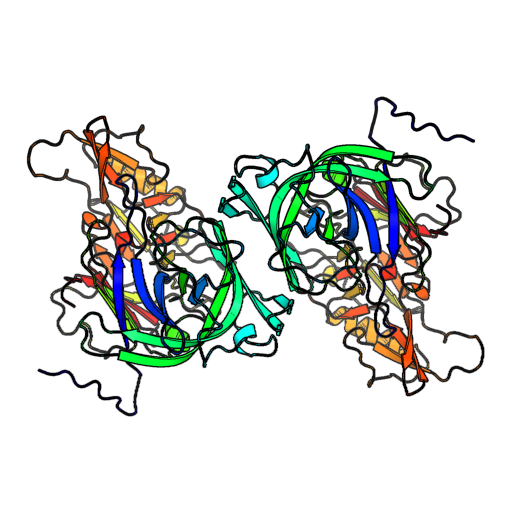5643 C CA . GLN B 1 367 ? -1.42 24 16.688 1 96.75 367 GLN B CA 1
ATOM 5644 C C . GLN B 1 367 ? -1.507 25.469 16.25 1 96.75 367 GLN B C 1
ATOM 5646 O O . GLN B 1 367 ? -0.484 26.109 16 1 96.75 367 GLN B O 1
ATOM 5651 N N . GLN B 1 368 ? -2.729 26.016 16.25 1 95.56 368 GLN B N 1
ATOM 5652 C CA . GLN B 1 368 ? -2.957 27.391 15.797 1 95.56 368 GLN B CA 1
ATOM 5653 C C . GLN B 1 368 ? -2.391 28.391 16.797 1 95.56 368 GLN B C 1
ATOM 5655 O O . GLN B 1 368 ? -2.484 28.188 18.016 1 95.56 368 GLN B O 1
ATOM 5660 N N . ASN B 1 369 ? -1.775 29.406 16.25 1 93.12 369 ASN B N 1
ATOM 5661 C CA . ASN B 1 369 ? -1.261 30.531 17.016 1 93.12 369 ASN B CA 1
ATOM 5662 C C . ASN B 1 369 ? -0.253 30.078 18.078 1 93.12 369 ASN B C 1
ATOM 5664 O O . ASN B 1 369 ? -0.244 30.594 19.188 1 93.12 369 ASN B O 1
ATOM 5668 N N . LEU B 1 370 ? 0.409 29.078 17.781 1 93.19 370 LEU B N 1
ATOM 5669 C CA . LEU B 1 370 ? 1.591 28.578 18.484 1 93.19 370 LEU B CA 1
ATOM 5670 C C . LEU B 1 370 ? 2.785 28.5 17.531 1 93.19 370 LEU B C 1
ATOM 5672 O O . LEU B 1 370 ? 2.65 28.047 16.391 1 93.19 370 LEU B O 1
ATOM 5676 N N . HIS B 1 371 ? 3.791 29.094 17.969 1 93.12 371 HIS B N 1
ATOM 5677 C CA . HIS B 1 371 ? 5.043 28.828 17.266 1 93.12 371 HIS B CA 1
ATOM 5678 C C . HIS B 1 371 ? 5.641 27.5 17.688 1 93.12 371 HIS B C 1
ATOM 5680 O O . HIS B 1 371 ? 6.129 27.359 18.812 1 93.12 371 HIS B O 1
ATOM 5686 N N . VAL B 1 372 ? 5.574 26.547 16.812 1 95.06 372 VAL B N 1
ATOM 5687 C CA . VAL B 1 372 ? 6.004 25.188 17.109 1 95.06 372 VAL B CA 1
ATOM 5688 C C . VAL B 1 372 ? 7.395 24.953 16.516 1 95.06 372 VAL B C 1
ATOM 5690 O O . VAL B 1 372 ? 7.586 25.062 15.297 1 95.06 372 VAL B O 1
ATOM 5693 N N . LEU B 1 373 ? 8.344 24.672 17.375 1 94.81 373 LEU B N 1
ATOM 5694 C CA . LEU B 1 373 ? 9.719 24.422 16.953 1 94.81 373 LEU B CA 1
ATOM 5695 C C . LEU B 1 373 ? 10.086 22.953 17.078 1 94.81 373 LEU B C 1
ATOM 5697 O O . LEU B 1 373 ? 9.945 22.359 18.156 1 94.81 373 LEU B O 1
ATOM 5701 N N . TYR B 1 374 ? 10.469 22.359 15.984 1 96.06 374 TYR B N 1
ATOM 5702 C CA . TYR B 1 374 ? 11.031 21.016 15.945 1 96.06 374 TYR B CA 1
ATOM 5703 C C . TYR B 1 374 ? 12.547 21.062 16 1 96.06 374 TYR B C 1
ATOM 5705 O O . TYR B 1 374 ? 13.211 21.438 15.031 1 96.06 374 TYR B O 1
ATOM 5713 N N . ASP B 1 375 ? 13.086 20.75 17.156 1 94.44 375 ASP B N 1
ATOM 5714 C CA . ASP B 1 375 ? 14.531 20.609 17.328 1 94.44 375 ASP B CA 1
ATOM 5715 C C . ASP B 1 375 ? 14.984 19.188 17.031 1 94.44 375 ASP B C 1
ATOM 5717 O O . ASP B 1 375 ? 14.883 18.312 17.891 1 94.44 375 ASP B O 1
ATOM 5721 N N . LEU B 1 376 ? 15.539 18.938 15.891 1 93.25 376 LEU B N 1
ATOM 5722 C CA . LEU B 1 376 ? 15.797 17.594 15.398 1 93.25 376 LEU B CA 1
ATOM 5723 C C . LEU B 1 376 ? 17.109 17.047 15.953 1 93.25 376 LEU B C 1
ATOM 5725 O O . LEU B 1 376 ? 17.359 15.844 15.922 1 93.25 376 LEU B O 1
ATOM 5729 N N . VAL B 1 377 ? 17.922 17.922 16.453 1 92.25 377 VAL B N 1
ATOM 5730 C CA . VAL B 1 377 ? 19.188 17.516 17.047 1 92.25 377 VAL B CA 1
ATOM 5731 C C . VAL B 1 377 ? 18.969 17.078 18.484 1 92.25 377 VAL B C 1
ATOM 5733 O O . VAL B 1 377 ? 19.406 15.992 18.875 1 92.25 377 VAL B O 1
ATOM 5736 N N . ARG B 1 378 ? 18.25 17.875 19.219 1 93.94 378 ARG B N 1
ATOM 5737 C CA . ARG B 1 378 ? 18.031 17.578 20.625 1 93.94 378 ARG B CA 1
ATOM 5738 C C . ARG B 1 378 ? 16.797 16.703 20.812 1 93.94 378 ARG B C 1
ATOM 5740 O O . ARG B 1 378 ? 16.484 16.281 21.938 1 93.94 378 ARG B O 1
ATOM 5747 N N . ASN B 1 379 ? 16.094 16.469 19.734 1 93.81 379 ASN B N 1
ATOM 5748 C CA . ASN B 1 379 ? 14.859 15.68 19.766 1 93.81 379 ASN B CA 1
ATOM 5749 C C . ASN B 1 379 ? 13.844 16.266 20.75 1 93.81 379 ASN B C 1
ATOM 5751 O O . ASN B 1 379 ? 13.344 15.562 21.625 1 93.81 379 ASN B O 1
ATOM 5755 N N . MET B 1 380 ? 13.555 17.531 20.516 1 95.06 380 MET B N 1
ATOM 5756 C CA . MET B 1 380 ? 12.617 18.281 21.344 1 95.06 380 MET B CA 1
ATOM 5757 C C . MET B 1 380 ? 11.57 18.984 20.5 1 95.06 380 MET B C 1
ATOM 5759 O O . MET B 1 380 ? 11.875 19.469 19.406 1 95.06 380 MET B O 1
ATOM 5763 N N . LEU B 1 381 ? 10.406 19.031 20.984 1 96.56 381 LEU B N 1
ATOM 5764 C CA . LEU B 1 381 ? 9.328 19.859 20.453 1 96.56 381 LEU B CA 1
ATOM 5765 C C . LEU B 1 381 ? 8.969 20.969 21.422 1 96.56 381 LEU B C 1
ATOM 5767 O O . LEU B 1 381 ? 8.75 20.719 22.609 1 96.56 381 LEU B O 1
ATOM 5771 N N . SER B 1 382 ? 8.898 22.234 20.938 1 95 382 SER B N 1
ATOM 5772 C CA . SER B 1 382 ? 8.578 23.375 21.781 1 95 382 SER B CA 1
ATOM 5773 C C . SER B 1 382 ? 7.398 24.172 21.234 1 95 382 SER B C 1
ATOM 5775 O O . SER B 1 382 ? 7.262 24.328 20.016 1 95 382 SER B O 1
ATOM 5777 N N . PHE B 1 383 ? 6.621 24.672 22.156 1 94.44 383 PHE B N 1
ATOM 5778 C CA . PHE B 1 383 ? 5.449 25.484 21.844 1 94.44 383 PHE B CA 1
ATOM 5779 C C . PHE B 1 383 ? 5.547 26.859 22.5 1 94.44 383 PHE B C 1
ATOM 5781 O O . PHE B 1 383 ? 5.867 26.953 23.688 1 94.44 383 PHE B O 1
ATOM 5788 N N . VAL B 1 384 ? 5.301 27.875 21.719 1 91.19 384 VAL B N 1
ATOM 5789 C CA . VAL B 1 384 ? 5.234 29.234 22.25 1 91.19 384 VAL B CA 1
ATOM 5790 C C . VAL B 1 384 ? 4.031 29.969 21.672 1 91.19 384 VAL B C 1
ATOM 5792 O O . VAL B 1 384 ? 3.889 30.047 20.438 1 91.19 384 VAL B O 1
ATOM 5795 N N . PRO B 1 385 ? 3.15 30.406 22.562 1 90.88 385 PRO B N 1
ATOM 5796 C CA . PRO B 1 385 ? 2.109 31.266 22 1 90.88 385 PRO B CA 1
ATOM 5797 C C . PRO B 1 385 ? 2.682 32.438 21.219 1 90.88 385 PRO B C 1
ATOM 5799 O O . PRO B 1 385 ? 3.666 33.062 21.625 1 90.88 385 PRO B O 1
ATOM 5802 N N . ALA B 1 386 ? 2.111 32.656 20.016 1 88.75 386 ALA B N 1
ATOM 5803 C CA . ALA B 1 386 ? 2.654 33.688 19.156 1 88.75 386 ALA B CA 1
ATOM 5804 C C . ALA B 1 386 ? 1.576 34.281 18.234 1 88.75 386 ALA B C 1
ATOM 5806 O O . ALA B 1 386 ? 0.534 33.656 18.031 1 88.75 386 ALA B O 1
ATOM 5807 N N . GLN B 1 387 ? 1.823 35.594 17.859 1 87.19 387 GLN B N 1
ATOM 5808 C CA . GLN B 1 387 ? 1.063 36.125 16.75 1 87.19 387 GLN B CA 1
ATOM 5809 C C . GLN B 1 387 ? 1.655 35.719 15.406 1 87.19 387 GLN B C 1
ATOM 5811 O O . GLN B 1 387 ? 2.535 36.375 14.867 1 87.19 387 GLN B O 1
ATOM 5816 N N . CYS B 1 388 ? 1.094 34.75 14.812 1 88.81 388 CYS B N 1
ATOM 5817 C CA . CYS B 1 388 ? 1.752 34 13.75 1 88.81 388 CYS B CA 1
ATOM 5818 C C . CYS B 1 388 ? 1.696 34.75 12.43 1 88.81 388 CYS B C 1
ATOM 5820 O O . CYS B 1 388 ? 2.447 34.438 11.5 1 88.81 388 CYS B O 1
ATOM 5822 N N . ASN B 1 389 ? 0.847 35.75 12.312 1 85.62 389 ASN B N 1
ATOM 5823 C CA . ASN B 1 389 ? 0.821 36.562 11.094 1 85.62 389 ASN B CA 1
ATOM 5824 C C . ASN B 1 389 ? 1.921 37.594 11.102 1 85.62 389 ASN B C 1
ATOM 5826 O O . ASN B 1 389 ? 2.098 38.312 10.117 1 85.62 389 ASN B O 1
ATOM 5830 N N . ARG B 1 390 ? 2.701 37.688 12.203 1 78 390 ARG B N 1
ATOM 5831 C CA . ARG B 1 390 ? 3.705 38.75 12.328 1 78 390 ARG B CA 1
ATOM 5832 C C . ARG B 1 390 ? 5.109 38.156 12.375 1 78 390 ARG B C 1
ATOM 5834 O O . ARG B 1 390 ? 6.07 38.844 12.703 1 78 390 ARG B O 1
ATOM 5841 N N . LEU B 1 391 ? 5.176 36.938 12.148 1 74.38 391 LEU B N 1
ATOM 5842 C CA . LEU B 1 391 ? 6.492 36.312 12.188 1 74.38 391 LEU B CA 1
ATOM 5843 C C . LEU B 1 391 ? 7.156 36.344 10.812 1 74.38 391 LEU B C 1
ATOM 5845 O O . LEU B 1 391 ? 6.477 36.281 9.789 1 74.38 391 LEU B O 1
#

Foldseek 3Di:
DQPDPPPPPDADKFKWKKWQFDDPDQDLFTFIWTWKFWAVVTAIFTAGEKQQFAAAEFAEPPAPAADDAPGDHHYLVPHPQKFFAACPDVVLVLAPDWDFADDPNGHRTTKHWDADPQGKIFIATKIWTKMWHAHPVRSDIDIDGGQIHGHTRHIDDDDDRRGRYHQHCYDGCNHPLNSSVAQKKKWAAAQSPDTQMFMIMTRDDPCPCVPFPFDKFKFFFDPPPPDRRHTFFQWQFKDWFNDTFPDHSVLAPQDPVRDHTEGEISSGAFWAGAPVRVVRVQVSFVVFQPFDWDCPPCDPQFNTKGFDADDPDDDGDTTWMWIDTHRGIDGADPQLFWDWDADPVGIMIGGRYYYDHSYTYNYNSRRHQWIWMQRNNRRMIMTGRHPRSVD/DQPDPPPPPDADKFKWKKWQFDDPDQDLFTFIWTWKFWAVVTAIFTAGEKQQFAAAEFAEPPAPAADDAPGDHHYLVPHPQKFFAACPDVVLVLAPDWDFADDPNGHRTTKHWDADPQGKIFIATKIWTKMWHAHPVRSDIDIDGGQIHGHTRHIDDDDDRRGRYHQHCYDGCNHPLNSSVAQKKKAAAAQSSDTQMFMIMTRDDPCPCVPFPFDKFKFFFDPPPPDRRHTFFQWQFKDWFNDTFPDHSVLADQDPVRDHTEGEISSGAFWAGAPVRVVRVQVSFCVFQPFDWDCVPCPPQANTKGFDADDPDDDGDTTWMWIDTHRGIDGADPQLFWDWDADPVGIMIGGRYYYDHSYTYNYNSRRHQWIWMQRNNRRMIMTGRHPRSVD

Sequence (782 aa):
MAARLLFSASGRAASARVDPGPYANGVPDTEYLVHLAIGTPPQPVQLILDTGSDLVWTQCRPCPVCFSRALGPLDPSNSSTFDVLPCSSPVCDNLTWSSCGKHNWGNQTCVYVYAYADGSITTGHLDAETFTFAAADGTGQATVPDLAFGCGLFNNGIFTSNETGIAGFGRGALSLPSQLKVDNFSHCFTAITGSEPSSVLLGLPANLYSDADGAVQSTPLVQNFSSLRAYYLSLKGITVGSTRLPIPESTFALKQDGTGGTIIDSGTGMTTLPQDAYKLVHDAFTAQVRLPVDNATSSSLSRLCFSFSVPRRAKPDVPKLVLHFEGATLDLPRENYMFEFEDAGGSVTCLAINAGDDLTIIGNYQQQNLHVLYDLVRNMLSFVPAQCNRLMAARLLFSASGRAASARVDPGPYANGVPDTEYLVHLAIGTPPQPVQLILDTGSDLVWTQCRPCPVCFSRALGPLDPSNSSTFDVLPCSSPVCDNLTWSSCGKHNWGNQTCVYVYAYADGSITTGHLDAETFTFAAADGTGQATVPDLAFGCGLFNNGIFTSNETGIAGFGRGALSLPSQLKVDNFSHCFTAITGSEPSSVLLGLPANLYSDADGAVQSTPLVQNFSSLRAYYLSLKGITVGSTRLPIPESTFALKQDGTGGTIIDSGTGMTTLPQDAYKLVHDAFTAQVRLPVDNATSSSLSRLCFSFSVPRRAKPDVPKLVLHFEGATLDLPRENYMFEFEDAGGSVTCLAINAGDDLTIIGNYQQQNLHVLYDLVRNMLSFVPAQCNRL

pLDDT: mean 88.45, std 14.59, range [20.19, 98.88]

Organism: Sorghum bicolor (NCBI:txid4558)

Radius of gyration: 30.05 Å; Cα contacts (8 Å, |Δi|>4): 2106; chains: 2; bounding box: 62×91×63 Å

Secondary structure (DSSP, 8-state):
--------SS---EEEEEEEPP-STT-----EEEEEEETTTTEEEEEEEETT----EEEBSS-SB----SSPPB-GGG-SS-EEPBTTSGGGGGSSSEEEEEETTEEEEEEEEEE-TTS-EEEEEEEEEEEEEE-TTSS-EEEEEEEEEEEEEEEES---SS-SEEEE-SSSTTSHHHHHT-SEEEEEB--TTS---EEEEES--TTTTTT-SSPPEEEEPP-SSTT--SEEE-EEEEEETTEE----GGGGSBPTTS-B-EEE-TT-SSEEEEHHHHHHHHHHHHHH--S-B--S---SS-S-EEEE---SS-PPP---EEEEETTEEEEE-GGGTEEEEEETTEEEEEESEEEESSSEEE-GGGGBTEEEEEETTTTEEEEEE--GGG-/--------SS---EEEEEEEPP-STT-----EEEEEEETTTTEEEEEEEETT----EEEBSS-SB----SSPPB-GGG-SS-EEPBTTSGGGGGSSSEEEEEETTEEEEEEEEEE-TTS-EEEEEEEEEEEEEE-TTSS-EEEEEEEEEEEEEEEES---SS-SEEEE-SSSTTSHHHHHT-SEEEEEB--TTS---EEEEES--TTTTTT-SSPPEEEEPP-SSTT--SEEE-EEEEEETTEE----GGGGSBPTTS-B-EEE-TT-SSEEEEHHHHHHHHHHHHHH--S-B--TT--SS-S-EEEE---SS-PPP---EEEEETTEEEEE-GGGTEEEEEETTEEEEEESEEEESSSEEE-GGGGBTEEEEEETTTTEEEEEE--GGG-

Solvent-accessible surface area (backbone atoms only — not comparable to full-atom values): 40053 Å² total; per-residue (Å²): 134,81,78,71,83,70,80,55,98,68,82,72,61,49,34,22,23,28,32,43,25,57,54,62,93,65,42,73,73,34,36,39,26,33,42,39,20,47,31,40,64,68,40,74,45,35,18,28,40,16,26,58,37,22,56,26,34,34,36,20,55,79,45,77,36,57,67,77,46,84,63,69,57,48,52,56,89,63,23,81,51,57,40,77,34,37,47,83,37,72,70,45,70,61,43,95,50,60,26,45,22,64,52,98,87,36,70,42,28,20,27,43,65,49,74,46,98,85,29,24,35,38,30,30,43,35,27,26,25,27,36,37,32,40,29,70,82,67,79,47,76,48,76,46,72,72,40,66,33,32,40,25,31,40,41,46,27,86,69,74,33,59,41,43,34,35,34,8,49,15,58,24,67,49,1,53,50,49,67,66,64,39,56,28,37,30,41,19,39,35,57,61,86,46,75,56,46,20,38,36,39,34,26,63,69,90,62,75,60,75,78,50,89,43,75,73,32,42,29,58,44,66,64,90,53,91,78,52,37,43,47,32,42,48,46,50,42,46,27,50,51,90,42,71,52,94,53,62,43,70,65,28,36,66,42,93,88,70,47,42,11,25,31,51,20,40,60,34,36,58,21,25,26,29,53,71,56,28,50,53,52,53,50,52,48,59,72,60,28,91,51,53,74,32,75,77,67,49,41,98,79,31,79,43,33,26,44,46,80,75,60,78,98,72,80,80,81,66,61,47,47,30,45,32,39,52,76,24,66,47,76,49,58,66,76,30,44,40,48,64,40,80,51,102,90,38,38,33,44,29,39,46,51,28,68,40,53,58,43,26,35,42,13,34,41,67,41,39,34,22,36,38,36,44,34,65,77,79,37,35,40,34,39,24,60,42,70,21,68,74,106,136,83,76,70,84,70,79,58,95,67,81,71,61,49,34,23,26,28,32,43,21,55,51,62,91,64,42,72,74,35,37,38,26,34,42,39,22,47,31,40,64,69,39,74,46,35,18,28,41,15,26,58,35,21,56,27,34,33,35,19,55,79,49,78,36,57,67,78,46,83,61,68,56,47,52,55,89,62,22,81,51,58,39,77,35,38,47,82,36,73,70,44,69,63,44,95,51,58,26,44,22,64,53,98,84,34,72,41,28,21,25,43,65,50,77,46,96,85,30,24,36,38,29,29,42,35,26,26,25,26,38,36,32,40,28,69,81,67,76,45,73,47,76,46,72,73,41,66,34,33,38,26,32,40,42,44,27,85,72,73,33,59,40,43,36,34,34,8,49,14,60,26,69,49,1,53,49,48,67,63,62,39,57,27,35,33,41,18,40,34,57,61,84,47,74,57,47,20,38,36,40,34,29,63,67,92,62,75,62,74,77,49,91,41,74,74,30,41,29,57,45,66,64,91,52,91,77,51,36,43,49,33,39,48,45,50,44,46,27,51,51,89,42,71,52,93,52,63,44,71,66,28,38,66,43,93,89,68,48,43,11,24,31,52,20,40,61,34,36,57,21,25,27,28,52,72,55,29,50,52,51,53,50,51,48,60,72,61,28,92,51,53,74,34,72,77,67,52,41,98,79,32,80,42,34,27,44,46,79,76,61,76,100,71,80,79,79,64,62,46,46,31,44,31,38,51,76,24,65,46,76,50,59,64,77,31,42,40,48,64,40,78,52,101,88,36,38,32,44,28,38,48,51,29,68,41,53,56,44,25,36,43,14,34,42,67,42,40,36,22,36,36,38,42,33,65,76,79,36,33,39,33,38,23,62,42,70,21,68,76,105

InterPro domains:
  IPR001461 Aspartic peptidase A1 [PR00792] (38-58)
  IPR001461 Aspartic peptidase A1 [PR00792] (262-273)
  IPR001461 Aspartic peptidase A1 [PR00792] (360-375)
  IPR021109 Aspartic peptidase domain superfamily [G3DSA:2.40.70.10] (17-203)
  IPR021109 Aspartic peptidase domain superfamily [G3DSA:2.40.70.10] (207-391)
  IPR021109 Aspartic peptidase domain superfamily [SSF50630] (26-389)
  IPR032799 Xylanase inhibitor, C-terminal [PF14541] (230-384)
  IPR032861 Xylanase inhibitor, N-terminal [PF14543] (32-203)
  IPR033121 Peptidase family A1 domain [PS51767] (32-384)
  IPR034161 Pepsin-like domain, plant [cd05476] (31-388)
  IPR051708 Plant Aspartic Proteinase A1 [PTHR47967] (29-389)

Nearest PDB structures (foldseek):
  4zl4-assembly2_B  TM=7.229E-01  e=1.153E-25  Plasmodium vivax
  8tyf-assembly1_A  TM=7.005E-01  e=2.598E-24  Plasmodium vivax Sal-1
  8tyg-assembly1_A  TM=7.086E-01  e=1.044E-23  Plasmodium vivax Sal-1
  4di2-assembly2_B  TM=7.781E-01  e=1.648E-21  Homo sapiens
  3uqr-assembly2_B  TM=7.819E-01  e=5.013E-21  Homo sapiens